Protein AF-A0A399HJN3-F1 (afdb_monomer_lite)

pLDDT: mean 85.43, std 15.9, range [29.45, 98.44]

Sequence (811 aa):
MGRPVRTRLRATTAVAVLGALLASGACTGGGDDDGKDKPRRVMQPKKLKKAWEARAVVDAAGADGGAAAWIGKGTLAVRDGDDLHGYDTSSGKQRWTLKAPEGTSGVCGMSDEPSKSGLGALFLTAQKKGDCSYAAAVDLADGEVEWAKDVGKMKGSYGKSDISIGDEALTVTLDCYGVKQFRAQDGTSLGTRLESDKACAHEVDHNGRHLAVREAPVGNAKEKVPGWIRAAEGAPAHFALYEGADKKPVWRTKAQRVGDELHGIVSDDPVVLDVSRASHRLIQTYDSAGKPVRTIGKQLKRFSSGSGSAKVGPFAQGDTLVMGYFRDPALYAYDLDTGKVRWKKRQDSGSVLGVWKDKLLAVRQVKGPKGLPVTWLMTYGIQDGEERTIGRIAEIGAQPQLFVGWDDDRIYLRRSGESGGSVVAYPLPDSGGDTRRYGAEPIPVAGDPPLKKHGWRKGDVRPDAAANACEAVSPTAQKSMRVYREGMPPPADCAWEERDAPRHAERELSVTVTAHQPGGEEESDSATPTGSRKPTPAVTVAKKAFRDAGRGKIENEDEDEKVLADAHPLDGLGDEAKSTANDSARGTWQSADLLARHRNVTVRVKARTEALSSGLWGEVPPQHRVEAAARTALADVLEQLGAEVPASERALAEPTGGKITEAKPLCSRLRSEAAGLVPGAKAQDTTPRGGADGRVTGCDWESDADPTPHLTVRVKALPDSPLTGRSAAKQAEEVVTSADGGELSGFGDEARLERDSFRHKANMNRNHTLVAREGNLVVYVDYQRWNHPTKSQLDADVKLVARRVLSAYGS

Foldseek 3Di:
DDDDDDDDDDDDDDDDDDDDDDDDDDDPDDDPDPPPPDPDPFDAFAAFDFQEKEFDFADQCPLQNAAQWEDDPQWIWGDHPFKIWIARNRYRHTQEIADDPPQFDGFQGWANYAAPQQKTKTFTAGPPPRFRFKIWIARNNRNDTLDIDGNDGADDRHHNFQWEAYQAWIWGAGALGWIWIAGNRRRHTLGTLGHRDQQSLKDWGDHNFKIKIWDQDADPDNDNDQLPTDGDPPDFIWIFMCGHSDNHTLEIGGAHSHQWAWDYFQDVVQTWTQIGHLVWTFTFGADSHRDTDATADATFDDDDPRDSDFPADQADDHQWTWGHFPLGQWIFIAGNVPSDTLDIGGNQQKHFLYDAPQWTWIWFWFQDVVRQTKIWIWIARRRRRQIFTQGIHRPDSDDSSQWNQDHNFWTWGWDQDPVRIMIIITTQDNVRHHRDDGDTHTDPDVPHDPQDPDQADPLQDDSNLQSCLLQLQDLLLCVLQPLDDPNHHHHSQSWSWRDSPDFRKTKIKHKDKDQFHWADPVNPPDDDPPDPDRTHHLQVNQVVVLVCLQCLNDPPDPPVSSQNVPWAWAPQFAPTKTKDWDAALLRQKTKIWMWDDHRNMIMIIIIIMGRNDSLRSLAGRGRLSSLLSRQLSSQSSSVSSVDDGDPCSNDSPDQAAFPDQAADEDCVLCVVLCCVQAPQWDKDWNHHDPPPRRQKTKIKTAHPVDRFKIKIKIKGQAGQRSRRSRHLQVSLVVNQVPDDADWDPDQAPTKGKDWDWDDDDPKIKIKIWMWGDHRNMIMIIITIHIPDPDPVVVVVSSVVSSCSSRVVVPD

Radius of gyration: 32.24 Å; chains: 1; bounding box: 100×78×78 Å

Secondary structure (DSSP, 8-state):
--------------------------------------------PPBPPPSEEEE-------TT----EEEETTEEEEEETTEEEEEETTT--EEEEPPPPTTEEEEEEE-SS--TTSEEEEEEEETTT-SEEEEEEEETTT--EEEEEE-----S---TTSEEE-SSEEEEE-GGG-EEEEETTT--EEEEEEPPPTT---EEEE-SSEEEEEE--B-S-----TT--PBPTT---EEEEEETT-SS-SEEEE--SSS-EEEEEEEETTEEEEEEETTEEEEEEE-TTS-EEEEEEEEEPS--SS----SEEEEEETTEEEEE-SS--EEEEEETTT--EEEEEE--SEEEEEEETTEEEEEEEEE-GGG-EEEEEEEEETTT--EEEEEEE-S----GGGEEEE-SSEEEEEE--TT--EEEEEEPPTT-SB-------BPPPTT-----SS-PPTTPPPHHHHTTGGGG--HHHHHHTT---TTPPPBTTSEEEE-STTTSEEEEEEEEEEEPPTT-STTSSS--TT--PPPPPHHHHHHHHHHHHTTT--TT--GGGGGGTTPEEETTSSSEEEEEEEE-TTSSEEEEEEEEEETTEEEEEEEEEEESSGGGGGGSPPHHHHHHHHHHHHHHHHHHTT----HHHHS-------S--SPPP-TTTSHHHHHHHSTTPEEEE---TT-TT--EEEEEEEETTEEEEEEEEEEEE----TTT---HHHHHHHHHHTSSSEE-SSSBSEEEEEEEEEEETTEEEEEEEEEEEETTEEEEEEEEEES-S-HHHHHHHHHHHHHHHHGGGT-

Structure (mmCIF, N/CA/C/O backbone):
data_AF-A0A399HJN3-F1
#
_entry.id   AF-A0A399HJN3-F1
#
loop_
_atom_site.group_PDB
_atom_site.id
_atom_site.type_symbol
_atom_site.label_atom_id
_atom_site.label_alt_id
_atom_site.label_comp_id
_atom_site.label_asym_id
_atom_site.label_entity_id
_atom_site.label_seq_id
_atom_site.pdbx_PDB_ins_code
_atom_site.Cartn_x
_atom_site.Cartn_y
_atom_site.Cartn_z
_atom_site.occupancy
_atom_site.B_iso_or_equiv
_atom_site.auth_seq_id
_atom_site.auth_comp_id
_atom_site.auth_asym_id
_atom_site.auth_atom_id
_atom_site.pdbx_PDB_model_num
ATOM 1 N N . MET A 1 1 ? 10.824 -53.274 15.265 1.00 37.38 1 MET A N 1
ATOM 2 C CA . MET A 1 1 ? 9.501 -53.403 15.923 1.00 37.38 1 MET A CA 1
ATOM 3 C C . MET A 1 1 ? 8.633 -52.265 15.393 1.00 37.38 1 MET A C 1
ATOM 5 O O . MET A 1 1 ? 9.082 -51.141 15.476 1.00 37.38 1 MET A O 1
ATOM 9 N N . GLY A 1 2 ? 7.477 -52.400 14.751 1.00 30.98 2 GLY A N 1
ATOM 10 C CA . GLY A 1 2 ? 6.598 -53.542 14.535 1.00 30.98 2 GLY A CA 1
ATOM 11 C C . GLY A 1 2 ? 5.125 -53.095 14.539 1.00 30.98 2 GLY A C 1
ATOM 12 O O . GLY A 1 2 ? 4.424 -53.472 15.462 1.00 30.98 2 GLY A O 1
ATOM 13 N N . ARG A 1 3 ? 4.691 -52.377 13.475 1.00 33.12 3 ARG A N 1
ATOM 14 C CA . ARG A 1 3 ? 3.299 -52.166 12.961 1.00 33.12 3 ARG A CA 1
ATOM 15 C C . ARG A 1 3 ? 2.298 -51.267 13.740 1.00 33.12 3 ARG A C 1
ATOM 17 O O . ARG A 1 3 ? 2.418 -51.164 14.951 1.00 33.12 3 ARG A O 1
ATOM 24 N N . PRO A 1 4 ? 1.208 -50.755 13.097 1.00 40.22 4 PRO A N 1
ATOM 25 C CA . PRO A 1 4 ? 0.948 -50.568 11.652 1.00 40.22 4 PRO A CA 1
ATOM 26 C C . PRO A 1 4 ? 0.315 -49.208 11.241 1.00 40.22 4 PRO A C 1
ATOM 28 O O . PRO A 1 4 ? -0.504 -48.622 11.944 1.00 40.22 4 PRO A O 1
ATOM 31 N N . VAL A 1 5 ? 0.599 -48.799 9.999 1.00 36.28 5 VAL A N 1
ATOM 32 C CA . VAL A 1 5 ? -0.129 -47.775 9.228 1.00 36.28 5 VAL A CA 1
ATOM 33 C C . VAL A 1 5 ? -1.432 -48.380 8.687 1.00 36.28 5 VAL A C 1
ATOM 35 O O . VAL A 1 5 ? -1.414 -49.448 8.075 1.00 36.28 5 VAL A O 1
ATOM 38 N N . ARG A 1 6 ? -2.569 -47.707 8.911 1.00 33.94 6 ARG A N 1
ATOM 39 C CA . ARG A 1 6 ? -3.872 -48.060 8.324 1.00 33.94 6 ARG A CA 1
ATOM 40 C C . ARG A 1 6 ? -4.055 -47.351 6.982 1.00 33.94 6 ARG A C 1
ATOM 42 O O . ARG A 1 6 ? -4.348 -46.162 6.939 1.00 33.94 6 ARG A O 1
ATOM 49 N N . THR A 1 7 ? -3.953 -48.110 5.900 1.00 33.69 7 THR A N 1
ATOM 50 C CA . THR A 1 7 ? -4.409 -47.736 4.557 1.00 33.69 7 THR A CA 1
ATOM 51 C C . THR A 1 7 ? -5.935 -47.856 4.496 1.00 33.69 7 THR A C 1
ATOM 53 O O . THR A 1 7 ? -6.481 -48.924 4.776 1.00 33.69 7 THR A O 1
ATOM 56 N N . ARG A 1 8 ? -6.645 -46.787 4.114 1.00 33.81 8 ARG A N 1
ATOM 57 C CA . ARG A 1 8 ? -8.047 -46.867 3.672 1.00 33.81 8 ARG A CA 1
ATOM 58 C C . ARG A 1 8 ? -8.107 -46.609 2.170 1.00 33.81 8 ARG A C 1
ATOM 60 O O . ARG A 1 8 ? -7.920 -45.487 1.719 1.00 33.81 8 ARG A O 1
ATOM 67 N N . LEU A 1 9 ? -8.357 -47.683 1.426 1.00 35.53 9 LEU A N 1
ATOM 68 C CA . LEU A 1 9 ? -8.937 -47.659 0.085 1.00 35.53 9 LEU A CA 1
ATOM 69 C C . LEU A 1 9 ? -10.467 -47.536 0.187 1.00 35.53 9 LEU A C 1
ATOM 71 O O . LEU A 1 9 ? -11.037 -47.956 1.198 1.00 35.53 9 LEU A O 1
ATOM 75 N N . ARG A 1 10 ? -11.074 -47.130 -0.942 1.00 30.19 10 ARG A N 1
ATOM 76 C CA . ARG A 1 10 ? -12.504 -47.113 -1.347 1.00 30.19 10 ARG A CA 1
ATOM 77 C C . ARG A 1 10 ? -13.078 -45.695 -1.409 1.00 30.19 10 ARG A C 1
ATOM 79 O O . ARG A 1 10 ? -12.863 -44.915 -0.498 1.00 30.19 10 ARG A O 1
ATOM 86 N N . ALA A 1 11 ? -13.871 -45.313 -2.401 1.00 29.45 11 ALA A N 1
ATOM 87 C CA . ALA A 1 11 ? -14.261 -45.934 -3.662 1.00 29.45 11 ALA A CA 1
ATOM 88 C C . ALA A 1 11 ? -14.882 -44.819 -4.516 1.00 29.45 11 ALA A C 1
ATOM 90 O O . ALA A 1 11 ? -15.613 -43.968 -4.011 1.00 29.45 11 ALA A O 1
ATOM 91 N N . THR A 1 12 ? -14.579 -44.838 -5.805 1.00 34.31 12 THR A N 1
ATOM 92 C CA . THR A 1 12 ? -15.216 -44.051 -6.857 1.00 34.31 12 THR A CA 1
ATOM 93 C C . THR A 1 12 ? -16.710 -44.368 -6.913 1.00 34.31 12 THR A C 1
ATOM 95 O O . THR A 1 12 ? -17.084 -45.522 -7.093 1.00 34.31 12 THR A O 1
ATOM 98 N N . THR A 1 13 ? -17.565 -43.348 -6.802 1.00 33.88 13 THR A N 1
ATOM 99 C CA . THR A 1 13 ? -18.970 -43.442 -7.226 1.00 33.88 13 THR A CA 1
ATOM 100 C C . THR A 1 13 ? -19.269 -42.239 -8.109 1.00 33.88 13 THR A C 1
ATOM 102 O O . THR A 1 13 ? -19.391 -41.115 -7.632 1.00 33.88 13 THR A O 1
ATOM 105 N N . ALA A 1 14 ? -19.310 -42.484 -9.417 1.00 34.44 14 ALA A N 1
ATOM 106 C CA . ALA A 1 14 ? -19.843 -41.559 -10.398 1.00 34.44 14 ALA A CA 1
ATOM 107 C C . ALA A 1 14 ? -21.373 -41.638 -10.341 1.00 34.44 14 ALA A C 1
ATOM 109 O O . ALA A 1 14 ? -21.937 -42.722 -10.482 1.00 34.44 14 ALA A O 1
ATOM 110 N N . VAL A 1 15 ? -22.039 -40.502 -10.145 1.00 35.66 15 VAL A N 1
ATOM 111 C CA . VAL A 1 15 ? -23.482 -40.373 -10.358 1.00 35.66 15 VAL A CA 1
ATOM 112 C C . VAL A 1 15 ? -23.676 -39.388 -11.499 1.00 35.66 15 VAL A C 1
ATOM 114 O O . VAL A 1 15 ? -23.453 -38.188 -11.357 1.00 35.66 15 VAL A O 1
ATOM 117 N N . ALA A 1 16 ? -24.048 -39.936 -12.652 1.00 37.53 16 ALA A N 1
ATOM 118 C CA . ALA A 1 16 ? -24.581 -39.191 -13.775 1.00 37.53 16 ALA A CA 1
ATOM 119 C C . ALA A 1 16 ? -26.024 -38.777 -13.449 1.00 37.53 16 ALA A C 1
ATOM 121 O O . ALA A 1 16 ? -26.842 -39.625 -13.096 1.00 37.53 16 ALA A O 1
ATOM 122 N N . VAL A 1 17 ? -26.345 -37.492 -13.603 1.00 35.12 17 VAL A N 1
ATOM 123 C CA . VAL A 1 17 ? -27.731 -37.013 -13.666 1.00 35.12 17 VAL A CA 1
ATOM 124 C C . VAL A 1 17 ? -27.901 -36.284 -14.990 1.00 35.12 17 VAL A C 1
ATOM 126 O O . VAL A 1 17 ? -27.515 -35.129 -15.145 1.00 35.12 17 VAL A O 1
ATOM 129 N N . LEU A 1 18 ? -28.460 -37.010 -15.954 1.00 36.81 18 LEU A N 1
ATOM 130 C CA . LEU A 1 18 ? -29.052 -36.480 -17.174 1.00 36.81 18 LEU A CA 1
ATOM 131 C C . LEU A 1 18 ? -30.567 -36.653 -17.022 1.00 36.81 18 LEU A C 1
ATOM 133 O O . LEU A 1 18 ? -31.046 -37.770 -16.846 1.00 36.81 18 LEU A O 1
ATOM 137 N N . GLY A 1 19 ? -31.309 -35.551 -17.067 1.00 32.03 19 GLY A N 1
ATOM 138 C CA . GLY A 1 19 ? -32.766 -35.543 -16.963 1.00 32.03 19 GLY A CA 1
ATOM 139 C C . GLY A 1 19 ? -33.319 -34.228 -17.493 1.00 32.03 19 GLY A C 1
ATOM 140 O O . GLY A 1 19 ? -33.394 -33.242 -16.770 1.00 32.03 19 GLY A O 1
ATOM 141 N N . ALA A 1 20 ? -33.640 -34.220 -18.784 1.00 43.03 20 ALA A N 1
ATOM 142 C CA . ALA A 1 20 ? -34.278 -33.123 -19.494 1.00 43.03 20 ALA A CA 1
ATOM 143 C C . ALA A 1 20 ? -35.746 -32.957 -19.074 1.00 43.03 20 ALA A C 1
ATOM 145 O O . ALA A 1 20 ? -36.434 -33.959 -18.914 1.00 43.03 20 ALA A O 1
ATOM 146 N N . LEU A 1 21 ? -36.242 -31.716 -19.031 1.00 33.03 21 LEU A N 1
ATOM 147 C CA . LEU A 1 21 ? -37.652 -31.400 -19.281 1.00 33.03 21 LEU A CA 1
ATOM 148 C C . LEU A 1 21 ? -37.765 -30.035 -19.980 1.00 33.03 21 LEU A C 1
ATOM 150 O O . LEU A 1 21 ? -37.481 -28.982 -19.413 1.00 33.03 21 LEU A O 1
ATOM 154 N N . LEU A 1 22 ? -38.156 -30.110 -21.252 1.00 43.06 22 LEU A N 1
ATOM 155 C CA . LEU A 1 22 ? -38.685 -29.029 -22.077 1.00 43.06 22 LEU A CA 1
ATOM 156 C C . LEU A 1 22 ? -40.187 -28.842 -21.789 1.00 43.06 22 LEU A C 1
ATOM 158 O O . LEU A 1 22 ? -40.859 -29.783 -21.378 1.00 43.06 22 LEU A O 1
ATOM 162 N N . ALA A 1 23 ? -40.687 -27.660 -22.169 1.00 37.88 23 ALA A N 1
ATOM 163 C CA . ALA A 1 23 ? -42.086 -27.282 -22.413 1.00 37.88 23 ALA A CA 1
ATOM 164 C C . ALA A 1 23 ? -42.942 -26.815 -21.217 1.00 37.88 23 ALA A C 1
ATOM 166 O O . ALA A 1 23 ? -43.463 -27.597 -20.432 1.00 37.88 23 ALA A O 1
ATOM 167 N N . SER A 1 24 ? -43.231 -25.509 -21.173 1.00 39.50 24 SER A N 1
ATOM 168 C CA . SER A 1 24 ? -44.506 -24.921 -21.640 1.00 39.50 24 SER A CA 1
ATOM 169 C C . SER A 1 24 ? -44.756 -23.556 -20.978 1.00 39.50 24 SER A C 1
ATOM 171 O O . SER A 1 24 ? -44.425 -23.355 -19.814 1.00 39.50 24 SER A O 1
ATOM 173 N N . GLY A 1 25 ? -45.329 -22.607 -21.728 1.00 34.56 25 GLY A N 1
ATOM 174 C CA . GLY A 1 25 ? -45.824 -21.347 -21.160 1.00 34.56 25 GLY A CA 1
ATOM 175 C C . GLY A 1 25 ? -45.713 -20.112 -22.054 1.00 34.56 25 GLY A C 1
ATOM 176 O O . GLY A 1 25 ? -45.251 -19.073 -21.596 1.00 34.56 25 GLY A O 1
ATOM 177 N N . ALA A 1 26 ? -46.132 -20.203 -23.318 1.00 45.16 26 ALA A N 1
ATOM 178 C CA . ALA A 1 26 ? -46.516 -19.019 -24.076 1.00 45.16 26 ALA A CA 1
ATOM 179 C C . ALA A 1 26 ? -47.829 -18.468 -23.488 1.00 45.16 26 ALA A C 1
ATOM 181 O O . ALA A 1 26 ? -48.883 -19.063 -23.684 1.00 45.16 26 ALA A O 1
ATOM 182 N N . CYS A 1 27 ? -47.755 -17.340 -22.782 1.00 40.53 27 CYS A N 1
ATOM 183 C CA . CYS A 1 27 ? -48.905 -16.488 -22.480 1.00 40.53 27 CYS A CA 1
ATOM 184 C C . CYS A 1 27 ? -48.569 -15.064 -22.925 1.00 40.53 27 CYS A C 1
ATOM 186 O O . CYS A 1 27 ? -48.045 -14.255 -22.163 1.00 40.53 27 CYS A O 1
ATOM 188 N N . THR A 1 28 ? -48.871 -14.764 -24.186 1.00 48.47 28 THR A N 1
ATOM 189 C CA . THR A 1 28 ? -49.054 -13.397 -24.676 1.00 48.47 28 THR A CA 1
ATOM 190 C C . THR A 1 28 ? -50.418 -12.909 -24.190 1.00 48.47 28 THR A C 1
ATOM 192 O O . THR A 1 28 ? -51.419 -13.029 -24.892 1.00 48.47 28 THR A O 1
ATOM 195 N N . GLY A 1 29 ? -50.471 -12.432 -22.947 1.00 39.06 29 GLY A N 1
ATOM 196 C CA . GLY A 1 29 ? -51.618 -11.712 -22.401 1.00 39.06 29 GLY A CA 1
ATOM 197 C C . GLY A 1 29 ? -51.412 -10.218 -22.602 1.00 39.06 29 GLY A C 1
ATOM 198 O O . GLY A 1 29 ? -50.748 -9.581 -21.791 1.00 39.06 29 GLY A O 1
ATOM 199 N N . GLY A 1 30 ? -51.939 -9.688 -23.707 1.00 43.59 30 GLY A N 1
ATOM 200 C CA . GLY A 1 30 ? -52.121 -8.254 -23.894 1.00 43.59 30 GLY A CA 1
ATOM 201 C C . GLY A 1 30 ? -53.192 -7.761 -22.928 1.00 43.59 30 GLY A C 1
ATOM 202 O O . GLY A 1 30 ? -54.346 -8.170 -23.022 1.00 43.59 30 GLY A O 1
ATOM 203 N N . GLY A 1 31 ? -52.785 -6.928 -21.980 1.00 39.88 31 GLY A N 1
ATOM 204 C CA . GLY A 1 31 ? -53.667 -6.174 -21.107 1.00 39.88 31 GLY A CA 1
ATOM 205 C C . GLY A 1 31 ? -53.131 -4.757 -21.045 1.00 39.88 31 GLY A C 1
ATOM 206 O O . GLY A 1 31 ? -52.180 -4.498 -20.312 1.00 39.88 31 GLY A O 1
ATOM 207 N N . ASP A 1 32 ? -53.713 -3.881 -21.861 1.00 40.66 32 ASP A N 1
ATOM 208 C CA . ASP A 1 32 ? -53.623 -2.433 -21.709 1.00 40.66 32 ASP A CA 1
ATOM 209 C C . ASP A 1 32 ? -54.320 -2.069 -20.393 1.00 40.66 32 ASP A C 1
ATOM 211 O O . ASP A 1 32 ? -55.513 -1.775 -20.360 1.00 40.66 32 ASP A O 1
ATOM 215 N N . ASP A 1 33 ? -53.595 -2.186 -19.284 1.00 43.47 33 ASP A N 1
ATOM 216 C CA . ASP A 1 33 ? -54.045 -1.706 -17.985 1.00 43.47 33 ASP A CA 1
ATOM 217 C C . ASP A 1 33 ? -53.115 -0.556 -17.592 1.00 43.47 33 ASP A C 1
ATOM 219 O O . ASP A 1 33 ? -52.013 -0.760 -17.076 1.00 43.47 33 ASP A O 1
ATOM 223 N N . ASP A 1 34 ? -53.565 0.674 -17.871 1.00 46.19 34 ASP A N 1
ATOM 224 C CA . ASP A 1 34 ? -53.007 1.955 -17.403 1.00 46.19 34 ASP A CA 1
ATOM 225 C C . ASP A 1 34 ? -53.167 2.103 -15.872 1.00 46.19 34 ASP A C 1
ATOM 227 O O . ASP A 1 34 ? -53.551 3.146 -15.320 1.00 46.19 34 ASP A O 1
ATOM 231 N N . GLY A 1 35 ? -52.877 1.020 -15.151 1.00 48.09 35 GLY A N 1
ATOM 232 C CA . GLY A 1 35 ? -52.834 0.948 -13.712 1.00 48.09 35 GLY A CA 1
ATOM 233 C C . GLY A 1 35 ? -51.736 1.871 -13.222 1.00 48.09 35 GLY A C 1
ATOM 234 O O . GLY A 1 35 ? -50.552 1.553 -13.287 1.00 48.09 35 GLY A O 1
ATOM 235 N N . LYS A 1 36 ? -52.138 3.039 -12.714 1.00 52.44 36 LYS A N 1
ATOM 236 C CA . LYS A 1 36 ? -51.300 3.930 -11.909 1.00 52.44 36 LYS A CA 1
ATOM 237 C C . LYS A 1 36 ? -50.746 3.134 -10.726 1.00 52.44 36 LYS A C 1
ATOM 239 O O . LYS A 1 36 ? -51.363 3.109 -9.657 1.00 52.44 36 LYS A O 1
ATOM 244 N N . ASP A 1 37 ? -49.606 2.481 -10.932 1.00 52.19 37 ASP A N 1
ATOM 245 C CA . ASP A 1 37 ? -48.892 1.710 -9.925 1.00 52.19 37 ASP A CA 1
ATOM 246 C C . ASP A 1 37 ? -48.609 2.636 -8.747 1.00 52.19 37 ASP A C 1
ATOM 248 O O . ASP A 1 37 ? -47.750 3.524 -8.790 1.00 52.19 37 ASP A O 1
ATOM 252 N N . LYS A 1 38 ? -49.397 2.475 -7.680 1.00 62.34 38 LYS A N 1
ATOM 253 C CA . LYS A 1 38 ? -49.180 3.216 -6.443 1.00 62.34 38 LYS A CA 1
ATOM 254 C C . LYS A 1 38 ? -47.754 2.895 -5.999 1.00 62.34 38 LYS A C 1
ATOM 256 O O . LYS A 1 38 ? -47.436 1.711 -5.869 1.00 62.34 38 LYS A O 1
ATOM 261 N N . PRO A 1 39 ? -46.898 3.905 -5.757 1.00 65.62 39 PRO A N 1
ATOM 262 C CA . PRO A 1 39 ? -45.498 3.675 -5.444 1.00 65.62 39 PRO A CA 1
ATOM 263 C C . PRO A 1 39 ? -45.407 2.702 -4.273 1.00 65.62 39 PRO A C 1
ATOM 265 O O . PRO A 1 39 ? -45.896 2.983 -3.173 1.00 65.62 39 PRO A O 1
ATOM 268 N N . ARG A 1 40 ? -44.833 1.521 -4.534 1.00 70.31 40 ARG A N 1
ATOM 269 C CA . ARG A 1 40 ? -44.691 0.461 -3.537 1.00 70.31 40 ARG A CA 1
ATOM 270 C C . ARG A 1 40 ? -43.953 1.058 -2.350 1.00 70.31 40 ARG A C 1
ATOM 272 O O . ARG A 1 40 ? -42.806 1.481 -2.479 1.00 70.31 40 ARG A O 1
ATOM 279 N N . ARG A 1 41 ? -44.633 1.144 -1.204 1.00 77.69 41 ARG A N 1
ATOM 280 C CA . ARG A 1 41 ? -44.086 1.776 -0.003 1.00 77.69 41 ARG A CA 1
ATOM 281 C C . ARG A 1 41 ? -42.790 1.063 0.365 1.00 77.69 41 ARG A C 1
ATOM 283 O O . ARG A 1 41 ? -42.809 -0.097 0.773 1.00 77.69 41 ARG A O 1
ATOM 290 N N . VAL A 1 42 ? -41.672 1.756 0.178 1.00 80.94 42 VAL A N 1
ATOM 291 C CA . VAL A 1 42 ? -40.343 1.224 0.459 1.00 80.94 42 VAL A CA 1
ATOM 292 C C . VAL A 1 42 ? -40.258 0.930 1.955 1.00 80.94 42 VAL A C 1
ATOM 294 O O . VAL A 1 42 ? -40.416 1.825 2.788 1.00 80.94 42 VAL A O 1
ATOM 297 N N . MET A 1 43 ? -40.073 -0.342 2.301 1.00 88.56 43 MET A N 1
ATOM 298 C CA . MET A 1 43 ? -39.942 -0.769 3.690 1.00 88.56 43 MET A CA 1
ATOM 299 C C . MET A 1 43 ? -38.629 -0.223 4.255 1.00 88.56 43 MET A C 1
ATOM 301 O O . MET A 1 43 ? -37.570 -0.445 3.672 1.00 88.56 43 MET A O 1
ATOM 305 N N . GLN A 1 44 ? -38.705 0.481 5.385 1.00 89.81 44 GLN A N 1
ATOM 306 C CA . GLN A 1 44 ? -37.544 1.028 6.087 1.00 89.81 44 GLN A CA 1
ATOM 307 C C . GLN A 1 44 ? -37.243 0.224 7.356 1.00 89.81 44 GLN A C 1
ATOM 309 O O . GLN A 1 44 ? -38.184 -0.264 7.991 1.00 89.81 44 GLN A O 1
ATOM 314 N N . PRO A 1 45 ? -35.970 0.159 7.783 1.00 93.69 45 PRO A N 1
ATOM 315 C CA . PRO A 1 45 ? -35.615 -0.427 9.065 1.00 93.69 45 PRO A CA 1
ATOM 316 C C . PRO A 1 45 ? -36.300 0.288 10.230 1.00 93.69 45 PRO A C 1
ATOM 318 O O . PRO A 1 45 ? -36.605 1.491 10.176 1.00 93.69 45 PRO A O 1
ATOM 321 N N . LYS A 1 46 ? -36.509 -0.451 11.323 1.00 94.56 46 LYS A N 1
ATOM 322 C CA . LYS A 1 46 ? -37.039 0.102 12.574 1.00 94.56 46 LYS A CA 1
ATOM 323 C C . LYS A 1 46 ? -36.112 1.214 13.080 1.00 94.56 46 LYS A C 1
ATOM 325 O O . LYS A 1 46 ? -34.896 1.045 13.123 1.00 94.56 46 LYS A O 1
ATOM 330 N N . LYS A 1 47 ? -36.684 2.357 13.476 1.00 94.50 47 LYS A N 1
ATOM 331 C CA . LYS A 1 47 ? -35.918 3.424 14.140 1.00 94.50 47 LYS A CA 1
ATOM 332 C C . LYS A 1 47 ? -35.442 2.914 15.504 1.00 94.50 47 LYS A C 1
ATOM 334 O O . LYS A 1 47 ? -36.273 2.477 16.305 1.00 94.50 47 LYS A O 1
ATOM 339 N N . LEU A 1 48 ? -34.139 2.988 15.760 1.00 95.25 48 LEU A N 1
ATOM 340 C CA . LEU A 1 48 ? -33.576 2.677 17.071 1.00 95.25 48 LEU A CA 1
ATOM 341 C C . LEU A 1 48 ? -33.939 3.791 18.057 1.00 95.25 48 LEU A C 1
ATOM 343 O O . LEU A 1 48 ? -33.891 4.978 17.724 1.00 95.25 48 LEU A O 1
ATOM 347 N N . LYS A 1 49 ? -34.354 3.397 19.263 1.00 95.81 49 LYS A N 1
ATOM 348 C CA . LYS A 1 49 ? -34.606 4.330 20.364 1.00 95.81 49 LYS A CA 1
ATOM 349 C C . LYS A 1 49 ? -33.306 4.517 21.134 1.00 95.81 49 LYS A C 1
ATOM 351 O O . LYS A 1 49 ? -32.615 3.534 21.383 1.00 95.81 49 LYS A O 1
ATOM 356 N N . LYS A 1 50 ? -33.005 5.759 21.512 1.00 95.81 50 LYS A N 1
ATOM 357 C CA . LYS A 1 50 ? -31.892 6.056 22.416 1.00 95.81 50 LYS A CA 1
ATOM 358 C C . LYS A 1 50 ? -32.124 5.329 23.739 1.00 95.81 50 LYS A C 1
ATOM 360 O O . LYS A 1 50 ? -33.238 5.381 24.263 1.00 95.81 50 LYS A O 1
ATOM 365 N N . ALA A 1 51 ? -31.093 4.658 24.240 1.00 96.81 51 ALA A N 1
ATOM 366 C CA . ALA A 1 51 ? -31.093 4.114 25.591 1.00 96.81 51 ALA A CA 1
ATOM 367 C C . ALA A 1 51 ? -30.862 5.246 26.599 1.00 96.81 51 ALA A C 1
ATOM 369 O O . ALA A 1 51 ? -31.633 5.404 27.540 1.00 96.81 51 ALA A O 1
ATOM 370 N N . TRP A 1 52 ? -29.852 6.077 26.338 1.00 97.25 52 TRP A N 1
ATOM 371 C CA . TRP A 1 52 ? -29.525 7.272 27.110 1.00 97.25 52 TRP A CA 1
ATOM 372 C C . TRP A 1 52 ? -28.662 8.229 26.277 1.00 97.25 52 TRP A C 1
ATOM 374 O O . TRP A 1 52 ? -28.180 7.879 25.196 1.00 97.25 52 TRP A O 1
ATOM 384 N N . GLU A 1 53 ? -28.496 9.453 26.773 1.00 94.94 53 GLU A N 1
ATOM 385 C CA . GLU A 1 53 ? -27.604 10.477 26.226 1.00 94.94 53 GLU A CA 1
ATOM 386 C C . GLU A 1 53 ? -26.941 11.211 27.396 1.00 94.94 53 GLU A C 1
ATOM 388 O O . GLU A 1 53 ? -27.627 11.618 28.334 1.00 94.94 53 GLU A O 1
ATOM 393 N N . ALA A 1 54 ? -25.618 11.350 27.345 1.00 93.25 54 ALA A N 1
ATOM 394 C CA . ALA A 1 54 ? -24.804 11.989 28.370 1.00 93.25 54 ALA A CA 1
ATOM 395 C C . ALA A 1 54 ? -23.978 13.111 27.741 1.00 93.25 54 ALA A C 1
ATOM 397 O O . ALA A 1 54 ? -23.449 12.958 26.639 1.00 93.25 54 ALA A O 1
ATOM 398 N N . ARG A 1 55 ? -23.863 14.252 28.424 1.00 90.50 55 ARG A N 1
ATOM 399 C CA . ARG A 1 55 ? -22.973 15.328 27.978 1.00 90.50 55 ARG A CA 1
ATOM 400 C C . ARG A 1 55 ? -21.528 14.874 28.183 1.00 90.50 55 ARG A C 1
ATOM 402 O O . ARG A 1 55 ? -21.176 14.467 29.285 1.00 90.50 55 ARG A O 1
ATOM 409 N N . ALA A 1 56 ? -20.735 14.952 27.127 1.00 81.69 56 ALA A N 1
ATOM 410 C CA . ALA A 1 56 ? -19.324 14.602 27.130 1.00 81.69 56 ALA A CA 1
ATOM 411 C C . ALA A 1 56 ? -18.680 15.401 26.004 1.00 81.69 56 ALA A C 1
ATOM 413 O O . ALA A 1 56 ? -19.126 15.297 24.854 1.00 81.69 56 ALA A O 1
ATOM 414 N N . VAL A 1 57 ? -17.682 16.226 26.310 1.00 71.75 57 VAL A N 1
ATOM 415 C CA . VAL A 1 57 ? -16.839 16.728 25.233 1.00 71.75 57 VAL A CA 1
ATOM 416 C C . VAL A 1 57 ? -15.973 15.529 24.855 1.00 71.75 57 VAL A C 1
ATOM 418 O O . VAL A 1 57 ? -15.451 14.803 25.686 1.00 71.75 57 VAL A O 1
ATOM 421 N N . VAL A 1 58 ? -16.061 15.137 23.595 1.00 66.06 58 VAL A N 1
ATOM 422 C CA . VAL A 1 58 ? -15.365 13.955 23.102 1.00 66.06 58 VAL A CA 1
ATOM 423 C C . VAL A 1 58 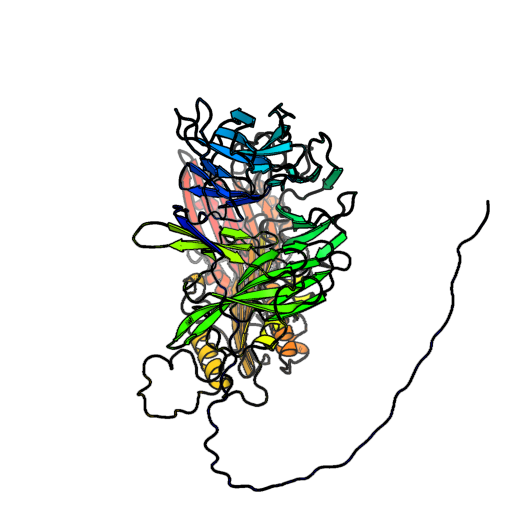? -14.554 14.474 21.957 1.00 66.06 58 VAL A C 1
ATOM 425 O O . VAL A 1 58 ? -15.130 14.906 20.943 1.00 66.06 58 VAL A O 1
ATOM 428 N N . ASP A 1 59 ? -13.240 14.461 22.125 1.00 65.75 59 ASP A N 1
ATOM 429 C CA . ASP A 1 59 ? -12.349 14.813 21.038 1.00 65.75 59 ASP A CA 1
ATOM 430 C C . ASP A 1 59 ? -12.657 13.932 19.838 1.00 65.75 59 ASP A C 1
ATOM 432 O O . ASP A 1 59 ? -13.139 12.799 19.946 1.00 65.75 59 ASP A O 1
ATOM 436 N N . ALA A 1 60 ? -12.464 14.479 18.637 1.00 59.47 60 ALA A N 1
ATOM 437 C CA . ALA A 1 60 ? -12.431 13.579 17.497 1.00 59.47 60 ALA A CA 1
ATOM 438 C C . ALA A 1 60 ? -11.322 12.582 17.804 1.00 59.47 60 ALA A C 1
ATOM 440 O O . ALA A 1 60 ? -10.246 13.029 18.197 1.00 59.47 60 ALA A O 1
ATOM 441 N N . ALA A 1 61 ? -11.596 11.276 17.661 1.00 56.75 61 ALA A N 1
ATOM 442 C CA . ALA A 1 61 ? -10.521 10.299 17.557 1.00 56.75 61 ALA A CA 1
ATOM 443 C C . ALA A 1 61 ? -9.467 10.959 16.668 1.00 56.75 61 ALA A C 1
ATOM 445 O O . ALA A 1 61 ? -9.816 11.405 15.566 1.00 56.75 61 ALA A O 1
ATOM 446 N N . GLY A 1 62 ? -8.282 11.214 17.236 1.00 51.72 62 GLY A N 1
ATOM 447 C CA . GLY A 1 62 ? -7.290 12.063 16.586 1.00 51.72 62 GLY A CA 1
ATOM 448 C C . GLY A 1 62 ? -7.067 11.561 15.164 1.00 51.72 62 GLY A C 1
ATOM 449 O O . GLY A 1 62 ? -7.287 10.380 14.890 1.00 51.72 62 GLY A O 1
ATOM 450 N N . ALA A 1 63 ? -6.636 12.430 14.247 1.00 42.72 63 ALA A N 1
ATOM 451 C CA . ALA A 1 63 ? -6.289 12.000 12.886 1.00 42.72 63 ALA A CA 1
ATOM 452 C C . ALA A 1 63 ? -5.332 10.782 12.883 1.00 42.72 63 ALA A C 1
ATOM 454 O O . ALA A 1 63 ? -5.348 9.986 11.950 1.00 42.72 63 ALA A O 1
ATOM 455 N N . ASP A 1 64 ? -4.595 10.606 13.983 1.00 46.56 64 ASP A N 1
ATOM 456 C CA . ASP A 1 64 ? -3.637 9.537 14.261 1.00 46.56 64 ASP A CA 1
ATOM 457 C C . ASP A 1 64 ? -4.275 8.205 14.727 1.00 46.56 64 ASP A C 1
ATOM 459 O O . ASP A 1 64 ? -3.574 7.245 15.034 1.00 46.56 64 ASP A O 1
ATOM 463 N N . GLY A 1 65 ? -5.608 8.109 14.785 1.00 52.91 65 GLY A N 1
ATOM 464 C CA . GLY A 1 65 ? -6.331 6.841 14.918 1.00 52.91 65 GLY A CA 1
ATOM 465 C C . GLY A 1 65 ? -6.363 6.198 16.308 1.00 52.91 65 GLY A C 1
ATOM 466 O O . GLY A 1 65 ? -6.894 5.094 16.405 1.00 52.91 65 GLY A O 1
ATOM 467 N N . GLY A 1 66 ? -5.853 6.850 17.361 1.00 59.06 66 GLY A N 1
ATOM 468 C CA . GLY A 1 66 ? -5.896 6.357 18.748 1.00 59.06 66 GLY A CA 1
ATOM 469 C C . GLY A 1 66 ? -7.312 6.029 19.247 1.00 59.06 66 GLY A C 1
ATOM 470 O O . GLY A 1 66 ? -8.285 6.665 18.825 1.00 59.06 66 GLY A O 1
ATOM 471 N N . ALA A 1 67 ? -7.447 5.038 20.137 1.00 62.75 67 ALA A N 1
ATOM 472 C CA . ALA A 1 67 ? -8.730 4.743 20.772 1.00 62.75 67 ALA A CA 1
ATOM 473 C C . ALA A 1 67 ? -9.259 5.976 21.519 1.00 62.75 67 ALA A C 1
ATOM 475 O O . ALA A 1 67 ? -8.569 6.579 22.337 1.00 62.75 67 ALA A O 1
ATOM 476 N N . ALA A 1 68 ? -10.498 6.369 21.220 1.00 77.50 68 ALA A N 1
ATOM 477 C CA . ALA A 1 68 ? -11.165 7.483 21.896 1.00 77.50 68 ALA A CA 1
ATOM 478 C C . ALA A 1 68 ? -11.915 7.035 23.163 1.00 77.50 68 ALA A C 1
ATOM 480 O O . ALA A 1 68 ? -12.352 7.874 23.955 1.00 77.50 68 ALA A O 1
ATOM 481 N N . ALA A 1 69 ? -12.091 5.721 23.342 1.00 90.38 69 ALA A N 1
ATOM 482 C CA . ALA A 1 69 ? -12.813 5.155 24.464 1.00 90.38 69 ALA A CA 1
ATOM 483 C C . ALA A 1 69 ? -12.423 3.706 24.767 1.00 90.38 69 ALA A C 1
ATOM 485 O O . ALA A 1 69 ? -12.010 2.965 23.877 1.00 90.38 69 ALA A O 1
ATOM 486 N N . TRP A 1 70 ? -12.657 3.302 26.014 1.00 94.69 70 TRP A N 1
ATOM 487 C CA . TRP A 1 70 ? -12.654 1.908 26.455 1.00 94.69 70 TRP A CA 1
ATOM 488 C C . TRP A 1 70 ? -14.027 1.494 26.940 1.00 94.69 70 TRP A C 1
ATOM 490 O O . TRP A 1 70 ? -14.781 2.308 27.479 1.00 94.69 70 TRP A O 1
ATOM 500 N N . ILE A 1 71 ? -14.335 0.207 26.802 1.00 94.94 71 ILE A N 1
ATOM 501 C CA . ILE A 1 71 ? -15.583 -0.360 27.300 1.00 94.94 71 ILE A CA 1
ATOM 502 C C . ILE A 1 71 ? -15.288 -1.665 28.028 1.00 94.94 71 ILE A C 1
ATOM 504 O O . ILE A 1 71 ? -14.620 -2.550 27.504 1.00 94.94 71 ILE A O 1
ATOM 508 N N . GLY A 1 72 ? -15.793 -1.782 29.251 1.00 95.00 72 GLY A N 1
ATOM 509 C CA . GLY A 1 72 ? -15.580 -2.951 30.097 1.00 95.00 72 GLY A CA 1
ATOM 510 C C . GLY A 1 72 ? -16.087 -2.702 31.512 1.00 95.00 72 GLY A C 1
ATOM 511 O O . GLY A 1 72 ? -16.291 -1.562 31.917 1.00 95.00 72 GLY A O 1
ATOM 512 N N . LYS A 1 73 ? -16.359 -3.772 32.270 1.00 94.56 73 LYS A N 1
ATOM 513 C CA . LYS A 1 73 ? -16.864 -3.688 33.662 1.00 94.56 73 LYS A CA 1
ATOM 514 C C . LYS A 1 73 ? -18.110 -2.791 33.829 1.00 94.56 73 LYS A C 1
ATOM 516 O O . LYS A 1 73 ? -18.352 -2.202 34.883 1.00 94.56 73 LYS A O 1
ATOM 521 N N . GLY A 1 74 ? -18.923 -2.684 32.777 1.00 96.19 74 GLY A N 1
ATOM 522 C CA . GLY A 1 74 ? -20.099 -1.815 32.751 1.00 96.19 74 GLY A CA 1
ATOM 523 C C . GLY A 1 74 ? -19.785 -0.314 32.712 1.00 96.19 74 GLY A C 1
ATOM 524 O O . GLY A 1 74 ? -20.703 0.484 32.919 1.00 96.19 74 GLY A O 1
ATOM 525 N N . THR A 1 75 ? -18.543 0.073 32.424 1.00 97.75 75 THR A N 1
ATOM 526 C CA . THR A 1 75 ? -18.099 1.457 32.243 1.00 97.75 75 THR A CA 1
ATOM 527 C C . THR A 1 75 ? -17.689 1.703 30.786 1.00 97.75 75 THR A C 1
ATOM 529 O O . THR A 1 75 ? -17.012 0.882 30.171 1.00 97.75 75 THR A O 1
ATOM 532 N N . LEU A 1 76 ? -18.103 2.846 30.245 1.00 96.50 76 LEU A N 1
ATOM 533 C CA . LEU A 1 76 ? -17.582 3.461 29.029 1.00 96.50 76 LEU A CA 1
ATOM 534 C C . LEU A 1 76 ? -16.640 4.590 29.465 1.00 96.50 76 LEU A C 1
ATOM 536 O O . LEU A 1 76 ? -17.122 5.615 29.947 1.00 96.50 76 LEU A O 1
ATOM 540 N N . ALA A 1 77 ? -15.329 4.408 29.325 1.00 95.88 77 ALA A N 1
ATOM 541 C CA . ALA A 1 77 ? -14.369 5.486 29.543 1.00 95.88 77 ALA A CA 1
ATOM 542 C C . ALA A 1 77 ? -14.174 6.268 28.248 1.00 95.88 77 ALA A C 1
ATOM 544 O O . ALA A 1 77 ? -13.915 5.659 27.217 1.00 95.88 77 ALA A O 1
ATOM 545 N N . VAL A 1 78 ? -14.301 7.590 28.291 1.00 93.19 78 VAL A N 1
ATOM 546 C CA . VAL A 1 78 ? -14.189 8.474 27.126 1.00 93.19 78 VAL A CA 1
ATOM 547 C C . VAL A 1 78 ? -13.179 9.564 27.426 1.00 93.19 78 VAL A C 1
ATOM 549 O O . VAL A 1 78 ? -13.248 10.197 28.483 1.00 93.19 78 VAL A O 1
ATOM 552 N N . ARG A 1 79 ? -12.244 9.767 26.497 1.00 90.44 79 ARG A N 1
ATOM 553 C CA . ARG A 1 79 ? -11.251 10.836 26.588 1.00 90.44 79 ARG A CA 1
ATOM 554 C C . ARG A 1 79 ? -11.852 12.172 26.138 1.00 90.44 79 ARG A C 1
ATOM 556 O O . ARG A 1 79 ? -12.514 12.240 25.099 1.00 90.44 79 ARG A O 1
ATOM 563 N N . ASP A 1 80 ? -11.576 13.212 26.915 1.00 88.06 80 ASP A N 1
ATOM 564 C CA . ASP A 1 80 ? -12.010 14.593 26.704 1.00 88.06 80 ASP A CA 1
ATOM 565 C C . ASP A 1 80 ? -10.808 15.532 26.886 1.00 88.06 80 ASP A C 1
ATOM 567 O O . ASP A 1 80 ? -10.446 15.887 28.007 1.00 88.06 80 ASP A O 1
ATOM 571 N N . GLY A 1 81 ? -10.107 15.872 25.802 1.00 85.81 81 GLY A N 1
ATOM 572 C CA . GLY A 1 81 ? -8.842 16.593 25.891 1.00 85.81 81 GLY A CA 1
ATOM 573 C C . GLY A 1 81 ? -7.784 15.787 26.642 1.00 85.81 81 GLY A C 1
ATOM 574 O O . GLY A 1 81 ? -7.372 14.696 26.229 1.00 85.81 81 GLY A O 1
ATOM 575 N N . ASP A 1 82 ? -7.353 16.356 27.762 1.00 89.50 82 ASP A N 1
ATOM 576 C CA . ASP A 1 82 ? -6.396 15.770 28.698 1.00 89.50 82 ASP A CA 1
ATOM 577 C C . ASP A 1 82 ? -7.083 14.974 29.828 1.00 89.50 82 ASP A C 1
ATOM 579 O O . ASP A 1 82 ? -6.400 14.346 30.642 1.00 89.50 82 ASP A O 1
ATOM 583 N N . ASP A 1 83 ? -8.417 14.971 29.880 1.00 92.50 83 ASP A N 1
ATOM 584 C CA . ASP A 1 83 ? -9.207 14.267 30.886 1.00 92.50 83 ASP A CA 1
ATOM 585 C C . ASP A 1 83 ? -9.721 12.913 30.367 1.00 92.50 83 ASP A C 1
ATOM 587 O O . ASP A 1 83 ? -9.849 12.656 29.165 1.00 92.50 83 ASP A O 1
ATOM 591 N N . LEU A 1 84 ? -10.043 12.020 31.305 1.00 94.81 84 LEU A N 1
ATOM 592 C CA . LEU A 1 84 ? -10.694 10.739 31.034 1.00 94.81 84 LEU A CA 1
ATOM 593 C C . LEU A 1 84 ? -11.878 10.569 31.987 1.00 94.81 84 LEU A C 1
ATOM 595 O O . LEU A 1 84 ? -11.727 10.656 33.209 1.00 94.81 84 LEU A O 1
ATOM 599 N N . HIS A 1 85 ? -13.058 10.308 31.433 1.00 95.75 85 HIS A N 1
ATOM 600 C CA . HIS A 1 85 ? -14.301 10.185 32.193 1.00 95.75 85 HIS A CA 1
ATOM 601 C C . HIS A 1 85 ? -14.914 8.803 32.019 1.00 95.75 85 HIS A C 1
ATOM 603 O O . HIS A 1 85 ? -15.041 8.329 30.895 1.00 95.75 85 HIS A O 1
ATOM 609 N N . GLY A 1 86 ? -15.366 8.187 33.108 1.00 96.69 86 GLY A N 1
ATOM 610 C CA . GLY A 1 86 ? -16.092 6.921 33.079 1.00 96.69 86 GLY A CA 1
ATOM 611 C C . GLY A 1 86 ? -17.591 7.125 33.198 1.00 96.69 86 GLY A C 1
ATOM 612 O O . GLY A 1 86 ? -18.062 7.762 34.141 1.00 96.69 86 GLY A O 1
ATOM 613 N N . TYR A 1 87 ? -18.359 6.532 32.291 1.00 97.31 87 TYR A N 1
ATOM 614 C CA . TYR A 1 87 ? -19.818 6.553 32.288 1.00 97.31 87 TYR A CA 1
ATOM 615 C C . TYR A 1 87 ? -20.381 5.151 32.482 1.00 97.31 87 TYR A C 1
ATOM 617 O O . TYR A 1 87 ? -19.913 4.185 31.890 1.00 97.31 87 TYR A O 1
ATOM 625 N N . ASP A 1 88 ? -21.436 5.033 33.277 1.00 97.62 88 ASP A N 1
ATOM 626 C CA . ASP A 1 88 ? -22.202 3.803 33.405 1.00 97.62 88 ASP A CA 1
ATOM 627 C C . ASP A 1 88 ? -22.841 3.427 32.056 1.00 97.62 88 ASP A C 1
ATOM 629 O O . ASP A 1 88 ? -23.703 4.141 31.544 1.00 97.62 88 ASP A O 1
ATOM 633 N N . THR A 1 89 ? -22.452 2.285 31.492 1.00 96.75 89 THR A N 1
ATOM 634 C CA . THR A 1 89 ? -22.948 1.789 30.189 1.00 96.75 89 THR A CA 1
ATOM 635 C C . THR A 1 89 ? -24.468 1.611 30.145 1.00 96.75 89 THR A C 1
ATOM 637 O O . THR A 1 89 ? -25.084 1.731 29.084 1.00 96.75 89 THR A O 1
ATOM 640 N N . SER A 1 90 ? -25.115 1.366 31.289 1.00 97.12 90 SER A N 1
ATOM 641 C CA . SER A 1 90 ? -26.555 1.109 31.352 1.00 97.12 90 SER A CA 1
ATOM 642 C C . SER A 1 90 ? -27.403 2.385 31.364 1.00 97.12 90 SER A C 1
ATOM 644 O O . SER A 1 90 ? -28.477 2.407 30.758 1.00 97.12 90 SER A O 1
ATOM 646 N N . SER A 1 91 ? -26.914 3.446 32.009 1.00 97.06 91 SER A N 1
ATOM 647 C CA . SER A 1 91 ? -27.669 4.664 32.330 1.00 97.06 91 SER A CA 1
ATOM 648 C C . SER A 1 91 ? -27.071 5.953 31.767 1.00 97.06 91 SER A C 1
ATOM 650 O O . SER A 1 91 ? -27.755 6.976 31.766 1.00 97.06 91 SER A O 1
ATOM 652 N N . GLY A 1 92 ? -25.814 5.934 31.321 1.00 96.44 92 GLY A N 1
ATOM 653 C CA . GLY A 1 92 ? -25.073 7.110 30.862 1.00 96.44 92 GLY A CA 1
ATOM 654 C C . GLY A 1 92 ? -24.641 8.056 31.981 1.00 96.44 92 GLY A C 1
ATOM 655 O O . GLY A 1 92 ? -24.114 9.130 31.706 1.00 96.44 92 GLY A O 1
ATOM 656 N N . LYS A 1 93 ? -24.872 7.706 33.253 1.00 97.19 93 LYS A N 1
ATOM 657 C CA . LYS A 1 93 ? -24.436 8.534 34.383 1.00 97.19 93 LYS A CA 1
ATOM 658 C C . LYS A 1 93 ? -22.921 8.460 34.518 1.00 97.19 93 LYS A C 1
ATOM 660 O O . LYS A 1 93 ? -22.363 7.367 34.560 1.00 97.19 93 LYS A O 1
ATOM 665 N N . GLN A 1 94 ? -22.270 9.611 34.629 1.00 97.12 94 GLN A N 1
ATOM 666 C CA . GLN A 1 94 ? -20.845 9.672 34.937 1.00 97.12 94 GLN A CA 1
ATOM 667 C C . GLN A 1 94 ? -20.589 9.037 36.311 1.00 97.12 94 GLN A C 1
ATOM 669 O O . GLN A 1 94 ? -21.250 9.385 37.292 1.00 97.12 94 GLN A O 1
ATOM 674 N N . ARG A 1 95 ? -19.661 8.083 36.357 1.00 97.06 95 ARG A N 1
ATOM 675 C CA . ARG A 1 95 ? -19.216 7.374 37.562 1.00 97.06 95 ARG A CA 1
ATOM 676 C C . ARG A 1 95 ? -17.982 8.036 38.158 1.00 97.06 95 ARG A C 1
ATOM 678 O O . ARG A 1 95 ? -17.929 8.243 39.366 1.00 97.06 95 ARG A O 1
ATOM 685 N N . TRP A 1 96 ? -17.023 8.389 37.308 1.00 98.19 96 TRP A N 1
ATOM 686 C CA . TRP A 1 96 ? -15.730 8.905 37.736 1.00 98.19 96 TRP A CA 1
ATOM 687 C C . TRP A 1 96 ? -15.115 9.853 36.704 1.00 98.19 96 TRP A C 1
ATOM 689 O O . TRP A 1 96 ? -15.505 9.884 35.535 1.00 98.19 96 TRP A O 1
ATOM 699 N N . THR A 1 97 ? -14.145 10.631 37.173 1.00 97.12 97 THR A N 1
ATOM 700 C CA . THR A 1 97 ? -13.185 11.383 36.359 1.00 97.12 97 THR A CA 1
ATOM 701 C C . THR A 1 97 ? -11.806 10.992 36.855 1.00 97.12 97 THR A C 1
ATOM 703 O O . THR A 1 97 ? -11.571 11.028 38.068 1.00 97.12 97 THR A O 1
ATOM 706 N N . LEU A 1 98 ? -10.921 10.622 35.934 1.00 97.50 98 LEU A N 1
ATOM 707 C CA . LEU A 1 98 ? -9.547 10.265 36.246 1.00 97.50 98 LEU A CA 1
ATOM 708 C C . LEU A 1 98 ? -8.874 11.428 36.975 1.00 97.50 98 LEU A C 1
ATOM 710 O O . LEU A 1 98 ? -8.880 12.565 36.505 1.00 97.50 98 LEU A O 1
ATOM 714 N N . LYS A 1 99 ? -8.267 11.141 38.123 1.00 97.31 99 LYS A N 1
ATOM 715 C CA . LYS A 1 99 ? -7.405 12.102 38.812 1.00 97.31 99 LYS A CA 1
ATOM 716 C C . LYS A 1 99 ? -5.972 11.828 38.391 1.00 97.31 99 LYS A C 1
ATOM 718 O O . LYS A 1 99 ? -5.447 10.756 38.683 1.00 97.31 99 LYS A O 1
ATOM 723 N N . ALA A 1 100 ? -5.350 12.791 37.715 1.00 94.38 100 ALA A N 1
ATOM 724 C CA . ALA A 1 100 ? -3.953 12.675 37.325 1.00 94.38 100 ALA A CA 1
ATOM 725 C C . ALA A 1 100 ? -3.073 12.416 38.572 1.00 94.38 100 ALA A C 1
ATOM 727 O O . ALA A 1 100 ? -3.208 13.135 39.569 1.00 94.38 100 ALA A O 1
ATOM 728 N N . PRO A 1 101 ? -2.192 11.399 38.552 1.00 95.56 101 PRO A N 1
ATOM 729 C CA . PRO A 1 101 ? -1.280 11.129 39.654 1.00 95.56 101 PRO A CA 1
ATOM 730 C C . PRO A 1 101 ? -0.276 12.277 39.828 1.00 95.56 101 PRO A C 1
ATOM 732 O O . PRO A 1 101 ? 0.003 13.038 38.894 1.00 95.56 101 PRO A O 1
ATOM 735 N N . GLU A 1 102 ? 0.294 12.392 41.030 1.00 95.31 102 GLU A N 1
ATOM 736 C CA . GLU A 1 102 ? 1.249 13.453 41.364 1.00 95.31 102 GLU A CA 1
ATOM 737 C C . GLU A 1 102 ? 2.411 13.516 40.352 1.00 95.31 102 GLU A C 1
ATOM 739 O O . GLU A 1 102 ? 3.006 12.502 39.989 1.00 95.31 102 GLU A O 1
ATOM 744 N N . GLY A 1 103 ? 2.732 14.727 39.880 1.00 94.44 103 GLY A N 1
ATOM 745 C CA . GLY A 1 103 ? 3.791 14.966 38.893 1.00 94.44 103 GLY A CA 1
ATOM 746 C C . GLY A 1 103 ? 3.358 14.849 37.426 1.00 94.44 103 GLY A C 1
ATOM 747 O O . GLY A 1 103 ? 4.160 15.151 36.534 1.00 94.44 103 GLY A O 1
ATOM 748 N N . THR A 1 104 ? 2.098 14.490 37.164 1.00 96.19 104 THR A N 1
ATOM 749 C CA . THR A 1 104 ? 1.495 14.453 35.821 1.00 96.19 104 THR A CA 1
ATOM 750 C C . THR A 1 104 ? 0.375 15.491 35.679 1.00 96.19 104 THR A C 1
ATOM 752 O O . THR A 1 104 ? -0.054 16.074 36.675 1.00 96.19 104 THR A O 1
ATOM 755 N N . SER A 1 105 ? -0.055 15.791 34.451 1.00 92.44 105 SER A N 1
ATOM 756 C CA . SER A 1 105 ? -1.054 16.844 34.195 1.00 92.44 105 SER A CA 1
ATOM 757 C C . SER A 1 105 ? -2.201 16.470 33.258 1.00 92.44 105 SER A C 1
ATOM 759 O O . SER A 1 105 ? -3.142 17.248 33.177 1.00 92.44 105 SER A O 1
ATOM 761 N N . GLY A 1 106 ? -2.145 15.337 32.554 1.00 92.00 106 GLY A N 1
ATOM 762 C CA . GLY A 1 106 ? -3.173 14.987 31.571 1.00 92.00 106 GLY A CA 1
ATOM 763 C C . GLY A 1 106 ? -2.897 13.690 30.822 1.00 92.00 106 GLY A C 1
ATOM 764 O O . GLY A 1 106 ? -1.751 13.237 30.780 1.00 92.00 106 GLY A O 1
ATOM 765 N N . VAL A 1 107 ? -3.939 13.107 30.235 1.00 92.56 107 VAL A N 1
ATOM 766 C CA . VAL A 1 107 ? -3.880 11.955 29.330 1.00 92.56 107 VAL A CA 1
ATOM 767 C C . VAL A 1 107 ? -3.494 12.425 27.942 1.00 92.56 107 VAL A C 1
ATOM 769 O O . VAL A 1 107 ? -4.220 13.188 27.314 1.00 92.56 107 VAL A O 1
ATOM 772 N N . CYS A 1 108 ? -2.388 11.910 27.420 1.00 91.00 108 CYS A N 1
ATOM 773 C CA . CYS A 1 108 ? -1.964 12.229 26.063 1.00 91.00 108 CYS A CA 1
ATOM 774 C C . CYS A 1 108 ? -2.052 11.048 25.090 1.00 91.00 108 CYS A C 1
ATOM 776 O O . CYS A 1 108 ? -2.152 11.265 23.881 1.00 91.00 108 CYS A O 1
ATOM 778 N N . GLY A 1 109 ? -2.114 9.816 25.598 1.00 90.31 109 GLY A N 1
ATOM 779 C CA . GLY A 1 109 ? -2.300 8.602 24.806 1.00 90.31 109 GLY A CA 1
ATOM 780 C C . GLY A 1 109 ? -2.984 7.508 25.619 1.00 90.31 109 GLY A C 1
ATOM 781 O O . GLY A 1 109 ? -3.016 7.567 26.848 1.00 90.31 109 GLY A O 1
ATOM 782 N N . MET A 1 110 ? -3.555 6.528 24.931 1.00 92.69 110 MET A N 1
ATOM 783 C CA . MET A 1 110 ? -4.372 5.475 25.526 1.00 92.69 110 MET A CA 1
ATOM 784 C C . MET A 1 110 ? -4.213 4.186 24.714 1.00 92.69 110 MET A C 1
ATOM 786 O O . MET A 1 110 ? -4.088 4.268 23.493 1.00 92.69 110 MET A O 1
ATOM 790 N N . SER A 1 111 ? -4.204 3.022 25.370 1.00 94.00 111 SER A N 1
ATOM 791 C CA . SER A 1 111 ? -4.190 1.730 24.672 1.00 94.00 111 SER A CA 1
ATOM 792 C C . SER A 1 111 ? -5.472 1.508 23.878 1.00 94.00 111 SER A C 1
ATOM 794 O O . SER A 1 111 ? -6.510 2.091 24.187 1.00 94.00 111 SER A O 1
ATOM 796 N N . ASP A 1 112 ? -5.423 0.627 22.882 1.00 89.88 112 ASP A N 1
ATOM 797 C CA . ASP A 1 112 ? -6.599 0.323 22.062 1.00 89.88 112 ASP A CA 1
ATOM 798 C C . ASP A 1 112 ? -7.721 -0.354 22.843 1.00 89.88 112 ASP A C 1
ATOM 800 O O . ASP A 1 112 ? -8.889 0.020 22.730 1.00 89.88 112 ASP A O 1
ATOM 804 N N . GLU A 1 113 ? -7.349 -1.317 23.679 1.00 92.19 113 GLU A N 1
ATOM 805 C CA . GLU A 1 113 ? -8.265 -2.081 24.513 1.00 92.19 113 GLU A CA 1
ATOM 806 C C . GLU A 1 113 ? -7.768 -2.095 25.966 1.00 92.19 113 GLU A C 1
ATOM 808 O O . GLU A 1 113 ? -6.558 -1.960 26.214 1.00 92.19 113 GLU A O 1
ATOM 813 N N . PRO A 1 114 ? -8.681 -2.234 26.943 1.00 95.81 114 PRO A N 1
ATOM 814 C CA . PRO A 1 114 ? -8.311 -2.625 28.293 1.00 95.81 114 PRO A CA 1
ATOM 815 C C . PRO A 1 114 ? -7.973 -4.125 28.348 1.00 95.81 114 PRO A C 1
ATOM 817 O O . PRO A 1 114 ? -8.391 -4.914 27.501 1.00 95.81 114 PRO A O 1
ATOM 820 N N . SER A 1 115 ? -7.276 -4.548 29.399 1.00 96.81 115 SER A N 1
ATOM 821 C CA . SER A 1 115 ? -7.077 -5.962 29.710 1.00 96.81 115 SER A CA 1
ATOM 822 C C . SER A 1 115 ? -8.403 -6.655 30.064 1.00 96.81 115 SER A C 1
ATOM 824 O O . SER A 1 115 ? -9.403 -6.010 30.405 1.00 96.81 115 SER A O 1
ATOM 826 N N . LYS A 1 116 ? -8.419 -7.995 30.093 1.00 95.25 116 LYS A N 1
ATOM 827 C CA . LYS A 1 116 ? -9.609 -8.763 30.513 1.00 95.25 116 LYS A CA 1
ATOM 828 C C . LYS A 1 116 ? -9.934 -8.532 31.988 1.00 95.25 116 LYS A C 1
ATOM 830 O O . LYS A 1 116 ? -11.102 -8.599 32.391 1.00 95.25 116 LYS A O 1
ATOM 835 N N . SER A 1 117 ? -8.920 -8.231 32.803 1.00 96.19 117 SER A N 1
ATOM 836 C CA . SER A 1 117 ? -9.118 -7.826 34.196 1.00 96.19 117 SER A CA 1
ATOM 837 C C . SER A 1 117 ? -9.804 -6.463 34.338 1.00 96.19 117 SER A C 1
ATOM 839 O O . SER A 1 117 ? -10.393 -6.224 35.389 1.00 96.19 117 SER A O 1
ATOM 841 N N . GLY A 1 118 ? -9.842 -5.638 33.285 1.00 97.12 118 GLY A N 1
ATOM 842 C CA . GLY A 1 118 ? -10.450 -4.306 33.284 1.00 97.12 118 GLY A CA 1
ATOM 843 C C . GLY A 1 118 ? -9.455 -3.165 33.493 1.00 97.12 118 GLY A C 1
ATOM 844 O O . GLY A 1 118 ? -9.886 -2.070 33.832 1.00 97.12 118 GLY A O 1
ATOM 845 N N . LEU A 1 119 ? -8.154 -3.405 33.301 1.00 98.12 119 LEU A N 1
ATOM 846 C CA . LEU A 1 119 ? -7.135 -2.360 33.388 1.00 98.12 119 LEU A CA 1
ATOM 847 C C . LEU A 1 119 ? -6.936 -1.711 32.020 1.00 98.12 119 LEU A C 1
ATOM 849 O O . LEU A 1 119 ? -6.658 -2.399 31.043 1.00 98.12 119 LEU A O 1
ATOM 853 N N . GLY A 1 120 ? -7.037 -0.393 31.946 1.00 97.31 120 GLY A N 1
ATOM 854 C CA . GLY A 1 120 ? -6.644 0.384 30.778 1.00 97.31 120 GLY A CA 1
ATOM 855 C C . GLY A 1 120 ? -5.238 0.960 30.939 1.00 97.31 120 GLY A C 1
ATOM 856 O O . GLY A 1 120 ? -4.811 1.254 32.056 1.00 97.31 120 GLY A O 1
ATOM 857 N N . ALA A 1 121 ? -4.509 1.138 29.836 1.00 97.19 121 ALA A N 1
ATOM 858 C CA . ALA A 1 121 ? -3.176 1.732 29.850 1.00 97.19 121 ALA A CA 1
ATOM 859 C C . ALA A 1 121 ? -3.150 3.141 29.255 1.00 97.19 121 ALA A C 1
ATOM 861 O O . ALA A 1 121 ? -3.666 3.385 28.166 1.00 97.19 121 ALA A O 1
ATOM 862 N N . LEU A 1 122 ? -2.518 4.072 29.966 1.00 95.94 122 LEU A N 1
ATOM 863 C CA . LEU A 1 122 ? -2.446 5.483 29.597 1.00 95.94 122 LEU A CA 1
ATOM 864 C C . LEU A 1 122 ? -1.010 5.948 29.431 1.00 95.94 122 LEU A C 1
ATOM 866 O O . LEU A 1 122 ? -0.129 5.566 30.203 1.00 95.94 122 LEU A O 1
ATOM 870 N N . PHE A 1 123 ? -0.819 6.875 28.498 1.00 94.94 123 PHE A N 1
ATOM 871 C CA . PHE A 1 123 ? 0.275 7.825 28.567 1.00 94.94 123 PHE A CA 1
ATOM 872 C C . PHE A 1 123 ? -0.176 9.114 29.230 1.00 94.94 123 PHE A C 1
ATOM 874 O O . PHE A 1 123 ? -1.211 9.682 28.872 1.00 94.94 123 PHE A O 1
ATOM 881 N N . LEU A 1 124 ? 0.645 9.594 30.162 1.00 94.88 124 LEU A N 1
ATOM 882 C CA . LEU A 1 124 ? 0.405 10.825 30.896 1.00 94.88 124 LEU A CA 1
ATOM 883 C C . LEU A 1 124 ? 1.502 11.861 30.619 1.00 94.88 124 LEU A C 1
ATOM 885 O O . LEU A 1 124 ? 2.700 11.551 30.549 1.00 94.88 124 LEU A O 1
ATOM 889 N N . THR A 1 125 ? 1.075 13.114 30.502 1.00 93.81 125 THR A N 1
ATOM 890 C CA . THR A 1 125 ? 1.939 14.282 30.343 1.00 93.81 125 THR A CA 1
ATOM 891 C C . THR A 1 125 ? 2.619 14.623 31.664 1.00 93.81 125 THR A C 1
ATOM 893 O O . THR A 1 125 ? 1.968 14.713 32.706 1.00 93.81 125 THR A O 1
ATOM 896 N N . ALA A 1 126 ? 3.930 14.862 31.635 1.00 93.31 126 ALA A N 1
ATOM 897 C CA . ALA A 1 126 ? 4.665 15.343 32.801 1.00 93.31 126 ALA A CA 1
ATOM 898 C C . ALA A 1 126 ? 4.345 16.818 33.096 1.00 93.31 126 ALA A C 1
ATOM 900 O O . ALA A 1 126 ? 4.554 17.684 32.241 1.00 93.31 126 ALA A O 1
ATOM 901 N N . GLN A 1 127 ? 3.986 17.137 34.344 1.00 90.25 127 GLN A N 1
ATOM 902 C CA . GLN A 1 127 ? 3.522 18.475 34.743 1.00 90.25 127 GLN A CA 1
ATOM 903 C C . GLN A 1 127 ? 4.530 19.601 34.442 1.00 90.25 127 GLN A C 1
ATOM 905 O O . GLN A 1 127 ? 4.147 20.724 34.135 1.00 90.25 127 GLN A O 1
ATOM 910 N N . LYS A 1 128 ? 5.838 19.317 34.529 1.00 86.31 128 LYS A N 1
ATOM 911 C CA . LYS A 1 128 ? 6.902 20.326 34.346 1.00 86.31 128 LYS A CA 1
ATOM 912 C C . LYS A 1 128 ? 7.393 20.485 32.907 1.00 86.31 128 LYS A C 1
ATOM 914 O O . LYS A 1 128 ? 8.061 21.473 32.622 1.00 86.31 128 LYS A O 1
ATOM 919 N N . LYS A 1 129 ? 7.170 19.492 32.041 1.00 75.69 129 LYS A N 1
ATOM 920 C CA . LYS A 1 129 ? 7.817 19.423 30.716 1.00 75.69 129 LYS A CA 1
ATOM 921 C C . LYS A 1 129 ? 6.833 19.463 29.554 1.00 75.69 129 LYS A C 1
ATOM 923 O O . LYS A 1 129 ? 7.266 19.782 28.456 1.00 75.69 129 LYS A O 1
ATOM 928 N N . GLY A 1 130 ? 5.561 19.123 29.775 1.00 82.88 130 GLY A N 1
ATOM 929 C CA . GLY A 1 130 ? 4.577 18.997 28.696 1.00 82.88 130 GLY A CA 1
ATOM 930 C C . GLY A 1 130 ? 4.818 17.805 27.758 1.00 82.88 130 GLY A C 1
ATOM 931 O O . GLY A 1 130 ? 4.039 17.594 26.840 1.00 82.88 130 GLY A O 1
ATOM 932 N N . ASP A 1 131 ? 5.871 17.013 27.984 1.00 86.25 131 ASP A N 1
ATOM 933 C CA . ASP A 1 131 ? 6.157 15.800 27.220 1.00 86.25 131 ASP A CA 1
ATOM 934 C C . ASP A 1 131 ? 5.349 14.620 27.796 1.00 86.25 131 ASP A C 1
ATOM 936 O O . ASP A 1 131 ? 5.261 14.462 29.021 1.00 86.25 131 ASP A O 1
ATOM 940 N N . CYS A 1 132 ? 4.826 13.747 26.930 1.00 90.81 132 CYS A N 1
ATOM 941 C CA . CYS A 1 132 ? 4.345 12.427 27.332 1.00 90.81 132 CYS A CA 1
ATOM 942 C C . CYS A 1 132 ? 5.544 11.583 27.745 1.00 90.81 132 CYS A C 1
ATOM 944 O O . CYS A 1 132 ? 6.376 11.215 26.912 1.00 90.81 132 CYS A O 1
ATOM 946 N N . SER A 1 133 ? 5.670 11.316 29.039 1.00 93.62 133 SER A N 1
ATOM 947 C CA . SER A 1 133 ? 6.809 10.563 29.570 1.00 93.62 133 SER A CA 1
ATOM 948 C C . SER A 1 133 ? 6.432 9.593 30.676 1.00 93.62 133 SER A C 1
ATOM 950 O O . SER A 1 133 ? 7.315 8.989 31.271 1.00 93.62 133 SER A O 1
ATOM 952 N N . TYR A 1 134 ? 5.144 9.442 30.974 1.00 96.19 134 TYR A N 1
ATOM 953 C CA . TYR A 1 134 ? 4.658 8.506 31.977 1.00 96.19 134 TYR A CA 1
ATOM 954 C C . TYR A 1 134 ? 3.746 7.479 31.328 1.00 96.19 134 TYR A C 1
ATOM 956 O O . TYR A 1 134 ? 2.907 7.849 30.513 1.00 96.19 134 TYR A O 1
ATOM 964 N N . ALA A 1 135 ? 3.886 6.219 31.726 1.00 96.81 135 ALA A N 1
ATOM 965 C CA . ALA A 1 135 ? 2.898 5.178 31.476 1.00 96.81 135 ALA A CA 1
ATOM 966 C C . ALA A 1 135 ? 2.171 4.846 32.782 1.00 96.81 135 ALA A C 1
ATOM 968 O O . ALA A 1 135 ? 2.798 4.824 33.846 1.00 96.81 135 ALA A O 1
ATOM 969 N N . ALA A 1 136 ? 0.870 4.595 32.707 1.00 97.94 136 ALA A N 1
ATOM 970 C CA . ALA A 1 136 ? 0.036 4.269 33.856 1.00 97.94 136 ALA A CA 1
ATOM 971 C C . ALA A 1 136 ? -0.960 3.156 33.528 1.00 97.94 136 ALA A C 1
ATOM 973 O O . ALA A 1 136 ? -1.382 3.030 32.378 1.00 97.94 136 ALA A O 1
ATOM 974 N N . ALA A 1 137 ? -1.350 2.390 34.546 1.00 98.31 137 ALA A N 1
ATOM 975 C CA . ALA A 1 137 ? -2.494 1.486 34.488 1.00 98.31 137 ALA A CA 1
ATOM 976 C C . ALA A 1 137 ? -3.638 2.053 35.337 1.00 98.31 137 ALA A C 1
ATOM 978 O O . ALA A 1 137 ? -3.402 2.574 36.430 1.00 98.31 137 ALA A O 1
ATOM 979 N N . VAL A 1 138 ? -4.862 1.963 34.822 1.00 98.25 138 VAL A N 1
ATOM 980 C CA . VAL A 1 138 ? -6.077 2.502 35.446 1.00 98.25 138 VAL A CA 1
ATOM 981 C C . VAL A 1 138 ? -7.149 1.426 35.490 1.00 98.25 138 VAL A C 1
ATOM 983 O O . VAL A 1 138 ? -7.403 0.791 34.466 1.00 98.25 138 VAL A O 1
ATOM 986 N N . ASP A 1 139 ? -7.805 1.243 36.634 1.00 98.12 139 ASP A N 1
ATOM 987 C CA . ASP A 1 139 ? -8.984 0.380 36.719 1.00 98.12 139 ASP A CA 1
ATOM 988 C C . ASP A 1 139 ? -10.194 1.083 36.086 1.00 98.12 139 ASP A C 1
ATOM 990 O O . ASP A 1 139 ? -10.582 2.199 36.435 1.00 98.12 139 ASP A O 1
ATOM 994 N N . LEU A 1 140 ? -10.806 0.429 35.102 1.00 97.44 140 LEU A N 1
ATOM 995 C CA . LEU A 1 140 ? -11.946 0.965 34.369 1.00 97.44 140 LEU A CA 1
ATOM 996 C C . LEU A 1 140 ? -13.228 1.060 35.225 1.00 97.44 140 LEU A C 1
ATOM 998 O O . LEU A 1 140 ? -14.157 1.806 34.888 1.00 97.44 140 LEU A O 1
ATOM 1002 N N . ALA A 1 141 ? -13.329 0.301 36.316 1.00 97.31 141 ALA A N 1
ATOM 1003 C CA . ALA A 1 141 ? -14.500 0.280 37.184 1.00 97.31 141 ALA A CA 1
ATOM 1004 C C . ALA A 1 141 ? -14.695 1.615 37.919 1.00 97.31 141 ALA A C 1
ATOM 1006 O O . ALA A 1 141 ? -15.811 2.150 37.910 1.00 97.31 141 ALA A O 1
ATOM 1007 N N . ASP A 1 142 ? -13.627 2.173 38.488 1.00 97.69 142 ASP A N 1
ATOM 1008 C CA . ASP A 1 142 ? -13.647 3.362 39.351 1.00 97.69 142 ASP A CA 1
ATOM 1009 C C . ASP A 1 142 ? -12.726 4.505 38.887 1.00 97.69 142 ASP A C 1
ATOM 1011 O O . ASP A 1 142 ? -12.845 5.623 39.397 1.00 97.69 142 ASP A O 1
ATOM 1015 N N . GLY A 1 143 ? -11.886 4.272 37.876 1.00 97.56 143 GLY A N 1
ATOM 1016 C CA . GLY A 1 143 ? -10.954 5.260 37.346 1.00 97.56 143 GLY A CA 1
ATOM 1017 C C . GLY A 1 143 ? -9.740 5.490 38.245 1.00 97.56 143 GLY A C 1
ATOM 1018 O O . GLY A 1 143 ? -9.074 6.519 38.090 1.00 97.56 143 GLY A O 1
ATOM 1019 N N . GLU A 1 144 ? -9.463 4.595 39.200 1.00 98.12 144 GLU A N 1
ATOM 1020 C CA . GLU A 1 144 ? -8.283 4.688 40.055 1.00 98.12 144 GLU A CA 1
ATOM 1021 C C . GLU A 1 144 ? -7.007 4.324 39.284 1.00 98.12 144 GLU A C 1
ATOM 1023 O O . GLU A 1 144 ? -6.955 3.377 38.499 1.00 98.12 144 GLU A O 1
ATOM 1028 N N . VAL A 1 145 ? -5.954 5.120 39.490 1.00 98.19 145 VAL A N 1
ATOM 1029 C CA . VAL A 1 145 ? -4.629 4.867 38.915 1.00 98.19 145 VAL A CA 1
ATOM 1030 C C . VAL A 1 145 ? -3.900 3.889 39.824 1.00 98.19 145 VAL A C 1
ATOM 1032 O O . VAL A 1 145 ? -3.394 4.287 40.873 1.00 98.19 145 VAL A O 1
ATOM 1035 N N . GLU A 1 146 ? -3.805 2.634 39.396 1.00 98.19 146 GLU A N 1
ATOM 1036 C CA . GLU A 1 146 ? -3.102 1.574 40.128 1.00 98.19 146 GLU A CA 1
ATOM 1037 C C . GLU A 1 146 ? -1.621 1.915 40.306 1.00 98.19 146 GLU A C 1
ATOM 1039 O O . GLU A 1 146 ? -1.025 1.757 41.374 1.00 98.19 146 GLU A O 1
ATOM 1044 N N . TRP A 1 147 ? -1.010 2.429 39.238 1.00 98.44 147 TRP A N 1
ATOM 1045 C CA . TRP A 1 147 ? 0.368 2.895 39.249 1.00 98.44 147 TRP A CA 1
ATOM 1046 C C . TRP A 1 147 ? 0.664 3.801 38.053 1.00 98.44 147 TRP A C 1
ATOM 1048 O O . TRP A 1 147 ? 0.032 3.715 37.002 1.00 98.44 147 TRP A O 1
ATOM 1058 N N . ALA A 1 148 ? 1.698 4.633 38.198 1.00 98.00 148 ALA A N 1
ATOM 1059 C CA . ALA A 1 148 ? 2.285 5.421 37.118 1.00 98.00 148 ALA A CA 1
ATOM 1060 C C . ALA A 1 148 ? 3.820 5.388 37.203 1.00 98.00 148 ALA A C 1
ATOM 1062 O O . ALA A 1 148 ? 4.395 5.448 38.295 1.00 98.00 148 ALA A O 1
ATOM 1063 N N . LYS A 1 149 ? 4.500 5.275 36.057 1.00 97.62 149 LYS A N 1
ATOM 1064 C CA . LYS A 1 149 ? 5.967 5.200 35.952 1.00 97.62 149 LYS A CA 1
ATOM 1065 C C . LYS A 1 149 ? 6.486 6.121 34.858 1.00 97.62 149 LYS A C 1
ATOM 1067 O O . LYS A 1 149 ? 5.937 6.139 33.763 1.00 97.62 149 LYS A O 1
ATOM 1072 N N . ASP A 1 150 ? 7.581 6.825 35.140 1.00 95.19 150 ASP A N 1
ATOM 1073 C CA . ASP A 1 150 ? 8.336 7.557 34.119 1.00 95.19 150 ASP A CA 1
ATOM 1074 C C . ASP A 1 150 ? 9.012 6.548 33.175 1.00 95.19 150 ASP A C 1
ATOM 1076 O O . ASP A 1 150 ? 9.832 5.721 33.592 1.00 95.19 150 ASP A O 1
ATOM 1080 N N . VAL A 1 151 ? 8.639 6.592 31.900 1.00 94.19 151 VAL A N 1
ATOM 1081 C CA . VAL A 1 151 ? 9.168 5.722 30.843 1.00 94.19 151 VAL A CA 1
ATOM 1082 C C . VAL A 1 151 ? 10.270 6.396 30.028 1.00 94.19 151 VAL A C 1
ATOM 1084 O O . VAL A 1 151 ? 10.957 5.723 29.252 1.00 94.19 151 VAL A O 1
ATOM 1087 N N . GLY A 1 152 ? 10.538 7.677 30.287 1.00 89.75 152 GLY A N 1
ATOM 1088 C CA . GLY A 1 152 ? 11.465 8.520 29.547 1.00 89.75 152 GLY A CA 1
ATOM 1089 C C . GLY A 1 152 ? 10.776 9.322 28.447 1.00 89.75 152 GLY A C 1
ATOM 1090 O O . GLY A 1 152 ? 9.559 9.307 28.289 1.00 89.75 152 GLY A O 1
ATOM 1091 N N . LYS A 1 153 ? 11.574 10.068 27.678 1.00 80.31 153 LYS A N 1
ATOM 1092 C CA . LYS A 1 153 ? 11.050 10.898 26.592 1.00 80.31 153 LYS A CA 1
ATOM 1093 C C . LYS A 1 153 ? 10.587 10.023 25.428 1.00 80.31 153 LYS A C 1
ATOM 1095 O O . LYS A 1 153 ? 11.394 9.303 24.844 1.00 80.31 153 LYS A O 1
ATOM 1100 N N . MET A 1 154 ? 9.327 10.177 25.057 1.00 80.56 154 MET A N 1
ATOM 1101 C CA . MET A 1 154 ? 8.767 9.679 23.808 1.00 80.56 154 MET A CA 1
ATOM 1102 C C . MET A 1 154 ? 8.748 10.840 22.796 1.00 80.56 154 MET A C 1
ATOM 1104 O O . MET A 1 154 ? 8.639 12.006 23.186 1.00 80.56 154 MET A O 1
ATOM 1108 N N . LYS A 1 155 ? 8.953 10.567 21.505 1.00 68.94 155 LYS A N 1
ATOM 1109 C CA . LYS A 1 155 ? 8.865 11.584 20.443 1.00 68.94 155 LYS A CA 1
ATOM 1110 C C . LYS A 1 155 ? 7.916 11.093 19.359 1.00 68.94 155 LYS A C 1
ATOM 1112 O O . LYS A 1 155 ? 8.056 9.958 18.929 1.00 68.94 155 LYS A O 1
ATOM 1117 N N . GLY A 1 156 ? 7.049 11.977 18.870 1.00 68.06 156 GLY A N 1
ATOM 1118 C CA . GLY A 1 156 ? 6.146 11.697 17.751 1.00 68.06 156 GLY A CA 1
ATOM 1119 C C . GLY A 1 156 ? 4.671 11.846 18.114 1.00 68.06 156 GLY A C 1
ATOM 1120 O O . GLY A 1 156 ? 4.335 12.299 19.207 1.00 68.06 156 GLY A O 1
ATOM 1121 N N . SER A 1 157 ? 3.810 11.504 17.157 1.00 60.25 157 SER A N 1
ATOM 1122 C CA . SER A 1 157 ? 2.372 11.301 17.347 1.00 60.25 157 SER A CA 1
ATOM 1123 C C . SER A 1 157 ? 2.151 9.976 18.075 1.00 60.25 157 SER A C 1
ATOM 1125 O O . SER A 1 157 ? 2.583 8.943 17.569 1.00 60.25 157 SER A O 1
ATOM 1127 N N . TYR A 1 158 ? 1.503 10.012 19.239 1.00 66.38 158 TYR A N 1
ATOM 1128 C CA . TYR A 1 158 ? 1.243 8.825 20.059 1.00 66.38 158 TYR A CA 1
ATOM 1129 C C . TYR A 1 158 ? 0.062 8.043 19.478 1.00 66.38 158 TYR A C 1
ATOM 1131 O O . TYR A 1 158 ? -1.086 8.490 19.557 1.00 66.38 158 TYR A O 1
ATOM 1139 N N . GLY A 1 159 ? 0.359 6.908 18.852 1.00 65.31 159 GLY A N 1
ATOM 1140 C CA . GLY A 1 159 ? -0.601 6.054 18.163 1.00 65.31 159 GLY A CA 1
ATOM 1141 C C . GLY A 1 159 ? -0.968 4.788 18.938 1.00 65.31 159 GLY A C 1
ATOM 1142 O O . GLY A 1 159 ? -0.436 4.484 20.005 1.00 65.31 159 GLY A O 1
ATOM 1143 N N . LYS A 1 160 ? -1.878 4.015 18.341 1.00 66.00 160 LYS A N 1
ATOM 1144 C CA . LYS A 1 160 ? -2.397 2.729 18.844 1.00 66.00 160 LYS A CA 1
ATOM 1145 C C . LYS A 1 160 ? -1.313 1.705 19.201 1.00 66.00 160 LYS A C 1
ATOM 1147 O O . LYS A 1 160 ? -1.457 0.945 20.151 1.00 66.00 160 LYS A O 1
ATOM 1152 N N . SER A 1 161 ? -0.207 1.723 18.461 1.00 75.88 161 SER A N 1
ATOM 1153 C CA . SER A 1 161 ? 0.906 0.783 18.623 1.00 75.88 161 SER A CA 1
ATOM 1154 C C . SER A 1 161 ? 1.942 1.215 19.667 1.00 75.88 161 SER A C 1
ATOM 1156 O O . SER A 1 161 ? 2.920 0.500 19.872 1.00 75.88 161 SER A O 1
ATOM 1158 N N . ASP A 1 162 ? 1.754 2.352 20.350 1.00 90.31 162 ASP A N 1
ATOM 1159 C CA . ASP A 1 162 ? 2.756 2.850 21.301 1.00 90.31 162 ASP A CA 1
ATOM 1160 C C . ASP A 1 162 ? 2.533 2.362 22.738 1.00 90.31 162 ASP A C 1
ATOM 1162 O O . ASP A 1 162 ? 3.482 2.283 23.520 1.00 90.31 162 ASP A O 1
ATOM 1166 N N . ILE A 1 163 ? 1.296 2.005 23.100 1.00 94.56 163 ILE A N 1
ATOM 1167 C CA . ILE A 1 163 ? 0.973 1.422 24.406 1.00 94.56 163 ILE A CA 1
ATOM 1168 C C . ILE A 1 163 ? -0.103 0.343 24.299 1.00 94.56 163 ILE A C 1
ATOM 1170 O O . ILE A 1 163 ? -1.141 0.527 23.672 1.00 94.56 163 ILE A O 1
ATOM 1174 N N . SER A 1 164 ? 0.128 -0.796 24.947 1.00 95.81 164 SER A N 1
ATOM 1175 C CA . SER A 1 164 ? -0.882 -1.847 25.103 1.00 95.81 164 SER A CA 1
ATOM 1176 C C . SER A 1 164 ? -0.822 -2.466 26.491 1.00 95.81 164 SER A C 1
ATOM 1178 O O . SER A 1 164 ? 0.198 -2.382 27.181 1.00 95.81 164 SER A O 1
ATOM 1180 N N . ILE A 1 165 ? -1.915 -3.099 26.906 1.00 97.25 165 ILE A N 1
ATOM 1181 C CA . ILE A 1 165 ? -2.000 -3.787 28.191 1.00 97.25 165 ILE A CA 1
ATOM 1182 C C . ILE A 1 165 ? -2.733 -5.112 28.042 1.00 97.25 165 ILE A C 1
ATOM 1184 O O . ILE A 1 165 ? -3.819 -5.183 27.478 1.00 97.25 165 ILE A O 1
ATOM 1188 N N . GLY A 1 166 ? -2.108 -6.174 28.536 1.00 96.75 166 GLY A N 1
ATOM 1189 C CA . GLY A 1 166 ? -2.750 -7.460 28.775 1.00 96.75 166 GLY A CA 1
ATOM 1190 C C . GLY A 1 166 ? -2.879 -7.731 30.267 1.00 96.75 166 GLY A C 1
ATOM 1191 O O . GLY A 1 166 ? -2.552 -6.891 31.104 1.00 96.75 166 GLY A O 1
ATOM 1192 N N . ASP A 1 167 ? -3.318 -8.937 30.615 1.00 95.75 167 ASP A N 1
ATOM 1193 C CA . ASP A 1 167 ? -3.466 -9.325 32.021 1.00 95.75 167 ASP A CA 1
ATOM 1194 C C . ASP A 1 167 ? -2.113 -9.477 32.737 1.00 95.75 167 ASP A C 1
ATOM 1196 O O . ASP A 1 167 ? -2.063 -9.419 33.957 1.00 95.75 167 ASP A O 1
ATOM 1200 N N . GLU A 1 168 ? -1.002 -9.658 32.019 1.00 96.88 168 GLU A N 1
ATOM 1201 C CA . GLU A 1 168 ? 0.320 -9.833 32.638 1.00 96.88 168 GLU A CA 1
ATOM 1202 C C . GLU A 1 168 ? 1.199 -8.585 32.558 1.00 96.88 168 GLU A C 1
ATOM 1204 O O . GLU A 1 168 ? 1.925 -8.268 33.505 1.00 96.88 168 GLU A O 1
ATOM 1209 N N . ALA A 1 169 ? 1.157 -7.878 31.426 1.00 97.69 169 ALA A N 1
ATOM 1210 C CA . ALA A 1 169 ? 2.095 -6.810 31.125 1.00 97.69 169 ALA A CA 1
ATOM 1211 C C . ALA A 1 169 ? 1.430 -5.610 30.443 1.00 97.69 169 ALA A C 1
ATOM 1213 O O . ALA A 1 169 ? 0.599 -5.760 29.549 1.00 97.69 169 ALA A O 1
ATOM 1214 N N . LEU A 1 170 ? 1.879 -4.420 30.835 1.00 98.00 170 LEU A N 1
ATOM 1215 C CA . LEU A 1 170 ? 1.753 -3.186 30.073 1.00 98.00 170 LEU A CA 1
ATOM 1216 C C . LEU A 1 170 ? 3.043 -3.014 29.261 1.00 98.00 170 LEU A C 1
ATOM 1218 O O . LEU A 1 170 ? 4.143 -3.000 29.826 1.00 98.00 170 LEU A O 1
ATOM 1222 N N . THR A 1 171 ? 2.904 -2.902 27.941 1.00 97.31 171 THR A N 1
ATOM 1223 C CA . THR A 1 171 ? 4.016 -2.715 26.999 1.00 97.31 171 THR A CA 1
ATOM 1224 C C . THR A 1 171 ? 4.003 -1.290 26.462 1.00 97.31 171 THR A C 1
ATOM 1226 O O . THR A 1 171 ? 2.948 -0.779 26.093 1.00 97.31 171 THR A O 1
ATOM 1229 N N . VAL A 1 172 ? 5.178 -0.662 26.449 1.00 95.94 172 VAL A N 1
ATOM 1230 C CA . VAL A 1 172 ? 5.400 0.708 25.981 1.00 95.94 172 VAL A CA 1
ATOM 1231 C C . VAL A 1 172 ? 6.469 0.710 24.902 1.00 95.94 172 VAL A C 1
ATOM 1233 O O . VAL A 1 172 ? 7.590 0.252 25.157 1.00 95.94 172 VAL A O 1
ATOM 1236 N N . THR A 1 173 ? 6.146 1.303 23.759 1.00 93.88 173 THR A N 1
ATOM 1237 C CA . THR A 1 173 ? 7.098 1.650 22.703 1.00 93.88 173 THR A CA 1
ATOM 1238 C C . THR A 1 173 ? 7.615 3.079 22.909 1.00 93.88 173 THR A C 1
ATOM 1240 O O . THR A 1 173 ? 6.869 4.008 23.205 1.00 93.88 173 THR A O 1
ATOM 1243 N N . LEU A 1 174 ? 8.929 3.253 22.808 1.00 90.94 174 LEU A N 1
ATOM 1244 C CA . LEU A 1 174 ? 9.669 4.499 23.008 1.00 90.94 174 LEU A CA 1
ATOM 1245 C C . LEU A 1 174 ? 10.189 5.047 21.669 1.00 90.94 174 LEU A C 1
ATOM 1247 O O . LEU A 1 174 ? 10.079 4.403 20.629 1.00 90.94 174 LEU A O 1
ATOM 1251 N N . ASP A 1 175 ? 10.839 6.218 21.709 1.00 85.62 175 ASP A N 1
ATOM 1252 C CA . ASP A 1 175 ? 11.537 6.803 20.551 1.00 85.62 175 ASP A CA 1
ATOM 1253 C C . ASP A 1 175 ? 12.480 5.766 19.899 1.00 85.62 175 ASP A C 1
ATOM 1255 O O . ASP A 1 175 ? 13.196 5.036 20.598 1.00 85.62 175 ASP A O 1
ATOM 1259 N N . CYS A 1 176 ? 12.463 5.692 18.565 1.00 84.44 176 CYS A N 1
ATOM 1260 C CA . CYS A 1 176 ? 13.146 4.659 17.777 1.00 84.44 176 CYS A CA 1
ATOM 1261 C C . CYS A 1 176 ? 12.837 3.204 18.198 1.00 84.44 176 CYS A C 1
ATOM 1263 O O . CYS A 1 176 ? 13.731 2.354 18.197 1.00 84.44 176 CYS A O 1
ATOM 1265 N N . TYR A 1 177 ? 11.578 2.922 18.542 1.00 84.44 177 TYR A N 1
ATOM 1266 C CA . TYR A 1 177 ? 11.042 1.574 18.765 1.00 84.44 177 TYR A CA 1
ATOM 1267 C C . TYR A 1 177 ? 11.690 0.786 19.915 1.00 84.44 177 TYR A C 1
ATOM 1269 O O . TYR A 1 177 ? 11.648 -0.443 19.934 1.00 84.44 177 TYR A O 1
ATOM 1277 N N . GLY A 1 178 ? 12.283 1.467 20.899 1.00 90.88 178 GLY A N 1
ATOM 1278 C CA . GLY A 1 178 ? 12.668 0.804 22.147 1.00 90.88 178 GLY A CA 1
ATOM 1279 C C . GLY A 1 178 ? 11.425 0.308 22.887 1.00 90.88 178 GLY A C 1
ATOM 1280 O O . GLY A 1 178 ? 10.404 0.980 22.871 1.00 90.88 178 GLY A O 1
ATOM 1281 N N . VAL A 1 179 ? 11.486 -0.840 23.557 1.00 94.75 179 VAL A N 1
ATOM 1282 C CA . VAL A 1 179 ? 10.326 -1.443 24.228 1.00 94.75 179 VAL A CA 1
ATOM 1283 C C . VAL A 1 179 ? 10.613 -1.666 25.702 1.00 94.75 179 VAL A C 1
ATOM 1285 O O . VAL A 1 179 ? 11.539 -2.397 26.063 1.00 94.75 179 VAL A O 1
ATOM 1288 N N . LYS A 1 180 ? 9.772 -1.093 26.564 1.00 96.25 180 LYS A N 1
ATOM 1289 C CA . LYS A 1 180 ? 9.752 -1.367 28.006 1.00 96.25 180 LYS A CA 1
ATOM 1290 C C . LYS A 1 180 ? 8.480 -2.105 28.383 1.00 96.25 180 LYS A C 1
ATOM 1292 O O . LYS A 1 180 ? 7.418 -1.853 27.822 1.00 96.25 180 LYS A O 1
ATOM 1297 N N . GLN A 1 181 ? 8.593 -2.989 29.369 1.00 97.06 181 GLN A N 1
ATOM 1298 C CA . GLN A 1 181 ? 7.445 -3.689 29.930 1.00 97.06 181 GLN A CA 1
ATOM 1299 C C . GLN A 1 181 ? 7.370 -3.523 31.446 1.00 97.06 181 GLN A C 1
ATOM 1301 O O . GLN A 1 181 ? 8.383 -3.485 32.155 1.00 97.06 181 GLN A O 1
ATOM 1306 N N . PHE A 1 182 ? 6.140 -3.470 31.938 1.00 98.00 182 PHE A N 1
ATOM 1307 C CA . PHE A 1 182 ? 5.793 -3.394 33.351 1.00 98.00 182 PH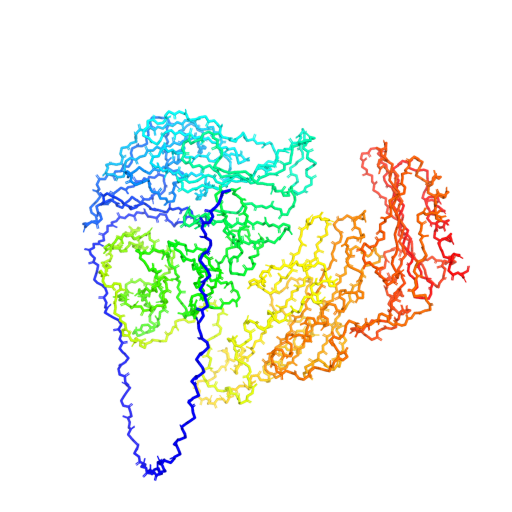E A CA 1
ATOM 1308 C C . PHE A 1 182 ? 4.714 -4.426 33.642 1.00 98.00 182 PHE A C 1
ATOM 1310 O O . PHE A 1 182 ? 3.890 -4.701 32.776 1.00 98.00 182 PHE A O 1
ATOM 1317 N N . ARG A 1 183 ? 4.695 -5.001 34.845 1.00 98.00 183 ARG A N 1
ATOM 1318 C CA . ARG A 1 183 ? 3.584 -5.860 35.257 1.00 98.00 183 ARG A CA 1
ATOM 1319 C C . ARG A 1 183 ? 2.304 -5.025 35.309 1.00 98.00 183 ARG A C 1
ATOM 1321 O O . ARG A 1 183 ? 2.307 -3.952 35.911 1.00 98.00 183 ARG A O 1
ATOM 1328 N N . ALA A 1 184 ? 1.231 -5.530 34.705 1.00 97.50 184 ALA A N 1
ATOM 1329 C CA . ALA A 1 184 ? -0.021 -4.789 34.556 1.00 97.50 184 ALA A CA 1
ATOM 1330 C C . ALA A 1 184 ? -0.617 -4.339 35.903 1.00 97.50 184 ALA A C 1
ATOM 1332 O O . ALA A 1 184 ? -1.109 -3.222 35.999 1.00 97.50 184 ALA A O 1
ATOM 1333 N N . GLN A 1 185 ? -0.519 -5.162 36.952 1.00 97.38 185 GLN A N 1
ATOM 1334 C CA . GLN A 1 185 ? -1.152 -4.896 38.251 1.00 97.38 185 GLN A CA 1
ATOM 1335 C C . GLN A 1 185 ? -0.406 -3.885 39.127 1.00 97.38 185 GLN A C 1
ATOM 1337 O O . GLN A 1 185 ? -1.040 -3.082 39.791 1.00 97.38 185 GLN A O 1
ATOM 1342 N N . ASP A 1 186 ? 0.926 -3.946 39.185 1.00 97.69 186 ASP A N 1
ATOM 1343 C CA . ASP A 1 186 ? 1.704 -3.230 40.214 1.00 97.69 186 ASP A CA 1
ATOM 1344 C C . ASP A 1 186 ? 2.795 -2.306 39.644 1.00 97.69 186 ASP A C 1
ATOM 1346 O O . ASP A 1 186 ? 3.519 -1.636 40.387 1.00 97.69 186 ASP A O 1
ATOM 1350 N N . GLY A 1 187 ? 2.957 -2.279 38.318 1.00 97.94 187 GLY A N 1
ATOM 1351 C CA . GLY A 1 187 ? 3.942 -1.437 37.649 1.00 97.94 187 GLY A CA 1
ATOM 1352 C C . GLY A 1 187 ? 5.389 -1.845 37.917 1.00 97.94 187 GLY A C 1
ATOM 1353 O O . GLY A 1 187 ? 6.309 -1.067 37.638 1.00 97.94 187 GLY A O 1
ATOM 1354 N N . THR A 1 188 ? 5.631 -3.039 38.468 1.00 98.06 188 THR A N 1
ATOM 1355 C CA . THR A 1 188 ? 6.982 -3.588 38.619 1.00 98.06 188 THR A CA 1
ATOM 1356 C C . THR A 1 188 ? 7.601 -3.738 37.239 1.00 98.06 188 THR A C 1
ATOM 1358 O O . THR A 1 188 ? 7.020 -4.360 36.351 1.00 98.06 188 THR A O 1
ATOM 1361 N N . SER A 1 189 ? 8.797 -3.181 37.041 1.00 97.06 189 SER A N 1
ATOM 1362 C CA . SER A 1 189 ? 9.474 -3.286 35.749 1.00 97.06 189 SER A CA 1
ATOM 1363 C C . SER A 1 189 ? 9.806 -4.744 35.426 1.00 97.06 189 SER A C 1
ATOM 1365 O O . SER A 1 189 ? 10.439 -5.444 36.218 1.00 97.06 189 SER A O 1
ATOM 1367 N N . LEU A 1 190 ? 9.417 -5.178 34.228 1.00 95.94 190 LEU A N 1
ATOM 1368 C CA . LEU A 1 190 ? 9.792 -6.468 33.644 1.00 95.94 190 LEU A CA 1
ATOM 1369 C C . LEU A 1 190 ? 11.088 -6.364 32.814 1.00 95.94 190 LEU A C 1
ATOM 1371 O O . LEU A 1 190 ? 11.571 -7.367 32.277 1.00 95.94 190 LEU A O 1
ATOM 1375 N N . GLY A 1 191 ? 11.675 -5.163 32.771 1.00 93.75 191 GLY A N 1
ATOM 1376 C CA . GLY A 1 191 ? 12.889 -4.811 32.043 1.00 93.75 191 GLY A CA 1
ATOM 1377 C C . GLY A 1 191 ? 12.624 -4.146 30.690 1.00 93.75 191 GLY A C 1
ATOM 1378 O O . GLY A 1 191 ? 11.483 -3.972 30.255 1.00 93.75 191 GLY A O 1
ATOM 1379 N N . THR A 1 192 ? 13.717 -3.775 30.024 1.00 93.50 192 THR A N 1
ATOM 1380 C CA . THR A 1 192 ? 13.714 -3.367 28.617 1.00 93.50 192 THR A CA 1
ATOM 1381 C C . THR A 1 192 ? 13.766 -4.620 27.746 1.00 93.50 192 THR A C 1
ATOM 1383 O O . THR A 1 192 ? 14.634 -5.475 27.938 1.00 93.50 192 THR A O 1
ATOM 1386 N N . ARG A 1 193 ? 12.818 -4.755 26.817 1.00 91.69 193 ARG A N 1
ATOM 1387 C CA . ARG A 1 193 ? 12.783 -5.836 25.821 1.00 91.69 193 ARG A CA 1
ATOM 1388 C C . ARG A 1 193 ? 13.668 -5.526 24.633 1.00 91.69 193 ARG A C 1
ATOM 1390 O O . ARG A 1 193 ? 14.417 -6.389 24.192 1.00 91.69 193 ARG A O 1
ATOM 1397 N N . LEU A 1 194 ? 13.579 -4.291 24.160 1.00 91.44 194 LEU A N 1
ATOM 1398 C CA . LEU A 1 194 ? 14.335 -3.800 23.026 1.00 91.44 194 LEU A CA 1
ATOM 1399 C C . LEU A 1 194 ? 14.887 -2.428 23.375 1.00 91.44 194 LEU A C 1
ATOM 1401 O O . LEU A 1 194 ? 14.143 -1.548 23.797 1.00 91.44 194 LEU A O 1
ATOM 1405 N N . GLU A 1 195 ? 16.195 -2.253 23.261 1.00 90.88 195 GLU A N 1
ATOM 1406 C CA . GLU A 1 195 ? 16.798 -0.944 23.489 1.00 90.88 195 GLU A CA 1
ATOM 1407 C C . GLU A 1 195 ? 16.485 -0.025 22.305 1.00 90.88 195 GLU A C 1
ATOM 1409 O O . GLU A 1 195 ? 16.525 -0.457 21.153 1.00 90.88 195 GLU A O 1
ATOM 1414 N N . SER A 1 196 ? 16.204 1.251 22.576 1.00 86.62 196 SER A N 1
ATOM 1415 C CA . SER A 1 196 ? 16.103 2.252 21.512 1.00 86.62 196 SER A CA 1
ATOM 1416 C C . SER A 1 196 ? 17.443 2.357 20.789 1.00 86.62 196 SER A C 1
ATOM 1418 O O . SER A 1 196 ? 18.471 2.665 21.403 1.00 86.62 196 SER A O 1
ATOM 1420 N N . ASP A 1 197 ? 17.440 2.159 19.476 1.00 82.81 197 ASP A N 1
ATOM 1421 C CA . ASP A 1 197 ? 18.624 2.380 18.651 1.00 82.81 197 ASP A CA 1
ATOM 1422 C C . ASP A 1 197 ? 18.598 3.800 18.042 1.00 82.81 197 ASP A C 1
ATOM 1424 O O . ASP A 1 197 ? 17.550 4.418 17.899 1.00 82.81 197 ASP A O 1
ATOM 1428 N N . LYS A 1 198 ? 19.754 4.381 17.698 1.00 81.94 198 LYS A N 1
ATOM 1429 C CA . LYS A 1 198 ? 19.807 5.762 17.157 1.00 81.94 198 LYS A CA 1
ATOM 1430 C C . LYS A 1 198 ? 19.336 5.886 15.703 1.00 81.94 198 LYS A C 1
ATOM 1432 O O . LYS A 1 198 ? 19.149 7.006 15.222 1.00 81.94 198 LYS A O 1
ATOM 1437 N N . ALA A 1 199 ? 19.239 4.763 15.009 1.00 79.00 199 ALA A N 1
ATOM 1438 C CA . ALA A 1 199 ? 18.879 4.638 13.608 1.00 79.00 199 ALA A CA 1
ATOM 1439 C C . ALA A 1 199 ? 17.381 4.359 13.396 1.00 79.00 199 ALA A C 1
ATOM 1441 O O . ALA A 1 199 ? 16.937 4.391 12.252 1.00 79.00 199 ALA A O 1
ATOM 1442 N N . CYS A 1 200 ? 16.631 4.096 14.472 1.00 85.31 200 CYS A N 1
ATOM 1443 C CA . CYS A 1 200 ? 15.268 3.585 14.450 1.00 85.31 200 CYS A CA 1
ATOM 1444 C C . CYS A 1 200 ? 15.112 2.371 13.508 1.00 85.31 200 CYS A C 1
ATOM 1446 O O . CYS A 1 200 ? 14.212 2.352 12.672 1.00 85.31 200 CYS A O 1
ATOM 1448 N N . ALA A 1 201 ? 16.028 1.396 13.575 1.00 84.25 201 ALA A N 1
ATOM 1449 C CA . ALA A 1 201 ? 16.039 0.262 12.645 1.00 84.25 201 ALA A CA 1
ATOM 1450 C C . ALA A 1 201 ? 15.127 -0.896 13.071 1.00 84.25 201 ALA A C 1
ATOM 1452 O O . ALA A 1 201 ? 14.818 -1.767 12.255 1.00 84.25 201 ALA A O 1
ATOM 1453 N N . HIS A 1 202 ? 14.740 -0.927 14.341 1.00 90.00 202 HIS A N 1
ATOM 1454 C CA . HIS A 1 202 ? 13.727 -1.831 14.864 1.00 90.00 202 HIS A CA 1
ATOM 1455 C C . HIS A 1 202 ? 12.327 -1.469 14.366 1.00 90.00 202 HIS A C 1
ATOM 1457 O O . HIS A 1 202 ? 12.065 -0.317 14.058 1.00 90.00 202 HIS A O 1
ATOM 1463 N N . GLU A 1 203 ? 11.423 -2.442 14.326 1.00 91.81 203 GLU A N 1
ATOM 1464 C CA . GLU A 1 203 ? 9.982 -2.209 14.171 1.00 91.81 203 GLU A CA 1
ATOM 1465 C C . GLU A 1 203 ? 9.260 -3.086 15.189 1.00 91.81 203 GLU A C 1
ATOM 1467 O O . GLU A 1 203 ? 9.697 -4.210 15.461 1.00 91.81 203 GLU A O 1
ATOM 1472 N N . VAL A 1 204 ? 8.185 -2.579 15.784 1.00 93.62 204 VAL A N 1
ATOM 1473 C CA . VAL A 1 204 ? 7.470 -3.262 16.865 1.00 93.62 204 VAL A CA 1
ATOM 1474 C C . VAL A 1 204 ? 5.974 -3.069 16.708 1.00 93.62 204 VAL A C 1
ATOM 1476 O O . VAL A 1 204 ? 5.530 -2.023 16.244 1.00 93.62 204 VAL A O 1
ATOM 1479 N N . ASP A 1 205 ? 5.213 -4.074 17.119 1.00 95.06 205 ASP A N 1
ATOM 1480 C CA . ASP A 1 205 ? 3.776 -3.953 17.320 1.00 95.06 205 ASP A CA 1
ATOM 1481 C C . ASP A 1 205 ? 3.330 -4.863 18.466 1.00 95.06 205 ASP A C 1
ATOM 1483 O O . ASP A 1 205 ? 3.945 -5.904 18.730 1.00 95.06 205 ASP A O 1
ATOM 1487 N N . HIS A 1 206 ? 2.285 -4.463 19.185 1.00 95.25 206 HIS A N 1
ATOM 1488 C CA . HIS A 1 206 ? 1.816 -5.192 20.358 1.00 95.25 206 HIS A CA 1
ATOM 1489 C C . HIS A 1 206 ? 0.321 -4.988 20.620 1.00 95.25 206 HIS A C 1
ATOM 1491 O O . HIS A 1 206 ? -0.208 -3.891 20.450 1.00 95.25 206 HIS A O 1
ATOM 1497 N N . ASN A 1 207 ? -0.348 -6.029 21.118 1.00 93.31 207 ASN A N 1
ATOM 1498 C CA . ASN A 1 207 ? -1.796 -6.031 21.367 1.00 93.31 207 ASN A CA 1
ATOM 1499 C C . ASN A 1 207 ? -2.163 -6.481 22.795 1.00 93.31 207 ASN A C 1
ATOM 1501 O O . ASN A 1 207 ? -3.190 -7.116 23.019 1.00 93.31 207 ASN A O 1
ATOM 1505 N N . GLY A 1 208 ? -1.284 -6.227 23.768 1.00 93.44 208 GLY A N 1
ATOM 1506 C CA . GLY A 1 208 ? -1.463 -6.614 25.172 1.00 93.44 208 GLY A CA 1
ATOM 1507 C C . GLY A 1 208 ? -1.163 -8.088 25.464 1.00 93.44 208 GLY A C 1
ATOM 1508 O O . GLY A 1 208 ? -0.599 -8.398 26.512 1.00 93.44 208 GLY A O 1
ATOM 1509 N N . ARG A 1 209 ? -1.463 -8.999 24.531 1.00 95.31 209 ARG A N 1
ATOM 1510 C CA . ARG A 1 209 ? -1.079 -10.416 24.633 1.00 95.31 209 ARG A CA 1
ATOM 1511 C C . ARG A 1 209 ? 0.278 -10.691 24.003 1.00 95.31 209 ARG A C 1
ATOM 1513 O O . ARG A 1 209 ? 1.118 -11.335 24.623 1.00 95.31 209 ARG A O 1
ATOM 1520 N N . HIS A 1 210 ? 0.481 -10.229 22.777 1.00 96.62 210 HIS A N 1
ATOM 1521 C CA . HIS A 1 210 ? 1.696 -10.478 22.016 1.00 96.62 210 HIS A CA 1
ATOM 1522 C C . HIS A 1 210 ? 2.487 -9.195 21.792 1.00 96.62 210 HIS A C 1
ATOM 1524 O O . HIS A 1 210 ? 1.925 -8.104 21.690 1.00 96.62 210 HIS A O 1
ATOM 1530 N N . LEU A 1 211 ? 3.801 -9.364 21.668 1.00 96.69 211 LEU A N 1
ATOM 1531 C CA . LEU A 1 211 ? 4.738 -8.362 21.177 1.00 96.69 211 LEU A CA 1
ATOM 1532 C C . LEU A 1 211 ? 5.472 -8.967 19.978 1.00 96.69 211 LEU A C 1
ATOM 1534 O O . LEU A 1 211 ? 6.266 -9.899 20.129 1.00 96.69 211 LEU A O 1
ATOM 1538 N N . ALA A 1 212 ? 5.191 -8.448 18.788 1.00 96.88 212 ALA A N 1
ATOM 1539 C CA . ALA A 1 212 ? 5.918 -8.767 17.573 1.00 96.88 212 ALA A CA 1
ATOM 1540 C C . ALA A 1 212 ? 7.025 -7.731 17.378 1.00 96.88 212 ALA A C 1
ATOM 1542 O O . ALA A 1 212 ? 6.813 -6.529 17.524 1.00 96.88 212 ALA A O 1
ATOM 1543 N N . VAL A 1 213 ? 8.222 -8.205 17.052 1.00 96.00 213 VAL A N 1
ATOM 1544 C CA . VAL A 1 213 ? 9.395 -7.356 16.855 1.00 96.00 213 VAL A CA 1
ATOM 1545 C C . VAL A 1 213 ? 10.094 -7.768 15.578 1.00 96.00 213 VAL A C 1
ATOM 1547 O O . VAL A 1 213 ? 10.339 -8.952 15.341 1.00 96.00 213 VAL A O 1
ATOM 1550 N N . ARG A 1 214 ? 10.493 -6.785 14.782 1.00 94.94 214 ARG A N 1
ATOM 1551 C CA . ARG A 1 214 ? 11.570 -6.929 13.815 1.00 94.94 214 ARG A CA 1
ATOM 1552 C C . ARG A 1 214 ? 12.827 -6.294 14.391 1.00 94.94 214 ARG A C 1
ATOM 1554 O O . ARG A 1 214 ? 12.976 -5.077 14.474 1.00 94.94 214 ARG A O 1
ATOM 1561 N N . GLU A 1 215 ? 13.771 -7.133 14.778 1.00 92.56 215 GLU A N 1
ATOM 1562 C CA . GLU A 1 215 ? 15.056 -6.690 15.293 1.00 92.56 215 GLU A CA 1
ATOM 1563 C C . GLU A 1 215 ? 16.061 -6.589 14.139 1.00 92.56 215 GLU A C 1
ATOM 1565 O O . GLU A 1 215 ? 16.434 -7.606 13.549 1.00 92.56 215 GLU A O 1
ATOM 1570 N N . ALA A 1 216 ? 16.537 -5.380 13.823 1.00 88.12 216 ALA A N 1
ATOM 1571 C CA . ALA A 1 216 ? 17.537 -5.142 12.780 1.00 88.12 216 ALA A CA 1
ATOM 1572 C C . ALA A 1 216 ? 18.748 -4.352 13.323 1.00 88.12 216 ALA A C 1
ATOM 1574 O O . ALA A 1 216 ? 18.976 -3.212 12.914 1.00 88.12 216 ALA A O 1
ATOM 1575 N N . PRO A 1 217 ? 19.562 -4.949 14.216 1.00 83.12 217 PRO A N 1
ATOM 1576 C CA . PRO A 1 217 ? 20.661 -4.257 14.894 1.00 83.12 217 PRO A CA 1
ATOM 1577 C C . PRO A 1 217 ? 21.592 -3.533 13.912 1.00 83.12 217 PRO A C 1
ATOM 1579 O O . PRO A 1 217 ? 22.074 -4.096 12.921 1.00 83.12 217 PRO A O 1
ATOM 1582 N N . VAL A 1 218 ? 21.829 -2.251 14.169 1.00 76.81 218 VAL A N 1
ATOM 1583 C CA . VAL A 1 218 ? 22.719 -1.389 13.383 1.00 76.81 218 VAL A CA 1
ATOM 1584 C C . VAL A 1 218 ? 24.101 -1.333 14.027 1.00 76.81 218 VAL A C 1
ATOM 1586 O O . VAL A 1 218 ? 24.236 -1.445 15.243 1.00 76.81 218 VAL A O 1
ATOM 1589 N N . GLY A 1 219 ? 25.148 -1.169 13.214 1.00 68.44 219 GLY A N 1
ATOM 1590 C CA . GLY A 1 219 ? 26.473 -0.835 13.743 1.00 68.44 219 GLY A CA 1
ATOM 1591 C C . GLY A 1 219 ? 26.507 0.594 14.304 1.00 68.44 219 GLY A C 1
ATOM 1592 O O . GLY A 1 219 ? 25.480 1.249 14.451 1.00 68.44 219 GLY A O 1
ATOM 1593 N N . ASN A 1 220 ? 27.704 1.145 14.515 1.00 64.06 220 ASN A N 1
ATOM 1594 C CA . ASN A 1 220 ? 27.902 2.543 14.943 1.00 64.06 220 ASN A CA 1
ATOM 1595 C C . ASN A 1 220 ? 27.528 3.600 13.873 1.00 64.06 220 ASN A C 1
ATOM 1597 O O . ASN A 1 220 ? 28.058 4.715 13.885 1.00 64.06 220 ASN A O 1
ATOM 1601 N N . ALA A 1 221 ? 26.657 3.262 12.922 1.00 58.16 221 ALA A N 1
ATOM 1602 C CA . ALA A 1 221 ? 26.215 4.168 11.878 1.00 58.16 221 ALA A CA 1
ATOM 1603 C C . ALA A 1 221 ? 25.425 5.326 12.506 1.00 58.16 221 ALA A C 1
ATOM 1605 O O . ALA A 1 221 ? 24.428 5.127 13.195 1.00 58.16 221 ALA A O 1
ATOM 1606 N N . LYS A 1 222 ? 25.908 6.551 12.290 1.00 54.59 222 LYS A N 1
ATOM 1607 C CA . LYS A 1 222 ? 25.264 7.786 12.764 1.00 54.59 222 LYS A CA 1
ATOM 1608 C C . LYS A 1 222 ? 24.193 8.306 11.799 1.00 54.59 222 LYS A C 1
ATOM 1610 O O . LYS A 1 222 ? 23.549 9.307 12.102 1.00 54.59 222 LYS A O 1
ATOM 1615 N N . GLU A 1 223 ? 24.041 7.677 10.638 1.00 53.66 223 GLU A N 1
ATOM 1616 C CA . GLU A 1 223 ? 23.139 8.128 9.582 1.00 53.66 223 GLU A CA 1
ATOM 1617 C C . GLU A 1 223 ? 21.739 7.536 9.748 1.00 53.66 223 GLU A C 1
ATOM 1619 O O . GLU A 1 223 ? 21.577 6.352 10.029 1.00 53.66 223 GLU A O 1
ATOM 1624 N N . LYS A 1 224 ? 20.733 8.399 9.571 1.00 50.25 224 LYS A N 1
ATOM 1625 C CA . LYS A 1 224 ? 19.305 8.118 9.774 1.00 50.25 224 LYS A CA 1
ATOM 1626 C C . LYS A 1 224 ? 18.568 7.705 8.496 1.00 50.25 224 LYS A C 1
ATOM 1628 O O . LYS A 1 224 ? 17.347 7.775 8.477 1.00 50.25 224 LYS A O 1
ATOM 1633 N N . VAL A 1 225 ? 19.266 7.376 7.408 1.00 49.34 225 VAL A N 1
ATOM 1634 C CA . VAL A 1 225 ? 18.593 7.128 6.124 1.00 49.34 225 VAL A CA 1
ATOM 1635 C C . VAL A 1 225 ? 17.982 5.719 6.139 1.00 49.34 225 VAL A C 1
ATOM 1637 O O . VAL A 1 225 ? 18.744 4.744 6.169 1.00 49.34 225 VAL A O 1
ATOM 1640 N N . PRO A 1 226 ? 16.641 5.574 6.136 1.00 46.53 226 PRO A N 1
ATOM 1641 C CA . PRO A 1 226 ? 15.994 4.266 6.120 1.00 46.53 226 PRO A CA 1
ATOM 1642 C C . PRO A 1 226 ? 16.434 3.481 4.876 1.00 46.53 226 PRO A C 1
ATOM 1644 O O . PRO A 1 226 ? 16.521 4.033 3.784 1.00 46.53 226 PRO A O 1
ATOM 1647 N N . GLY A 1 227 ? 16.778 2.202 5.044 1.00 51.34 227 GLY A N 1
ATOM 1648 C CA . GLY A 1 227 ? 17.176 1.311 3.943 1.00 51.34 227 GLY A CA 1
ATOM 1649 C C . GLY A 1 227 ? 18.661 1.324 3.540 1.00 51.34 227 GLY A C 1
ATOM 1650 O O . GLY A 1 227 ? 19.092 0.391 2.862 1.00 51.34 227 GLY A O 1
ATOM 1651 N N . TRP A 1 228 ? 19.470 2.293 3.994 1.00 56.25 228 TRP A N 1
ATOM 1652 C CA . TRP A 1 228 ? 20.891 2.414 3.596 1.00 56.25 228 TRP A CA 1
ATOM 1653 C C . TRP A 1 228 ? 21.909 2.036 4.689 1.00 56.25 228 TRP A C 1
ATOM 1655 O O . TRP A 1 228 ? 23.121 2.041 4.480 1.00 56.25 228 TRP A O 1
ATOM 1665 N N . ILE A 1 229 ? 21.443 1.685 5.888 1.00 59.00 229 ILE A N 1
ATOM 1666 C CA . ILE A 1 229 ? 22.331 1.489 7.038 1.00 59.00 229 ILE A CA 1
ATOM 1667 C C . ILE A 1 229 ? 23.023 0.127 6.945 1.00 59.00 229 ILE A C 1
ATOM 1669 O O . ILE A 1 229 ? 22.363 -0.905 7.087 1.00 59.00 229 ILE A O 1
ATOM 1673 N N . ARG A 1 230 ? 24.354 0.106 6.778 1.00 56.50 230 ARG A N 1
ATOM 1674 C CA . ARG A 1 230 ? 25.160 -1.130 6.839 1.00 56.50 230 ARG A CA 1
ATOM 1675 C C . ARG A 1 230 ? 24.870 -1.913 8.125 1.00 56.50 230 ARG A C 1
ATOM 1677 O O . ARG A 1 230 ? 24.742 -1.336 9.206 1.00 56.50 230 ARG A O 1
ATOM 1684 N N . ALA A 1 231 ? 24.757 -3.235 7.997 1.00 58.75 231 ALA A N 1
ATOM 1685 C CA . ALA A 1 231 ? 24.549 -4.119 9.137 1.00 58.75 231 ALA A CA 1
ATOM 1686 C C . ALA A 1 231 ? 25.687 -4.005 10.153 1.00 58.75 231 ALA A C 1
ATOM 1688 O O . ALA A 1 231 ? 26.842 -3.818 9.769 1.00 58.75 231 ALA A O 1
ATOM 1689 N N . ALA A 1 232 ? 25.363 -4.154 11.442 1.00 63.78 232 ALA A N 1
ATOM 1690 C CA . ALA A 1 232 ? 26.389 -4.545 12.398 1.00 63.78 232 ALA A CA 1
ATOM 1691 C C . ALA A 1 232 ? 26.971 -5.891 11.945 1.00 63.78 232 ALA A C 1
ATOM 1693 O O . ALA A 1 232 ? 26.237 -6.791 11.522 1.00 63.78 232 ALA A O 1
ATOM 1694 N N . GLU A 1 233 ? 28.292 -6.016 12.000 1.00 64.81 233 GLU A N 1
ATOM 1695 C CA . GLU A 1 233 ? 28.975 -7.246 11.620 1.00 64.81 233 GLU A CA 1
ATOM 1696 C C . GLU A 1 233 ? 28.434 -8.425 12.450 1.00 64.81 233 GLU A C 1
ATOM 1698 O O . GLU A 1 233 ? 28.343 -8.350 13.673 1.00 64.81 233 GLU A O 1
ATOM 1703 N N . GLY A 1 234 ? 28.001 -9.495 11.774 1.00 68.62 234 GLY A N 1
ATOM 1704 C CA . GLY A 1 234 ? 27.492 -10.709 12.422 1.00 68.62 234 GLY A CA 1
ATOM 1705 C C . GLY A 1 234 ? 26.066 -10.650 12.991 1.00 68.62 234 GLY A C 1
ATOM 1706 O O . GLY A 1 234 ? 25.632 -11.642 13.574 1.00 68.62 234 GLY A O 1
ATOM 1707 N N . ALA A 1 235 ? 25.311 -9.559 12.814 1.00 78.38 235 ALA A N 1
ATOM 1708 C CA . ALA A 1 235 ? 23.984 -9.406 13.424 1.00 78.38 235 ALA A CA 1
ATOM 1709 C C . ALA A 1 235 ? 22.849 -9.366 12.372 1.00 78.38 235 ALA A C 1
ATOM 1711 O O . ALA A 1 235 ? 22.464 -8.290 11.902 1.00 78.38 235 ALA A O 1
ATOM 1712 N N . PRO A 1 236 ? 22.307 -10.528 11.948 1.00 86.19 236 PRO A N 1
ATOM 1713 C CA . PRO A 1 236 ? 21.230 -10.570 10.967 1.00 86.19 236 PRO A CA 1
ATOM 1714 C C . PRO A 1 236 ? 19.918 -10.027 11.543 1.00 86.19 236 PRO A C 1
ATOM 1716 O O . PRO A 1 236 ? 19.600 -10.232 12.719 1.00 86.19 236 PRO A O 1
ATOM 1719 N N . ALA A 1 237 ? 19.125 -9.393 10.677 1.00 90.81 237 ALA A N 1
ATOM 1720 C CA . ALA A 1 237 ? 17.765 -9.015 11.021 1.00 90.81 237 ALA A CA 1
ATOM 1721 C C . ALA A 1 237 ? 16.898 -10.264 11.252 1.00 90.81 237 ALA A C 1
ATOM 1723 O O . ALA A 1 237 ? 17.114 -11.318 10.636 1.00 90.81 237 ALA A O 1
ATOM 1724 N N . HIS A 1 238 ? 15.920 -10.162 12.144 1.00 95.19 238 HIS A N 1
ATOM 1725 C CA . HIS A 1 238 ? 14.987 -11.246 12.428 1.00 95.19 238 HIS A CA 1
ATOM 1726 C C . HIS A 1 238 ? 13.636 -10.717 12.897 1.00 95.19 238 HIS A C 1
ATOM 1728 O O . HIS A 1 238 ? 13.558 -9.646 13.487 1.00 95.19 238 HIS A O 1
ATOM 1734 N N . PHE A 1 239 ? 12.594 -11.505 12.661 1.00 96.69 239 PHE A N 1
ATOM 1735 C CA . PHE A 1 239 ? 11.317 -11.345 13.339 1.00 96.69 239 PHE A CA 1
ATOM 1736 C C . PHE A 1 239 ? 11.312 -12.208 14.600 1.00 96.69 239 PHE A C 1
ATOM 1738 O O . PHE A 1 239 ? 11.830 -13.331 14.589 1.00 96.69 239 PHE A O 1
ATOM 1745 N N . ALA A 1 240 ? 10.723 -11.697 15.670 1.00 97.19 240 ALA A N 1
ATOM 1746 C CA . ALA A 1 240 ? 10.507 -12.392 16.926 1.00 97.19 240 ALA A CA 1
ATOM 1747 C C . ALA A 1 240 ? 9.090 -12.113 17.431 1.00 97.19 240 ALA A C 1
ATOM 1749 O O . ALA A 1 240 ? 8.554 -11.027 17.216 1.00 97.19 240 ALA A O 1
ATOM 1750 N N . LEU A 1 241 ? 8.507 -13.091 18.116 1.00 97.75 241 LEU A N 1
ATOM 1751 C CA . LEU A 1 241 ? 7.231 -12.947 18.808 1.00 97.75 241 LEU A CA 1
ATOM 1752 C C . LEU A 1 241 ? 7.424 -13.301 20.274 1.00 97.75 241 LEU A C 1
ATOM 1754 O O . LEU A 1 241 ? 7.976 -14.355 20.585 1.00 97.75 241 LEU A O 1
ATOM 1758 N N . TYR A 1 242 ? 6.954 -12.439 21.159 1.00 97.12 242 TYR A N 1
ATOM 1759 C CA . TYR A 1 242 ? 6.921 -12.637 22.601 1.00 97.12 242 TYR A CA 1
ATOM 1760 C C . TYR A 1 242 ? 5.458 -12.719 23.056 1.00 97.12 242 TYR A C 1
ATOM 1762 O O . TYR A 1 242 ? 4.587 -12.104 22.437 1.00 97.12 242 TYR A O 1
ATOM 1770 N N . GLU A 1 243 ? 5.195 -13.452 24.136 1.00 95.25 243 GLU A N 1
ATOM 1771 C CA . GLU A 1 243 ? 3.874 -13.543 24.770 1.00 95.25 243 GLU A CA 1
ATOM 1772 C C . GLU A 1 243 ? 3.956 -12.981 26.198 1.00 95.25 243 GLU A C 1
ATOM 1774 O O . GLU A 1 243 ? 4.886 -13.283 26.948 1.00 95.25 243 GLU A O 1
ATOM 1779 N N . GLY A 1 244 ? 3.013 -12.105 26.548 1.00 91.25 244 GLY A N 1
ATOM 1780 C CA . GLY A 1 244 ? 2.868 -11.518 27.878 1.00 91.25 244 GLY A CA 1
ATOM 1781 C C . GLY A 1 244 ? 4.165 -10.943 28.458 1.00 91.25 244 GLY A C 1
ATOM 1782 O O . GLY A 1 244 ? 4.817 -10.065 27.875 1.00 91.25 244 GLY A O 1
ATOM 1783 N N . ALA A 1 245 ? 4.519 -11.436 29.648 1.00 91.62 245 ALA A N 1
ATOM 1784 C CA . ALA A 1 245 ? 5.699 -11.024 30.407 1.00 91.62 245 ALA A CA 1
ATOM 1785 C C . ALA A 1 245 ? 6.965 -11.866 30.125 1.00 91.62 245 ALA A C 1
ATOM 1787 O O . ALA A 1 245 ? 7.991 -11.684 30.805 1.00 91.62 245 ALA A O 1
ATOM 1788 N N . ASP A 1 246 ? 6.946 -12.762 29.136 1.00 92.25 246 ASP A N 1
ATOM 1789 C CA . ASP A 1 246 ? 8.051 -13.689 28.904 1.00 92.25 246 ASP A CA 1
ATOM 1790 C C . ASP A 1 246 ? 9.317 -13.010 28.379 1.00 92.25 246 ASP A C 1
ATOM 1792 O O . ASP A 1 246 ? 9.311 -12.150 27.499 1.00 92.25 246 ASP A O 1
ATOM 1796 N N . LYS A 1 247 ? 10.464 -13.426 28.933 1.00 91.75 247 LYS A N 1
ATOM 1797 C CA . LYS A 1 247 ? 11.781 -12.883 28.552 1.00 91.75 247 LYS A CA 1
ATOM 1798 C C . LYS A 1 247 ? 12.343 -13.464 27.265 1.00 91.75 247 LYS A C 1
ATOM 1800 O O . LYS A 1 247 ? 13.280 -12.901 26.706 1.00 91.75 247 LYS A O 1
ATOM 1805 N N . LYS A 1 248 ? 11.849 -14.625 26.850 1.00 95.12 248 LYS A N 1
ATOM 1806 C CA . LYS A 1 248 ? 12.310 -15.320 25.652 1.00 95.12 248 LYS A CA 1
ATOM 1807 C C . LYS A 1 248 ? 11.205 -15.243 24.611 1.00 95.12 248 LYS A C 1
ATOM 1809 O O . LYS A 1 248 ? 10.046 -15.393 24.987 1.00 95.12 248 LYS A O 1
ATOM 1814 N N . PRO A 1 249 ? 11.546 -15.040 23.334 1.00 96.38 249 PRO A N 1
ATOM 1815 C CA . PRO A 1 249 ? 10.534 -15.087 22.302 1.00 96.38 249 PRO A CA 1
ATOM 1816 C C . PRO A 1 249 ? 9.992 -16.515 22.179 1.00 96.38 249 PRO A C 1
ATOM 1818 O O . PRO A 1 249 ? 10.755 -17.482 22.283 1.00 96.38 249 PRO A O 1
ATOM 1821 N N . VAL A 1 250 ? 8.690 -16.628 21.916 1.00 96.94 250 VAL A N 1
ATOM 1822 C CA . VAL A 1 250 ? 8.008 -17.873 21.537 1.00 96.94 250 VAL A CA 1
ATOM 1823 C C . VAL A 1 250 ? 8.706 -18.476 20.319 1.00 96.94 250 VAL A C 1
ATOM 1825 O O . VAL A 1 250 ? 9.007 -19.668 20.284 1.00 96.94 250 VAL A O 1
ATOM 1828 N N . TRP A 1 251 ? 9.043 -17.629 19.345 1.00 97.88 251 TRP A N 1
ATOM 1829 C CA . TRP A 1 251 ? 9.841 -18.006 18.188 1.00 97.88 251 TRP A CA 1
ATOM 1830 C C . TRP A 1 251 ? 10.652 -16.834 17.642 1.00 97.88 251 TRP A C 1
ATOM 1832 O O . TRP A 1 251 ? 10.368 -15.662 17.888 1.00 97.88 251 TRP A O 1
ATOM 1842 N N . ARG A 1 252 ? 11.671 -17.171 16.848 1.00 96.94 252 ARG A N 1
ATOM 1843 C CA . ARG A 1 252 ? 12.539 -16.219 16.152 1.00 96.94 252 ARG A CA 1
ATOM 1844 C C . ARG A 1 252 ? 12.860 -16.743 14.758 1.00 96.94 252 ARG A C 1
ATOM 1846 O O . ARG A 1 252 ? 13.346 -17.863 14.622 1.00 96.94 252 ARG A O 1
ATOM 1853 N N . THR A 1 253 ? 12.635 -15.928 13.732 1.00 96.00 253 THR A N 1
ATOM 1854 C CA . THR A 1 253 ? 12.850 -16.300 12.326 1.00 96.00 253 THR A CA 1
ATOM 1855 C C . THR A 1 253 ? 13.647 -15.240 11.581 1.00 96.00 253 THR A C 1
ATOM 1857 O O . THR A 1 253 ? 13.571 -14.052 11.885 1.00 96.00 253 THR A O 1
ATOM 1860 N N . LYS A 1 254 ? 14.442 -15.652 10.593 1.00 94.25 254 LYS A N 1
ATOM 1861 C CA . LYS A 1 254 ? 15.312 -14.734 9.846 1.00 94.25 254 LYS A CA 1
ATOM 1862 C C . LYS A 1 254 ? 14.481 -13.700 9.069 1.00 94.25 254 LYS A C 1
ATOM 1864 O O . LYS A 1 254 ? 13.446 -14.027 8.486 1.00 94.25 254 LYS A O 1
ATOM 1869 N N . ALA A 1 255 ? 14.979 -12.470 9.026 1.00 92.44 255 ALA A N 1
ATOM 1870 C CA . ALA A 1 255 ? 14.450 -11.386 8.210 1.00 92.44 255 ALA A CA 1
ATOM 1871 C C . ALA A 1 255 ? 15.547 -10.831 7.301 1.00 92.44 255 ALA A C 1
ATOM 1873 O O . ALA A 1 255 ? 16.745 -10.918 7.600 1.00 92.44 255 ALA A O 1
ATOM 1874 N N . GLN A 1 256 ? 15.141 -10.244 6.183 1.00 86.88 256 GLN A N 1
ATOM 1875 C CA . GLN A 1 256 ? 16.023 -9.372 5.422 1.00 86.88 256 GLN A CA 1
ATOM 1876 C C . GLN A 1 256 ? 16.139 -8.010 6.110 1.00 86.88 256 GLN A C 1
ATOM 1878 O O . GLN A 1 256 ? 15.243 -7.523 6.796 1.00 86.88 256 GLN A O 1
ATOM 1883 N N . ARG A 1 257 ? 17.292 -7.369 5.949 1.00 81.38 257 ARG A N 1
ATOM 1884 C CA . ARG A 1 257 ? 17.492 -6.025 6.495 1.00 81.38 257 ARG A CA 1
ATOM 1885 C C . ARG A 1 257 ? 16.767 -4.958 5.676 1.00 81.38 257 ARG A C 1
ATOM 1887 O O . ARG A 1 257 ? 16.353 -3.946 6.225 1.00 81.38 257 ARG A O 1
ATOM 1894 N N . VAL A 1 258 ? 16.632 -5.195 4.378 1.00 78.94 258 VAL A N 1
ATOM 1895 C CA . VAL A 1 258 ? 15.943 -4.312 3.441 1.00 78.94 258 VAL A CA 1
ATOM 1896 C C . VAL A 1 258 ? 14.805 -5.121 2.829 1.00 78.94 258 VAL A C 1
ATOM 1898 O O . VAL A 1 258 ? 15.003 -6.290 2.497 1.00 78.94 258 VAL A O 1
ATOM 1901 N N . GLY A 1 259 ? 13.624 -4.518 2.720 1.00 81.62 259 GLY A N 1
ATOM 1902 C CA . GLY A 1 259 ? 12.433 -5.121 2.116 1.00 81.62 259 GLY A CA 1
ATOM 1903 C C . GLY A 1 259 ? 11.621 -6.035 3.031 1.00 81.62 259 GLY A C 1
ATOM 1904 O O . GLY A 1 259 ? 10.449 -6.260 2.748 1.00 81.62 259 GLY A O 1
ATOM 1905 N N . ASP A 1 260 ? 12.190 -6.544 4.122 1.00 90.56 260 ASP A N 1
ATOM 1906 C CA . ASP A 1 260 ? 11.384 -7.163 5.174 1.00 90.56 260 ASP A CA 1
ATOM 1907 C C . ASP A 1 260 ? 11.043 -6.107 6.223 1.00 90.56 260 ASP A C 1
ATOM 1909 O O . ASP A 1 260 ? 11.964 -5.452 6.706 1.00 90.56 260 ASP A O 1
ATOM 1913 N N . GLU A 1 261 ? 9.766 -5.972 6.580 1.00 90.75 261 GLU A N 1
ATOM 1914 C CA . GLU A 1 261 ? 9.235 -4.999 7.552 1.00 90.75 261 GLU A CA 1
ATOM 1915 C C . GLU A 1 261 ? 8.088 -5.651 8.355 1.00 90.75 261 GLU A C 1
ATOM 1917 O O . GLU A 1 261 ? 7.462 -6.594 7.872 1.00 90.75 261 GLU A O 1
ATOM 1922 N N . LEU A 1 262 ? 7.808 -5.176 9.563 1.00 93.19 262 LEU A N 1
ATOM 1923 C CA . LEU A 1 262 ? 6.667 -5.481 10.416 1.00 93.19 262 LEU A CA 1
ATOM 1924 C C . LEU A 1 262 ? 5.759 -4.250 10.445 1.00 93.19 262 LEU A C 1
ATOM 1926 O O . LEU A 1 262 ? 6.186 -3.175 10.856 1.00 93.19 262 LEU A O 1
ATOM 1930 N N . HIS A 1 263 ? 4.503 -4.430 10.047 1.00 91.56 263 HIS A N 1
ATOM 1931 C CA . HIS A 1 263 ? 3.486 -3.374 10.072 1.00 91.56 263 HIS A CA 1
ATOM 1932 C C . HIS A 1 263 ? 2.462 -3.572 11.185 1.00 91.56 263 HIS A C 1
ATOM 1934 O O . HIS A 1 263 ? 1.866 -2.593 11.621 1.00 91.56 263 HIS A O 1
ATOM 1940 N N . GLY A 1 264 ? 2.235 -4.812 11.632 1.00 92.88 264 GLY A N 1
ATOM 1941 C CA . GLY A 1 264 ? 1.353 -5.069 12.766 1.00 92.88 264 GLY A CA 1
ATOM 1942 C C . GLY A 1 264 ? 0.984 -6.531 13.001 1.00 92.88 264 GLY A C 1
ATOM 1943 O O . GLY A 1 264 ? 1.260 -7.417 12.185 1.00 92.88 264 GLY A O 1
ATOM 1944 N N . ILE A 1 265 ? 0.324 -6.771 14.128 1.00 95.00 265 ILE A N 1
ATOM 1945 C CA . ILE A 1 265 ? -0.324 -8.019 14.516 1.00 95.00 265 ILE A CA 1
ATOM 1946 C C . ILE A 1 265 ? -1.795 -7.931 14.106 1.00 95.00 265 ILE A C 1
ATOM 1948 O O . ILE A 1 265 ? -2.543 -7.076 14.568 1.00 95.00 265 ILE A O 1
ATOM 1952 N N . VAL A 1 266 ? -2.222 -8.843 13.237 1.00 94.94 266 VAL A N 1
ATOM 1953 C CA . VAL A 1 266 ? -3.604 -8.909 12.741 1.00 94.94 266 VAL A CA 1
ATOM 1954 C C . VAL A 1 266 ? -4.462 -9.852 13.579 1.00 94.94 266 VAL A C 1
ATOM 1956 O O . VAL A 1 266 ? -5.650 -9.607 13.768 1.00 94.94 266 VAL A O 1
ATOM 1959 N N . SER A 1 267 ? -3.875 -10.950 14.052 1.00 95.38 267 SER A N 1
ATOM 1960 C CA . SER A 1 267 ? -4.544 -11.942 14.892 1.00 95.38 267 SER A CA 1
ATOM 1961 C C . SER A 1 267 ? -3.530 -12.610 15.810 1.00 95.38 267 SER A C 1
ATOM 1963 O O . SER A 1 267 ? -2.367 -12.789 15.435 1.00 95.38 267 SER A O 1
ATOM 1965 N N . ASP A 1 268 ? -3.969 -12.942 17.019 1.00 93.38 268 ASP A N 1
ATOM 1966 C CA . ASP A 1 268 ? -3.181 -13.615 18.044 1.00 93.38 268 ASP A CA 1
ATOM 1967 C C . ASP A 1 268 ? -3.348 -15.143 18.022 1.00 93.38 268 ASP A C 1
ATOM 1969 O O . ASP A 1 268 ? -2.431 -15.851 18.434 1.00 93.38 268 ASP A O 1
ATOM 1973 N N . ASP A 1 269 ? -4.480 -15.652 17.528 1.00 92.44 269 ASP A N 1
ATOM 1974 C CA . ASP A 1 269 ? -4.764 -17.083 17.406 1.00 92.44 269 ASP A CA 1
ATOM 1975 C C . ASP A 1 269 ? -5.665 -17.394 16.185 1.00 92.44 269 ASP A C 1
ATOM 1977 O O . ASP A 1 269 ? -6.875 -17.151 16.236 1.00 92.44 269 ASP A O 1
ATOM 1981 N N . PRO A 1 270 ? -5.106 -17.938 15.083 1.00 95.75 270 PRO A N 1
ATOM 1982 C CA . PRO A 1 270 ? -3.679 -18.186 14.871 1.00 95.75 270 PRO A CA 1
ATOM 1983 C C . PRO A 1 270 ? -2.883 -16.876 14.759 1.00 95.75 270 PRO A C 1
ATOM 1985 O O . PRO A 1 270 ? -3.431 -15.829 14.428 1.00 95.75 270 PRO A O 1
ATOM 1988 N N . VAL A 1 271 ? -1.560 -16.930 14.956 1.00 96.94 271 VAL A N 1
ATOM 1989 C CA . VAL A 1 271 ? -0.706 -15.744 14.777 1.00 96.94 271 VAL A CA 1
ATOM 1990 C C . VAL A 1 271 ? -0.706 -15.316 13.310 1.00 96.94 271 VAL A C 1
ATOM 1992 O O . VAL A 1 271 ? -0.208 -16.034 12.434 1.00 96.94 271 VAL A O 1
ATOM 1995 N N . VAL A 1 272 ? -1.217 -14.113 13.053 1.00 97.56 272 VAL A N 1
ATOM 1996 C CA . VAL A 1 272 ? -1.225 -13.473 11.735 1.00 97.56 272 VAL A CA 1
ATOM 1997 C C . VAL A 1 272 ? -0.543 -12.118 11.836 1.00 97.56 272 VAL A C 1
ATOM 1999 O O . VAL A 1 272 ? -0.940 -11.285 12.647 1.00 97.56 272 VAL A O 1
ATOM 2002 N N . LEU A 1 273 ? 0.456 -11.886 10.987 1.00 96.81 273 LEU A N 1
ATOM 2003 C CA . LEU A 1 273 ? 1.194 -10.625 10.932 1.00 96.81 273 LEU A CA 1
ATOM 2004 C C . LEU A 1 273 ? 0.984 -9.931 9.583 1.00 96.81 273 LEU A C 1
ATOM 2006 O O . LEU A 1 273 ? 0.940 -10.589 8.540 1.00 96.81 273 LEU A O 1
ATOM 2010 N N . ASP A 1 274 ? 0.907 -8.604 9.616 1.00 95.12 274 ASP A N 1
ATOM 2011 C CA . ASP A 1 274 ? 1.086 -7.727 8.460 1.00 95.12 274 ASP A CA 1
ATOM 2012 C C . ASP A 1 274 ? 2.579 -7.399 8.342 1.00 95.12 274 ASP A C 1
ATOM 2014 O O . ASP A 1 274 ? 3.163 -6.768 9.226 1.00 95.12 274 ASP A O 1
ATOM 2018 N N . VAL A 1 275 ? 3.225 -7.893 7.286 1.00 94.38 275 VAL A N 1
ATOM 2019 C CA . VAL A 1 275 ? 4.679 -7.798 7.095 1.00 94.38 275 VAL A CA 1
ATOM 2020 C C . VAL A 1 275 ? 5.022 -7.436 5.656 1.00 94.38 275 VAL A C 1
ATOM 2022 O O . VAL A 1 275 ? 4.378 -7.914 4.726 1.00 94.38 275 VAL A O 1
ATOM 2025 N N . SER A 1 276 ? 6.084 -6.663 5.436 1.00 92.00 276 SER A N 1
ATOM 2026 C CA . SER A 1 276 ? 6.781 -6.688 4.146 1.00 92.00 276 SER A CA 1
ATOM 2027 C C . SER A 1 276 ? 7.719 -7.894 4.112 1.00 92.00 276 SER A C 1
ATOM 2029 O O . SER A 1 276 ? 8.384 -8.199 5.103 1.00 92.00 276 SER A O 1
ATOM 2031 N N . ARG A 1 277 ? 7.791 -8.589 2.975 1.00 89.62 277 ARG A N 1
ATOM 2032 C CA . ARG A 1 277 ? 8.805 -9.605 2.669 1.00 89.62 277 ARG A CA 1
ATOM 2033 C C . ARG A 1 277 ? 9.387 -9.327 1.297 1.00 89.62 277 ARG A C 1
ATOM 2035 O O . ARG A 1 277 ? 8.654 -9.340 0.311 1.00 89.62 277 ARG A O 1
ATOM 2042 N N . ALA A 1 278 ? 10.694 -9.084 1.230 1.00 84.94 278 ALA A N 1
ATOM 2043 C CA . ALA A 1 278 ? 11.372 -8.671 -0.001 1.00 84.94 278 ALA A CA 1
ATOM 2044 C C . ALA A 1 278 ? 10.629 -7.537 -0.750 1.00 84.94 278 ALA A C 1
ATOM 2046 O O . ALA A 1 278 ? 10.472 -7.593 -1.965 1.00 84.94 278 ALA A O 1
ATOM 2047 N N . SER A 1 279 ? 10.156 -6.541 0.003 1.00 84.94 279 SER A N 1
ATOM 2048 C CA . SER A 1 279 ? 9.403 -5.353 -0.426 1.00 84.94 279 SER A CA 1
ATOM 2049 C C . SER A 1 279 ? 7.945 -5.582 -0.834 1.00 84.94 279 SER A C 1
ATOM 2051 O O . SER A 1 279 ? 7.275 -4.630 -1.227 1.00 84.94 279 SER A O 1
ATOM 2053 N N . HIS A 1 280 ? 7.413 -6.795 -0.661 1.00 87.44 280 HIS A N 1
ATOM 2054 C CA . HIS A 1 280 ? 5.991 -7.087 -0.846 1.00 87.44 280 HIS A CA 1
ATOM 2055 C C . HIS A 1 280 ? 5.280 -7.109 0.504 1.00 87.44 280 HIS A C 1
ATOM 2057 O O . HIS A 1 280 ? 5.617 -7.937 1.347 1.00 87.44 280 HIS A O 1
ATOM 2063 N N . ARG A 1 281 ? 4.293 -6.232 0.718 1.00 91.94 281 ARG A N 1
ATOM 2064 C CA . ARG A 1 281 ? 3.493 -6.218 1.951 1.00 91.94 281 ARG A CA 1
ATOM 2065 C C . ARG A 1 281 ? 2.375 -7.255 1.898 1.00 91.94 281 ARG A C 1
ATOM 2067 O O . ARG A 1 281 ? 1.568 -7.260 0.972 1.00 91.94 281 ARG A O 1
ATOM 2074 N N . LEU A 1 282 ? 2.335 -8.143 2.879 1.00 93.81 282 LEU A N 1
ATOM 2075 C CA . LEU A 1 282 ? 1.536 -9.361 2.895 1.00 93.81 282 LEU A CA 1
ATOM 2076 C C . LEU A 1 282 ? 0.906 -9.555 4.275 1.00 93.81 282 LEU A C 1
ATOM 2078 O O . LEU A 1 282 ? 1.538 -9.285 5.293 1.00 93.81 282 LEU A O 1
ATOM 2082 N N . ILE A 1 283 ? -0.292 -10.137 4.303 1.00 95.81 283 ILE A N 1
ATOM 2083 C CA . ILE A 1 283 ? -0.850 -10.720 5.525 1.00 95.81 283 ILE A CA 1
ATOM 2084 C C . ILE A 1 283 ? -0.453 -12.194 5.569 1.00 95.81 283 ILE A C 1
ATOM 2086 O O . ILE A 1 283 ? -0.781 -12.946 4.649 1.00 95.81 283 ILE A O 1
ATOM 2090 N N . GLN A 1 284 ? 0.278 -12.617 6.599 1.00 96.44 284 GLN A N 1
ATOM 2091 C CA . GLN A 1 284 ? 0.837 -13.969 6.678 1.00 96.44 284 GLN A CA 1
ATOM 2092 C C . GLN A 1 284 ? 0.538 -14.650 8.010 1.00 96.44 284 GLN A C 1
ATOM 2094 O O . GLN A 1 284 ? 0.708 -14.055 9.071 1.00 96.44 284 GLN A O 1
ATOM 2099 N N . THR A 1 285 ? 0.154 -15.925 7.952 1.00 97.25 285 THR A N 1
ATOM 2100 C CA . THR A 1 285 ? 0.012 -16.791 9.133 1.00 97.25 285 THR A CA 1
ATOM 2101 C C . THR A 1 285 ? 1.362 -17.403 9.499 1.00 97.25 285 THR A C 1
ATOM 2103 O O . THR A 1 285 ? 2.087 -17.856 8.603 1.00 97.25 285 THR A O 1
ATOM 2106 N N . TYR A 1 286 ? 1.654 -17.525 10.789 1.00 97.19 286 TYR A N 1
ATOM 2107 C CA . TYR A 1 286 ? 2.878 -18.138 11.306 1.00 97.19 286 TYR A CA 1
ATOM 2108 C C . TYR A 1 286 ? 2.556 -19.373 12.149 1.00 97.19 286 TYR A C 1
ATOM 2110 O O . TYR A 1 286 ? 1.573 -19.391 12.885 1.00 97.19 286 TYR A O 1
ATOM 2118 N N . ASP A 1 287 ? 3.378 -20.418 12.031 1.00 96.62 287 ASP A N 1
ATOM 2119 C CA . ASP A 1 287 ? 3.298 -21.565 12.937 1.00 96.62 287 ASP A CA 1
ATOM 2120 C C . ASP A 1 287 ? 4.002 -21.277 14.273 1.00 96.62 287 ASP A C 1
ATOM 2122 O O . ASP A 1 287 ? 4.645 -20.243 14.464 1.00 96.62 287 ASP A O 1
ATOM 2126 N N . SER A 1 288 ? 3.915 -22.222 15.212 1.00 95.88 288 SER A N 1
ATOM 2127 C CA . SER A 1 288 ? 4.549 -22.106 16.530 1.00 95.88 288 SER A CA 1
ATOM 2128 C C . SER A 1 288 ? 6.082 -22.034 16.480 1.00 95.88 288 SER A C 1
ATOM 2130 O O . SER A 1 288 ? 6.703 -21.708 17.486 1.00 95.88 288 SER A O 1
ATOM 2132 N N . ALA A 1 289 ? 6.708 -22.355 15.341 1.00 96.56 289 ALA A N 1
ATOM 2133 C CA . ALA A 1 289 ? 8.147 -22.219 15.125 1.00 96.56 289 ALA A CA 1
ATOM 2134 C C . ALA A 1 289 ? 8.518 -20.887 14.442 1.00 96.56 289 ALA A C 1
ATOM 2136 O O . ALA A 1 289 ? 9.695 -20.652 14.155 1.00 96.56 289 ALA A O 1
ATOM 2137 N N . GLY A 1 290 ? 7.543 -20.015 14.167 1.00 96.19 290 GLY A N 1
ATOM 2138 C CA . GLY A 1 290 ? 7.758 -18.744 13.478 1.00 96.19 290 GLY A CA 1
ATOM 2139 C C . GLY A 1 290 ? 8.021 -18.900 11.984 1.00 96.19 290 GLY A C 1
ATOM 2140 O O . GLY A 1 290 ? 8.580 -17.997 11.352 1.00 96.19 290 GLY A O 1
ATOM 2141 N N . LYS A 1 291 ? 7.658 -20.040 11.390 1.00 96.56 291 LYS A N 1
ATOM 2142 C CA . LYS A 1 291 ? 7.733 -20.218 9.943 1.00 96.56 291 LYS A CA 1
ATOM 2143 C C . LYS A 1 291 ? 6.456 -19.656 9.306 1.00 96.56 291 LYS A C 1
ATOM 2145 O O . LYS A 1 291 ? 5.360 -20.005 9.748 1.00 96.56 291 LYS A O 1
ATOM 2150 N N . PRO A 1 292 ? 6.566 -18.831 8.247 1.00 95.06 292 PRO A N 1
ATOM 2151 C CA . PRO A 1 292 ? 5.394 -18.420 7.490 1.00 95.06 292 PRO A CA 1
ATOM 2152 C C . PRO A 1 292 ? 4.756 -19.656 6.849 1.00 95.06 292 PRO A C 1
ATOM 2154 O O . PRO A 1 292 ? 5.427 -20.436 6.165 1.00 95.06 292 PRO A O 1
ATOM 2157 N N . VAL A 1 293 ? 3.462 -19.843 7.093 1.00 95.25 293 VAL A N 1
ATOM 2158 C CA . VAL A 1 293 ? 2.705 -21.001 6.598 1.00 95.25 293 VAL A CA 1
ATOM 2159 C C . VAL A 1 293 ? 1.955 -20.638 5.324 1.00 95.25 293 VAL A C 1
ATOM 2161 O O . VAL A 1 293 ? 1.986 -21.400 4.358 1.00 95.25 293 VAL A O 1
ATOM 2164 N N . ARG A 1 294 ? 1.273 -19.485 5.317 1.00 94.69 294 ARG A N 1
ATOM 2165 C CA . ARG A 1 294 ? 0.398 -19.036 4.226 1.00 94.69 294 ARG A CA 1
ATOM 2166 C C . ARG A 1 294 ? 0.384 -17.521 4.139 1.00 94.69 294 ARG A C 1
ATOM 2168 O O . ARG A 1 294 ? 0.503 -16.834 5.150 1.00 94.69 294 ARG A O 1
ATOM 2175 N N . THR A 1 295 ? 0.172 -17.037 2.926 1.00 95.81 295 THR A N 1
ATOM 2176 C CA . THR A 1 295 ? -0.213 -15.654 2.663 1.00 95.81 295 THR A CA 1
ATOM 2177 C C . THR A 1 295 ? -1.725 -15.610 2.468 1.00 95.81 295 THR A C 1
ATOM 2179 O O . THR A 1 295 ? -2.275 -16.442 1.745 1.00 95.81 295 THR A O 1
ATOM 2182 N N . ILE A 1 296 ? -2.392 -14.662 3.120 1.00 96.00 296 ILE A N 1
ATOM 2183 C CA . ILE A 1 296 ? -3.845 -14.508 3.109 1.00 96.00 296 ILE A CA 1
ATOM 2184 C C . ILE A 1 296 ? -4.222 -13.296 2.255 1.00 96.00 296 ILE A C 1
ATOM 2186 O O . ILE A 1 296 ? -3.692 -12.201 2.439 1.00 96.00 296 ILE A O 1
ATOM 2190 N N . GLY A 1 297 ? -5.166 -13.484 1.334 1.00 94.56 297 GLY A N 1
ATOM 2191 C CA . GLY A 1 297 ? -5.684 -12.410 0.489 1.00 94.56 297 GLY A CA 1
ATOM 2192 C C . GLY A 1 297 ? -4.684 -11.871 -0.536 1.00 94.56 297 GLY A C 1
ATOM 2193 O O . GLY A 1 297 ? -3.898 -12.630 -1.095 1.00 94.56 297 GLY A O 1
ATOM 2194 N N . LYS A 1 298 ? -4.783 -10.570 -0.832 1.00 93.50 298 LYS A N 1
ATOM 2195 C CA . LYS A 1 298 ? -3.989 -9.843 -1.840 1.00 93.50 298 LYS A CA 1
ATOM 2196 C C . LYS A 1 298 ? -2.765 -9.151 -1.221 1.00 93.50 298 LYS A C 1
ATOM 2198 O O . LYS A 1 298 ? -2.786 -8.819 -0.036 1.00 93.50 298 LYS A O 1
ATOM 2203 N N . GLN A 1 299 ? -1.731 -8.879 -2.023 1.00 92.38 299 GLN A N 1
ATOM 2204 C CA . GLN A 1 299 ? -0.601 -8.036 -1.600 1.00 92.38 299 GLN A CA 1
ATOM 2205 C C . GLN A 1 299 ? -1.094 -6.600 -1.329 1.00 92.38 299 GLN A C 1
ATOM 2207 O O . GLN A 1 299 ? -1.870 -6.046 -2.105 1.00 92.38 299 GLN A O 1
ATOM 2212 N N . LEU A 1 300 ? -0.654 -6.000 -0.224 1.00 90.44 300 LEU A N 1
ATOM 2213 C CA . LEU A 1 300 ? -1.004 -4.639 0.183 1.00 90.44 300 LEU A CA 1
ATOM 2214 C C . LEU A 1 300 ? 0.011 -3.618 -0.351 1.00 90.44 300 LEU A C 1
ATOM 2216 O O . LEU A 1 300 ? 1.157 -3.954 -0.659 1.00 90.44 300 LEU A O 1
ATOM 2220 N N . LYS A 1 301 ? -0.397 -2.347 -0.421 1.00 83.44 301 LYS A N 1
ATOM 2221 C CA . LYS A 1 301 ? 0.497 -1.245 -0.795 1.00 83.44 301 LYS A CA 1
ATOM 2222 C C . LYS A 1 301 ? 1.415 -0.878 0.379 1.00 83.44 301 LYS A C 1
ATOM 2224 O O . LYS A 1 301 ? 0.985 -0.855 1.534 1.00 83.44 301 LYS A O 1
ATOM 2229 N N . ARG A 1 302 ? 2.686 -0.578 0.086 1.00 68.62 302 ARG A N 1
ATOM 2230 C CA . ARG A 1 302 ? 3.720 -0.294 1.101 1.00 68.62 302 ARG A CA 1
ATOM 2231 C C . ARG A 1 302 ? 3.560 1.082 1.770 1.00 68.62 302 ARG A C 1
ATOM 2233 O O . ARG A 1 302 ? 3.744 1.176 2.974 1.00 68.62 302 ARG A O 1
ATOM 2240 N N . PHE A 1 303 ? 3.175 2.128 1.024 1.00 57.25 303 PHE A N 1
ATOM 2241 C CA . PHE A 1 303 ? 3.183 3.518 1.508 1.00 57.25 303 PHE A CA 1
ATOM 2242 C C . PHE A 1 303 ? 1.926 4.318 1.117 1.00 57.25 303 PHE A C 1
ATOM 2244 O O . PHE A 1 303 ? 1.737 4.689 -0.041 1.00 57.25 303 PHE A O 1
ATOM 2251 N N . SER A 1 304 ? 1.113 4.656 2.115 1.00 43.62 304 SER A N 1
ATOM 2252 C CA . SER A 1 304 ? 0.427 5.950 2.215 1.00 43.62 304 SER A CA 1
ATOM 2253 C C . SER A 1 304 ? 0.609 6.410 3.657 1.00 43.62 304 SER A C 1
ATOM 2255 O O . SER A 1 304 ? 0.423 5.626 4.587 1.00 43.62 304 SER A O 1
ATOM 2257 N N . SER A 1 305 ? 1.064 7.644 3.842 1.00 36.56 305 SER A N 1
ATOM 2258 C CA . SER A 1 305 ? 1.553 8.243 5.091 1.00 36.56 305 SER A CA 1
ATOM 2259 C C . SER A 1 305 ? 0.479 8.462 6.175 1.00 36.56 305 SER A C 1
ATOM 2261 O O . SER A 1 305 ? 0.415 9.527 6.776 1.00 36.56 305 SER A O 1
ATOM 2263 N N . GLY A 1 306 ? -0.379 7.475 6.432 1.00 38.84 306 GLY A N 1
ATOM 2264 C CA . GLY A 1 306 ? -1.425 7.551 7.452 1.00 38.84 306 GLY A CA 1
ATOM 2265 C C . GLY A 1 306 ? -2.446 6.424 7.343 1.00 38.84 306 GLY A C 1
ATOM 2266 O O . GLY A 1 306 ? -3.624 6.703 7.189 1.00 38.84 306 GLY A O 1
ATOM 2267 N N . SER A 1 307 ? -2.002 5.164 7.421 1.00 41.34 307 SER A N 1
ATOM 2268 C CA . SER A 1 307 ? -2.740 3.924 7.106 1.00 41.34 307 SER A CA 1
ATOM 2269 C C . SER A 1 307 ? -2.621 3.498 5.638 1.00 41.34 307 SER A C 1
ATOM 2271 O O . SER A 1 307 ? -3.512 3.685 4.820 1.00 41.34 307 SER A O 1
ATOM 2273 N N . GLY A 1 308 ? -1.512 2.844 5.278 1.00 42.31 308 GLY A N 1
ATOM 2274 C CA . GLY A 1 308 ? -1.414 2.048 4.040 1.00 42.31 308 GLY A CA 1
ATOM 2275 C C . GLY A 1 308 ? -2.357 0.834 4.031 1.00 42.31 308 GLY A C 1
ATOM 2276 O O . GLY A 1 308 ? -1.962 -0.241 3.594 1.00 42.31 308 GLY A O 1
ATOM 2277 N N . SER A 1 309 ? -3.534 0.954 4.638 1.00 48.75 309 SER A N 1
ATOM 2278 C CA . SER A 1 309 ? -4.405 -0.116 5.086 1.00 48.75 309 SER A CA 1
ATOM 2279 C C . SER A 1 309 ? -5.292 -0.619 3.957 1.00 48.75 309 SER A C 1
ATOM 2281 O O . SER A 1 309 ? -5.637 0.081 3.001 1.00 48.75 309 SER A O 1
ATOM 2283 N N . ALA A 1 310 ? -5.711 -1.873 4.099 1.00 49.12 310 ALA A N 1
ATOM 2284 C CA . ALA A 1 310 ? -6.992 -2.293 3.569 1.00 49.12 310 ALA A CA 1
ATOM 2285 C C . ALA A 1 310 ? -8.019 -1.161 3.800 1.00 49.12 310 ALA A C 1
ATOM 2287 O O . ALA A 1 310 ? -8.103 -0.614 4.897 1.00 49.12 310 ALA A O 1
ATOM 2288 N N . LYS A 1 311 ? -8.802 -0.798 2.773 1.00 69.50 311 LYS A N 1
ATOM 2289 C CA . LYS A 1 311 ? -9.866 0.223 2.886 1.00 69.50 311 LYS A CA 1
ATOM 2290 C C . LYS A 1 311 ? -10.789 -0.071 4.071 1.00 69.50 311 LYS A C 1
ATOM 2292 O O . LYS A 1 311 ? -11.402 0.829 4.639 1.00 69.50 311 LYS A O 1
ATOM 2297 N N . VAL A 1 312 ? -10.904 -1.358 4.391 1.00 76.50 312 VAL A N 1
ATOM 2298 C CA . VAL A 1 312 ? -11.637 -1.904 5.517 1.00 76.50 312 VAL A CA 1
ATOM 2299 C C . VAL A 1 312 ? -10.829 -3.043 6.137 1.00 76.50 312 VAL A C 1
ATOM 2301 O O . VAL A 1 312 ? -10.395 -3.943 5.418 1.00 76.50 312 VAL A O 1
ATOM 2304 N N . GLY A 1 313 ? -10.700 -3.051 7.463 1.00 83.00 313 GLY A N 1
ATOM 2305 C CA . GLY A 1 313 ? -9.939 -4.066 8.190 1.00 83.00 313 GLY A CA 1
ATOM 2306 C C . GLY A 1 313 ? -8.423 -3.822 8.146 1.00 83.00 313 GLY A C 1
ATOM 2307 O O . GLY A 1 313 ? -7.991 -2.721 7.803 1.00 83.00 313 GLY A O 1
ATOM 2308 N N . PRO A 1 314 ? -7.606 -4.832 8.483 1.00 91.31 314 PRO A N 1
ATOM 2309 C CA . PRO A 1 314 ? -7.988 -6.226 8.717 1.00 91.31 314 PRO A CA 1
ATOM 2310 C C . PRO A 1 314 ? -8.799 -6.442 10.007 1.00 91.31 314 PRO A C 1
ATOM 2312 O O . PRO A 1 314 ? -8.505 -5.847 11.035 1.00 91.31 314 PRO A O 1
ATOM 2315 N N . PHE A 1 315 ? -9.819 -7.305 9.948 1.00 93.19 315 PHE A N 1
ATOM 2316 C CA . PHE A 1 315 ? -10.607 -7.736 11.110 1.00 93.19 315 PHE A CA 1
ATOM 2317 C C . PHE A 1 315 ? -10.533 -9.253 11.253 1.00 93.19 315 PHE A C 1
ATOM 2319 O O . PHE A 1 315 ? -11.073 -9.963 10.405 1.00 93.19 315 PHE A O 1
ATOM 2326 N N . ALA A 1 316 ? -9.887 -9.752 12.302 1.00 94.12 316 ALA A N 1
ATOM 2327 C CA . ALA A 1 316 ? -9.798 -11.183 12.570 1.00 94.12 316 ALA A CA 1
ATOM 2328 C C . ALA A 1 316 ? -10.674 -11.578 13.765 1.00 94.12 316 ALA A C 1
ATOM 2330 O O . ALA A 1 316 ? -10.691 -10.887 14.778 1.00 94.12 316 ALA A O 1
ATOM 2331 N N . GLN A 1 317 ? -11.389 -12.696 13.645 1.00 95.19 317 GLN A N 1
ATOM 2332 C CA . GLN A 1 317 ? -12.089 -13.341 14.756 1.00 95.19 317 GLN A CA 1
ATOM 2333 C C . GLN A 1 317 ? -12.053 -14.854 14.549 1.00 95.19 317 GLN A C 1
ATOM 2335 O O . GLN A 1 317 ? -12.604 -15.370 13.570 1.00 95.19 317 GLN A O 1
ATOM 2340 N N . GLY A 1 318 ? -11.422 -15.563 15.486 1.00 94.75 318 GLY A N 1
ATOM 2341 C CA . GLY A 1 318 ? -11.183 -16.999 15.363 1.00 94.75 318 GLY A CA 1
ATOM 2342 C C . GLY A 1 318 ? -10.435 -17.328 14.070 1.00 94.75 318 GLY A C 1
ATOM 2343 O O . GLY A 1 318 ? -9.412 -16.735 13.760 1.00 94.75 318 GLY A O 1
ATOM 2344 N N . ASP A 1 319 ? -10.989 -18.235 13.271 1.00 96.44 319 ASP A N 1
ATOM 2345 C CA . ASP A 1 319 ? -10.391 -18.726 12.024 1.00 96.44 319 ASP A CA 1
ATOM 2346 C C . ASP A 1 319 ? -10.663 -17.847 10.790 1.00 96.44 319 ASP A C 1
ATOM 2348 O O . ASP A 1 319 ? -10.407 -18.272 9.661 1.00 96.44 319 ASP A O 1
ATOM 2352 N N . THR A 1 320 ? -11.241 -16.654 10.967 1.00 97.69 320 THR A N 1
ATOM 2353 C CA . THR A 1 320 ? -11.696 -15.819 9.850 1.00 97.69 320 THR A CA 1
ATOM 2354 C C . THR A 1 320 ? -11.104 -14.419 9.892 1.00 97.69 320 THR A C 1
ATOM 2356 O O . THR A 1 320 ? -11.200 -13.723 10.898 1.00 97.69 320 THR A O 1
ATOM 2359 N N . LEU A 1 321 ? -10.567 -13.982 8.753 1.00 97.12 321 LEU A N 1
ATOM 2360 C CA . LEU A 1 321 ? -10.077 -12.627 8.514 1.00 97.12 321 LEU A CA 1
ATOM 2361 C C . LEU A 1 321 ? -10.940 -11.927 7.468 1.00 97.12 321 LEU A C 1
ATOM 2363 O O . LEU A 1 321 ? -11.088 -12.443 6.363 1.00 97.12 321 LEU A O 1
ATOM 2367 N N . VAL A 1 322 ? -11.440 -10.729 7.765 1.00 96.25 322 VAL A N 1
ATOM 2368 C CA . VAL A 1 322 ? -12.164 -9.891 6.804 1.00 96.25 322 VAL A CA 1
ATOM 2369 C C . VAL A 1 322 ? -11.381 -8.644 6.429 1.00 96.25 322 VAL A C 1
ATOM 2371 O O . VAL A 1 322 ? -10.884 -7.917 7.289 1.00 96.25 322 VAL A O 1
ATOM 2374 N N . MET A 1 323 ? -11.301 -8.383 5.124 1.00 94.62 323 MET A N 1
ATOM 2375 C CA . MET A 1 323 ? -10.597 -7.241 4.543 1.00 94.62 323 MET A CA 1
ATOM 2376 C C . MET A 1 323 ? -11.346 -6.671 3.335 1.00 94.62 323 MET A C 1
ATOM 2378 O O . MET A 1 323 ? -11.994 -7.405 2.589 1.00 94.62 323 MET A O 1
ATOM 2382 N N . GLY A 1 324 ? -11.214 -5.367 3.107 1.00 91.06 324 GLY A N 1
ATOM 2383 C CA . GLY A 1 324 ? -11.606 -4.686 1.871 1.00 91.06 324 GLY A CA 1
ATOM 2384 C C . GLY A 1 324 ? -10.417 -3.957 1.254 1.00 91.06 324 GLY A C 1
ATOM 2385 O O . GLY A 1 324 ? -9.583 -3.411 1.971 1.00 91.06 324 GLY A O 1
ATOM 2386 N N . TYR A 1 325 ? -10.331 -3.916 -0.072 1.00 88.44 325 TYR A N 1
ATOM 2387 C CA . TYR A 1 325 ? -9.201 -3.300 -0.775 1.00 88.44 325 TYR A CA 1
ATOM 2388 C C . TYR A 1 325 ? -9.592 -1.943 -1.367 1.00 88.44 325 TYR A C 1
ATOM 2390 O O . TYR A 1 325 ? -10.760 -1.681 -1.622 1.00 88.44 325 TYR A O 1
ATOM 2398 N N . PHE A 1 326 ? -8.631 -1.043 -1.577 1.00 79.88 326 PHE A N 1
ATOM 2399 C CA . PHE A 1 326 ? -8.934 0.330 -2.000 1.00 79.88 326 PHE A CA 1
ATOM 2400 C C . PHE A 1 326 ? -9.647 0.403 -3.360 1.00 79.88 326 PHE A C 1
ATOM 2402 O O . PHE A 1 326 ? -10.648 1.107 -3.495 1.00 79.88 326 PHE A O 1
ATOM 2409 N N . ARG A 1 327 ? -9.157 -0.361 -4.345 1.00 78.75 327 ARG A N 1
ATOM 2410 C CA . ARG A 1 327 ? -9.696 -0.402 -5.717 1.00 78.75 327 ARG A CA 1
ATOM 2411 C C . ARG A 1 327 ? -10.782 -1.458 -5.924 1.00 78.75 327 ARG A C 1
ATOM 2413 O O . ARG A 1 327 ? -11.453 -1.446 -6.952 1.00 78.75 327 ARG A O 1
ATOM 2420 N N . ASP A 1 328 ? -10.971 -2.352 -4.956 1.00 84.06 328 ASP A N 1
ATOM 2421 C CA . ASP A 1 328 ? -12.003 -3.377 -5.016 1.00 84.06 328 ASP A CA 1
ATOM 2422 C C . ASP A 1 328 ? -13.159 -2.996 -4.087 1.00 84.06 328 ASP A C 1
ATOM 2424 O O . ASP A 1 328 ? -12.987 -2.974 -2.869 1.00 84.06 328 ASP A O 1
ATOM 2428 N N . PRO A 1 329 ? -14.362 -2.721 -4.614 1.00 82.62 329 PRO A N 1
ATOM 2429 C CA . PRO A 1 329 ? -15.499 -2.384 -3.772 1.00 82.62 329 PRO A CA 1
ATOM 2430 C C . PRO A 1 329 ? -16.004 -3.580 -2.950 1.00 82.62 329 PRO A C 1
ATOM 2432 O O . PRO A 1 329 ? -17.003 -3.432 -2.253 1.00 82.62 329 PRO A O 1
ATOM 2435 N N . ALA A 1 330 ? -15.413 -4.773 -3.060 1.00 89.75 330 ALA A N 1
ATOM 2436 C CA . ALA A 1 330 ? -15.795 -5.933 -2.271 1.00 89.75 330 ALA A CA 1
ATOM 2437 C C . ALA A 1 330 ? -15.015 -6.065 -0.951 1.00 89.75 330 ALA A C 1
ATOM 2439 O O . ALA A 1 330 ? -13.812 -5.832 -0.865 1.00 89.75 330 ALA A O 1
ATOM 2440 N N . LEU A 1 331 ? -15.734 -6.541 0.061 1.00 92.62 331 LEU A N 1
ATOM 2441 C CA . LEU A 1 331 ? -15.209 -7.169 1.261 1.00 92.62 331 LEU A CA 1
ATOM 2442 C C . LEU A 1 331 ? -14.999 -8.660 1.006 1.00 92.62 331 LEU A C 1
ATOM 2444 O O . LEU A 1 331 ? -15.818 -9.316 0.354 1.00 92.62 331 LEU A O 1
ATOM 2448 N N . TYR A 1 332 ? -13.927 -9.187 1.572 1.00 95.56 332 TYR A N 1
ATOM 2449 C CA . TYR A 1 332 ? -13.521 -10.577 1.481 1.00 95.56 332 TYR A CA 1
ATOM 2450 C C . TYR A 1 332 ? -13.349 -11.136 2.879 1.00 95.56 332 TYR A C 1
ATOM 2452 O O . TYR A 1 332 ? -12.591 -10.561 3.656 1.00 95.56 332 TYR A O 1
ATOM 2460 N N . ALA A 1 333 ? -13.991 -12.262 3.170 1.00 97.44 333 ALA A N 1
ATOM 2461 C CA . ALA A 1 333 ? -13.611 -13.093 4.301 1.00 97.44 333 ALA A CA 1
ATOM 2462 C C . ALA A 1 333 ? -12.724 -14.234 3.838 1.00 97.44 333 ALA A C 1
ATOM 2464 O O . ALA A 1 333 ? -13.061 -14.942 2.887 1.00 97.44 333 ALA A O 1
ATOM 2465 N N . TYR A 1 334 ? -11.629 -14.437 4.548 1.00 97.94 334 TYR A N 1
ATOM 2466 C CA . TYR A 1 334 ? -10.669 -15.497 4.333 1.00 97.94 334 TYR A CA 1
ATOM 2467 C C . TYR A 1 334 ? -10.663 -16.434 5.524 1.00 97.94 334 TYR A C 1
ATOM 2469 O O . TYR A 1 334 ? -10.677 -16.008 6.674 1.00 97.94 334 TYR A O 1
ATOM 2477 N N . ASP A 1 335 ? -10.607 -17.716 5.218 1.00 97.62 335 ASP A N 1
ATOM 2478 C CA . ASP A 1 335 ? -10.287 -18.769 6.161 1.00 97.62 335 ASP A CA 1
ATOM 2479 C C . ASP A 1 335 ? -8.779 -18.729 6.462 1.00 97.62 335 ASP A C 1
ATOM 2481 O O . ASP A 1 335 ? -7.968 -18.855 5.542 1.00 97.62 335 ASP A O 1
ATOM 2485 N N . LEU A 1 336 ? -8.390 -18.523 7.720 1.00 96.81 336 LEU A N 1
ATOM 2486 C CA . LEU A 1 336 ? -6.983 -18.395 8.119 1.00 96.81 336 LEU A CA 1
ATOM 2487 C C . LEU A 1 336 ? -6.215 -19.722 8.008 1.00 96.81 336 LEU A C 1
ATOM 2489 O O . LEU A 1 336 ? -5.019 -19.723 7.712 1.00 96.81 336 LEU A O 1
ATOM 2493 N N . ASP A 1 337 ? -6.899 -20.857 8.145 1.00 95.31 337 ASP A N 1
ATOM 2494 C CA . ASP A 1 337 ? -6.283 -22.182 8.043 1.00 95.31 337 ASP A CA 1
ATOM 2495 C C . ASP A 1 337 ? -5.959 -22.579 6.601 1.00 95.31 337 ASP A C 1
ATOM 2497 O O . ASP A 1 337 ? -5.010 -23.321 6.350 1.00 95.31 337 ASP A O 1
ATOM 2501 N N . THR A 1 338 ? -6.738 -22.115 5.627 1.00 95.38 338 THR A N 1
ATOM 2502 C CA . THR A 1 338 ? -6.624 -22.531 4.221 1.00 95.38 338 THR A CA 1
ATOM 2503 C C . THR A 1 338 ? -6.230 -21.398 3.281 1.00 95.38 338 THR A C 1
ATOM 2505 O O . THR A 1 338 ? -5.815 -21.676 2.155 1.00 95.38 338 THR A O 1
ATOM 2508 N N . GLY A 1 339 ? -6.360 -20.142 3.710 1.00 95.31 339 GLY A N 1
ATOM 2509 C CA . GLY A 1 339 ? -6.200 -18.941 2.886 1.00 95.31 339 GLY A CA 1
ATOM 2510 C C . GLY A 1 339 ? -7.315 -18.724 1.860 1.00 95.31 339 GLY A C 1
ATOM 2511 O O . GLY A 1 339 ? -7.242 -17.791 1.061 1.00 95.31 339 GLY A O 1
ATOM 2512 N N . LYS A 1 340 ? -8.345 -19.581 1.837 1.00 96.44 340 LYS A N 1
ATOM 2513 C CA . LYS A 1 340 ? -9.418 -19.517 0.839 1.00 96.44 340 LYS A CA 1
ATOM 2514 C C . LYS A 1 340 ? -10.452 -18.463 1.210 1.00 96.44 340 LYS A C 1
ATOM 2516 O O . LYS A 1 340 ? -10.790 -18.287 2.377 1.00 96.44 340 LYS A O 1
ATOM 2521 N N . VAL A 1 341 ? -11.010 -17.812 0.191 1.00 97.19 341 VAL A N 1
ATOM 2522 C CA . VAL A 1 341 ? -12.159 -16.915 0.353 1.00 97.19 341 VAL A CA 1
ATOM 2523 C C . VAL A 1 341 ? -13.370 -17.731 0.820 1.00 97.19 341 VAL A C 1
ATOM 2525 O O . VAL A 1 341 ? -13.807 -18.638 0.111 1.00 97.19 341 VAL A O 1
ATOM 2528 N N . ARG A 1 342 ? -13.917 -17.398 1.993 1.00 97.44 342 ARG A N 1
ATOM 2529 C CA . ARG A 1 342 ? -15.185 -17.932 2.519 1.00 97.44 342 ARG A CA 1
ATOM 2530 C C . ARG A 1 342 ? -16.372 -17.267 1.840 1.00 97.44 342 ARG A C 1
ATOM 2532 O O . ARG A 1 342 ? -17.272 -17.938 1.345 1.00 97.44 342 ARG A O 1
ATOM 2539 N N . TRP A 1 343 ? -16.339 -15.941 1.762 1.00 97.50 343 TRP A N 1
ATOM 2540 C CA . TRP A 1 343 ? -17.332 -15.153 1.046 1.00 97.50 343 TRP A CA 1
ATOM 2541 C C . TRP A 1 343 ? -16.725 -13.855 0.515 1.00 97.50 343 TRP A C 1
ATOM 2543 O O . TRP A 1 343 ? -15.736 -13.336 1.032 1.00 97.50 343 TRP A O 1
ATOM 2553 N N . LYS A 1 344 ? -17.351 -13.331 -0.540 1.00 95.12 344 LYS A N 1
ATOM 2554 C CA . LYS A 1 344 ? -17.035 -12.047 -1.167 1.00 95.12 344 LYS A CA 1
ATOM 2555 C C . LYS A 1 344 ? -18.322 -11.247 -1.282 1.00 95.12 344 LYS A C 1
ATOM 2557 O O . LYS A 1 344 ? -19.305 -11.746 -1.834 1.00 95.12 344 LYS A O 1
ATOM 2562 N N . LYS A 1 345 ? -18.323 -10.008 -0.794 1.00 91.62 345 LYS A N 1
ATOM 2563 C CA . LYS A 1 345 ? -19.521 -9.169 -0.782 1.00 91.62 345 LYS A CA 1
ATOM 2564 C C . LYS A 1 345 ? -19.217 -7.734 -1.161 1.00 91.62 345 LYS A C 1
ATOM 2566 O O . LYS A 1 345 ? -18.331 -7.116 -0.596 1.00 91.62 345 LYS A O 1
ATOM 2571 N N . ARG A 1 346 ? -19.990 -7.182 -2.092 1.00 87.62 346 ARG A N 1
ATOM 2572 C CA . ARG A 1 346 ? -19.881 -5.775 -2.478 1.00 87.62 346 ARG A CA 1
ATOM 2573 C C . ARG A 1 346 ? -20.265 -4.863 -1.303 1.00 87.62 346 ARG A C 1
ATOM 2575 O O . ARG A 1 346 ? -21.309 -5.049 -0.681 1.00 87.62 346 ARG A O 1
ATOM 2582 N N . GLN A 1 347 ? -19.428 -3.874 -1.020 1.00 80.56 347 GLN A N 1
ATOM 2583 C CA . GLN A 1 347 ? -19.651 -2.843 -0.017 1.00 80.56 347 GLN A CA 1
ATOM 2584 C C . GLN A 1 347 ? -20.517 -1.737 -0.627 1.00 80.56 347 GLN A C 1
ATOM 2586 O O . GLN A 1 347 ? -20.035 -0.785 -1.238 1.00 80.56 347 GLN A O 1
ATOM 2591 N N . ASP A 1 348 ? -21.832 -1.876 -0.484 1.00 73.25 348 ASP A N 1
ATOM 2592 C CA . ASP A 1 348 ? -22.790 -0.878 -0.963 1.00 73.25 348 ASP A CA 1
ATOM 2593 C C . ASP A 1 348 ? -22.831 0.313 0.007 1.00 73.25 348 ASP A C 1
ATOM 2595 O O . ASP A 1 348 ? -23.585 0.283 0.984 1.00 73.25 348 ASP A O 1
ATOM 2599 N N . SER A 1 349 ? -21.956 1.305 -0.234 1.00 71.06 349 SER A N 1
ATOM 2600 C CA . SER A 1 349 ? -21.808 2.595 0.482 1.00 71.06 349 SER A CA 1
ATOM 2601 C C . SER A 1 349 ? -21.739 2.518 2.014 1.00 71.06 349 SER A C 1
ATOM 2603 O O . SER A 1 349 ? -21.954 3.515 2.708 1.00 71.06 349 SER A O 1
ATOM 2605 N N . GLY A 1 350 ? -21.505 1.325 2.553 1.00 80.94 350 GLY A N 1
ATOM 2606 C CA . GLY A 1 350 ? -21.381 1.106 3.980 1.00 80.94 350 GLY A CA 1
ATOM 2607 C C . GLY A 1 350 ? -19.944 1.260 4.449 1.00 80.94 350 GLY A C 1
ATOM 2608 O O . GLY A 1 350 ? -19.031 1.113 3.651 1.00 80.94 350 GLY A O 1
ATOM 2609 N N . SER A 1 351 ? -19.737 1.505 5.735 1.00 87.50 351 SER A N 1
ATOM 2610 C CA . SER A 1 351 ? -18.437 1.456 6.408 1.00 87.50 351 SER A CA 1
ATOM 2611 C C . SER A 1 351 ? -18.508 0.389 7.491 1.00 87.50 351 SER A C 1
ATOM 2613 O O . SER A 1 351 ? -19.459 0.374 8.272 1.00 87.50 351 SER A O 1
ATOM 2615 N N . VAL A 1 352 ? -17.537 -0.519 7.532 1.00 90.81 352 VAL A N 1
ATOM 2616 C CA . VAL A 1 352 ? -17.409 -1.462 8.650 1.00 90.81 352 VAL A CA 1
ATOM 2617 C C . VAL A 1 352 ? -16.764 -0.720 9.814 1.00 90.81 352 VAL A C 1
ATOM 2619 O O . VAL A 1 352 ? -15.796 0.007 9.616 1.00 90.81 352 VAL A O 1
ATOM 2622 N N . LEU A 1 353 ? -17.340 -0.876 11.000 1.00 89.31 353 LEU A N 1
ATOM 2623 C CA . LEU A 1 353 ? -16.866 -0.262 12.234 1.00 89.31 353 LEU A CA 1
ATOM 2624 C C . LEU A 1 353 ? -15.859 -1.168 12.946 1.00 89.31 353 LEU A C 1
ATOM 2626 O O . LEU A 1 353 ? -14.835 -0.683 13.408 1.00 89.31 353 LEU A O 1
ATOM 2630 N N . GLY A 1 354 ? -16.129 -2.476 12.993 1.00 91.31 354 GLY A N 1
ATOM 2631 C CA . GLY A 1 354 ? -15.250 -3.476 13.597 1.00 91.31 354 GLY A CA 1
ATOM 2632 C C . GLY A 1 354 ? -15.969 -4.788 13.893 1.00 91.31 354 GLY A C 1
ATOM 2633 O O . GLY A 1 354 ? -17.051 -5.041 13.356 1.00 91.31 354 GLY A O 1
ATOM 2634 N N . VAL A 1 355 ? -15.363 -5.626 14.734 1.00 93.19 355 VAL A N 1
ATOM 2635 C CA . VAL A 1 355 ? -15.930 -6.914 15.158 1.00 93.19 355 VAL A CA 1
ATOM 2636 C C . VAL A 1 355 ? -16.828 -6.717 16.382 1.00 93.19 355 VAL A C 1
ATOM 2638 O O . VAL A 1 355 ? -16.429 -6.121 17.377 1.00 93.19 355 VAL A O 1
ATOM 2641 N N . TRP A 1 356 ? -18.051 -7.233 16.312 1.00 94.12 356 TRP A N 1
ATOM 2642 C CA . TRP A 1 356 ? -19.006 -7.331 17.410 1.00 94.12 356 TRP A CA 1
ATOM 2643 C C . TRP A 1 356 ? -19.478 -8.780 17.522 1.00 94.12 356 TRP A C 1
ATOM 2645 O O . TRP A 1 356 ? -20.182 -9.282 16.639 1.00 94.12 356 TRP A O 1
ATOM 2655 N N . LYS A 1 357 ? -19.085 -9.454 18.610 1.00 92.31 357 LYS A N 1
ATOM 2656 C CA . LYS A 1 357 ? -19.282 -10.899 18.799 1.00 92.31 357 LYS A CA 1
ATOM 2657 C C . LYS A 1 357 ? -18.682 -11.676 17.613 1.00 92.31 357 LYS A C 1
ATOM 2659 O O . LYS A 1 357 ? -17.508 -11.531 17.303 1.00 92.31 357 LYS A O 1
ATOM 2664 N N . ASP A 1 358 ? -19.487 -12.472 16.920 1.00 93.94 358 ASP A N 1
ATOM 2665 C CA . ASP A 1 358 ? -19.125 -13.252 15.733 1.00 93.94 358 ASP A CA 1
ATOM 2666 C C . ASP A 1 358 ? -19.444 -12.521 14.410 1.00 93.94 358 ASP A C 1
ATOM 2668 O O . ASP A 1 358 ? -19.575 -13.146 13.350 1.00 93.94 358 ASP A O 1
ATOM 2672 N N . LYS A 1 359 ? -19.649 -11.198 14.454 1.00 95.69 359 LYS A N 1
ATOM 2673 C CA . LYS A 1 359 ? -20.142 -10.404 13.319 1.00 95.69 359 LYS A CA 1
ATOM 2674 C C . LYS A 1 359 ? -19.303 -9.161 13.098 1.00 95.69 359 LYS A C 1
ATOM 2676 O O . LYS A 1 359 ? -18.712 -8.608 14.013 1.00 95.69 359 LYS A O 1
ATOM 2681 N N . LEU A 1 360 ? -19.317 -8.663 11.874 1.00 94.88 360 LEU A N 1
ATOM 2682 C CA . LEU A 1 360 ? -18.846 -7.326 11.560 1.00 94.88 360 LEU A CA 1
ATOM 2683 C C . LEU A 1 360 ? -19.978 -6.342 11.756 1.00 94.88 360 LEU A C 1
ATOM 2685 O O . LEU A 1 360 ? -21.007 -6.452 11.089 1.00 94.88 360 LEU A O 1
ATOM 2689 N N . LEU A 1 361 ? -19.777 -5.366 12.628 1.00 94.75 361 LEU A N 1
ATOM 2690 C CA . LEU A 1 361 ? -20.674 -4.236 12.774 1.00 94.75 361 LEU A CA 1
ATOM 2691 C C . LEU A 1 361 ? -20.376 -3.224 11.673 1.00 94.75 361 LEU A C 1
ATOM 2693 O O . LEU A 1 361 ? -19.225 -2.860 11.441 1.00 94.75 361 LEU A O 1
ATOM 2697 N N . ALA A 1 362 ? -21.407 -2.763 10.979 1.00 93.31 362 ALA A N 1
ATOM 2698 C CA . ALA A 1 362 ? -21.255 -1.837 9.872 1.00 93.31 362 ALA A CA 1
ATOM 2699 C C . ALA A 1 362 ? -22.405 -0.841 9.811 1.00 93.31 362 ALA A C 1
ATOM 2701 O O . ALA A 1 362 ? -23.494 -1.048 10.352 1.00 93.31 362 ALA A O 1
ATOM 2702 N N . VAL A 1 363 ? -22.163 0.255 9.107 1.00 91.69 363 VAL A N 1
ATOM 2703 C CA . VAL A 1 363 ? -23.134 1.324 8.902 1.00 91.69 363 VAL A CA 1
ATOM 2704 C C . VAL A 1 363 ? -23.299 1.610 7.432 1.00 91.69 363 VAL A C 1
ATOM 2706 O O . VAL A 1 363 ? -22.339 1.512 6.686 1.00 91.69 363 VAL A O 1
ATOM 2709 N N . ARG A 1 364 ? -24.500 1.992 7.005 1.00 90.38 364 ARG A N 1
ATOM 2710 C CA . ARG A 1 364 ? -24.781 2.422 5.630 1.00 90.38 364 ARG A CA 1
ATOM 2711 C C . ARG A 1 364 ? -25.535 3.738 5.658 1.00 90.38 364 ARG A C 1
ATOM 2713 O O . ARG A 1 364 ? -26.587 3.830 6.289 1.00 90.38 364 ARG A O 1
ATOM 2720 N N . GLN A 1 365 ? -25.017 4.747 4.967 1.00 88.06 365 GLN A N 1
ATOM 2721 C CA . GLN A 1 365 ? -25.740 5.999 4.768 1.00 88.06 365 GLN A CA 1
ATOM 2722 C C . GLN A 1 365 ? -26.691 5.872 3.577 1.00 88.06 365 GLN A C 1
ATOM 2724 O O . GLN A 1 365 ? -26.301 5.461 2.482 1.00 88.06 365 GLN A O 1
ATOM 2729 N N . VAL A 1 366 ? -27.956 6.226 3.790 1.00 88.94 366 VAL A N 1
ATOM 2730 C CA . VAL A 1 366 ? -28.992 6.182 2.753 1.00 88.94 366 VAL A CA 1
ATOM 2731 C C . VAL A 1 366 ? -29.811 7.466 2.726 1.00 88.94 366 VAL A C 1
ATOM 2733 O O . VAL A 1 366 ? -29.903 8.183 3.728 1.00 88.94 366 VAL A O 1
ATOM 2736 N N . LYS A 1 367 ? -30.461 7.737 1.589 1.00 86.50 367 LYS A N 1
ATOM 2737 C CA . LYS A 1 367 ? -31.398 8.860 1.473 1.00 86.50 367 LYS A CA 1
ATOM 2738 C C . LYS A 1 367 ? -32.666 8.564 2.276 1.00 86.50 367 LYS A C 1
ATOM 2740 O O . LYS A 1 367 ? -33.379 7.590 2.032 1.00 86.50 367 LYS A O 1
ATOM 2745 N N . GLY A 1 368 ? -32.944 9.413 3.253 1.00 84.19 368 GLY A N 1
ATOM 2746 C CA . GLY A 1 368 ? -34.135 9.363 4.086 1.00 84.19 368 GLY A CA 1
ATOM 2747 C C . GLY A 1 368 ? -35.349 10.059 3.488 1.00 84.19 368 GLY A C 1
ATOM 2748 O O . GLY A 1 368 ? -35.303 10.600 2.380 1.00 84.19 368 GLY A O 1
ATOM 2749 N N . PRO A 1 369 ? -36.456 10.103 4.252 1.00 80.19 369 PRO A N 1
ATOM 2750 C CA . PRO A 1 369 ? -37.584 10.965 3.928 1.00 80.19 369 PRO A CA 1
ATOM 2751 C C . PRO A 1 369 ? -37.104 12.411 3.748 1.00 80.19 369 PRO A C 1
ATOM 2753 O O . PRO A 1 369 ? -36.351 12.914 4.579 1.00 80.19 369 PRO A O 1
ATOM 2756 N N . LYS A 1 370 ? -37.562 13.080 2.683 1.00 83.00 370 LYS A N 1
ATOM 2757 C CA . LYS A 1 370 ? -37.152 14.451 2.314 1.00 83.00 370 LYS A CA 1
ATOM 2758 C C . LYS A 1 370 ? -35.674 14.599 1.905 1.00 83.00 370 LYS A C 1
ATOM 2760 O O . LYS A 1 370 ? -35.166 15.711 1.901 1.00 83.00 370 LYS A O 1
ATOM 2765 N N . GLY A 1 371 ? -34.985 13.502 1.575 1.00 82.25 371 GLY A N 1
ATOM 2766 C CA . GLY A 1 371 ? -33.600 13.531 1.086 1.00 82.25 371 GLY A CA 1
ATOM 2767 C C . GLY A 1 371 ? -32.532 13.700 2.170 1.00 82.25 371 GLY A C 1
ATOM 2768 O O . GLY A 1 371 ? -31.350 13.727 1.845 1.00 82.25 371 GLY A O 1
ATOM 2769 N N . LEU A 1 372 ? -32.919 13.772 3.447 1.00 84.06 372 LEU A N 1
ATOM 2770 C CA . LEU A 1 372 ? -31.968 13.865 4.557 1.00 84.06 372 LEU A CA 1
ATOM 2771 C C . LEU A 1 372 ? -31.213 12.539 4.738 1.00 84.06 372 LEU A C 1
ATOM 2773 O O . LEU A 1 372 ? -31.848 11.485 4.655 1.00 84.06 372 LEU A O 1
ATOM 2777 N N . PRO A 1 373 ? -29.899 12.551 5.014 1.00 85.00 373 PRO A N 1
ATOM 2778 C CA . PRO A 1 373 ? -29.146 11.327 5.253 1.00 85.00 373 PRO A CA 1
ATOM 2779 C C . PRO A 1 373 ? -29.645 10.600 6.505 1.00 85.00 373 PRO A C 1
ATOM 2781 O O . PRO A 1 373 ? -29.916 11.212 7.537 1.00 85.00 373 PRO A O 1
ATOM 2784 N N . VAL A 1 374 ? -29.767 9.277 6.410 1.00 88.88 374 VAL A N 1
ATOM 2785 C CA . VAL A 1 374 ? -30.119 8.389 7.526 1.00 88.88 374 VAL A CA 1
ATOM 2786 C C . VAL A 1 374 ? -29.076 7.292 7.595 1.00 88.88 374 VAL A C 1
ATOM 2788 O O . VAL A 1 374 ? -28.740 6.699 6.569 1.00 88.88 374 VAL A O 1
ATOM 2791 N N . THR A 1 375 ? -28.618 6.975 8.799 1.00 91.00 375 THR A N 1
ATOM 2792 C CA . THR A 1 375 ? -27.651 5.897 9.000 1.00 91.00 375 THR A CA 1
ATOM 2793 C C . THR A 1 375 ? -28.381 4.617 9.369 1.00 91.00 375 THR A C 1
ATOM 2795 O O . THR A 1 375 ? -29.168 4.574 10.317 1.00 91.00 375 THR A O 1
ATOM 2798 N N . TRP A 1 376 ? -28.156 3.565 8.595 1.00 93.31 376 TRP A N 1
ATOM 2799 C CA . TRP A 1 376 ? -28.598 2.212 8.903 1.00 93.31 376 TRP A CA 1
ATOM 2800 C C . TRP A 1 376 ? -27.473 1.478 9.606 1.00 93.31 376 TRP A C 1
ATOM 2802 O O . TRP A 1 376 ? -26.335 1.538 9.153 1.00 93.31 376 TRP A O 1
ATOM 2812 N N . LEU A 1 377 ? -27.806 0.788 10.690 1.00 94.06 377 LEU A N 1
ATOM 2813 C CA . LEU A 1 377 ? -26.894 -0.088 11.403 1.00 94.06 377 LEU A CA 1
ATOM 2814 C C . LEU A 1 377 ? -27.163 -1.526 10.970 1.00 94.06 377 LEU A C 1
ATOM 2816 O O . LEU A 1 377 ? -28.317 -1.971 10.940 1.00 94.06 377 LEU A O 1
ATOM 2820 N N . MET A 1 378 ? -26.102 -2.236 10.621 1.00 95.38 378 MET A N 1
ATOM 2821 C CA . MET A 1 378 ? -26.157 -3.580 10.065 1.00 95.38 378 MET A CA 1
ATOM 2822 C C . MET A 1 378 ? -25.016 -4.434 10.591 1.00 95.38 378 MET A C 1
ATOM 2824 O O . MET A 1 378 ? -24.032 -3.923 11.121 1.00 95.38 378 MET A O 1
ATOM 2828 N N . THR A 1 379 ? -25.164 -5.739 10.419 1.00 95.69 379 THR A N 1
ATOM 2829 C CA . THR A 1 379 ? -24.096 -6.697 10.644 1.00 95.69 379 THR A CA 1
ATOM 2830 C C . THR A 1 379 ? -23.878 -7.584 9.439 1.00 95.69 379 THR A C 1
ATOM 2832 O O . THR A 1 379 ? -24.794 -7.784 8.641 1.00 95.69 379 THR A O 1
ATOM 2835 N N . TYR A 1 380 ? -22.669 -8.126 9.338 1.00 95.88 380 TYR A N 1
ATOM 2836 C CA . TYR A 1 380 ? -22.336 -9.247 8.469 1.00 95.88 380 TYR A CA 1
ATOM 2837 C C . TYR A 1 380 ? -21.801 -10.376 9.342 1.00 95.88 380 TYR A C 1
ATOM 2839 O O . TYR A 1 380 ? -20.881 -10.135 10.121 1.00 95.88 380 TYR A O 1
ATOM 2847 N N . GLY A 1 381 ? -22.348 -11.587 9.251 1.00 96.75 381 GLY A N 1
ATOM 2848 C CA . GLY A 1 381 ? -21.730 -12.733 9.922 1.00 96.75 381 GLY A CA 1
ATOM 2849 C C . GLY A 1 381 ? -20.295 -12.907 9.427 1.00 96.75 381 GLY A C 1
ATOM 2850 O O . GLY A 1 381 ? -20.052 -12.869 8.218 1.00 96.75 381 GLY A O 1
ATOM 2851 N N . ILE A 1 382 ? -19.322 -13.034 10.338 1.00 95.81 382 ILE A N 1
ATOM 2852 C CA . ILE A 1 382 ? -17.916 -13.023 9.915 1.00 95.81 382 ILE A CA 1
ATOM 2853 C C . ILE A 1 382 ? -17.591 -14.255 9.059 1.00 95.81 382 ILE A C 1
ATOM 2855 O O . ILE A 1 382 ? -16.862 -14.146 8.079 1.00 95.81 382 ILE A O 1
ATOM 2859 N N . GLN A 1 383 ? -18.213 -15.401 9.351 1.00 96.69 383 GLN A N 1
ATOM 2860 C CA . GLN A 1 383 ? -17.971 -16.666 8.651 1.00 96.69 383 GLN A CA 1
ATOM 2861 C C . GLN A 1 383 ? -18.806 -16.852 7.375 1.00 96.69 383 GLN A C 1
ATOM 2863 O O . GLN A 1 383 ? -18.321 -17.476 6.434 1.00 96.69 383 GLN A O 1
ATOM 2868 N N . ASP A 1 384 ? -20.031 -16.321 7.317 1.00 96.56 384 ASP A N 1
ATOM 2869 C CA . ASP A 1 384 ? -21.001 -16.591 6.239 1.00 96.56 384 ASP A CA 1
ATOM 2870 C C . ASP A 1 384 ? -21.377 -15.360 5.389 1.00 96.56 384 ASP A C 1
ATOM 2872 O O . ASP A 1 384 ? -21.970 -15.500 4.317 1.00 96.56 384 ASP A O 1
ATOM 2876 N N . GLY A 1 385 ? -21.029 -14.153 5.840 1.00 95.75 385 GLY A N 1
ATOM 2877 C CA . GLY A 1 385 ? -21.352 -12.897 5.170 1.00 95.75 385 GLY A CA 1
ATOM 2878 C C . GLY A 1 385 ? -22.844 -12.547 5.195 1.00 95.75 385 GLY A C 1
ATOM 2879 O O . GLY A 1 385 ? -23.268 -11.639 4.460 1.00 95.75 385 GLY A O 1
ATOM 2880 N N . GLU A 1 386 ? -23.653 -13.247 6.004 1.00 95.81 386 GLU A N 1
ATOM 2881 C CA . GLU A 1 386 ? -25.091 -13.006 6.106 1.00 95.81 386 GLU A CA 1
ATOM 2882 C C . GLU A 1 386 ? -25.324 -11.586 6.633 1.00 95.81 386 GLU A C 1
ATOM 2884 O O . GLU A 1 386 ? -24.884 -11.232 7.724 1.00 95.81 386 GLU A O 1
ATOM 2889 N N . GLU A 1 387 ? -26.015 -10.754 5.846 1.00 94.56 387 GLU A N 1
ATOM 2890 C CA . GLU A 1 387 ? -26.346 -9.390 6.261 1.00 94.56 387 GLU A CA 1
ATOM 2891 C C . GLU A 1 387 ? -27.631 -9.358 7.061 1.00 94.56 387 GLU A C 1
ATOM 2893 O O . GLU A 1 387 ? -28.674 -9.848 6.618 1.00 94.56 387 GLU A O 1
ATOM 2898 N N . ARG A 1 388 ? -27.556 -8.696 8.212 1.00 95.88 388 ARG A N 1
ATOM 2899 C CA . ARG A 1 388 ? -28.707 -8.418 9.062 1.00 95.88 388 ARG A CA 1
ATOM 2900 C C . ARG A 1 388 ? -28.789 -6.932 9.329 1.00 95.88 388 ARG A C 1
ATOM 2902 O O . ARG A 1 388 ? -27.783 -6.257 9.529 1.00 95.88 388 ARG A O 1
ATOM 2909 N N . THR A 1 389 ? -30.003 -6.404 9.339 1.00 96.19 389 THR A N 1
ATOM 2910 C CA . THR A 1 389 ? -30.235 -4.998 9.669 1.00 96.19 389 THR A CA 1
ATOM 2911 C C . THR A 1 389 ? -30.671 -4.886 11.120 1.00 96.19 389 THR A C 1
ATOM 2913 O O . THR A 1 389 ? -31.704 -5.431 11.508 1.00 96.19 389 THR A O 1
ATOM 2916 N N . ILE A 1 390 ? -29.906 -4.141 11.915 1.00 96.69 390 ILE A N 1
ATOM 2917 C CA . ILE A 1 390 ? -30.233 -3.856 13.316 1.00 96.69 390 ILE A CA 1
ATOM 2918 C C . ILE A 1 390 ? -31.333 -2.791 13.390 1.00 96.69 390 ILE A C 1
ATOM 2920 O O . ILE A 1 390 ? -32.309 -2.926 14.130 1.00 96.69 390 ILE A O 1
ATOM 2924 N N . GLY A 1 391 ? -31.199 -1.722 12.604 1.00 95.62 391 GLY A N 1
ATOM 2925 C CA . GLY A 1 391 ? -32.161 -0.627 12.583 1.00 95.62 391 GLY A CA 1
ATOM 2926 C C . GLY A 1 391 ? -31.606 0.628 11.924 1.00 95.62 391 GLY A C 1
ATOM 2927 O O . GLY A 1 391 ? -30.594 0.590 11.231 1.00 95.62 391 GLY A O 1
ATOM 2928 N N . ARG A 1 392 ? -32.281 1.761 12.132 1.00 93.56 392 ARG A N 1
ATOM 2929 C CA . ARG A 1 392 ? -31.840 3.070 11.626 1.00 93.56 392 ARG A CA 1
ATOM 2930 C C . ARG A 1 392 ? -31.757 4.128 12.718 1.00 93.56 392 ARG A C 1
ATOM 2932 O O . ARG A 1 392 ? -32.620 4.187 13.599 1.00 93.56 392 ARG A O 1
ATOM 2939 N N . ILE A 1 393 ? -30.782 5.017 12.581 1.00 91.69 393 ILE A N 1
ATOM 2940 C CA . ILE A 1 393 ? -30.555 6.192 13.421 1.00 91.69 393 ILE A CA 1
ATOM 2941 C C . ILE A 1 393 ? -30.873 7.424 12.565 1.00 91.69 393 ILE A C 1
ATOM 2943 O O . ILE A 1 393 ? -30.253 7.654 11.532 1.00 91.69 393 ILE A O 1
ATOM 2947 N N . ALA A 1 394 ? -31.912 8.172 12.949 1.00 79.25 394 ALA A N 1
ATOM 2948 C CA . ALA A 1 394 ? -32.465 9.266 12.138 1.00 79.25 394 ALA A CA 1
ATOM 2949 C C . ALA A 1 394 ? -31.985 10.665 12.542 1.00 79.25 394 ALA A C 1
ATOM 2951 O O . ALA A 1 394 ? -32.270 11.627 11.843 1.00 79.25 394 ALA A O 1
ATOM 2952 N N . GLU A 1 395 ? -31.330 10.783 13.694 1.00 70.44 395 GLU A N 1
ATOM 2953 C CA . GLU A 1 395 ? -31.040 12.068 14.348 1.00 70.44 395 GLU A CA 1
ATOM 2954 C C . GLU A 1 395 ? -29.624 12.576 14.063 1.00 70.44 395 GLU A C 1
ATOM 2956 O O . GLU A 1 395 ? -29.232 13.630 14.553 1.00 70.44 395 GLU A O 1
ATOM 2961 N N . ILE A 1 396 ? -28.854 11.822 13.282 1.00 63.19 396 ILE A N 1
ATOM 2962 C CA . ILE A 1 396 ? -27.436 12.057 13.072 1.00 63.19 396 ILE A CA 1
ATOM 2963 C C . ILE A 1 396 ? -27.190 11.844 11.579 1.00 63.19 396 ILE A C 1
ATOM 2965 O O . ILE A 1 396 ? -27.477 10.763 11.063 1.00 63.19 396 ILE A O 1
ATOM 2969 N N . GLY A 1 397 ? -26.660 12.852 10.882 1.00 60.72 397 GLY A N 1
ATOM 2970 C CA . GLY A 1 397 ? -25.992 12.641 9.595 1.00 60.72 397 GLY A CA 1
ATOM 2971 C C . GLY A 1 397 ? -24.697 11.874 9.849 1.00 60.72 397 GLY A C 1
ATOM 2972 O O . GLY A 1 397 ? -23.618 12.452 9.757 1.00 60.72 397 GLY A O 1
ATOM 2973 N N . ALA A 1 398 ? -24.814 10.634 10.340 1.00 57.50 398 ALA A N 1
ATOM 2974 C CA . ALA A 1 398 ? -23.752 10.012 11.104 1.00 57.50 398 ALA A CA 1
ATOM 2975 C C . ALA A 1 398 ? -22.628 9.588 10.176 1.00 57.50 398 ALA A C 1
ATOM 2977 O O . ALA A 1 398 ? -22.756 8.598 9.455 1.00 57.50 398 ALA A O 1
ATOM 2978 N N . GLN A 1 399 ? -21.552 10.358 10.179 1.00 66.50 399 GLN A N 1
ATOM 2979 C CA . GLN A 1 399 ? -20.302 9.970 9.564 1.00 66.50 399 GLN A CA 1
ATOM 2980 C C . GLN A 1 399 ? -19.601 8.915 10.451 1.00 66.50 399 GLN A C 1
ATOM 2982 O O . GLN A 1 399 ? -19.788 8.951 11.671 1.00 66.50 399 GLN A O 1
ATOM 2987 N N . PRO A 1 400 ? -18.817 7.975 9.892 1.00 63.69 400 PRO A N 1
ATOM 2988 C CA . PRO A 1 400 ? -18.137 6.923 10.662 1.00 63.69 400 PRO A CA 1
ATOM 2989 C C . PRO A 1 400 ? -17.278 7.431 11.838 1.00 63.69 400 PRO A C 1
ATOM 2991 O O . PRO A 1 400 ? -17.186 6.773 12.866 1.00 63.69 400 PRO A O 1
ATOM 2994 N N . GLN A 1 401 ? -16.731 8.645 11.766 1.00 70.50 401 GLN A N 1
ATOM 2995 C CA . GLN A 1 401 ? -15.979 9.283 12.861 1.00 70.50 401 GLN A CA 1
ATOM 2996 C C . GLN A 1 401 ? -16.825 9.697 14.083 1.00 70.50 401 GLN A C 1
ATOM 2998 O O . GLN A 1 401 ? -16.350 10.402 14.976 1.00 70.50 401 GLN A O 1
ATOM 3003 N N . LEU A 1 402 ? -18.111 9.350 14.098 1.00 77.75 402 LEU A N 1
ATOM 3004 C CA . LEU A 1 402 ? -18.999 9.571 15.233 1.00 77.75 402 LEU A CA 1
ATOM 3005 C C . LEU A 1 402 ? -19.182 8.316 16.086 1.00 77.75 402 LEU A C 1
ATOM 3007 O O . LEU A 1 402 ? -19.857 8.400 17.101 1.00 77.75 402 LEU A O 1
ATOM 3011 N N . PHE A 1 403 ? -18.613 7.166 15.726 1.00 81.69 403 PHE A N 1
ATOM 3012 C CA . PHE A 1 403 ? -18.658 5.985 16.590 1.00 81.69 403 PHE A CA 1
ATOM 3013 C C . PHE A 1 403 ? -17.571 6.071 17.661 1.00 81.69 403 PHE A C 1
ATOM 3015 O O . PHE A 1 403 ? -16.418 6.352 17.354 1.00 81.69 403 PHE A O 1
ATOM 3022 N N . VAL A 1 404 ? -17.970 5.860 18.915 1.00 83.31 404 VAL A N 1
ATOM 3023 C CA . VAL A 1 404 ? -17.075 5.864 20.083 1.00 83.31 404 VAL A CA 1
ATOM 3024 C C . VAL A 1 404 ? -16.617 4.439 20.399 1.00 83.31 404 VAL A C 1
ATOM 3026 O O . VAL A 1 404 ? -15.447 4.222 20.676 1.00 83.31 404 VAL A O 1
ATOM 3029 N N . GLY A 1 405 ? -17.530 3.467 20.311 1.00 90.56 405 GLY A N 1
ATOM 3030 C CA . GLY A 1 405 ? -17.268 2.045 20.544 1.00 90.56 405 GLY A CA 1
ATOM 3031 C C . GLY A 1 405 ? -18.570 1.250 20.681 1.00 90.56 405 GLY A C 1
ATOM 3032 O O . GLY A 1 405 ? -19.662 1.790 20.465 1.00 90.56 405 GLY A O 1
ATOM 3033 N N . TRP A 1 406 ? -18.475 -0.027 21.044 1.00 94.44 406 TRP A N 1
ATOM 3034 C CA . TRP A 1 406 ? -19.621 -0.894 21.337 1.00 94.44 406 TRP A CA 1
ATOM 3035 C C . TRP A 1 406 ? -19.270 -1.964 22.377 1.00 94.44 406 TRP A C 1
ATOM 3037 O O . TRP A 1 406 ? -18.108 -2.322 22.542 1.00 94.44 406 TRP A O 1
ATOM 3047 N N . ASP A 1 407 ? -20.293 -2.474 23.057 1.00 94.56 407 ASP A N 1
ATOM 3048 C CA . ASP A 1 407 ? -20.239 -3.705 23.849 1.00 94.56 407 ASP A CA 1
ATOM 3049 C C . ASP A 1 407 ? -21.245 -4.734 23.306 1.00 94.56 407 ASP A C 1
ATOM 3051 O O . ASP A 1 407 ? -21.755 -4.612 22.187 1.00 94.56 407 ASP A O 1
ATOM 3055 N N . ASP A 1 408 ? -21.531 -5.773 24.088 1.00 94.56 408 ASP A N 1
ATOM 3056 C CA . ASP A 1 408 ? -22.470 -6.824 23.710 1.00 94.56 408 ASP A CA 1
ATOM 3057 C C . ASP A 1 408 ? -23.914 -6.339 23.528 1.00 94.56 408 ASP A C 1
ATOM 3059 O O . ASP A 1 408 ? -24.649 -6.945 22.738 1.00 94.56 408 ASP A O 1
ATOM 3063 N N . ASP A 1 409 ? -24.292 -5.251 24.202 1.00 96.81 409 ASP A N 1
ATOM 3064 C CA . ASP A 1 409 ? -25.668 -4.776 24.344 1.00 96.81 409 ASP A CA 1
ATOM 3065 C C . ASP A 1 409 ? -25.914 -3.428 23.664 1.00 96.81 409 ASP A C 1
ATOM 3067 O O . ASP A 1 409 ? -27.070 -3.043 23.455 1.00 96.81 409 ASP A O 1
ATOM 3071 N N . ARG A 1 410 ? -24.870 -2.635 23.402 1.00 96.94 410 ARG A N 1
ATOM 3072 C CA . ARG A 1 410 ? -24.992 -1.223 23.026 1.00 96.94 410 ARG A CA 1
ATOM 3073 C C . ARG A 1 410 ? -23.889 -0.773 22.083 1.00 96.94 410 ARG A C 1
ATOM 3075 O O . ARG A 1 410 ? -22.742 -1.195 22.154 1.00 96.94 410 ARG A O 1
ATOM 3082 N N . ILE A 1 411 ? -24.256 0.183 21.238 1.00 95.00 411 ILE A N 1
ATOM 3083 C CA . ILE A 1 411 ? -23.331 0.989 20.447 1.00 95.00 411 ILE A CA 1
ATOM 3084 C C . ILE A 1 411 ? -23.361 2.429 20.954 1.00 95.00 411 ILE A C 1
ATOM 3086 O O . ILE A 1 411 ? -24.435 2.985 21.215 1.00 95.00 411 ILE A O 1
ATOM 3090 N N . TYR A 1 412 ? -22.180 3.029 21.066 1.00 94.00 412 TYR A N 1
ATOM 3091 C CA . TYR A 1 412 ? -21.974 4.375 21.582 1.00 94.00 412 TYR A CA 1
ATOM 3092 C C . TYR A 1 412 ? -21.567 5.304 20.444 1.00 94.00 412 TYR A C 1
ATOM 3094 O O . TYR A 1 412 ? -20.614 5.041 19.708 1.00 94.00 412 TYR A O 1
ATOM 3102 N N . LEU A 1 413 ? -22.318 6.390 20.277 1.00 91.50 413 LEU A N 1
ATOM 3103 C CA . LEU A 1 413 ? -22.074 7.390 19.248 1.00 91.50 413 LEU A CA 1
ATOM 3104 C C . LEU A 1 413 ? -21.837 8.748 19.889 1.00 91.50 413 LEU A C 1
ATOM 3106 O O . LEU A 1 413 ? -22.592 9.179 20.756 1.00 91.50 413 LEU A O 1
ATOM 3110 N N . ARG A 1 414 ? -20.846 9.462 19.381 1.00 87.88 414 ARG A N 1
ATOM 3111 C CA . ARG A 1 414 ? -20.646 10.876 19.617 1.00 87.88 414 ARG A CA 1
ATOM 3112 C C . ARG A 1 414 ? -21.652 11.682 18.809 1.00 87.88 414 ARG A C 1
ATOM 3114 O O . ARG A 1 414 ? -21.950 11.389 17.649 1.00 87.88 414 ARG A O 1
ATOM 3121 N N . ARG A 1 415 ? -22.118 12.767 19.405 1.00 86.56 415 ARG A N 1
ATOM 3122 C CA . ARG A 1 415 ? -22.921 13.787 18.753 1.00 86.56 415 ARG A CA 1
ATOM 3123 C C . ARG A 1 415 ? -22.288 15.145 19.003 1.00 86.56 415 ARG A C 1
ATOM 3125 O O . ARG A 1 415 ? -22.085 15.543 20.143 1.00 86.56 415 ARG A O 1
ATOM 3132 N N . SER A 1 416 ? -21.999 15.860 17.925 1.00 82.44 416 SER A N 1
ATOM 3133 C CA . SER A 1 416 ? -21.594 17.262 17.999 1.00 82.44 416 SER A CA 1
ATOM 3134 C C . SER A 1 416 ? -22.843 18.145 18.053 1.00 82.44 416 SER A C 1
ATOM 3136 O O . SER A 1 416 ? -23.777 17.945 17.272 1.00 82.44 416 SER A O 1
ATOM 3138 N N . GLY A 1 417 ? -22.868 19.107 18.973 1.00 78.88 417 GLY A N 1
ATOM 3139 C CA . GLY A 1 417 ? -23.919 20.117 19.091 1.00 78.88 417 GLY A CA 1
ATOM 3140 C C . GLY A 1 417 ? -23.342 21.477 19.485 1.00 78.88 417 GLY A C 1
ATOM 3141 O O . GLY A 1 417 ? -22.226 21.556 19.994 1.00 78.88 417 GLY A O 1
ATOM 3142 N N . GLU A 1 418 ? -24.108 22.549 19.266 1.00 78.81 418 GLU A N 1
ATOM 3143 C CA . GLU A 1 418 ? -23.703 23.932 19.590 1.00 78.81 418 GLU A CA 1
ATOM 3144 C C . GLU A 1 418 ? -23.367 24.120 21.081 1.00 78.81 418 GLU A C 1
ATOM 3146 O O . GLU A 1 418 ? -22.538 24.946 21.442 1.00 78.81 418 GLU A O 1
ATOM 3151 N N . SER A 1 419 ? -23.974 23.314 21.955 1.00 75.81 419 SER A N 1
ATOM 3152 C CA . SER A 1 419 ? -23.770 23.329 23.407 1.00 75.81 419 SER A CA 1
ATOM 3153 C C . SER A 1 419 ? -22.635 22.410 23.900 1.00 75.81 419 SER A C 1
ATOM 3155 O O . SER A 1 419 ? -22.548 22.132 25.102 1.00 75.81 419 SER A O 1
ATOM 3157 N N . GLY A 1 420 ? -21.792 21.905 22.997 1.00 78.81 420 GLY A N 1
ATOM 3158 C CA . GLY A 1 420 ? -20.761 20.899 23.271 1.00 78.81 420 GLY A CA 1
ATOM 3159 C C . GLY A 1 420 ? -21.154 19.491 22.810 1.00 78.81 420 GLY A C 1
ATOM 3160 O O . GLY A 1 420 ? -22.269 19.262 22.333 1.00 78.81 420 GLY A O 1
ATOM 3161 N N . GLY A 1 421 ? -20.215 18.549 22.922 1.00 86.06 421 GLY A N 1
ATOM 3162 C CA . GLY A 1 421 ? -20.434 17.149 22.560 1.00 86.06 421 GLY A CA 1
ATOM 3163 C C . GLY A 1 421 ? -21.388 16.408 23.510 1.00 86.06 421 GLY A C 1
ATOM 3164 O O . GLY A 1 421 ? -21.569 16.781 24.675 1.00 86.06 421 GLY A O 1
ATOM 3165 N N . SER A 1 422 ? -21.998 15.333 23.016 1.00 90.75 422 SER A N 1
ATOM 3166 C CA . SER A 1 422 ? -22.644 14.301 23.833 1.00 90.75 422 SER A CA 1
ATOM 3167 C C . SER A 1 422 ? -22.283 12.900 23.341 1.00 90.75 422 SER A C 1
ATOM 3169 O O . SER A 1 422 ? -21.920 12.709 22.177 1.00 90.75 422 SER A O 1
ATOM 3171 N N . VAL A 1 423 ? -22.401 11.909 24.224 1.00 92.38 423 VAL A N 1
ATOM 3172 C CA . VAL A 1 423 ? -22.380 10.483 23.881 1.00 92.38 423 VAL A CA 1
ATOM 3173 C C . VAL A 1 423 ? -23.791 9.929 24.012 1.00 92.38 423 VAL A C 1
ATOM 3175 O O . VAL A 1 423 ? -24.490 10.169 24.997 1.00 92.38 423 VAL A O 1
ATOM 3178 N N . VAL A 1 424 ? -24.219 9.179 23.004 1.00 94.12 424 VAL A N 1
ATOM 3179 C CA . VAL A 1 424 ? -25.546 8.580 22.899 1.00 94.12 424 VAL A CA 1
ATOM 3180 C C . VAL A 1 424 ? -25.401 7.074 22.761 1.00 94.12 424 VAL A C 1
ATOM 3182 O O . VAL A 1 424 ? -24.690 6.601 21.875 1.00 94.12 424 VAL A O 1
ATOM 3185 N N . ALA A 1 425 ? -26.130 6.323 23.580 1.00 96.00 425 ALA A N 1
ATOM 3186 C CA . ALA A 1 425 ? -26.179 4.870 23.481 1.00 96.00 425 ALA A CA 1
ATOM 3187 C C . ALA A 1 425 ? -27.437 4.395 22.750 1.00 96.00 425 ALA A C 1
ATOM 3189 O O . ALA A 1 425 ? -28.550 4.876 23.003 1.00 96.00 425 ALA A O 1
ATOM 3190 N N . TYR A 1 426 ? -27.274 3.393 21.889 1.00 96.25 426 TYR A N 1
ATOM 3191 C CA . TYR A 1 426 ? -28.377 2.668 21.261 1.00 96.25 426 TYR A CA 1
ATOM 3192 C C . TYR A 1 426 ? -28.250 1.176 21.558 1.00 96.25 426 TYR A C 1
ATOM 3194 O O . TYR A 1 426 ? -27.142 0.651 21.485 1.00 96.25 426 TYR A O 1
ATOM 3202 N N . PRO A 1 427 ? -29.360 0.480 21.856 1.00 96.81 427 PRO A N 1
ATOM 3203 C CA . PRO A 1 427 ? -29.321 -0.950 22.110 1.00 96.81 427 PRO A CA 1
ATOM 3204 C C . PRO A 1 427 ? -29.008 -1.730 20.826 1.00 96.81 427 PRO A C 1
ATOM 3206 O O . PRO A 1 427 ? -29.576 -1.453 19.762 1.00 96.81 427 PRO A O 1
ATOM 3209 N N . LEU A 1 428 ? -28.150 -2.734 20.957 1.00 95.88 428 LEU A N 1
ATOM 3210 C CA . LEU A 1 428 ? -27.875 -3.772 19.978 1.00 95.88 428 LEU A CA 1
ATOM 3211 C C . LEU A 1 428 ? -28.709 -5.014 20.335 1.00 95.88 428 LEU A C 1
ATOM 3213 O O . LEU A 1 428 ? -28.712 -5.446 21.483 1.00 95.88 428 LEU A O 1
ATOM 3217 N N . PRO A 1 429 ? -29.476 -5.583 19.393 1.00 94.75 429 PRO A N 1
ATOM 3218 C CA . PRO A 1 429 ? -30.287 -6.762 19.666 1.00 94.75 429 PRO A CA 1
ATOM 3219 C C . PRO A 1 429 ? -29.427 -8.031 19.667 1.00 94.75 429 PRO A C 1
ATOM 3221 O O . PRO A 1 429 ? -28.654 -8.227 18.736 1.00 94.75 429 PRO A O 1
ATOM 3224 N N . ASP A 1 430 ? -29.664 -8.966 20.590 1.00 91.81 430 ASP A N 1
ATOM 3225 C CA . ASP A 1 430 ? -28.927 -10.247 20.659 1.00 91.81 430 ASP A CA 1
ATOM 3226 C C . ASP A 1 430 ? -28.930 -11.046 19.348 1.00 91.81 430 ASP A C 1
ATOM 3228 O O . ASP A 1 430 ? -27.968 -11.727 19.009 1.00 91.81 430 ASP A O 1
ATOM 3232 N N . SER A 1 431 ? -30.008 -10.928 18.569 1.00 90.44 431 SER A N 1
ATOM 3233 C CA . SER A 1 431 ? -30.152 -11.575 17.255 1.00 90.44 431 SER A CA 1
ATOM 3234 C C . SER A 1 431 ? -29.192 -11.052 16.176 1.00 90.44 431 SER A C 1
ATOM 3236 O O . SER A 1 431 ? -29.095 -11.646 15.098 1.00 90.44 431 SER A O 1
ATOM 3238 N N . GLY A 1 432 ? -28.531 -9.919 16.412 1.00 90.50 432 GLY A N 1
ATOM 3239 C CA . GLY A 1 432 ? -27.736 -9.209 15.412 1.00 90.50 432 GLY A CA 1
ATOM 3240 C C . GLY A 1 432 ? -28.555 -8.451 14.362 1.00 90.50 432 GLY A C 1
ATOM 3241 O O . GLY A 1 432 ? -27.982 -7.904 13.419 1.00 90.50 432 GLY A O 1
ATOM 3242 N N . GLY A 1 433 ? -29.882 -8.395 14.522 1.00 93.94 433 GLY A N 1
ATOM 3243 C CA . GLY A 1 433 ? -30.815 -7.756 13.596 1.00 93.94 433 GLY A CA 1
ATOM 3244 C C . GLY A 1 433 ? -31.688 -8.763 12.847 1.00 93.94 433 GLY A C 1
ATOM 3245 O O . GLY A 1 433 ? -31.672 -9.959 13.126 1.00 93.94 433 GLY A O 1
ATOM 3246 N N . ASP A 1 434 ? -32.470 -8.270 11.886 1.00 94.69 434 ASP A N 1
ATOM 3247 C CA . ASP A 1 434 ? -33.322 -9.111 11.041 1.00 94.69 434 ASP A CA 1
ATOM 3248 C C . ASP A 1 434 ? -32.784 -9.247 9.609 1.00 94.69 434 ASP A C 1
ATOM 3250 O O . ASP A 1 434 ? -32.040 -8.397 9.121 1.00 94.69 434 ASP A O 1
ATOM 3254 N N . THR A 1 435 ? -33.172 -10.327 8.931 1.00 93.00 435 THR A N 1
ATOM 3255 C CA . THR A 1 435 ? -32.719 -10.686 7.575 1.00 93.00 435 THR A CA 1
ATOM 3256 C C . THR A 1 435 ? -33.571 -10.059 6.465 1.00 93.00 435 THR A C 1
ATOM 3258 O O . THR A 1 435 ? -33.419 -10.393 5.284 1.00 93.00 435 THR A O 1
ATOM 3261 N N . ARG A 1 436 ? -34.513 -9.160 6.799 1.00 92.81 436 ARG A N 1
ATOM 3262 C CA . ARG A 1 436 ? -35.389 -8.562 5.785 1.00 92.81 436 ARG A CA 1
ATOM 3263 C C . ARG A 1 436 ? -34.575 -7.648 4.880 1.00 92.81 436 ARG A C 1
ATOM 3265 O O . ARG A 1 436 ? -33.751 -6.856 5.326 1.00 92.81 436 ARG A O 1
ATOM 3272 N N . ARG A 1 437 ? -34.871 -7.700 3.581 1.00 86.94 437 ARG A N 1
ATOM 3273 C CA . ARG A 1 437 ? -34.298 -6.766 2.610 1.00 86.94 437 ARG A CA 1
ATOM 3274 C C . ARG A 1 437 ? -35.054 -5.447 2.663 1.00 86.94 437 ARG A C 1
ATOM 3276 O O . ARG A 1 437 ? -36.236 -5.382 2.321 1.00 86.94 437 ARG A O 1
ATOM 3283 N N . TYR A 1 438 ? -34.356 -4.396 3.067 1.00 88.06 438 TYR A N 1
ATOM 3284 C CA . TYR A 1 438 ? -34.871 -3.036 3.049 1.00 88.06 438 TYR A CA 1
ATOM 3285 C C . TYR A 1 438 ? -34.447 -2.351 1.754 1.00 88.06 438 TYR A C 1
ATOM 3287 O O . TYR A 1 438 ? -33.273 -2.357 1.389 1.00 88.06 438 TYR A O 1
ATOM 3295 N N . GLY A 1 439 ? -35.409 -1.767 1.042 1.00 79.69 439 GLY A N 1
ATOM 3296 C CA . GLY A 1 439 ? -35.092 -0.933 -0.110 1.00 79.69 439 GLY A CA 1
ATOM 3297 C C . GLY A 1 439 ? -34.593 0.421 0.378 1.00 79.69 439 GLY A C 1
ATOM 3298 O O . GLY A 1 439 ? -35.256 1.067 1.183 1.00 79.69 439 GLY A O 1
ATOM 3299 N N . ALA A 1 440 ? -33.443 0.873 -0.096 1.00 77.69 440 ALA A N 1
ATOM 3300 C CA . ALA A 1 440 ? -33.088 2.282 -0.042 1.00 77.69 440 ALA A CA 1
ATOM 3301 C C . ALA A 1 440 ? -32.131 2.617 -1.170 1.00 77.69 440 ALA A C 1
ATOM 3303 O O . ALA A 1 440 ? -31.389 1.763 -1.654 1.00 77.69 440 ALA A O 1
ATOM 3304 N N . GLU A 1 441 ? -32.177 3.874 -1.583 1.00 76.25 441 GLU A N 1
ATOM 3305 C CA . GLU A 1 441 ? -31.165 4.429 -2.458 1.00 76.25 441 GLU A CA 1
ATOM 3306 C C . GLU A 1 441 ? -29.954 4.796 -1.583 1.00 76.25 441 GLU A C 1
ATOM 3308 O O . GLU A 1 441 ? -30.091 5.651 -0.693 1.00 76.25 441 GLU A O 1
ATOM 3313 N N . PRO A 1 442 ? -28.801 4.123 -1.757 1.00 75.38 442 PRO A N 1
ATOM 3314 C CA . PRO A 1 442 ? -27.583 4.512 -1.064 1.00 75.38 442 PRO A CA 1
ATOM 3315 C C . PRO A 1 442 ? -27.233 5.957 -1.424 1.00 75.38 442 PRO A C 1
ATOM 3317 O O . PRO A 1 442 ? -27.470 6.403 -2.550 1.00 75.38 442 PRO A O 1
ATOM 3320 N N . ILE A 1 443 ? -26.691 6.702 -0.461 1.00 73.31 443 ILE A N 1
ATOM 3321 C CA . ILE A 1 443 ? -26.085 7.993 -0.786 1.00 73.31 443 ILE A CA 1
ATOM 3322 C C . ILE A 1 443 ? -24.790 7.672 -1.536 1.00 73.31 443 ILE A C 1
ATOM 3324 O O . ILE A 1 443 ? -23.987 6.898 -1.008 1.00 73.31 443 ILE A O 1
ATOM 3328 N N . PRO A 1 444 ? -24.596 8.186 -2.765 1.00 66.75 444 PRO A N 1
ATOM 3329 C CA . PRO A 1 444 ? -23.333 7.998 -3.460 1.00 66.75 444 PRO A CA 1
ATOM 3330 C C . PRO A 1 444 ? -22.209 8.546 -2.579 1.00 66.75 444 PRO A C 1
ATOM 3332 O O . PRO A 1 444 ? -22.318 9.648 -2.038 1.00 66.75 444 PRO A O 1
ATOM 3335 N N . VAL A 1 445 ? -21.162 7.745 -2.391 1.00 66.81 445 VAL A N 1
ATOM 3336 C CA . VAL A 1 445 ? -19.949 8.195 -1.707 1.00 66.81 445 VAL A CA 1
ATOM 3337 C C . VAL A 1 445 ? -19.366 9.332 -2.545 1.00 66.81 445 VAL A C 1
ATOM 3339 O O . VAL A 1 445 ? -19.375 9.247 -3.772 1.00 66.81 445 VAL A O 1
ATOM 3342 N N . ALA A 1 446 ? -18.912 10.414 -1.909 1.00 60.75 446 ALA A N 1
ATOM 3343 C CA . ALA A 1 446 ? -18.296 11.525 -2.628 1.00 60.75 446 ALA A CA 1
ATOM 3344 C C . ALA A 1 446 ? -17.150 10.994 -3.514 1.00 60.75 446 ALA A C 1
ATOM 3346 O O . ALA A 1 446 ? -16.221 10.378 -3.000 1.00 60.75 446 ALA A O 1
ATOM 3347 N N . GLY A 1 447 ? -17.263 11.185 -4.832 1.00 63.19 447 GLY A N 1
ATOM 3348 C CA . GLY A 1 447 ? -16.307 10.691 -5.832 1.00 63.19 447 GLY A CA 1
ATOM 3349 C C . GLY A 1 447 ? -16.728 9.428 -6.598 1.00 63.19 447 GLY A C 1
ATOM 3350 O O . GLY A 1 447 ? -16.206 9.206 -7.683 1.00 63.19 447 GLY A O 1
ATOM 3351 N N . ASP A 1 448 ? -17.700 8.643 -6.116 1.00 60.97 448 ASP A N 1
ATOM 3352 C CA . ASP A 1 448 ? -18.205 7.480 -6.861 1.00 60.97 448 ASP A CA 1
ATOM 3353 C C . ASP A 1 448 ? -19.431 7.874 -7.708 1.00 60.97 448 ASP A C 1
ATOM 3355 O O . ASP A 1 448 ? -20.496 8.180 -7.149 1.00 60.97 448 ASP A O 1
ATOM 3359 N N . PRO A 1 449 ? -19.357 7.836 -9.054 1.00 61.38 449 PRO A N 1
ATOM 3360 C CA . PRO A 1 449 ? -20.521 8.098 -9.885 1.00 61.38 449 PRO A CA 1
ATOM 3361 C C . PRO A 1 449 ? -21.600 7.036 -9.610 1.00 61.38 449 PRO A C 1
ATOM 3363 O O . PRO A 1 449 ? -21.304 5.832 -9.605 1.00 61.38 449 PRO A O 1
ATOM 3366 N N . PRO A 1 450 ? -22.868 7.435 -9.380 1.00 64.25 450 PRO A N 1
ATOM 3367 C CA . PRO A 1 450 ? -23.936 6.488 -9.098 1.00 64.25 450 PRO A CA 1
ATOM 3368 C C . PRO A 1 450 ? -24.050 5.495 -10.253 1.00 64.25 450 PRO A C 1
ATOM 3370 O O . PRO A 1 450 ? -24.180 5.900 -11.408 1.00 64.25 450 PRO A O 1
ATOM 3373 N N . LEU A 1 451 ? -24.039 4.194 -9.940 1.00 64.88 451 LEU A N 1
ATOM 3374 C CA . LEU A 1 451 ? -24.222 3.143 -10.940 1.00 64.88 451 LEU A CA 1
ATOM 3375 C C . LEU A 1 451 ? -25.557 3.346 -11.662 1.00 64.88 451 LEU A C 1
ATOM 3377 O O . LEU A 1 451 ? -26.628 2.997 -11.150 1.00 64.88 451 LEU A O 1
ATOM 3381 N N . LYS A 1 452 ? -25.503 3.892 -12.878 1.00 67.19 452 LYS A N 1
ATOM 3382 C CA . LYS A 1 452 ? -26.694 4.065 -13.710 1.00 67.19 452 LYS A CA 1
ATOM 3383 C C . LYS A 1 452 ? -27.197 2.674 -14.104 1.00 67.19 452 LYS A C 1
ATOM 3385 O O . LYS A 1 452 ? -26.514 1.916 -14.789 1.00 67.19 452 LYS A O 1
ATOM 3390 N N . LYS A 1 453 ? -28.404 2.314 -13.651 1.00 67.12 453 LYS A N 1
ATOM 3391 C CA . LYS A 1 453 ? -29.032 1.010 -13.952 1.00 67.12 453 LYS A CA 1
ATOM 3392 C C . LYS A 1 453 ? -29.431 0.870 -15.426 1.00 67.12 453 LYS A C 1
ATOM 3394 O O . LYS A 1 453 ? -29.522 -0.246 -15.932 1.00 67.12 453 LYS A O 1
ATOM 3399 N N . HIS A 1 454 ? -29.639 1.987 -16.119 1.00 69.94 454 HIS A N 1
ATOM 3400 C CA . HIS A 1 454 ? -30.095 2.036 -17.508 1.00 69.94 454 HIS A CA 1
ATOM 3401 C C . HIS A 1 454 ? -28.983 2.502 -18.457 1.00 69.94 454 HIS A C 1
ATOM 3403 O O . HIS A 1 454 ? -28.052 3.187 -18.047 1.00 69.94 454 HIS A O 1
ATOM 3409 N N . GLY A 1 455 ? -29.094 2.139 -19.738 1.00 82.12 455 GLY A N 1
ATOM 3410 C CA . GLY A 1 455 ? -28.196 2.605 -20.806 1.00 82.12 455 GLY A CA 1
ATOM 3411 C C . GLY A 1 455 ? -27.067 1.645 -21.189 1.00 82.12 455 GLY A C 1
ATOM 3412 O O . GLY A 1 455 ? -26.392 1.878 -22.188 1.00 82.12 455 GLY A O 1
ATOM 3413 N N . TRP A 1 456 ? -26.886 0.557 -20.444 1.00 90.12 456 TRP A N 1
ATOM 3414 C CA . TRP A 1 456 ? -25.923 -0.487 -20.780 1.00 90.12 456 TRP A CA 1
ATOM 3415 C C . TRP A 1 456 ? -26.398 -1.336 -21.956 1.00 90.12 456 TRP A C 1
ATOM 3417 O O . TRP A 1 456 ? -27.565 -1.728 -22.022 1.00 90.12 456 TRP A O 1
ATOM 3427 N N . ARG A 1 457 ? -25.482 -1.649 -22.866 1.00 94.12 457 ARG A N 1
ATOM 3428 C CA . ARG A 1 457 ? -25.733 -2.445 -24.069 1.00 94.12 457 ARG A CA 1
ATOM 3429 C C . ARG A 1 457 ? -25.213 -3.870 -23.898 1.00 94.12 457 ARG A C 1
ATOM 3431 O O . ARG A 1 457 ? -24.393 -4.164 -23.029 1.00 94.12 457 ARG A O 1
ATOM 3438 N N . LYS A 1 458 ? -25.699 -4.780 -24.750 1.00 93.81 458 LYS A N 1
ATOM 3439 C CA . LYS A 1 458 ? -25.157 -6.141 -24.841 1.00 93.81 458 LYS A CA 1
ATOM 3440 C C . LYS A 1 458 ? -23.674 -6.055 -25.223 1.00 93.81 458 LYS A C 1
ATOM 3442 O O . LYS A 1 458 ? -23.350 -5.439 -26.231 1.00 93.81 458 LYS A O 1
ATOM 3447 N N . GLY A 1 459 ? -22.811 -6.683 -24.427 1.00 92.62 459 GLY A N 1
ATOM 3448 C CA . GLY A 1 459 ? -21.361 -6.695 -24.637 1.00 92.62 459 GLY A CA 1
ATOM 3449 C C . GLY A 1 459 ? -20.580 -5.639 -23.849 1.00 92.62 459 GLY A C 1
ATOM 3450 O O . GLY A 1 459 ? -19.358 -5.768 -23.784 1.00 92.62 459 GLY A O 1
ATOM 3451 N N . ASP A 1 460 ? -21.248 -4.660 -23.222 1.00 94.69 460 ASP A N 1
ATOM 3452 C CA . ASP A 1 460 ? -20.578 -3.721 -22.316 1.00 94.69 460 ASP A CA 1
ATOM 3453 C C . ASP A 1 460 ? -20.071 -4.459 -21.066 1.00 94.69 460 ASP A C 1
ATOM 3455 O O . ASP A 1 460 ? -20.810 -5.214 -20.422 1.00 94.69 460 ASP A O 1
ATOM 3459 N N . VAL A 1 461 ? -18.820 -4.197 -20.698 1.00 93.88 461 VAL A N 1
ATOM 3460 C CA . VAL A 1 461 ? -18.186 -4.709 -19.483 1.00 93.88 461 VAL A CA 1
ATOM 3461 C C . VAL A 1 461 ? -18.642 -3.877 -18.294 1.00 93.88 461 VAL A C 1
ATOM 3463 O O . VAL A 1 461 ? -18.635 -2.644 -18.332 1.00 93.88 461 VAL A O 1
ATOM 3466 N N . ARG A 1 462 ? -19.042 -4.555 -17.221 1.00 91.00 462 ARG A N 1
ATOM 3467 C CA . ARG A 1 462 ? -19.489 -3.914 -15.984 1.00 91.00 462 ARG A CA 1
ATOM 3468 C C . ARG A 1 462 ? -18.313 -3.662 -15.032 1.00 91.00 462 ARG A C 1
ATOM 3470 O O . ARG A 1 462 ? -17.337 -4.411 -15.085 1.00 91.00 462 ARG A O 1
ATOM 3477 N N . PRO A 1 463 ? -18.387 -2.653 -14.143 1.00 87.62 463 PRO A N 1
ATOM 3478 C CA . PRO A 1 463 ? -17.287 -2.334 -13.229 1.00 87.62 463 PRO A CA 1
ATOM 3479 C C . PRO A 1 463 ? -16.838 -3.504 -12.344 1.00 87.62 463 PRO A C 1
ATOM 3481 O O . PRO A 1 463 ? -15.651 -3.666 -12.098 1.00 87.62 463 PRO A O 1
ATOM 3484 N N . ASP A 1 464 ? -17.764 -4.356 -11.909 1.00 82.94 464 ASP A N 1
ATOM 3485 C CA . ASP A 1 464 ? -17.477 -5.564 -11.129 1.00 82.94 464 ASP A CA 1
ATOM 3486 C C . ASP A 1 464 ? -16.705 -6.627 -11.925 1.00 82.94 464 ASP A C 1
ATOM 3488 O O . ASP A 1 464 ? -15.824 -7.281 -11.367 1.00 82.94 464 ASP A O 1
ATOM 3492 N N . ALA A 1 465 ? -16.979 -6.758 -13.227 1.00 87.62 465 ALA A N 1
ATOM 3493 C CA . ALA A 1 465 ? -16.213 -7.627 -14.119 1.00 87.62 465 ALA A CA 1
ATOM 3494 C C . ALA A 1 465 ? -14.807 -7.066 -14.410 1.00 87.62 465 ALA A C 1
ATOM 3496 O O . ALA A 1 465 ? -13.860 -7.831 -14.563 1.00 87.62 465 ALA A O 1
ATOM 3497 N N . ALA A 1 466 ? -14.659 -5.738 -14.449 1.00 90.56 466 ALA A N 1
ATOM 3498 C CA . ALA A 1 466 ? -13.380 -5.069 -14.683 1.00 90.56 466 ALA A CA 1
ATOM 3499 C C . ALA A 1 466 ? -12.464 -5.034 -13.445 1.00 90.56 466 ALA A C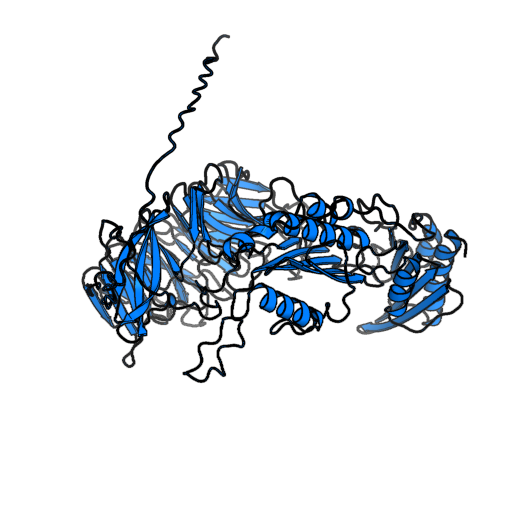 1
ATOM 3501 O O . ALA A 1 466 ? -11.246 -5.086 -13.596 1.00 90.56 466 ALA A O 1
ATOM 3502 N N . ALA A 1 467 ? -13.032 -4.984 -12.234 1.00 85.12 467 ALA A N 1
ATOM 3503 C CA . ALA A 1 467 ? -12.295 -4.748 -10.986 1.00 85.12 467 ALA A CA 1
ATOM 3504 C C . ALA A 1 467 ? -11.160 -5.750 -10.704 1.00 85.12 467 ALA A C 1
ATOM 3506 O O . ALA A 1 467 ? -10.193 -5.395 -10.044 1.00 85.12 467 ALA A O 1
ATOM 3507 N N . ASN A 1 468 ? -11.268 -6.987 -11.203 1.00 85.88 468 ASN A N 1
ATOM 3508 C CA . ASN A 1 468 ? -10.247 -8.027 -11.011 1.00 85.88 468 ASN A CA 1
ATOM 3509 C C . ASN A 1 468 ? -9.568 -8.441 -12.325 1.00 85.88 468 ASN A C 1
ATOM 3511 O O . ASN A 1 468 ? -8.790 -9.388 -12.338 1.00 85.88 468 ASN A O 1
ATOM 3515 N N . ALA A 1 469 ? -9.837 -7.750 -13.439 1.00 92.94 469 ALA A N 1
ATOM 3516 C CA . ALA A 1 469 ? -9.267 -8.120 -14.736 1.00 92.94 469 ALA A CA 1
ATOM 3517 C C . ALA A 1 469 ? -7.734 -8.004 -14.754 1.00 92.94 469 ALA A C 1
ATOM 3519 O O . ALA A 1 469 ? -7.072 -8.749 -15.467 1.00 92.94 469 ALA A O 1
ATOM 3520 N N . CYS A 1 470 ? -7.167 -7.119 -13.929 1.00 93.31 470 CYS A N 1
ATOM 3521 C CA . CYS A 1 470 ? -5.722 -6.980 -13.783 1.00 93.31 470 CYS A CA 1
ATOM 3522 C C . CYS A 1 470 ? -5.043 -8.244 -13.234 1.00 93.31 470 CYS A C 1
ATOM 3524 O O . CYS A 1 470 ? -3.880 -8.481 -13.530 1.00 93.31 470 CYS A O 1
ATOM 3526 N N . GLU A 1 471 ? -5.747 -9.093 -12.478 1.00 93.50 471 GLU A N 1
ATOM 3527 C CA . GLU A 1 471 ? -5.165 -10.318 -11.909 1.00 93.50 471 GLU A CA 1
ATOM 3528 C C . GLU A 1 471 ? -4.757 -11.331 -12.993 1.00 93.50 471 GLU A C 1
ATOM 3530 O O . GLU A 1 471 ? -4.030 -12.278 -12.702 1.00 93.50 471 GLU A O 1
ATOM 3535 N N . ALA A 1 472 ? -5.182 -11.113 -14.244 1.00 95.94 472 ALA A N 1
ATOM 3536 C CA . ALA A 1 472 ? -4.774 -11.904 -15.397 1.00 95.94 472 ALA A CA 1
ATOM 3537 C C . ALA A 1 472 ? -3.310 -11.695 -15.814 1.00 95.94 472 ALA A C 1
ATOM 3539 O O . ALA A 1 472 ? -2.789 -12.532 -16.547 1.00 95.94 472 ALA A O 1
ATOM 3540 N N . VAL A 1 473 ? -2.638 -10.624 -15.358 1.00 96.25 473 VAL A N 1
ATOM 3541 C CA . VAL A 1 473 ? -1.232 -10.351 -15.706 1.00 96.25 473 VAL A CA 1
ATOM 3542 C C . VAL A 1 473 ? -0.366 -11.566 -15.392 1.00 96.25 473 VAL A C 1
ATOM 3544 O O . VAL A 1 473 ? -0.189 -11.965 -14.236 1.00 96.25 473 VAL A O 1
ATOM 3547 N N . SER A 1 474 ? 0.209 -12.140 -16.441 1.00 95.06 474 SER A N 1
ATOM 3548 C CA . SER A 1 474 ? 0.883 -13.424 -16.370 1.00 95.06 474 SER A CA 1
ATOM 3549 C C . SER A 1 474 ? 2.199 -13.357 -15.587 1.00 95.06 474 SER A C 1
ATOM 3551 O O . SER A 1 474 ? 2.898 -12.334 -15.569 1.00 95.06 474 SER A O 1
ATOM 3553 N N . PRO A 1 475 ? 2.639 -14.495 -15.014 1.00 95.12 475 PRO A N 1
ATOM 3554 C CA . PRO A 1 475 ? 3.996 -14.648 -14.502 1.00 95.12 475 PRO A CA 1
ATOM 3555 C C . PRO A 1 475 ? 5.081 -14.260 -15.512 1.00 95.12 475 PRO A C 1
ATOM 3557 O O . PRO A 1 475 ? 6.165 -13.856 -15.105 1.00 95.12 475 PRO A O 1
ATOM 3560 N N . THR A 1 476 ? 4.822 -14.388 -16.816 1.00 93.56 476 THR A N 1
ATOM 3561 C CA . THR A 1 476 ? 5.765 -14.007 -17.876 1.00 93.56 476 THR A CA 1
ATOM 3562 C C . THR A 1 476 ? 6.031 -12.504 -17.860 1.00 93.56 476 THR A C 1
ATOM 3564 O O . THR A 1 476 ? 7.192 -12.104 -17.762 1.00 93.56 476 THR A O 1
ATOM 3567 N N . ALA A 1 477 ? 4.981 -11.675 -17.860 1.00 94.75 477 ALA A N 1
ATOM 3568 C CA . ALA A 1 477 ? 5.114 -10.221 -17.761 1.00 94.75 477 ALA A CA 1
ATOM 3569 C C . ALA A 1 477 ? 5.836 -9.808 -16.464 1.00 94.75 477 ALA A C 1
ATOM 3571 O O . ALA A 1 477 ? 6.808 -9.048 -16.486 1.00 94.75 477 ALA A O 1
ATOM 3572 N N . GLN A 1 478 ? 5.433 -10.397 -15.333 1.00 94.31 478 GLN A N 1
ATOM 3573 C CA . GLN A 1 478 ? 6.032 -10.112 -14.025 1.00 94.31 478 GLN A CA 1
ATOM 3574 C C . GLN A 1 478 ? 7.516 -10.529 -13.952 1.00 94.31 478 GLN A C 1
ATOM 3576 O O . GLN A 1 478 ? 8.338 -9.818 -13.370 1.00 94.31 478 GLN A O 1
ATOM 3581 N N . LYS A 1 479 ? 7.899 -11.668 -14.551 1.00 92.31 479 LYS A N 1
ATOM 3582 C CA . LYS A 1 479 ? 9.298 -12.139 -14.607 1.00 92.31 479 LYS A CA 1
ATOM 3583 C C . LYS A 1 479 ? 10.166 -11.240 -15.480 1.00 92.31 479 LYS A C 1
ATOM 3585 O O . LYS A 1 479 ? 11.309 -10.983 -15.104 1.00 92.31 479 LYS A O 1
ATOM 3590 N N . SER A 1 480 ? 9.636 -10.731 -16.594 1.00 90.81 480 SER A N 1
ATOM 3591 C CA . SER A 1 480 ? 10.340 -9.761 -17.445 1.00 90.81 480 SER A CA 1
ATOM 3592 C C . SER A 1 480 ? 10.686 -8.480 -16.682 1.00 90.81 480 SER A C 1
ATOM 3594 O O . SER A 1 480 ? 11.801 -7.977 -16.822 1.00 90.81 480 SER A O 1
ATOM 3596 N N . MET A 1 481 ? 9.796 -8.045 -15.785 1.00 92.69 481 MET A N 1
ATOM 3597 C CA . MET A 1 481 ? 10.024 -6.928 -14.857 1.00 92.69 481 MET A CA 1
ATOM 3598 C C . MET A 1 481 ? 10.772 -7.314 -13.577 1.00 92.69 481 MET A C 1
ATOM 3600 O O . MET A 1 481 ? 11.071 -6.452 -12.760 1.00 92.69 481 MET A O 1
ATOM 3604 N N . ARG A 1 482 ? 11.096 -8.599 -13.385 1.00 90.25 482 ARG A N 1
ATOM 3605 C CA . ARG A 1 482 ? 11.711 -9.156 -12.165 1.00 90.25 482 ARG A CA 1
ATOM 3606 C C . ARG A 1 482 ? 10.930 -8.896 -10.869 1.00 90.25 482 ARG A C 1
ATOM 3608 O O . ARG A 1 482 ? 11.508 -9.056 -9.801 1.00 90.25 482 ARG A O 1
ATOM 3615 N N . VAL A 1 483 ? 9.641 -8.579 -10.969 1.00 90.12 483 VAL A N 1
ATOM 3616 C CA . VAL A 1 483 ? 8.713 -8.395 -9.835 1.00 90.12 483 VAL A CA 1
ATOM 3617 C C . VAL A 1 483 ? 7.945 -9.679 -9.489 1.00 90.12 483 VAL A C 1
ATOM 3619 O O . VAL A 1 483 ? 7.170 -9.722 -8.540 1.00 90.12 483 VAL A O 1
ATOM 3622 N N . TYR A 1 484 ? 8.155 -10.756 -10.257 1.00 90.44 484 TYR A N 1
ATOM 3623 C CA . TYR A 1 484 ? 7.566 -12.066 -9.975 1.00 90.44 484 TYR A CA 1
ATOM 3624 C C . TYR A 1 484 ? 8.238 -12.755 -8.785 1.00 90.44 484 TYR A C 1
ATOM 3626 O O . TYR A 1 484 ? 9.472 -12.858 -8.714 1.00 90.44 484 TYR A O 1
ATOM 3634 N N . ARG A 1 485 ? 7.419 -13.377 -7.936 1.00 87.75 485 ARG A N 1
ATOM 3635 C CA . ARG A 1 485 ? 7.834 -14.459 -7.038 1.00 87.75 485 ARG A CA 1
ATOM 3636 C C . ARG A 1 485 ? 6.768 -15.542 -7.028 1.00 87.75 485 ARG A C 1
ATOM 3638 O O . ARG A 1 485 ? 5.571 -15.270 -7.061 1.00 87.75 485 ARG A O 1
ATOM 3645 N N . GLU A 1 486 ? 7.227 -16.781 -6.970 1.00 89.81 486 GLU A N 1
ATOM 3646 C CA . GLU A 1 486 ? 6.345 -17.935 -6.901 1.00 89.81 486 GLU A CA 1
ATOM 3647 C C . GLU A 1 486 ? 5.542 -17.929 -5.594 1.00 89.81 486 GLU A C 1
ATOM 3649 O O . GLU A 1 486 ? 6.092 -17.694 -4.520 1.00 89.81 486 GLU A O 1
ATOM 3654 N N . GLY A 1 487 ? 4.234 -18.169 -5.697 1.00 86.88 487 GLY A N 1
ATOM 3655 C CA . GLY A 1 487 ? 3.333 -18.234 -4.546 1.00 86.88 487 GLY A CA 1
ATOM 3656 C C . GLY A 1 487 ? 2.904 -16.885 -3.957 1.00 86.88 487 GLY A C 1
ATOM 3657 O O . GLY A 1 487 ? 2.196 -16.886 -2.952 1.00 86.88 487 GLY A O 1
ATOM 3658 N N . MET A 1 488 ? 3.288 -15.745 -4.549 1.00 89.69 488 MET A N 1
ATOM 3659 C CA . MET A 1 488 ? 2.747 -14.446 -4.130 1.00 89.69 488 MET A CA 1
ATOM 3660 C C . MET A 1 488 ? 1.331 -14.229 -4.675 1.00 89.69 488 MET A C 1
ATOM 3662 O O . MET A 1 488 ? 1.076 -14.537 -5.842 1.00 89.69 488 MET A O 1
ATOM 3666 N N . PRO A 1 489 ? 0.406 -13.700 -3.856 1.00 92.19 489 PRO A N 1
ATOM 3667 C CA . PRO A 1 489 ? -0.916 -13.326 -4.333 1.00 92.19 489 PRO A CA 1
ATOM 3668 C C . PRO A 1 489 ? -0.844 -12.087 -5.241 1.00 92.19 489 PRO A C 1
ATOM 3670 O O . PRO A 1 489 ? 0.129 -11.330 -5.175 1.00 92.19 489 PRO A O 1
ATOM 3673 N N . PRO A 1 490 ? -1.880 -11.830 -6.058 1.00 92.12 490 PRO A N 1
ATOM 3674 C CA . PRO A 1 490 ? -1.960 -10.588 -6.816 1.00 92.12 490 PRO A CA 1
ATOM 3675 C C . PRO A 1 490 ? -2.035 -9.363 -5.878 1.00 92.12 490 PRO A C 1
ATOM 3677 O O . PRO A 1 490 ? -2.571 -9.469 -4.768 1.00 92.12 490 PRO A O 1
ATOM 3680 N N . PRO A 1 491 ? -1.529 -8.194 -6.303 1.00 92.31 491 PRO A N 1
ATOM 3681 C CA . PRO A 1 491 ? -1.629 -6.947 -5.554 1.00 92.31 491 PRO A CA 1
ATOM 3682 C C . PRO A 1 491 ? -3.051 -6.388 -5.537 1.00 92.31 491 PRO A C 1
ATOM 3684 O O . PRO A 1 491 ? -3.802 -6.475 -6.507 1.00 92.31 491 PRO A O 1
ATOM 3687 N N . ALA A 1 492 ? -3.417 -5.786 -4.408 1.00 90.25 492 ALA A N 1
ATOM 3688 C CA . ALA A 1 492 ? -4.733 -5.216 -4.143 1.00 90.25 492 ALA A CA 1
ATOM 3689 C C . ALA A 1 492 ? -5.070 -4.007 -5.028 1.00 90.25 492 ALA A C 1
ATOM 3691 O O . ALA A 1 492 ? -6.245 -3.706 -5.243 1.00 90.25 492 ALA A O 1
ATOM 3692 N N . ASP A 1 493 ? -4.051 -3.307 -5.516 1.00 87.44 493 ASP A N 1
ATOM 3693 C CA . ASP A 1 493 ? -4.149 -2.120 -6.362 1.00 87.44 493 ASP A CA 1
ATOM 3694 C C . ASP A 1 493 ? -3.717 -2.371 -7.814 1.00 87.44 493 ASP A C 1
ATOM 3696 O O . ASP A 1 493 ? -3.667 -1.421 -8.600 1.00 87.44 493 ASP A O 1
ATOM 3700 N N . CYS A 1 494 ? -3.481 -3.640 -8.176 1.00 92.56 494 CYS A N 1
ATOM 3701 C CA . CYS A 1 494 ? -2.972 -4.053 -9.482 1.00 92.56 494 CYS A CA 1
ATOM 3702 C C . CYS A 1 494 ? -1.566 -3.502 -9.800 1.00 92.56 494 CYS A C 1
ATOM 3704 O O . CYS A 1 494 ? -1.245 -3.324 -10.978 1.00 92.56 494 CYS A O 1
ATOM 3706 N N . ALA A 1 495 ? -0.745 -3.220 -8.778 1.00 92.88 495 ALA A N 1
ATOM 3707 C CA . ALA A 1 495 ? 0.644 -2.792 -8.925 1.00 92.88 495 ALA A CA 1
ATOM 3708 C C . ALA A 1 495 ? 1.618 -3.820 -8.320 1.00 92.88 495 ALA A C 1
ATOM 3710 O O . ALA A 1 495 ? 1.662 -4.050 -7.111 1.00 92.88 495 ALA A O 1
ATOM 3711 N N . TRP A 1 496 ? 2.408 -4.467 -9.176 1.00 93.12 496 TRP A N 1
ATOM 3712 C CA . TRP A 1 496 ? 3.523 -5.322 -8.777 1.00 93.12 496 TRP A CA 1
ATOM 3713 C C . TRP A 1 496 ? 4.763 -4.450 -8.626 1.00 93.12 496 TRP A C 1
ATOM 3715 O O . TRP A 1 496 ? 5.406 -4.091 -9.614 1.00 93.12 496 TRP A O 1
ATOM 3725 N N . GLU A 1 497 ? 5.080 -4.112 -7.382 1.00 90.94 497 GLU A N 1
ATOM 3726 C CA . GLU A 1 497 ? 6.180 -3.215 -7.044 1.00 90.94 497 GLU A CA 1
ATOM 3727 C C . GLU A 1 497 ? 7.265 -3.918 -6.221 1.00 90.94 497 GLU A C 1
ATOM 3729 O O . GLU A 1 497 ? 6.972 -4.643 -5.269 1.00 90.94 497 GLU A O 1
ATOM 3734 N N . GLU A 1 498 ? 8.523 -3.640 -6.556 1.00 88.44 498 GLU A N 1
ATOM 3735 C CA . GLU A 1 498 ? 9.693 -3.857 -5.705 1.00 88.44 498 GLU A CA 1
ATOM 3736 C C . GLU A 1 498 ? 10.403 -2.508 -5.540 1.00 88.44 498 GLU A C 1
ATOM 3738 O O . GLU A 1 498 ? 10.800 -1.899 -6.531 1.00 88.44 498 GLU A O 1
ATOM 3743 N N . ARG A 1 499 ? 10.573 -2.035 -4.300 1.00 83.00 499 ARG A N 1
ATOM 3744 C CA . ARG A 1 499 ? 11.326 -0.808 -3.976 1.00 83.00 499 ARG A CA 1
ATOM 3745 C C . ARG A 1 499 ? 12.441 -1.123 -2.991 1.00 83.00 499 ARG A C 1
ATOM 3747 O O . ARG A 1 499 ? 12.232 -1.943 -2.096 1.00 83.00 499 ARG A O 1
ATOM 3754 N N . ASP A 1 500 ? 13.594 -0.474 -3.141 1.00 69.94 500 ASP A N 1
ATOM 3755 C CA . ASP A 1 500 ? 14.787 -0.525 -2.269 1.00 69.94 500 ASP A CA 1
ATOM 3756 C C . ASP A 1 500 ? 15.479 -1.893 -2.095 1.00 69.94 500 ASP A C 1
ATOM 3758 O O . ASP A 1 500 ? 16.695 -1.954 -1.903 1.00 69.94 500 ASP A O 1
ATOM 3762 N N . ALA A 1 501 ? 14.750 -3.006 -2.177 1.00 58.12 501 ALA A N 1
ATOM 3763 C CA . ALA A 1 501 ? 15.206 -4.345 -1.831 1.00 58.12 501 ALA A CA 1
ATOM 3764 C C . ALA A 1 501 ? 14.779 -5.402 -2.859 1.00 58.12 501 ALA A C 1
ATOM 3766 O O . ALA A 1 501 ? 13.756 -5.246 -3.516 1.00 58.12 501 ALA A O 1
ATOM 3767 N N . PRO A 1 502 ? 15.531 -6.512 -2.980 1.00 56.50 502 PRO A N 1
ATOM 3768 C CA . PRO A 1 502 ? 16.816 -6.785 -2.328 1.00 56.50 502 PRO A CA 1
ATOM 3769 C C . PRO A 1 502 ? 18.017 -6.098 -3.013 1.00 56.50 502 PRO A C 1
ATOM 3771 O O . PRO A 1 502 ? 19.156 -6.456 -2.722 1.00 56.50 502 PRO A O 1
ATOM 3774 N N . ARG A 1 503 ? 17.794 -5.186 -3.978 1.00 67.50 503 ARG A N 1
ATOM 3775 C CA . ARG A 1 503 ? 18.843 -4.756 -4.925 1.00 67.50 503 ARG A CA 1
ATOM 3776 C C . ARG A 1 503 ? 18.892 -3.253 -5.250 1.00 67.50 503 ARG A C 1
ATOM 3778 O O . ARG A 1 503 ? 19.439 -2.905 -6.289 1.00 67.50 503 ARG A O 1
ATOM 3785 N N . HIS A 1 504 ? 18.321 -2.387 -4.406 1.00 76.56 504 HIS A N 1
ATOM 3786 C CA . HIS A 1 504 ? 18.283 -0.922 -4.594 1.00 76.56 504 HIS A CA 1
ATOM 3787 C C . HIS A 1 504 ? 17.885 -0.479 -6.014 1.00 76.56 504 HIS A C 1
ATOM 3789 O O . HIS A 1 504 ? 18.465 0.428 -6.612 1.00 76.56 504 HIS A O 1
ATOM 3795 N N . ALA A 1 505 ? 16.892 -1.170 -6.554 1.00 84.19 505 ALA A N 1
ATOM 3796 C CA . ALA A 1 505 ? 16.213 -0.797 -7.772 1.00 84.19 505 ALA A CA 1
ATOM 3797 C C . ALA A 1 505 ? 14.734 -0.649 -7.432 1.00 84.19 505 ALA A C 1
ATOM 3799 O O . ALA A 1 505 ? 14.211 -1.422 -6.624 1.00 84.19 505 ALA A O 1
ATOM 3800 N N . GLU A 1 506 ? 14.083 0.316 -8.059 1.00 89.69 506 GLU A N 1
ATOM 3801 C CA . GLU A 1 506 ? 12.636 0.379 -8.113 1.00 89.69 506 GLU A CA 1
ATOM 3802 C C . GLU A 1 506 ? 12.168 -0.303 -9.389 1.00 89.69 506 GLU A C 1
ATOM 3804 O O . GLU A 1 506 ? 12.740 -0.131 -10.468 1.00 89.69 506 GLU A O 1
ATOM 3809 N N . ARG A 1 507 ? 11.151 -1.141 -9.260 1.00 92.62 507 ARG A N 1
ATOM 3810 C CA . ARG A 1 507 ? 10.516 -1.820 -10.381 1.00 92.62 507 ARG A CA 1
ATOM 3811 C C . ARG A 1 507 ? 9.031 -1.803 -10.118 1.00 92.62 507 ARG A C 1
ATOM 3813 O O . ARG A 1 507 ? 8.592 -2.249 -9.064 1.00 92.62 507 ARG A O 1
ATOM 3820 N N . GLU A 1 508 ? 8.279 -1.316 -11.081 1.00 94.31 508 GLU A N 1
ATOM 3821 C CA . GLU A 1 508 ? 6.831 -1.249 -11.017 1.00 94.31 508 GLU A CA 1
ATOM 3822 C C . GLU A 1 508 ? 6.274 -1.789 -12.325 1.00 94.31 508 GLU A C 1
ATOM 3824 O O . GLU A 1 508 ? 6.659 -1.351 -13.407 1.00 94.31 508 GLU A O 1
ATOM 3829 N N . LEU A 1 509 ? 5.348 -2.731 -12.220 1.00 96.19 509 LEU A N 1
ATOM 3830 C CA . LEU A 1 509 ? 4.401 -3.050 -13.275 1.00 96.19 509 LEU A CA 1
ATOM 3831 C C . LEU A 1 509 ? 3.019 -2.767 -12.697 1.00 96.19 509 LEU A C 1
ATOM 3833 O O . LEU A 1 509 ? 2.643 -3.410 -11.726 1.00 96.19 509 LEU A O 1
ATOM 3837 N N . SER A 1 510 ? 2.267 -1.824 -13.248 1.00 95.50 510 SER A N 1
ATOM 3838 C CA . SER A 1 510 ? 0.935 -1.486 -12.754 1.00 95.50 510 SER A CA 1
ATOM 3839 C C . SER A 1 510 ? -0.098 -1.467 -13.872 1.00 95.50 510 SER A C 1
ATOM 3841 O O . SER A 1 510 ? 0.170 -1.070 -15.005 1.00 95.50 510 SER A O 1
ATOM 3843 N N . VAL A 1 511 ? -1.301 -1.948 -13.557 1.00 96.00 511 VAL A N 1
ATOM 3844 C CA . VAL A 1 511 ? -2.434 -2.009 -14.484 1.00 96.00 511 VAL A CA 1
ATOM 3845 C C . VAL A 1 511 ? -3.616 -1.269 -13.883 1.00 96.00 511 VAL A C 1
ATOM 3847 O O . VAL A 1 511 ? -4.032 -1.534 -12.761 1.00 96.00 511 VAL A O 1
ATOM 3850 N N . THR A 1 512 ? -4.215 -0.368 -14.653 1.00 93.94 512 THR A N 1
ATOM 3851 C CA . THR A 1 512 ? -5.466 0.300 -14.286 1.00 93.94 512 THR A CA 1
ATOM 3852 C C . THR A 1 512 ? -6.534 -0.021 -15.322 1.00 93.94 512 THR A C 1
ATOM 3854 O O . THR A 1 512 ? -6.348 0.220 -16.514 1.00 93.94 512 THR A O 1
ATOM 3857 N N . VAL A 1 513 ? -7.662 -0.572 -14.868 1.00 94.62 513 VAL A N 1
ATOM 3858 C CA . VAL A 1 513 ? -8.797 -0.946 -15.719 1.00 94.62 513 VAL A CA 1
ATOM 3859 C C . VAL A 1 513 ? -10.003 -0.097 -15.339 1.00 94.62 513 VAL A C 1
ATOM 3861 O O . VAL A 1 513 ? -10.499 -0.184 -14.218 1.00 94.62 513 VAL A O 1
ATOM 3864 N N . THR A 1 514 ? -10.515 0.681 -16.290 1.00 93.56 514 THR A N 1
ATOM 3865 C CA . THR A 1 514 ? -11.668 1.564 -16.070 1.00 93.56 514 THR A CA 1
ATOM 3866 C C . THR A 1 514 ? -12.814 1.163 -16.985 1.00 93.56 514 THR A C 1
ATOM 3868 O O . THR A 1 514 ? -12.738 1.334 -18.202 1.00 93.56 514 THR A O 1
ATOM 3871 N N . ALA A 1 515 ? -13.899 0.643 -16.405 1.00 93.50 515 ALA A N 1
ATOM 3872 C CA . ALA A 1 515 ? -15.147 0.390 -17.122 1.00 93.50 515 ALA A CA 1
ATOM 3873 C C . ALA A 1 515 ? -16.017 1.653 -17.126 1.00 93.50 515 ALA A C 1
ATOM 3875 O O . ALA A 1 515 ? -16.617 2.018 -16.112 1.00 93.50 515 ALA A O 1
ATOM 3876 N N . HIS A 1 516 ? -16.108 2.306 -18.281 1.00 92.69 516 HIS A N 1
ATOM 3877 C CA . HIS A 1 516 ? -16.871 3.541 -18.442 1.00 92.69 516 HIS A CA 1
ATOM 3878 C C . HIS A 1 516 ? -18.370 3.253 -18.423 1.00 92.69 516 HIS A C 1
ATOM 3880 O O . HIS A 1 516 ? -18.836 2.278 -19.023 1.00 92.69 516 HIS A O 1
ATOM 3886 N N . GLN A 1 517 ? -19.128 4.105 -17.733 1.00 91.25 517 GLN A N 1
ATOM 3887 C CA . GLN A 1 517 ? -20.577 3.968 -17.588 1.00 91.25 517 GLN A CA 1
ATOM 3888 C C . GLN A 1 517 ? -21.328 4.806 -18.642 1.00 91.25 517 GLN A C 1
ATOM 3890 O O . GLN A 1 517 ? -20.815 5.828 -19.105 1.00 91.25 517 GLN A O 1
ATOM 3895 N N . PRO A 1 518 ? -22.563 4.426 -19.023 1.00 90.56 518 PRO A N 1
ATOM 3896 C CA . PRO A 1 518 ? -23.401 5.261 -19.880 1.00 90.56 518 PRO A CA 1
ATOM 3897 C C . PRO A 1 518 ? -23.668 6.649 -19.267 1.00 90.56 518 PRO A C 1
ATOM 3899 O O . PRO A 1 518 ? -23.966 6.765 -18.084 1.00 90.56 518 PRO A O 1
ATOM 3902 N N . GLY A 1 519 ? -23.648 7.702 -20.083 1.00 82.06 519 GLY A N 1
ATOM 3903 C CA . GLY A 1 519 ? -24.094 9.049 -19.719 1.00 82.06 519 GLY A CA 1
ATOM 3904 C C . GLY A 1 519 ? -23.065 9.969 -19.054 1.00 82.06 519 GLY A C 1
ATOM 3905 O O . GLY A 1 519 ? -23.514 10.956 -18.499 1.00 82.06 519 GLY A O 1
ATOM 3906 N N . GLY A 1 520 ? -21.761 9.653 -19.083 1.00 66.25 520 GLY A N 1
ATOM 3907 C CA . GLY A 1 520 ? -20.635 10.560 -18.758 1.00 66.25 520 GLY A CA 1
ATOM 3908 C C . GLY A 1 520 ? -20.642 11.269 -17.386 1.00 66.25 520 GLY A C 1
ATOM 3909 O O . GLY A 1 520 ? -21.611 11.200 -16.634 1.00 66.25 520 GLY A O 1
ATOM 3910 N N . GLU A 1 521 ? -19.542 11.954 -17.062 1.00 59.62 521 GLU A N 1
ATOM 3911 C CA . GLU A 1 521 ? -19.422 12.831 -15.877 1.00 59.62 521 GLU A CA 1
ATOM 3912 C C . GLU A 1 521 ? -19.842 14.280 -16.190 1.00 59.62 521 GLU A C 1
ATOM 3914 O O . GLU A 1 521 ? -20.502 14.919 -15.381 1.00 59.62 521 GLU A O 1
ATOM 3919 N N . GLU A 1 522 ? -19.590 14.762 -17.413 1.00 57.78 522 GLU A N 1
ATOM 3920 C CA . GLU A 1 522 ? -19.878 16.142 -17.858 1.00 57.78 522 GLU A CA 1
ATOM 3921 C C . GLU A 1 522 ? -21.381 16.478 -18.018 1.00 57.78 522 GLU A C 1
ATOM 3923 O O . GLU A 1 522 ? -21.740 17.608 -18.345 1.00 57.78 522 GLU A O 1
ATOM 3928 N N . GLU A 1 523 ? -22.291 15.519 -17.820 1.00 54.97 523 GLU A N 1
ATOM 3929 C CA . GLU A 1 523 ? -23.732 15.737 -18.026 1.00 54.97 523 GLU A CA 1
ATOM 3930 C C . GLU A 1 523 ? -24.447 16.354 -16.801 1.00 54.97 523 GLU A C 1
ATOM 3932 O O . GLU A 1 523 ? -25.648 16.619 -16.889 1.00 54.97 523 GLU A O 1
ATOM 3937 N N . SER A 1 524 ? -23.759 16.607 -15.671 1.00 53.72 524 SER A N 1
ATOM 3938 C CA . SER A 1 524 ? -24.410 17.097 -14.439 1.00 53.72 524 SER A CA 1
ATOM 3939 C C . SER A 1 524 ? -24.717 18.597 -14.408 1.00 53.72 524 SER A C 1
ATOM 3941 O O . SER A 1 524 ? -25.704 18.980 -13.784 1.00 53.72 524 SER A O 1
ATOM 3943 N N . ASP A 1 525 ? -23.949 19.444 -15.100 1.00 54.88 525 ASP A N 1
ATOM 3944 C CA . ASP A 1 525 ? -23.952 20.884 -14.775 1.00 54.88 525 ASP A CA 1
ATOM 3945 C C . ASP A 1 525 ? -24.783 21.767 -15.722 1.00 54.88 525 ASP A C 1
ATOM 3947 O O . ASP A 1 525 ? -24.970 22.953 -15.461 1.00 54.88 525 ASP A O 1
ATOM 3951 N N . SER A 1 526 ? -25.340 21.217 -16.808 1.00 53.34 526 SER A N 1
ATOM 3952 C CA . SER A 1 526 ? -26.080 22.016 -17.809 1.00 53.34 526 SER A CA 1
ATOM 3953 C C . SER A 1 526 ? -27.435 21.446 -18.244 1.00 53.34 526 SER A C 1
ATOM 3955 O O . SER A 1 526 ? -28.039 21.926 -19.209 1.00 53.34 526 SER A O 1
ATOM 3957 N N . ALA A 1 527 ? -27.965 20.446 -17.534 1.00 49.75 527 ALA A N 1
ATOM 3958 C CA . ALA A 1 527 ? -29.261 19.865 -17.865 1.00 49.75 527 ALA A CA 1
ATOM 3959 C C . ALA A 1 527 ? -30.410 20.839 -17.546 1.00 49.75 527 ALA A C 1
ATOM 3961 O O . ALA A 1 527 ? -30.805 21.038 -16.398 1.00 49.75 527 ALA A O 1
ATOM 3962 N N . THR A 1 528 ? -30.992 21.420 -18.593 1.00 55.88 528 THR A N 1
ATOM 3963 C CA . THR A 1 528 ? -32.295 22.084 -18.518 1.00 55.88 528 THR A CA 1
ATOM 3964 C C . THR A 1 528 ? -33.365 21.043 -18.131 1.00 55.88 528 THR A C 1
ATOM 3966 O O . THR A 1 528 ? -33.360 19.949 -18.698 1.00 55.88 528 THR A O 1
ATOM 3969 N N . PRO A 1 529 ? -34.302 21.332 -17.202 1.00 56.44 529 PRO A N 1
ATOM 3970 C CA . PRO A 1 529 ? -35.100 20.305 -16.508 1.00 56.44 529 PRO A CA 1
ATOM 3971 C C . PRO A 1 529 ? -36.084 19.474 -17.352 1.00 56.44 529 PRO A C 1
ATOM 3973 O O . PRO A 1 529 ? -36.767 18.614 -16.803 1.00 56.44 529 PRO A O 1
ATOM 3976 N N . THR A 1 530 ? -36.231 19.729 -18.653 1.00 64.94 530 THR A N 1
ATOM 3977 C CA . THR A 1 530 ? -37.397 19.260 -19.424 1.00 64.94 530 THR A CA 1
ATOM 3978 C C . THR A 1 530 ? -37.077 18.379 -20.634 1.00 64.94 530 THR A C 1
ATOM 3980 O O . THR A 1 530 ? -38.001 17.889 -21.279 1.00 64.94 530 THR A O 1
ATOM 3983 N N . GLY A 1 531 ? -35.804 18.107 -20.941 1.00 63.50 531 GLY A N 1
ATOM 3984 C CA . GLY A 1 531 ? -35.421 17.260 -22.077 1.00 63.50 531 GLY A CA 1
ATOM 3985 C C . GLY A 1 531 ? -34.949 15.869 -21.655 1.00 63.50 531 GLY A C 1
ATOM 3986 O O . GLY A 1 531 ? -33.864 15.732 -21.099 1.00 63.50 531 GLY A O 1
ATOM 3987 N N . SER A 1 532 ? -35.702 14.813 -21.977 1.00 61.88 532 SER A N 1
ATOM 3988 C CA . SER A 1 532 ? -35.256 13.420 -21.829 1.00 61.88 532 SER A CA 1
ATOM 3989 C C . SER A 1 532 ? -34.125 13.103 -22.820 1.00 61.88 532 SER A C 1
ATOM 3991 O O . SER A 1 532 ? -34.356 12.537 -23.895 1.00 61.88 532 SER A O 1
ATOM 3993 N N . ARG A 1 533 ? -32.889 13.501 -22.508 1.00 73.19 533 ARG A N 1
ATOM 3994 C CA . ARG A 1 533 ? -31.726 13.169 -23.338 1.00 73.19 533 ARG A CA 1
ATOM 3995 C C . ARG A 1 533 ? -31.406 11.683 -23.163 1.00 73.19 533 ARG A C 1
ATOM 3997 O O . ARG A 1 533 ? -31.328 11.180 -22.045 1.00 73.19 533 ARG A O 1
ATOM 4004 N N . LYS A 1 534 ? -31.263 10.952 -24.274 1.00 79.88 534 LYS A N 1
ATOM 4005 C CA . LYS A 1 534 ? -30.810 9.553 -24.228 1.00 79.88 534 LYS A CA 1
ATOM 4006 C C . LYS A 1 534 ? -29.382 9.534 -23.662 1.00 79.88 534 LYS A C 1
ATOM 4008 O O . LYS A 1 534 ? -28.557 10.272 -24.198 1.00 79.88 534 LYS A O 1
ATOM 4013 N N . PRO A 1 535 ? -29.076 8.704 -22.646 1.00 83.81 535 PRO A N 1
ATOM 4014 C CA . PRO A 1 535 ? -27.745 8.674 -22.051 1.00 83.81 535 PRO A CA 1
ATOM 4015 C C . PRO A 1 535 ? -26.701 8.308 -23.107 1.00 83.81 535 PRO A C 1
ATOM 4017 O O . PRO A 1 535 ? -26.906 7.387 -23.907 1.00 83.81 535 PRO A O 1
ATOM 4020 N N . THR A 1 536 ? -25.577 9.024 -23.100 1.00 89.50 536 THR A N 1
ATOM 4021 C CA . THR A 1 536 ? -24.443 8.741 -23.988 1.00 89.50 536 THR A CA 1
ATOM 4022 C C . THR A 1 536 ? -23.993 7.281 -23.818 1.00 89.50 536 THR A C 1
ATOM 4024 O O . THR A 1 536 ? -23.791 6.843 -22.687 1.00 89.50 536 THR A O 1
ATOM 4027 N N . PRO A 1 537 ? -23.826 6.486 -24.890 1.00 92.88 537 PRO A N 1
ATOM 4028 C CA . PRO A 1 537 ? -23.411 5.088 -24.762 1.00 92.88 537 PRO A CA 1
ATOM 4029 C C . PRO A 1 537 ? -22.049 4.940 -24.071 1.00 92.88 537 PRO A C 1
ATOM 4031 O O . PRO A 1 537 ? -21.137 5.716 -24.351 1.00 92.88 537 PRO A O 1
ATOM 4034 N N . ALA A 1 538 ? -21.883 3.904 -23.245 1.00 92.12 538 ALA A N 1
ATOM 4035 C CA . ALA A 1 538 ? -20.646 3.635 -22.502 1.00 92.12 538 ALA A CA 1
ATOM 4036 C C . ALA A 1 538 ? -19.397 3.569 -23.408 1.00 92.12 538 ALA A C 1
ATOM 4038 O O . ALA A 1 538 ? -18.363 4.153 -23.099 1.00 92.12 538 ALA A O 1
ATOM 4039 N N . VAL A 1 539 ? -19.517 2.943 -24.585 1.00 95.19 539 VAL A N 1
ATOM 4040 C CA . VAL A 1 539 ? -18.448 2.900 -25.602 1.00 95.19 539 VAL A CA 1
ATOM 4041 C C . VAL A 1 539 ? -18.032 4.291 -26.095 1.00 95.19 539 VAL A C 1
ATOM 4043 O O . VAL A 1 539 ? -16.858 4.531 -26.359 1.00 95.19 539 VAL A O 1
ATOM 4046 N N . THR A 1 540 ? -18.971 5.234 -26.206 1.00 94.88 540 THR A N 1
ATOM 4047 C CA . THR A 1 540 ? -18.678 6.610 -26.631 1.00 94.88 540 THR A CA 1
ATOM 4048 C C . THR A 1 540 ? -17.941 7.368 -25.531 1.00 94.88 540 THR A C 1
ATOM 4050 O O . THR A 1 540 ? -17.003 8.105 -25.834 1.00 94.88 540 THR A O 1
ATOM 4053 N N . VAL A 1 541 ? -18.316 7.144 -24.265 1.00 92.88 541 VAL A N 1
ATOM 4054 C CA . VAL A 1 541 ? -17.601 7.689 -23.099 1.00 92.88 541 VAL A CA 1
ATOM 4055 C C . VAL A 1 541 ? -16.168 7.155 -23.065 1.00 92.88 541 VAL A C 1
ATOM 4057 O O . VAL A 1 541 ? -15.233 7.948 -23.036 1.00 92.88 541 VAL A O 1
ATOM 4060 N N . ALA A 1 542 ? -15.979 5.839 -23.218 1.00 93.50 542 ALA A N 1
ATOM 4061 C CA . ALA A 1 542 ? -14.651 5.227 -23.280 1.00 93.50 542 ALA A CA 1
ATOM 4062 C C . ALA A 1 542 ? -13.801 5.757 -24.447 1.00 93.50 542 ALA A C 1
ATOM 4064 O O . ALA A 1 542 ? -12.612 6.008 -24.280 1.00 93.50 542 ALA A O 1
ATOM 4065 N N . LYS A 1 543 ? -14.398 5.982 -25.629 1.00 95.81 543 LYS A N 1
ATOM 4066 C CA . LYS A 1 543 ? -13.715 6.618 -26.774 1.00 95.81 543 LYS A CA 1
ATOM 4067 C C . LYS A 1 543 ? -13.282 8.054 -26.478 1.00 95.81 543 LYS A C 1
ATOM 4069 O O . LYS A 1 543 ? -12.221 8.475 -26.933 1.00 95.81 543 LYS A O 1
ATOM 4074 N N . LYS A 1 544 ? -14.093 8.834 -25.755 1.00 93.56 544 LYS A N 1
ATOM 4075 C CA . LYS A 1 544 ? -13.704 10.181 -25.304 1.00 93.56 544 LYS A CA 1
ATOM 4076 C C . LYS A 1 544 ? -12.552 10.087 -24.303 1.00 93.56 544 LYS A C 1
ATOM 4078 O O . LYS A 1 544 ? -11.512 10.670 -24.578 1.00 93.56 544 LYS A O 1
ATOM 4083 N N . ALA A 1 545 ? -12.693 9.281 -23.251 1.00 90.69 545 ALA A N 1
ATOM 4084 C CA . ALA A 1 545 ? -11.663 9.088 -22.231 1.00 90.69 545 ALA A CA 1
ATOM 4085 C C . ALA A 1 545 ? -10.325 8.617 -22.826 1.00 90.69 545 ALA A C 1
ATOM 4087 O O . ALA A 1 545 ? -9.281 9.181 -22.520 1.00 90.69 545 ALA A O 1
ATOM 4088 N N . PHE A 1 546 ? -10.355 7.654 -23.754 1.00 93.69 546 PHE A N 1
ATOM 4089 C CA . PHE A 1 546 ? -9.165 7.212 -24.479 1.00 93.69 546 PHE A CA 1
ATOM 4090 C C . PHE A 1 546 ? -8.492 8.371 -25.227 1.00 93.69 546 PHE A C 1
ATOM 4092 O O . PHE A 1 546 ? -7.280 8.554 -25.118 1.00 93.69 546 PHE A O 1
ATOM 4099 N N . ARG A 1 547 ? -9.254 9.183 -25.974 1.00 93.00 547 ARG A N 1
ATOM 4100 C CA . ARG A 1 547 ? -8.712 10.345 -26.700 1.00 93.00 547 ARG A CA 1
ATOM 4101 C C . ARG A 1 547 ? -8.196 11.437 -25.765 1.00 93.00 547 ARG A C 1
ATOM 4103 O O . ARG A 1 547 ? -7.163 12.021 -26.066 1.00 93.00 547 ARG A O 1
ATOM 4110 N N . ASP A 1 548 ? -8.884 11.702 -24.659 1.00 89.31 548 ASP A N 1
ATOM 4111 C CA . ASP A 1 548 ? -8.501 12.719 -23.673 1.00 89.31 548 ASP A CA 1
ATOM 4112 C C . ASP A 1 548 ? -7.186 12.343 -22.979 1.00 89.31 548 ASP A C 1
ATOM 4114 O O . ASP A 1 548 ? -6.243 13.136 -22.997 1.00 89.31 548 ASP A O 1
ATOM 4118 N N . ALA A 1 549 ? -7.062 11.089 -22.532 1.00 86.00 549 ALA A N 1
ATOM 4119 C CA . ALA A 1 549 ? -5.819 10.555 -21.975 1.00 86.00 549 ALA A CA 1
ATOM 4120 C C . ALA A 1 549 ? -4.648 10.628 -22.974 1.00 86.00 549 ALA A C 1
ATOM 4122 O O . ALA A 1 549 ? -3.526 10.947 -22.599 1.00 86.00 549 ALA A O 1
ATOM 4123 N N . GLY A 1 550 ? -4.906 10.419 -24.271 1.00 83.06 550 GLY A N 1
ATOM 4124 C CA . GLY A 1 550 ? -3.885 10.568 -25.320 1.00 83.06 550 GLY A CA 1
ATOM 4125 C C . GLY A 1 550 ? -3.4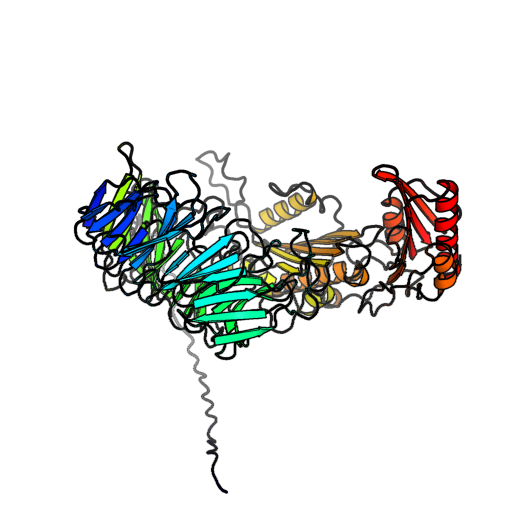62 11.998 -25.633 1.00 83.06 550 GLY A C 1
ATOM 4126 O O . GLY A 1 550 ? -2.557 12.187 -26.426 1.00 83.06 550 GLY A O 1
ATOM 4127 N N . ARG A 1 551 ? -4.128 13.007 -25.068 1.00 84.31 551 ARG A N 1
ATOM 4128 C CA . ARG A 1 551 ? -3.742 14.418 -25.218 1.00 84.31 551 ARG A CA 1
ATOM 4129 C C . ARG A 1 551 ? -3.023 14.950 -23.978 1.00 84.31 551 ARG A C 1
ATOM 4131 O O . ARG A 1 551 ? -2.896 16.163 -23.841 1.00 84.31 551 ARG A O 1
ATOM 4138 N N . GLY A 1 552 ? -2.640 14.068 -23.049 1.00 77.38 552 GLY A N 1
ATOM 4139 C CA . GLY A 1 552 ? -2.070 14.452 -21.754 1.00 77.38 552 GLY A CA 1
ATOM 4140 C C . GLY A 1 552 ? -3.056 15.196 -20.845 1.00 77.38 552 GLY A C 1
ATOM 4141 O O . GLY A 1 552 ? -2.636 15.864 -19.907 1.00 77.38 552 GLY A O 1
ATOM 4142 N N . LYS A 1 553 ? -4.365 15.123 -21.128 1.00 66.94 553 LYS A N 1
ATOM 4143 C CA . LYS A 1 553 ? -5.420 15.691 -20.281 1.00 66.94 553 LYS A CA 1
ATOM 4144 C C . LYS A 1 553 ? -5.964 14.599 -19.369 1.00 66.94 553 LYS A C 1
ATOM 4146 O O . LYS A 1 553 ? -7.023 14.038 -19.643 1.00 66.94 553 LYS A O 1
ATOM 4151 N N . ILE A 1 554 ? -5.216 14.273 -18.325 1.00 62.28 554 ILE A N 1
ATOM 4152 C CA . ILE A 1 554 ? -5.741 13.492 -17.207 1.00 62.28 554 ILE A CA 1
ATOM 4153 C C . ILE A 1 554 ? -5.848 14.470 -16.040 1.00 62.28 554 ILE A C 1
ATOM 4155 O O . ILE A 1 554 ? -4.854 15.031 -15.591 1.00 62.28 554 ILE A O 1
ATOM 4159 N N . GLU A 1 555 ? -7.079 14.787 -15.647 1.00 51.06 555 GLU A N 1
ATOM 4160 C CA . GLU A 1 555 ? -7.348 15.707 -14.544 1.00 51.06 555 GLU A CA 1
ATOM 4161 C C . GLU A 1 555 ? -6.904 15.040 -13.229 1.00 51.06 555 GLU A C 1
ATOM 4163 O O . GLU A 1 555 ? -7.328 13.921 -12.944 1.00 51.06 555 GLU A O 1
ATOM 4168 N N . ASN A 1 556 ? -6.086 15.740 -12.428 1.00 52.53 556 ASN A N 1
ATOM 4169 C CA . ASN A 1 556 ? -5.566 15.341 -11.101 1.00 52.53 556 ASN A CA 1
ATOM 4170 C C . ASN A 1 556 ? -4.304 14.456 -11.048 1.00 52.53 556 ASN A C 1
ATOM 4172 O O . ASN A 1 556 ? -4.002 13.917 -9.987 1.00 52.53 556 ASN A O 1
ATOM 4176 N N . GLU A 1 557 ? -3.563 14.328 -12.143 1.00 55.88 557 GLU A N 1
ATOM 4177 C CA . GLU A 1 557 ? -2.293 13.591 -12.187 1.00 55.88 557 GLU A CA 1
ATOM 4178 C C . GLU A 1 557 ? -1.100 14.580 -12.211 1.00 55.88 557 GLU A C 1
ATOM 4180 O O . GLU A 1 557 ? -1.195 15.649 -12.826 1.00 55.88 557 GLU A O 1
ATOM 4185 N N . ASP A 1 558 ? -0.013 14.274 -11.485 1.00 57.38 558 ASP A N 1
ATOM 4186 C CA . ASP A 1 558 ? 1.182 15.132 -11.361 1.00 57.38 558 ASP A CA 1
ATOM 4187 C C . ASP A 1 558 ? 1.792 15.429 -12.750 1.00 57.38 558 ASP A C 1
ATOM 4189 O O . ASP A 1 558 ? 1.588 14.681 -13.708 1.00 57.38 558 ASP A O 1
ATOM 4193 N N . GLU A 1 559 ? 2.548 16.527 -12.911 1.00 56.56 559 GLU A N 1
ATOM 4194 C CA . GLU A 1 559 ? 3.070 16.946 -14.231 1.00 56.56 559 GLU A CA 1
ATOM 4195 C C . GLU A 1 559 ? 3.904 15.868 -14.950 1.00 56.56 559 GLU A C 1
ATOM 4197 O O . GLU A 1 559 ? 3.956 15.855 -16.185 1.00 56.56 559 GLU A O 1
ATOM 4202 N N . ASP A 1 560 ? 4.463 14.928 -14.188 1.00 55.69 560 ASP A N 1
ATOM 4203 C CA . ASP A 1 560 ? 5.211 13.763 -14.660 1.00 55.69 560 ASP A CA 1
ATOM 4204 C C . ASP A 1 560 ? 4.336 12.707 -15.376 1.00 55.69 560 ASP A C 1
ATOM 4206 O O . ASP A 1 560 ? 4.867 11.754 -15.946 1.00 55.69 560 ASP A O 1
ATOM 4210 N N . GLU A 1 561 ? 3.004 12.858 -15.411 1.00 59.88 561 GLU A N 1
ATOM 4211 C CA . GLU A 1 561 ? 2.065 11.901 -16.025 1.00 59.88 561 GLU A CA 1
ATOM 4212 C C . GLU A 1 561 ? 1.534 12.315 -17.413 1.00 59.88 561 GLU A C 1
ATOM 4214 O O . GLU A 1 561 ? 0.770 11.568 -18.034 1.00 59.88 561 GLU A O 1
ATOM 4219 N N . LYS A 1 562 ? 2.013 13.430 -17.994 1.00 62.16 562 LYS A N 1
ATOM 4220 C CA . LYS A 1 562 ? 1.694 13.856 -19.385 1.00 62.16 562 LYS A CA 1
ATOM 4221 C C . LYS A 1 562 ? 2.272 12.939 -20.485 1.00 62.16 562 LYS A C 1
ATOM 4223 O O . LYS A 1 562 ? 2.181 13.250 -21.672 1.00 62.16 562 LYS A O 1
ATOM 4228 N N . VAL A 1 563 ? 2.813 11.784 -20.105 1.00 64.44 563 VAL A N 1
ATOM 4229 C CA . VAL A 1 563 ? 3.621 10.854 -20.911 1.00 64.44 563 VAL A CA 1
ATOM 4230 C C . VAL A 1 563 ? 2.900 10.291 -22.146 1.00 64.44 563 VAL A C 1
ATOM 4232 O O . VAL A 1 563 ? 3.563 9.839 -23.070 1.00 64.44 563 VAL A O 1
ATOM 4235 N N . LEU A 1 564 ? 1.564 10.339 -22.228 1.00 77.25 564 LEU A N 1
ATOM 4236 C CA . LEU A 1 564 ? 0.808 9.820 -23.382 1.00 77.25 564 LEU A CA 1
ATOM 4237 C C . LEU A 1 564 ? 0.475 10.860 -24.467 1.00 77.25 564 LEU A C 1
ATOM 4239 O O . LEU A 1 564 ? -0.182 10.498 -25.444 1.00 77.25 564 LEU A O 1
ATOM 4243 N N . ALA A 1 565 ? 0.897 12.122 -24.325 1.00 74.00 565 ALA A N 1
ATOM 4244 C CA . ALA A 1 565 ? 0.662 13.149 -25.349 1.00 74.00 565 ALA A CA 1
ATOM 4245 C C . ALA A 1 565 ? 1.376 12.842 -26.684 1.00 74.00 565 ALA A C 1
ATOM 4247 O O . ALA A 1 565 ? 0.829 13.132 -27.746 1.00 74.00 565 ALA A O 1
ATOM 4248 N N . ASP A 1 566 ? 2.537 12.180 -26.619 1.00 79.88 566 ASP A N 1
ATOM 4249 C CA . ASP A 1 566 ? 3.372 11.795 -27.769 1.00 79.88 566 ASP A CA 1
ATOM 4250 C C . ASP A 1 566 ? 3.272 10.289 -28.097 1.00 79.88 566 ASP A C 1
ATOM 4252 O O . ASP A 1 566 ? 4.220 9.668 -28.583 1.00 79.88 566 ASP A O 1
ATOM 4256 N N . ALA A 1 567 ? 2.132 9.669 -27.781 1.00 87.56 567 ALA A N 1
ATOM 4257 C CA . ALA A 1 567 ? 1.939 8.230 -27.931 1.00 87.56 567 ALA A CA 1
ATOM 4258 C C . ALA A 1 567 ? 1.792 7.775 -29.390 1.00 87.56 567 ALA A C 1
ATOM 4260 O O . ALA A 1 567 ? 1.066 8.371 -30.188 1.00 87.56 567 ALA A O 1
ATOM 4261 N N . HIS A 1 568 ? 2.428 6.648 -29.706 1.00 91.88 568 HIS A N 1
ATOM 4262 C CA . HIS A 1 568 ? 2.363 5.990 -31.011 1.00 91.88 568 HIS A CA 1
ATOM 4263 C C . HIS A 1 568 ? 1.175 5.032 -31.063 1.00 91.88 568 HIS A C 1
ATOM 4265 O O . HIS A 1 568 ? 0.936 4.347 -30.068 1.00 91.88 568 HIS A O 1
ATOM 4271 N N . PRO A 1 569 ? 0.426 4.947 -32.178 1.00 93.75 569 PRO A N 1
ATOM 4272 C CA . PRO A 1 569 ? -0.588 3.913 -32.359 1.00 93.75 569 PRO A CA 1
ATOM 4273 C C . PRO A 1 569 ? 0.019 2.512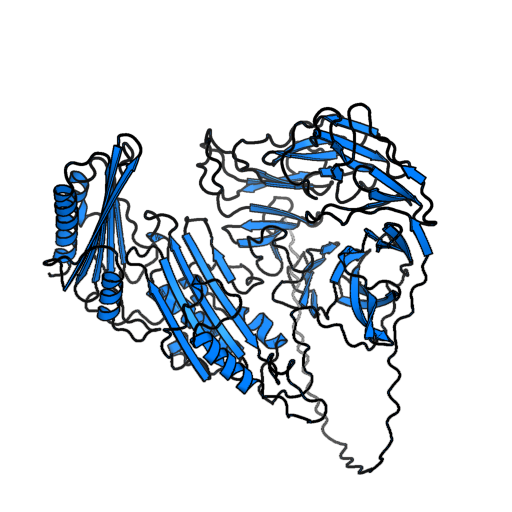 -32.241 1.00 93.75 569 PRO A C 1
ATOM 4275 O O . PRO A 1 569 ? 1.119 2.269 -32.734 1.00 93.75 569 PRO A O 1
ATOM 4278 N N . LEU A 1 570 ? -0.719 1.596 -31.617 1.00 93.94 570 LEU A N 1
ATOM 4279 C CA . LEU A 1 570 ? -0.317 0.205 -31.449 1.00 93.94 570 LEU A CA 1
ATOM 4280 C C . LEU A 1 570 ? -1.420 -0.710 -31.985 1.00 93.94 570 LEU A C 1
ATOM 4282 O O . LEU A 1 570 ? -2.543 -0.708 -31.479 1.00 93.94 570 LEU A O 1
ATOM 4286 N N . ASP A 1 571 ? -1.098 -1.476 -33.023 1.00 92.75 571 ASP A N 1
ATOM 4287 C CA . ASP A 1 571 ? -2.040 -2.393 -33.664 1.00 92.75 571 ASP A CA 1
ATOM 4288 C C . ASP A 1 571 ? -2.139 -3.727 -32.906 1.00 92.75 571 ASP A C 1
ATOM 4290 O O . ASP A 1 571 ? -1.234 -4.126 -32.176 1.00 92.75 571 ASP A O 1
ATOM 4294 N N . GLY A 1 572 ? -3.253 -4.442 -33.091 1.00 92.06 572 GLY A N 1
ATOM 4295 C CA . GLY A 1 572 ? -3.432 -5.806 -32.572 1.00 92.06 572 GLY A CA 1
ATOM 4296 C C . GLY A 1 572 ? -3.844 -5.917 -31.098 1.00 92.06 572 GLY A C 1
ATOM 4297 O O . GLY A 1 572 ? -4.086 -7.028 -30.628 1.00 92.06 572 GLY A O 1
ATOM 4298 N N . LEU A 1 573 ? -3.980 -4.798 -30.376 1.00 94.88 573 LEU A N 1
ATOM 4299 C CA . LEU A 1 573 ? -4.358 -4.773 -28.959 1.00 94.88 573 LEU A CA 1
ATOM 4300 C C . LEU A 1 573 ? -5.656 -3.987 -28.732 1.00 94.88 573 LEU A C 1
ATOM 4302 O O . LEU A 1 573 ? -5.674 -2.760 -28.675 1.00 94.88 573 LEU A O 1
ATOM 4306 N N . GLY A 1 574 ? -6.759 -4.714 -28.547 1.00 95.81 574 GLY A N 1
ATOM 4307 C CA . GLY A 1 574 ? -8.078 -4.122 -28.322 1.00 95.81 574 GLY A CA 1
ATOM 4308 C C . GLY A 1 574 ? -8.662 -3.484 -29.586 1.00 95.81 574 GLY A C 1
ATOM 4309 O O . GLY A 1 574 ? -8.353 -3.883 -30.703 1.00 95.81 574 GLY A O 1
ATOM 4310 N N . ASP A 1 575 ? -9.550 -2.508 -29.405 1.00 96.69 575 ASP A N 1
ATOM 4311 C CA . ASP A 1 575 ? -10.166 -1.774 -30.515 1.00 96.69 575 ASP A CA 1
ATOM 4312 C C . ASP A 1 575 ? -9.254 -0.637 -31.012 1.00 96.69 575 ASP A C 1
ATOM 4314 O O . ASP A 1 575 ? -9.260 -0.304 -32.192 1.00 96.69 575 ASP A O 1
ATOM 4318 N N . GLU A 1 576 ? -8.544 0.004 -30.081 1.00 96.62 576 GLU A N 1
ATOM 4319 C CA . GLU A 1 576 ? -7.580 1.086 -30.294 1.00 96.62 576 GLU A CA 1
ATOM 4320 C C . GLU A 1 576 ? -6.536 0.986 -29.177 1.00 96.62 576 GLU A C 1
ATOM 4322 O O . GLU A 1 576 ? -6.915 0.902 -28.005 1.00 96.62 576 GLU A O 1
ATOM 4327 N N . ALA A 1 577 ? -5.248 1.054 -29.503 1.00 96.81 577 ALA A N 1
ATOM 4328 C CA . ALA A 1 577 ? -4.191 1.166 -28.509 1.00 96.81 577 ALA A CA 1
ATOM 4329 C C . ALA A 1 577 ? -3.133 2.179 -28.929 1.00 96.81 577 ALA A C 1
ATOM 4331 O O . ALA A 1 577 ? -3.007 2.547 -30.099 1.00 96.81 577 ALA A O 1
ATOM 4332 N N . LYS A 1 578 ? -2.411 2.677 -27.932 1.00 96.19 578 LYS A N 1
ATOM 4333 C CA . LYS A 1 578 ? -1.261 3.550 -28.111 1.00 96.19 578 LYS A CA 1
ATOM 4334 C C . LYS A 1 578 ? -0.259 3.362 -26.991 1.00 96.19 578 LYS A C 1
ATOM 4336 O O . LYS A 1 578 ? -0.625 2.908 -25.903 1.00 96.19 578 LYS A O 1
ATOM 4341 N N . SER A 1 579 ? 0.972 3.759 -27.250 1.00 95.69 579 SER A N 1
ATOM 4342 C CA . SER A 1 579 ? 2.074 3.520 -26.335 1.00 95.69 579 SER A CA 1
ATOM 4343 C C . SER A 1 579 ? 3.156 4.580 -26.407 1.00 95.69 579 SER A C 1
ATOM 4345 O O . SER A 1 579 ? 3.407 5.182 -27.452 1.00 95.69 579 SER A O 1
ATOM 4347 N N . THR A 1 580 ? 3.838 4.761 -25.286 1.00 94.19 580 THR A N 1
ATOM 4348 C CA . THR A 1 580 ? 5.118 5.455 -25.198 1.00 94.19 580 THR A CA 1
ATOM 4349 C C . THR A 1 580 ? 6.131 4.586 -24.479 1.00 94.19 580 THR A C 1
ATOM 4351 O O . THR A 1 580 ? 5.792 3.697 -23.697 1.00 94.19 580 THR A O 1
ATOM 4354 N N . ALA A 1 581 ? 7.394 4.829 -24.795 1.00 94.06 581 ALA A N 1
ATOM 4355 C CA . ALA A 1 581 ? 8.523 4.127 -24.229 1.00 94.06 581 ALA A CA 1
ATOM 4356 C C . ALA A 1 581 ? 9.668 5.130 -24.098 1.00 94.06 581 ALA A C 1
ATOM 4358 O O . ALA A 1 581 ? 9.980 5.829 -25.064 1.00 94.06 581 ALA A O 1
ATOM 4359 N N . ASN A 1 582 ? 10.254 5.224 -22.908 1.00 90.88 582 ASN A N 1
ATOM 4360 C CA . ASN A 1 582 ? 11.338 6.155 -22.618 1.00 90.88 582 ASN A CA 1
ATOM 4361 C C . ASN A 1 582 ? 12.477 5.409 -21.920 1.00 90.88 582 ASN A C 1
ATOM 4363 O O . ASN A 1 582 ? 12.237 4.665 -20.972 1.00 90.88 582 ASN A O 1
ATOM 4367 N N . ASP A 1 583 ? 13.712 5.649 -22.350 1.00 90.50 583 ASP A N 1
ATOM 4368 C CA . ASP A 1 583 ? 14.936 5.159 -21.706 1.00 90.50 583 ASP A CA 1
ATOM 4369 C C . ASP A 1 583 ? 15.859 6.353 -21.478 1.00 90.50 583 ASP A C 1
ATOM 4371 O O . ASP A 1 583 ? 15.998 7.217 -22.347 1.00 90.50 583 ASP A O 1
ATOM 4375 N N . SER A 1 584 ? 16.508 6.413 -20.318 1.00 87.56 584 SER A N 1
ATOM 4376 C CA . SER A 1 584 ? 17.523 7.434 -20.079 1.00 87.56 584 SER A CA 1
ATOM 4377 C C . SER A 1 584 ? 18.843 7.060 -20.757 1.00 87.56 584 SER A C 1
ATOM 4379 O O . SER A 1 584 ? 19.217 5.884 -20.841 1.00 87.56 584 SER A O 1
ATOM 4381 N N . ALA A 1 585 ? 19.631 8.060 -21.163 1.00 83.12 585 ALA A N 1
ATOM 4382 C CA . ALA A 1 585 ? 20.990 7.841 -21.673 1.00 83.12 585 ALA A CA 1
ATOM 4383 C C . ALA A 1 585 ? 21.854 7.023 -20.705 1.00 83.12 585 ALA A C 1
ATOM 4385 O O . ALA A 1 585 ? 22.546 6.085 -21.108 1.00 83.12 585 ALA A O 1
ATOM 4386 N N . ARG A 1 586 ? 21.714 7.293 -19.401 1.00 85.12 586 ARG A N 1
ATOM 4387 C CA . ARG A 1 586 ? 22.386 6.543 -18.329 1.00 85.12 586 ARG A CA 1
ATOM 4388 C C . ARG A 1 586 ? 21.872 5.106 -18.203 1.00 85.12 586 ARG A C 1
ATOM 4390 O O . ARG A 1 586 ? 22.559 4.252 -17.645 1.00 85.12 586 ARG A O 1
ATOM 4397 N N . GLY A 1 587 ? 20.659 4.827 -18.682 1.00 82.50 587 GLY A N 1
ATOM 4398 C CA . GLY A 1 587 ? 19.951 3.565 -18.480 1.00 82.50 587 GLY A CA 1
ATOM 4399 C C . GLY A 1 587 ? 19.573 3.306 -17.034 1.00 82.50 587 GLY A C 1
ATOM 4400 O O . GLY A 1 587 ? 19.242 2.179 -16.696 1.00 82.50 587 GLY A O 1
ATOM 4401 N N . THR A 1 588 ? 19.653 4.311 -16.171 1.00 86.19 588 THR A N 1
ATOM 4402 C CA . THR A 1 588 ? 19.218 4.197 -14.781 1.00 86.19 588 THR A CA 1
ATOM 4403 C C . THR A 1 588 ? 17.710 4.278 -14.653 1.00 86.19 588 THR A C 1
ATOM 4405 O O . THR A 1 588 ? 17.217 3.991 -13.579 1.00 86.19 588 THR A O 1
ATOM 4408 N N . TRP A 1 589 ? 16.987 4.664 -15.703 1.00 91.00 589 TRP A N 1
ATOM 4409 C CA . TRP A 1 589 ? 15.538 4.764 -15.690 1.00 91.00 589 TRP A CA 1
ATOM 4410 C C . TRP A 1 589 ? 14.978 4.325 -17.040 1.00 91.00 589 TRP A C 1
ATOM 4412 O O . TRP A 1 589 ? 15.478 4.743 -18.087 1.00 91.00 589 TRP A O 1
ATOM 4422 N N . GLN A 1 590 ? 13.957 3.479 -16.991 1.00 92.56 590 GLN A N 1
ATOM 4423 C CA . GLN A 1 590 ? 13.209 2.963 -18.129 1.00 92.56 590 GLN A CA 1
ATOM 4424 C C . GLN A 1 590 ? 11.723 3.052 -17.822 1.00 92.56 590 GLN A C 1
ATOM 4426 O O . GLN A 1 590 ? 11.298 2.765 -16.699 1.00 92.56 590 GLN A O 1
ATOM 4431 N N . SER A 1 591 ? 10.922 3.372 -18.830 1.00 95.12 591 SER A N 1
ATOM 4432 C CA . SER A 1 591 ? 9.472 3.276 -18.733 1.00 95.12 591 SER A CA 1
ATOM 4433 C C . SER A 1 591 ? 8.817 2.855 -20.045 1.00 95.12 591 SER A C 1
ATOM 4435 O O . SER A 1 591 ? 9.329 3.106 -21.139 1.00 95.12 591 SER A O 1
ATOM 4437 N N . ALA A 1 592 ? 7.661 2.213 -19.918 1.00 95.81 592 ALA A N 1
ATOM 4438 C CA . ALA A 1 592 ? 6.696 1.980 -20.979 1.00 95.81 592 ALA A CA 1
ATOM 4439 C C . ALA A 1 592 ? 5.288 2.251 -20.428 1.00 95.81 592 ALA A C 1
ATOM 4441 O O . ALA A 1 592 ? 4.920 1.699 -19.389 1.00 95.81 592 ALA A O 1
ATOM 4442 N N . ASP A 1 593 ? 4.507 3.089 -21.108 1.00 95.62 593 ASP A N 1
ATOM 4443 C CA . ASP A 1 593 ? 3.101 3.362 -20.782 1.00 95.62 593 ASP A CA 1
ATOM 4444 C C . ASP A 1 593 ? 2.252 2.996 -22.000 1.00 95.62 593 ASP A C 1
ATOM 4446 O O . ASP A 1 593 ? 2.500 3.465 -23.112 1.00 95.62 593 ASP A O 1
ATOM 4450 N N . LEU A 1 594 ? 1.281 2.109 -21.808 1.00 96.44 594 LEU A N 1
ATOM 4451 C CA . LEU A 1 594 ? 0.351 1.686 -22.842 1.00 96.44 594 LEU A CA 1
ATOM 4452 C C . LEU A 1 594 ? -1.061 2.026 -22.397 1.00 96.44 594 LEU A C 1
ATOM 4454 O O . LEU A 1 594 ? -1.455 1.754 -21.265 1.00 96.44 594 LEU A O 1
ATOM 4458 N N . LEU A 1 595 ? -1.862 2.524 -23.329 1.00 96.50 595 LEU A N 1
ATOM 4459 C CA . LEU A 1 595 ? -3.295 2.680 -23.155 1.00 96.50 595 LEU A CA 1
ATOM 4460 C C . LEU A 1 595 ? -4.000 1.945 -24.286 1.00 96.50 595 LEU A C 1
ATOM 4462 O O . LEU A 1 595 ? -3.769 2.254 -25.452 1.00 96.50 595 LEU A O 1
ATOM 4466 N N . ALA A 1 596 ? -4.909 1.038 -23.947 1.00 97.38 596 ALA A N 1
ATOM 4467 C CA . ALA A 1 596 ? -5.819 0.421 -24.900 1.00 97.38 596 ALA A CA 1
ATOM 4468 C C . ALA A 1 596 ? -7.273 0.669 -24.521 1.00 97.38 596 ALA A C 1
ATOM 4470 O O . ALA A 1 596 ? -7.627 0.848 -23.352 1.00 97.38 596 ALA A O 1
ATOM 4471 N N . ARG A 1 597 ? -8.137 0.633 -25.526 1.00 97.62 597 ARG A N 1
ATOM 4472 C CA . ARG A 1 597 ? -9.585 0.626 -25.375 1.00 97.62 597 ARG A CA 1
ATOM 4473 C C . ARG A 1 597 ? -10.127 -0.678 -25.936 1.00 97.62 597 ARG A C 1
ATOM 4475 O O . ARG A 1 597 ? -9.833 -1.029 -27.071 1.00 97.62 597 ARG A O 1
ATOM 4482 N N . HIS A 1 598 ? -10.992 -1.343 -25.183 1.00 97.81 598 HIS A N 1
ATOM 4483 C CA . HIS A 1 598 ? -11.797 -2.450 -25.688 1.00 97.81 598 HIS A CA 1
ATOM 4484 C C . HIS A 1 598 ? -13.248 -2.234 -25.280 1.00 97.81 598 HIS A C 1
ATOM 4486 O O . HIS A 1 598 ? -13.572 -2.174 -24.091 1.00 97.81 598 HIS A O 1
ATOM 4492 N N . ARG A 1 599 ? -14.137 -2.067 -26.266 1.00 96.69 599 ARG A N 1
ATOM 4493 C CA . ARG A 1 599 ? -15.543 -1.705 -26.041 1.00 96.69 599 ARG A CA 1
ATOM 4494 C C . ARG A 1 599 ? -15.637 -0.448 -25.162 1.00 96.69 599 ARG A C 1
ATOM 4496 O O . ARG A 1 599 ? -15.129 0.610 -25.543 1.00 96.69 599 ARG A O 1
ATOM 4503 N N . ASN A 1 600 ? -16.291 -0.549 -24.004 1.00 96.62 600 ASN A N 1
ATOM 4504 C CA . ASN A 1 600 ? -16.459 0.519 -23.021 1.00 96.62 600 ASN A CA 1
ATOM 4505 C C . ASN A 1 600 ? -15.390 0.533 -21.910 1.00 96.62 600 ASN A C 1
ATOM 4507 O O . ASN A 1 600 ? -15.581 1.221 -20.909 1.00 96.62 600 ASN A O 1
ATOM 4511 N N . VAL A 1 601 ? -14.298 -0.217 -22.050 1.00 97.00 601 VAL A N 1
ATOM 4512 C CA . VAL A 1 601 ? -13.212 -0.271 -21.062 1.00 97.00 601 VAL A CA 1
ATOM 4513 C C . VAL A 1 601 ? -11.968 0.400 -21.619 1.00 97.00 601 VAL A C 1
ATOM 4515 O O . VAL A 1 601 ? -11.656 0.249 -22.802 1.00 97.00 601 VAL A O 1
ATOM 4518 N N . THR A 1 602 ? -11.245 1.112 -20.761 1.00 96.88 602 THR A N 1
ATOM 4519 C CA . THR A 1 602 ? -9.857 1.514 -21.011 1.00 96.88 602 THR A CA 1
ATOM 4520 C C . THR A 1 602 ? -8.930 0.760 -20.067 1.00 96.88 602 THR A C 1
ATOM 4522 O O . THR A 1 602 ? -9.215 0.674 -18.872 1.00 96.88 602 THR A O 1
ATOM 4525 N N . VAL A 1 603 ? -7.834 0.226 -20.599 1.00 97.25 603 VAL A N 1
ATOM 4526 C CA . VAL A 1 603 ? -6.780 -0.467 -19.849 1.00 97.25 603 VAL A CA 1
ATOM 4527 C C . VAL A 1 603 ? -5.495 0.333 -20.013 1.00 97.25 603 VAL A C 1
ATOM 4529 O O . VAL A 1 603 ? -5.035 0.508 -21.140 1.00 97.25 603 VAL A O 1
ATOM 4532 N N . ARG A 1 604 ? -4.935 0.829 -18.908 1.00 96.19 604 ARG A N 1
ATOM 4533 C CA . ARG A 1 604 ? -3.620 1.479 -18.865 1.00 96.19 604 ARG A CA 1
ATOM 4534 C C . ARG A 1 604 ? -2.627 0.534 -18.205 1.00 96.19 604 ARG A C 1
ATOM 4536 O O . ARG A 1 604 ? -2.921 0.027 -17.123 1.00 96.19 604 ARG A O 1
ATOM 4543 N N . VAL A 1 605 ? -1.482 0.308 -18.831 1.00 96.94 605 VAL A N 1
ATOM 4544 C CA . VAL A 1 605 ? -0.379 -0.478 -18.272 1.00 96.94 605 VAL A CA 1
ATOM 4545 C C . VAL A 1 605 ? 0.849 0.406 -18.197 1.00 96.94 605 VAL A C 1
ATOM 4547 O O . VAL A 1 605 ? 1.292 0.914 -19.221 1.00 96.94 605 VAL A O 1
ATOM 4550 N N . LYS A 1 606 ? 1.409 0.550 -17.000 1.00 96.12 606 LYS A N 1
ATOM 4551 C CA . LYS A 1 606 ? 2.689 1.216 -16.776 1.00 96.12 606 LYS A CA 1
ATOM 4552 C C . LYS A 1 606 ? 3.714 0.176 -16.360 1.00 96.12 606 LYS A C 1
ATOM 4554 O O . LYS A 1 606 ? 3.464 -0.628 -15.467 1.00 96.12 606 LYS A O 1
ATOM 4559 N N . ALA A 1 607 ? 4.872 0.201 -16.992 1.00 96.62 607 ALA A N 1
ATOM 4560 C CA . ALA A 1 607 ? 6.043 -0.525 -16.542 1.00 96.62 607 ALA A CA 1
ATOM 4561 C C . ALA A 1 607 ? 7.175 0.482 -16.362 1.00 96.62 607 ALA A C 1
ATOM 4563 O O . ALA A 1 607 ? 7.478 1.234 -17.284 1.00 96.62 607 ALA A O 1
ATOM 4564 N N . ARG A 1 608 ? 7.785 0.516 -15.181 1.00 95.12 608 ARG A N 1
ATOM 4565 C CA . ARG A 1 608 ? 8.880 1.426 -14.840 1.00 95.12 608 ARG A CA 1
ATOM 4566 C C . ARG A 1 608 ? 9.975 0.662 -14.122 1.00 95.12 608 ARG A C 1
ATOM 4568 O O . ARG A 1 608 ? 9.697 -0.192 -13.280 1.00 95.12 608 ARG A O 1
ATOM 4575 N N . THR A 1 609 ? 11.221 0.985 -14.432 1.00 93.25 609 THR A N 1
ATOM 4576 C CA . THR A 1 609 ? 12.368 0.507 -13.663 1.00 93.25 609 THR A CA 1
ATOM 4577 C C . THR A 1 609 ? 13.335 1.644 -13.425 1.00 93.25 609 THR A C 1
ATOM 4579 O O . THR A 1 609 ? 13.584 2.440 -14.326 1.00 93.25 609 THR A O 1
ATOM 4582 N N . GLU A 1 610 ? 13.895 1.711 -12.226 1.00 91.69 610 GLU A N 1
ATOM 4583 C CA . GLU A 1 610 ? 14.861 2.726 -11.844 1.00 91.69 610 GLU A CA 1
ATOM 4584 C C . GLU A 1 610 ? 15.971 2.123 -10.985 1.00 91.69 610 GLU A C 1
ATOM 4586 O O . GLU A 1 610 ? 15.719 1.400 -10.025 1.00 91.69 610 GLU A O 1
ATOM 4591 N N . ALA A 1 611 ? 17.221 2.395 -11.336 1.00 88.31 611 ALA A N 1
ATOM 4592 C CA . ALA A 1 611 ? 18.373 2.077 -10.517 1.00 88.31 611 ALA A CA 1
ATOM 4593 C C . ALA A 1 611 ? 18.652 3.283 -9.615 1.00 88.31 611 ALA A C 1
ATOM 4595 O O . ALA A 1 611 ? 19.076 4.330 -10.102 1.00 88.31 611 ALA A O 1
ATOM 4596 N N . LEU A 1 612 ? 18.465 3.119 -8.302 1.00 83.69 612 LEU A N 1
ATOM 4597 C CA . LEU A 1 612 ? 18.665 4.192 -7.315 1.00 83.69 612 LEU A CA 1
ATOM 4598 C C . LEU A 1 612 ? 20.144 4.585 -7.153 1.00 83.69 612 LEU A C 1
ATOM 4600 O O . LEU A 1 612 ? 20.475 5.591 -6.532 1.00 83.69 612 LEU A O 1
ATOM 4604 N N . SER A 1 613 ? 21.052 3.774 -7.695 1.00 79.81 613 SER A N 1
ATOM 4605 C CA . SER A 1 613 ? 22.485 4.035 -7.740 1.00 79.81 613 SER A CA 1
ATOM 4606 C C . SER A 1 613 ? 23.059 3.546 -9.065 1.00 79.81 613 SER A C 1
ATOM 4608 O O . SER A 1 613 ? 22.629 2.522 -9.605 1.00 79.81 613 SER A O 1
ATOM 4610 N N . SER A 1 614 ? 24.066 4.257 -9.579 1.00 71.19 614 SER A N 1
ATOM 4611 C CA . SER A 1 614 ? 24.778 3.891 -10.803 1.00 71.19 614 SER A CA 1
ATOM 4612 C C . SER A 1 614 ? 25.312 2.454 -10.736 1.00 71.19 614 SER A C 1
ATOM 4614 O O . SER A 1 614 ? 25.016 1.674 -11.640 1.00 71.19 614 SER A O 1
ATOM 4616 N N . GLY A 1 615 ? 25.967 2.059 -9.641 1.00 71.38 615 GLY A N 1
ATOM 4617 C CA . GLY A 1 615 ? 26.583 0.732 -9.478 1.00 71.38 615 GLY A CA 1
ATOM 4618 C C . GLY A 1 615 ? 25.628 -0.465 -9.531 1.00 71.38 615 GLY A C 1
ATOM 4619 O O . GLY A 1 615 ? 26.064 -1.616 -9.576 1.00 71.38 615 GLY A O 1
ATOM 4620 N N . LEU A 1 616 ? 24.316 -0.218 -9.524 1.00 74.62 616 LEU A N 1
ATOM 4621 C CA . LEU A 1 616 ? 23.273 -1.244 -9.440 1.00 74.62 616 LEU A CA 1
ATOM 4622 C C . LEU A 1 616 ? 22.405 -1.313 -10.693 1.00 74.62 616 LEU A C 1
ATOM 4624 O O . LEU A 1 616 ? 21.366 -1.966 -10.720 1.00 74.62 616 LEU A O 1
ATOM 4628 N N . TRP A 1 617 ? 22.883 -0.708 -11.773 1.00 81.12 617 TRP A N 1
ATOM 4629 C CA . TRP A 1 617 ? 22.259 -0.789 -13.084 1.00 81.12 617 TRP A CA 1
ATOM 4630 C C . TRP A 1 617 ? 22.027 -2.229 -13.574 1.00 81.12 617 TRP A C 1
ATOM 4632 O O . TRP A 1 617 ? 21.010 -2.512 -14.201 1.00 81.12 617 TRP A O 1
ATOM 4642 N N . GLY A 1 618 ? 22.891 -3.181 -13.204 1.00 81.31 618 GLY A N 1
ATOM 4643 C CA . GLY A 1 618 ? 22.698 -4.598 -13.541 1.00 81.31 618 GLY A CA 1
ATOM 4644 C C . GLY A 1 618 ? 21.440 -5.240 -12.928 1.00 81.31 618 GLY A C 1
ATOM 4645 O O . GLY A 1 618 ? 21.052 -6.378 -13.245 1.00 81.31 618 GLY A O 1
ATOM 4646 N N . GLU A 1 619 ? 20.783 -4.515 -12.032 1.00 83.75 619 GLU A N 1
ATOM 4647 C CA . GLU A 1 619 ? 19.600 -4.966 -11.333 1.00 83.75 619 GLU A CA 1
ATOM 4648 C C . GLU A 1 619 ? 18.305 -4.507 -11.995 1.00 83.75 619 GLU A C 1
ATOM 4650 O O . GLU A 1 619 ? 17.277 -5.146 -11.760 1.00 83.75 619 GLU A O 1
ATOM 4655 N N . VAL A 1 620 ? 18.328 -3.522 -12.894 1.00 87.50 620 VAL A N 1
ATOM 4656 C CA . VAL A 1 620 ? 17.141 -3.144 -13.670 1.00 87.50 620 VAL A CA 1
ATOM 4657 C C . VAL A 1 620 ? 17.031 -3.949 -14.976 1.00 87.50 620 VAL A C 1
ATOM 4659 O O . VAL A 1 620 ? 18.039 -4.247 -15.624 1.00 87.50 620 VAL A O 1
ATOM 4662 N N . PRO A 1 621 ? 15.820 -4.384 -15.365 1.00 90.19 621 PRO A N 1
ATOM 4663 C CA . PRO A 1 621 ? 15.553 -4.874 -16.713 1.00 90.19 621 PRO A CA 1
ATOM 4664 C C . PRO A 1 621 ? 15.921 -3.831 -17.788 1.00 90.19 621 PRO A C 1
ATOM 4666 O O . PRO A 1 621 ? 15.633 -2.653 -17.610 1.00 90.19 621 PRO A O 1
ATOM 4669 N N . PRO A 1 622 ? 16.516 -4.232 -18.925 1.00 90.25 622 PRO A N 1
ATOM 4670 C CA . PRO A 1 622 ? 16.725 -3.317 -20.045 1.00 90.25 622 PRO A CA 1
ATOM 4671 C C . PRO A 1 622 ? 15.393 -2.924 -20.706 1.00 90.25 622 PRO A C 1
ATOM 4673 O O . PRO A 1 622 ? 14.426 -3.689 -20.661 1.00 90.25 622 PRO A O 1
ATOM 4676 N N . GLN A 1 623 ? 15.377 -1.775 -21.392 1.00 92.12 623 GLN A N 1
ATOM 4677 C CA . GLN A 1 623 ? 14.180 -1.153 -21.979 1.00 92.12 623 GLN A CA 1
ATOM 4678 C C . GLN A 1 623 ? 13.286 -2.127 -22.762 1.00 92.12 623 GLN A C 1
ATOM 4680 O O . GLN A 1 623 ? 12.095 -2.224 -22.490 1.00 92.12 623 GLN A O 1
ATOM 4685 N N . HIS A 1 624 ? 13.845 -2.929 -23.672 1.00 90.50 624 HIS A N 1
ATOM 4686 C CA . HIS A 1 624 ? 13.050 -3.860 -24.483 1.00 90.50 624 HIS A CA 1
ATOM 4687 C C . HIS A 1 624 ? 12.271 -4.898 -23.646 1.00 90.50 624 HIS A C 1
ATOM 4689 O O . HIS A 1 624 ? 11.223 -5.375 -24.075 1.00 90.50 624 HIS A O 1
ATOM 4695 N N . ARG A 1 625 ? 12.747 -5.252 -22.441 1.00 91.69 625 ARG A N 1
ATOM 4696 C CA . ARG A 1 625 ? 12.004 -6.130 -21.520 1.00 91.69 625 ARG A CA 1
ATOM 4697 C C . ARG A 1 625 ? 10.903 -5.396 -20.784 1.00 91.69 625 ARG A C 1
ATOM 4699 O O . ARG A 1 625 ? 9.868 -6.007 -20.536 1.00 91.69 625 ARG A O 1
ATOM 4706 N N . VAL A 1 626 ? 11.130 -4.129 -20.443 1.00 94.25 626 VAL A N 1
ATOM 4707 C CA . VAL A 1 626 ? 10.102 -3.249 -19.874 1.00 94.25 626 VAL A CA 1
ATOM 4708 C C . VAL A 1 626 ? 8.954 -3.114 -20.875 1.00 94.25 626 VAL A C 1
ATOM 4710 O O . VAL A 1 626 ? 7.805 -3.382 -20.531 1.00 94.25 626 VAL A O 1
ATOM 4713 N N . GLU A 1 627 ? 9.275 -2.852 -22.144 1.00 94.69 627 GLU A N 1
ATOM 4714 C CA . GLU A 1 627 ? 8.306 -2.807 -23.245 1.00 94.69 627 GLU A CA 1
ATOM 4715 C C . GLU A 1 627 ? 7.565 -4.137 -23.436 1.00 94.69 627 GLU A C 1
ATOM 4717 O O . GLU A 1 627 ? 6.334 -4.167 -23.484 1.00 94.69 627 GLU A O 1
ATOM 4722 N N . ALA A 1 628 ? 8.297 -5.255 -23.501 1.00 92.56 628 ALA A N 1
ATOM 4723 C CA . ALA A 1 628 ? 7.699 -6.576 -23.685 1.00 92.56 628 ALA A CA 1
ATOM 4724 C C . ALA A 1 628 ? 6.799 -6.982 -22.507 1.00 92.56 628 ALA A C 1
ATOM 4726 O O . ALA A 1 628 ? 5.733 -7.563 -22.718 1.00 92.56 628 ALA A O 1
ATOM 4727 N N . ALA A 1 629 ? 7.194 -6.664 -21.271 1.00 94.44 629 ALA A N 1
ATOM 4728 C CA . ALA A 1 629 ? 6.384 -6.920 -20.086 1.00 94.44 629 ALA A CA 1
ATOM 4729 C C . ALA A 1 629 ? 5.082 -6.122 -20.107 1.00 94.44 629 ALA A C 1
ATOM 4731 O O . ALA A 1 629 ? 4.022 -6.685 -19.846 1.00 94.44 629 ALA A O 1
ATOM 4732 N N . ALA A 1 630 ? 5.161 -4.836 -20.449 1.00 96.31 630 ALA A N 1
ATOM 4733 C CA . ALA A 1 630 ? 4.007 -3.956 -20.509 1.00 96.31 630 ALA A CA 1
ATOM 4734 C C . ALA A 1 630 ? 3.026 -4.387 -21.617 1.00 96.31 630 ALA A C 1
ATOM 4736 O O . ALA A 1 630 ? 1.821 -4.473 -21.377 1.00 96.31 630 ALA A O 1
ATOM 4737 N N . ARG A 1 631 ? 3.542 -4.774 -22.796 1.00 95.56 631 ARG A N 1
ATOM 4738 C CA . ARG A 1 631 ? 2.741 -5.355 -23.890 1.00 95.56 631 ARG A CA 1
ATOM 4739 C C . ARG A 1 631 ? 2.060 -6.660 -23.475 1.00 95.56 631 ARG A C 1
ATOM 4741 O O . ARG A 1 631 ? 0.857 -6.800 -23.670 1.00 95.56 631 ARG A O 1
ATOM 4748 N N . THR A 1 632 ? 2.809 -7.578 -22.860 1.00 95.50 632 THR A N 1
ATOM 4749 C CA . THR A 1 632 ? 2.285 -8.876 -22.394 1.00 95.50 632 THR A CA 1
ATOM 4750 C C . THR A 1 632 ? 1.199 -8.676 -21.335 1.00 95.50 632 THR A C 1
ATOM 4752 O O . THR A 1 632 ? 0.116 -9.234 -21.454 1.00 95.50 632 THR A O 1
ATOM 4755 N N . ALA A 1 633 ? 1.443 -7.817 -20.340 1.00 96.50 633 ALA A N 1
ATOM 4756 C CA . ALA A 1 633 ? 0.463 -7.500 -19.305 1.00 96.50 633 ALA A CA 1
ATOM 4757 C C . ALA A 1 633 ? -0.822 -6.891 -19.891 1.00 96.50 633 ALA A C 1
ATOM 4759 O O . ALA A 1 633 ? -1.919 -7.240 -19.460 1.00 96.50 633 ALA A O 1
ATOM 4760 N N . LEU A 1 634 ? -0.705 -6.011 -20.892 1.00 97.12 634 LEU A N 1
ATOM 4761 C CA . LEU A 1 634 ? -1.866 -5.452 -21.580 1.00 97.12 634 LEU A CA 1
ATOM 4762 C C . LEU A 1 634 ? -2.646 -6.533 -22.344 1.00 97.12 634 LEU A C 1
ATOM 4764 O O . LEU A 1 634 ? -3.871 -6.586 -22.237 1.00 97.12 634 LEU A O 1
ATOM 4768 N N . ALA A 1 635 ? -1.946 -7.395 -23.085 1.00 96.94 635 ALA A N 1
ATOM 4769 C CA . ALA A 1 635 ? -2.534 -8.519 -23.810 1.00 96.94 635 ALA A CA 1
ATOM 4770 C C . ALA A 1 635 ? -3.313 -9.459 -22.874 1.00 96.94 635 ALA A C 1
ATOM 4772 O O . ALA A 1 635 ? -4.483 -9.742 -23.135 1.00 96.94 635 ALA A O 1
ATOM 4773 N N . ASP A 1 636 ? -2.698 -9.861 -21.758 1.00 96.62 636 ASP A N 1
ATOM 4774 C CA . ASP A 1 636 ? -3.299 -10.747 -20.754 1.00 96.62 636 ASP A CA 1
ATOM 4775 C C . ASP A 1 636 ? -4.625 -10.174 -20.212 1.00 96.62 636 ASP A C 1
ATOM 4777 O O . ASP A 1 636 ? -5.645 -10.862 -20.123 1.00 96.62 636 ASP A O 1
ATOM 4781 N N . VAL A 1 637 ? -4.634 -8.877 -19.886 1.00 97.38 637 VAL A N 1
ATOM 4782 C CA . VAL A 1 637 ? -5.807 -8.190 -19.321 1.00 97.38 637 VAL A CA 1
ATOM 4783 C C . VAL A 1 637 ? -6.901 -7.985 -20.368 1.00 97.38 637 VAL A C 1
ATOM 4785 O O . VAL A 1 637 ? -8.085 -8.126 -20.058 1.00 97.38 637 VAL A O 1
ATOM 4788 N N . LEU A 1 638 ? -6.539 -7.675 -21.614 1.00 97.31 638 LEU A N 1
ATOM 4789 C CA . LEU A 1 638 ? -7.497 -7.553 -22.714 1.00 97.31 638 LEU A CA 1
ATOM 4790 C C . LEU A 1 638 ? -8.164 -8.899 -23.042 1.00 97.31 638 LEU A C 1
ATOM 4792 O O . LEU A 1 638 ? -9.381 -8.930 -23.233 1.00 97.31 638 LEU A O 1
ATOM 4796 N N . GLU A 1 639 ? -7.410 -10.003 -23.045 1.00 96.38 639 GLU A N 1
ATOM 4797 C CA . GLU A 1 639 ? -7.948 -11.360 -23.240 1.00 96.38 639 GLU A CA 1
ATOM 4798 C C . GLU A 1 639 ? -8.937 -11.720 -22.116 1.00 96.38 639 GLU A C 1
ATOM 4800 O O . GLU A 1 639 ? -10.058 -12.157 -22.392 1.00 96.38 639 GLU A O 1
ATOM 4805 N N . GLN A 1 640 ? -8.601 -11.411 -20.856 1.00 96.31 640 GLN A N 1
ATOM 4806 C CA . GLN A 1 640 ? -9.508 -11.580 -19.710 1.00 96.31 640 GLN A CA 1
ATOM 4807 C C . GLN A 1 640 ? -10.807 -10.761 -19.839 1.00 96.31 640 GLN A C 1
ATOM 4809 O O . GLN A 1 640 ? -11.858 -11.166 -19.335 1.00 96.31 640 GLN A O 1
ATOM 4814 N N . LEU A 1 641 ? -10.759 -9.616 -20.524 1.00 96.50 641 LEU A N 1
ATOM 4815 C CA . LEU A 1 641 ? -11.919 -8.770 -20.830 1.00 96.50 641 LEU A CA 1
ATOM 4816 C C . LEU A 1 641 ? -12.685 -9.215 -22.093 1.00 96.50 641 LEU A C 1
ATOM 4818 O O . LEU A 1 641 ? -13.697 -8.599 -22.446 1.00 96.50 641 LEU A O 1
ATOM 4822 N N . GLY A 1 642 ? -12.249 -10.294 -22.749 1.00 96.25 642 GLY A N 1
ATOM 4823 C CA . GLY A 1 642 ? -12.893 -10.883 -23.923 1.00 96.25 642 GLY A CA 1
ATOM 4824 C C . GLY A 1 642 ? -12.509 -10.236 -25.255 1.00 96.25 642 GLY A C 1
ATOM 4825 O O . GLY A 1 642 ? -13.304 -10.303 -26.199 1.00 96.25 642 GLY A O 1
ATOM 4826 N N . ALA A 1 643 ? -11.342 -9.589 -25.329 1.00 96.62 643 ALA A N 1
ATOM 4827 C CA . ALA A 1 643 ? -10.741 -9.179 -26.593 1.00 96.62 643 ALA A CA 1
ATOM 4828 C C . ALA A 1 643 ? -10.044 -10.369 -27.269 1.00 96.62 643 ALA A C 1
ATOM 4830 O O . ALA A 1 643 ? -9.447 -11.214 -26.605 1.00 96.62 643 ALA A O 1
ATOM 4831 N N . GLU A 1 644 ? -10.081 -10.415 -28.599 1.00 96.44 644 GLU A N 1
ATOM 4832 C CA . GLU A 1 644 ? -9.270 -11.354 -29.373 1.00 96.44 644 GLU A CA 1
ATOM 4833 C C . GLU A 1 644 ? -7.864 -10.770 -29.528 1.00 96.44 644 GLU A C 1
ATOM 4835 O O . GLU A 1 644 ? -7.674 -9.785 -30.239 1.00 96.44 644 GLU A O 1
ATOM 4840 N N . VAL A 1 645 ? -6.887 -11.359 -28.836 1.00 95.50 645 VAL A N 1
ATOM 4841 C CA . VAL A 1 645 ? -5.488 -10.925 -28.888 1.00 95.50 645 VAL A CA 1
ATOM 4842 C C . VAL A 1 645 ? -4.665 -11.966 -29.659 1.00 95.50 645 VAL A C 1
ATOM 4844 O O . VAL A 1 645 ? -4.628 -13.134 -29.253 1.00 95.50 645 VAL A O 1
ATOM 4847 N N . PRO A 1 646 ? -4.013 -11.601 -30.783 1.00 93.06 646 PRO A N 1
ATOM 4848 C CA . PRO A 1 646 ? -3.202 -12.537 -31.557 1.00 93.06 646 PRO A CA 1
ATOM 4849 C C . PRO A 1 646 ? -2.096 -13.186 -30.716 1.00 93.06 646 PRO A C 1
ATOM 4851 O O . PRO A 1 646 ? -1.498 -12.561 -29.846 1.00 93.06 646 PRO A O 1
ATOM 4854 N N . ALA A 1 647 ? -1.750 -14.444 -31.005 1.00 89.31 647 ALA A N 1
ATOM 4855 C CA . ALA A 1 647 ? -0.708 -15.149 -30.251 1.00 89.31 647 ALA A CA 1
ATOM 4856 C C . ALA A 1 647 ? 0.670 -14.460 -30.320 1.00 89.31 647 ALA A C 1
ATOM 4858 O O . ALA A 1 647 ? 1.436 -14.547 -29.362 1.00 89.31 647 ALA A O 1
ATOM 4859 N N . SER A 1 648 ? 0.958 -13.750 -31.415 1.00 82.69 648 SER A N 1
ATOM 4860 C CA . SER A 1 648 ? 2.169 -12.940 -31.587 1.00 82.69 648 SER A CA 1
ATOM 4861 C C . SER A 1 648 ? 2.285 -11.806 -30.569 1.00 82.69 648 SER A C 1
ATOM 4863 O O . SER A 1 648 ? 3.394 -11.457 -30.189 1.00 82.69 648 SER A O 1
ATOM 4865 N N . GLU A 1 649 ? 1.158 -11.273 -30.096 1.00 83.62 649 GLU A N 1
ATOM 4866 C CA . GLU A 1 649 ? 1.108 -10.207 -29.090 1.00 83.62 649 GLU A CA 1
ATOM 4867 C C . GLU A 1 649 ? 1.393 -10.719 -27.671 1.00 83.62 649 GLU A C 1
ATOM 4869 O O . GLU A 1 649 ? 1.733 -9.938 -26.786 1.00 83.62 649 GLU A O 1
ATOM 4874 N N . ARG A 1 650 ? 1.257 -12.035 -27.453 1.00 78.31 650 ARG A N 1
ATOM 4875 C CA . ARG A 1 650 ? 1.467 -12.700 -26.153 1.00 78.31 650 ARG A CA 1
ATOM 4876 C C . ARG A 1 650 ? 2.875 -13.249 -25.981 1.00 78.31 650 ARG A C 1
ATOM 4878 O O . ARG A 1 650 ? 3.331 -13.463 -24.860 1.00 78.31 650 ARG A O 1
ATOM 4885 N N . ALA A 1 651 ? 3.547 -13.550 -27.088 1.00 77.56 651 ALA A N 1
ATOM 4886 C CA . ALA A 1 651 ? 4.932 -13.969 -27.037 1.00 77.56 651 ALA A CA 1
ATOM 4887 C C . ALA A 1 651 ? 5.793 -12.773 -26.617 1.00 77.56 651 ALA A C 1
ATOM 4889 O O . ALA A 1 651 ? 5.603 -11.662 -27.109 1.00 77.56 651 ALA A O 1
ATOM 4890 N N . LEU A 1 652 ? 6.774 -13.010 -25.741 1.00 74.19 652 LEU A N 1
ATOM 4891 C CA . LEU A 1 652 ? 7.864 -12.055 -25.577 1.00 74.19 652 LEU A CA 1
ATOM 4892 C C . LEU A 1 652 ? 8.541 -11.939 -26.940 1.00 74.19 652 LEU A C 1
ATOM 4894 O O . LEU A 1 652 ? 9.238 -12.864 -27.357 1.00 74.19 652 LEU A O 1
ATOM 4898 N N . ALA A 1 653 ? 8.264 -10.846 -27.650 1.00 70.06 653 ALA A N 1
ATOM 4899 C CA . ALA A 1 653 ? 8.866 -10.598 -28.943 1.00 70.06 653 ALA A CA 1
ATOM 4900 C C . ALA A 1 653 ? 10.382 -10.640 -28.765 1.00 70.06 653 ALA A C 1
ATOM 4902 O O . ALA A 1 653 ? 10.932 -9.948 -27.900 1.00 70.06 653 ALA A O 1
ATOM 4903 N N . GLU A 1 654 ? 11.055 -11.476 -29.555 1.00 78.94 654 GLU A N 1
ATOM 4904 C CA . GLU A 1 654 ? 12.505 -11.426 -29.575 1.00 78.94 654 GLU A CA 1
ATOM 4905 C C . GLU A 1 654 ? 12.920 -10.020 -30.019 1.00 78.94 654 GLU A C 1
ATOM 4907 O O . GLU A 1 654 ? 12.333 -9.476 -30.962 1.00 78.94 654 GLU A O 1
ATOM 4912 N N . PRO A 1 655 ? 13.893 -9.398 -29.337 1.00 80.81 655 PRO A N 1
ATOM 4913 C CA . PRO A 1 655 ? 14.375 -8.088 -29.731 1.00 80.81 655 PRO A CA 1
ATOM 4914 C C . PRO A 1 655 ? 14.986 -8.201 -31.133 1.00 80.81 655 PRO A C 1
ATOM 4916 O O . PRO A 1 655 ? 16.076 -8.754 -31.308 1.00 80.81 655 PRO A O 1
ATOM 4919 N N . THR A 1 656 ? 14.269 -7.702 -32.139 1.00 84.44 656 THR A N 1
ATOM 4920 C CA . THR A 1 656 ? 14.672 -7.723 -33.551 1.00 84.44 656 THR A CA 1
ATOM 4921 C C . THR A 1 656 ? 15.332 -6.405 -33.945 1.00 84.44 656 THR A C 1
ATOM 4923 O O . THR A 1 656 ? 15.312 -5.435 -33.191 1.00 84.44 656 THR A O 1
ATOM 4926 N N . GLY A 1 657 ? 15.995 -6.389 -35.100 1.00 85.75 657 GLY A N 1
ATOM 4927 C CA . GLY A 1 657 ? 16.649 -5.192 -35.618 1.00 85.75 657 GLY A CA 1
ATOM 4928 C C . GLY A 1 657 ? 17.982 -4.841 -34.950 1.00 85.75 657 GLY A C 1
ATOM 4929 O O . GLY A 1 657 ? 18.411 -5.427 -33.944 1.00 85.75 657 GLY A O 1
ATOM 4930 N N . GLY A 1 658 ? 18.647 -3.863 -35.567 1.00 90.12 658 GLY A N 1
ATOM 4931 C CA . GLY A 1 658 ? 20.000 -3.434 -35.226 1.00 90.12 658 GLY A CA 1
ATOM 4932 C C . GLY A 1 658 ? 21.092 -4.306 -35.855 1.00 90.12 658 GLY A C 1
ATOM 4933 O O . GLY A 1 658 ? 20.973 -5.525 -35.944 1.00 90.12 658 GLY A O 1
ATOM 4934 N N . LYS A 1 659 ? 22.187 -3.671 -36.289 1.00 91.50 659 LYS A N 1
ATOM 4935 C CA . LYS A 1 659 ? 23.371 -4.375 -36.816 1.00 91.50 659 LYS A CA 1
ATOM 4936 C C . LYS A 1 659 ? 24.120 -5.102 -35.699 1.00 91.50 659 LYS A C 1
ATOM 4938 O O . LYS A 1 659 ? 24.712 -6.152 -35.930 1.00 91.50 659 LYS A O 1
ATOM 4943 N N . ILE A 1 660 ? 24.113 -4.524 -34.499 1.00 89.94 660 ILE A N 1
ATOM 4944 C CA . ILE A 1 660 ? 24.757 -5.084 -33.316 1.00 89.94 660 ILE A CA 1
ATOM 4945 C C . ILE A 1 660 ? 23.668 -5.710 -32.450 1.00 89.94 660 ILE A C 1
ATOM 4947 O O . ILE A 1 660 ? 22.780 -5.013 -31.963 1.00 89.94 660 ILE A O 1
ATOM 4951 N N . THR A 1 661 ? 23.733 -7.028 -32.283 1.00 89.44 661 THR A N 1
ATOM 4952 C CA . THR A 1 661 ? 22.764 -7.815 -31.505 1.00 89.44 661 THR A CA 1
ATOM 4953 C C . THR A 1 661 ? 23.324 -8.288 -30.167 1.00 89.44 661 THR A C 1
ATOM 4955 O O . THR A 1 661 ? 22.562 -8.751 -29.333 1.00 89.44 661 THR A O 1
ATOM 4958 N N . GLU A 1 662 ? 24.634 -8.160 -29.949 1.00 91.31 662 GLU A N 1
ATOM 4959 C CA . GLU A 1 662 ? 25.315 -8.558 -28.717 1.00 91.31 662 GLU A CA 1
ATOM 4960 C C . GLU A 1 662 ? 26.392 -7.526 -28.362 1.00 91.31 662 GLU A C 1
ATOM 4962 O O . GLU A 1 662 ? 27.181 -7.093 -29.210 1.00 91.31 662 GLU A O 1
ATOM 4967 N N . ALA A 1 663 ? 26.425 -7.127 -27.096 1.00 90.38 663 ALA A N 1
ATOM 4968 C CA . ALA A 1 663 ? 27.427 -6.247 -26.536 1.00 90.38 663 ALA A CA 1
ATOM 4969 C C . ALA A 1 663 ? 28.601 -7.067 -25.975 1.00 90.38 663 ALA A C 1
ATOM 4971 O O . ALA A 1 663 ? 28.452 -8.004 -25.197 1.00 90.38 663 ALA A O 1
ATOM 4972 N N . LYS A 1 664 ? 29.810 -6.691 -26.380 1.00 92.00 664 LYS A N 1
ATOM 4973 C CA . LYS A 1 664 ? 31.074 -7.304 -25.977 1.00 92.00 664 LYS A CA 1
ATOM 4974 C C . LYS A 1 664 ? 31.409 -6.958 -24.519 1.00 92.00 664 LYS A C 1
ATOM 4976 O O . LYS A 1 664 ? 31.319 -5.784 -24.162 1.00 92.00 664 LYS A O 1
ATOM 4981 N N . PRO A 1 665 ? 31.931 -7.909 -23.720 1.00 92.44 665 PRO A N 1
ATOM 4982 C CA . PRO A 1 665 ? 32.333 -7.652 -22.336 1.00 92.44 665 PRO A CA 1
ATOM 4983 C C . PRO A 1 665 ? 33.309 -6.471 -22.192 1.00 92.44 665 PRO A C 1
ATOM 4985 O O . PRO A 1 665 ? 34.327 -6.407 -22.894 1.00 92.44 665 PRO A O 1
ATOM 4988 N N . LEU A 1 666 ? 33.017 -5.553 -21.260 1.00 92.31 666 LEU A N 1
ATOM 4989 C CA . LEU A 1 666 ? 33.773 -4.303 -21.077 1.00 92.31 666 LEU A CA 1
ATOM 4990 C C . LEU A 1 666 ? 34.894 -4.399 -20.039 1.00 92.31 666 LEU A C 1
ATOM 4992 O O . LEU A 1 666 ? 35.999 -3.922 -20.297 1.00 92.31 666 LEU A O 1
ATOM 4996 N N . CYS A 1 667 ? 34.645 -5.028 -18.884 1.00 94.50 667 CYS A N 1
ATOM 4997 C CA . CYS A 1 667 ? 35.570 -4.973 -17.745 1.00 94.50 667 CYS A CA 1
ATOM 4998 C C . CYS A 1 667 ? 36.979 -5.487 -18.063 1.00 94.50 667 CYS A C 1
ATOM 5000 O O . CYS A 1 667 ? 37.979 -4.894 -17.661 1.00 94.50 667 CYS A O 1
ATOM 5002 N N . SER A 1 668 ? 37.080 -6.606 -18.782 1.00 94.12 668 SER A N 1
ATOM 5003 C CA . SER A 1 668 ? 38.373 -7.171 -19.180 1.00 94.12 668 SER A CA 1
ATOM 5004 C C . SER A 1 668 ? 39.073 -6.316 -20.236 1.00 94.12 668 SER A C 1
ATOM 5006 O O . SER A 1 668 ? 40.299 -6.225 -20.232 1.00 94.12 668 SER A O 1
ATOM 5008 N N . ARG A 1 669 ? 38.299 -5.670 -21.111 1.00 95.00 669 ARG A N 1
ATOM 5009 C CA . ARG A 1 669 ? 38.790 -4.877 -22.239 1.00 95.00 669 ARG A CA 1
ATOM 5010 C C . ARG A 1 669 ? 39.348 -3.524 -21.812 1.00 95.00 669 ARG A C 1
ATOM 5012 O O . ARG A 1 669 ? 40.348 -3.103 -22.377 1.00 95.00 669 ARG A O 1
ATOM 5019 N N . LEU A 1 670 ? 38.709 -2.879 -20.838 1.00 96.75 670 LEU A N 1
ATOM 5020 C CA . LEU A 1 670 ? 39.063 -1.541 -20.350 1.00 96.75 670 LEU A CA 1
ATOM 5021 C C . LEU A 1 670 ? 39.961 -1.567 -19.109 1.00 96.75 670 LEU A C 1
ATOM 5023 O O . LEU A 1 670 ? 40.224 -0.530 -18.508 1.00 96.75 670 LEU A O 1
ATOM 5027 N N . ARG A 1 671 ? 40.429 -2.751 -18.692 1.00 95.50 671 ARG A N 1
ATOM 5028 C CA . ARG A 1 671 ? 41.210 -2.921 -17.461 1.00 95.50 671 ARG A CA 1
ATOM 5029 C C . ARG A 1 671 ? 42.453 -2.027 -17.423 1.00 95.50 671 ARG A C 1
ATOM 5031 O O . ARG A 1 671 ? 42.769 -1.498 -16.364 1.00 95.50 671 ARG A O 1
ATOM 5038 N N . SER A 1 672 ? 43.162 -1.887 -18.544 1.00 95.31 672 SER A N 1
ATOM 5039 C CA . SER A 1 672 ? 44.408 -1.110 -18.599 1.00 95.31 672 SER A CA 1
ATOM 5040 C C . SER A 1 672 ? 44.140 0.388 -18.491 1.00 95.31 672 SER A C 1
ATOM 5042 O O . SER A 1 672 ? 44.833 1.089 -17.759 1.00 95.31 672 SER A O 1
ATOM 5044 N N . GLU A 1 673 ? 43.137 0.874 -19.214 1.00 96.69 673 GLU A N 1
ATOM 5045 C CA . GLU A 1 673 ? 42.720 2.270 -19.226 1.00 96.69 673 GLU A CA 1
ATOM 5046 C C . GLU A 1 673 ? 42.165 2.661 -17.849 1.00 96.69 673 GLU A C 1
ATOM 5048 O O . GLU A 1 673 ? 42.609 3.643 -17.255 1.00 96.69 673 GLU A O 1
ATOM 5053 N N . ALA A 1 674 ? 41.281 1.833 -17.286 1.00 95.81 674 ALA A N 1
ATOM 5054 C CA . ALA A 1 674 ? 40.713 2.049 -15.962 1.00 95.81 674 ALA A CA 1
ATOM 5055 C C . ALA A 1 674 ? 41.777 2.039 -14.854 1.00 95.81 674 ALA A C 1
ATOM 5057 O O . ALA A 1 674 ? 41.718 2.880 -13.965 1.00 95.81 674 ALA A O 1
ATOM 5058 N N . ALA A 1 675 ? 42.789 1.166 -14.926 1.00 94.88 675 ALA A N 1
ATOM 5059 C CA . ALA A 1 675 ? 43.887 1.159 -13.955 1.00 94.88 675 ALA A CA 1
ATOM 5060 C C . ALA A 1 675 ? 44.700 2.468 -13.957 1.00 94.88 675 ALA A C 1
ATOM 5062 O O . ALA A 1 675 ? 45.224 2.861 -12.915 1.00 94.88 675 ALA A O 1
ATOM 5063 N N . GLY A 1 676 ? 44.795 3.150 -15.106 1.00 94.38 676 GLY A N 1
ATOM 5064 C CA . GLY A 1 676 ? 45.425 4.468 -15.208 1.00 94.38 676 GLY A CA 1
ATOM 5065 C C . GLY A 1 676 ? 44.548 5.607 -14.674 1.00 94.38 676 GLY A C 1
ATOM 5066 O O . GLY A 1 676 ? 45.063 6.541 -14.061 1.00 94.38 676 GLY A O 1
ATOM 5067 N N . LEU A 1 677 ? 43.230 5.526 -14.882 1.00 93.94 677 LEU A N 1
ATOM 5068 C CA . LEU A 1 677 ? 42.272 6.577 -14.505 1.00 93.94 677 LEU A CA 1
ATOM 5069 C C . LEU A 1 677 ? 41.790 6.483 -13.052 1.00 93.94 677 LEU A C 1
ATOM 5071 O O . LEU A 1 677 ? 41.524 7.511 -12.421 1.00 93.94 677 LEU A O 1
ATOM 5075 N N . VAL A 1 678 ? 41.690 5.262 -12.527 1.00 93.88 678 VAL A N 1
ATOM 5076 C CA . VAL A 1 678 ? 41.220 4.936 -11.176 1.00 93.88 678 VAL A CA 1
ATOM 5077 C C . VAL A 1 678 ? 42.196 3.935 -10.526 1.00 93.88 678 VAL A C 1
ATOM 5079 O O . VAL A 1 678 ? 41.898 2.744 -10.402 1.00 93.88 678 VAL A O 1
ATOM 5082 N N . PRO A 1 679 ? 43.407 4.376 -10.129 1.00 91.56 679 PRO A N 1
ATOM 5083 C CA . PRO A 1 679 ? 44.416 3.477 -9.576 1.00 91.56 679 PRO A CA 1
ATOM 5084 C C . PRO A 1 679 ? 43.921 2.741 -8.326 1.00 91.56 679 PRO A C 1
ATOM 5086 O O . PRO A 1 679 ? 43.380 3.347 -7.404 1.00 91.56 679 PRO A O 1
ATOM 5089 N N . GLY A 1 680 ? 44.131 1.424 -8.289 1.00 90.50 680 GLY A N 1
ATOM 5090 C CA . GLY A 1 680 ? 43.724 0.570 -7.168 1.00 90.50 680 GLY A CA 1
ATOM 5091 C C . GLY A 1 680 ? 42.253 0.141 -7.175 1.00 90.50 680 GLY A C 1
ATOM 5092 O O . GLY A 1 680 ? 41.886 -0.712 -6.368 1.00 90.50 680 GLY A O 1
ATOM 5093 N N . ALA A 1 681 ? 41.429 0.656 -8.094 1.00 91.25 681 ALA A N 1
ATOM 5094 C CA . ALA A 1 681 ? 40.050 0.205 -8.232 1.00 91.25 681 ALA A CA 1
ATOM 5095 C C . ALA A 1 681 ? 39.950 -1.221 -8.773 1.00 91.25 681 ALA A C 1
ATOM 5097 O O . ALA A 1 681 ? 40.710 -1.651 -9.649 1.00 91.25 681 ALA A O 1
ATOM 5098 N N . LYS A 1 682 ? 38.950 -1.948 -8.277 1.00 91.88 682 LYS A N 1
ATOM 5099 C CA . LYS A 1 682 ? 38.548 -3.243 -8.830 1.00 91.88 682 LYS A CA 1
ATOM 5100 C C . LYS A 1 682 ? 37.424 -3.015 -9.830 1.00 91.88 682 LYS A C 1
ATOM 5102 O O . LYS A 1 682 ? 36.530 -2.215 -9.591 1.00 91.88 682 LYS A O 1
ATOM 5107 N N . ALA A 1 683 ? 37.478 -3.742 -10.941 1.00 92.88 683 ALA A N 1
ATOM 5108 C CA . ALA A 1 683 ? 36.387 -3.765 -11.902 1.00 92.88 683 ALA A CA 1
ATOM 5109 C C . ALA A 1 683 ? 35.181 -4.489 -11.288 1.00 92.88 683 ALA A C 1
ATOM 5111 O O . ALA A 1 683 ? 35.306 -5.649 -10.882 1.00 92.88 683 ALA A O 1
ATOM 5112 N N . GLN A 1 684 ? 34.030 -3.834 -11.268 1.00 91.19 684 GLN A N 1
ATOM 5113 C CA . GLN A 1 684 ? 32.743 -4.428 -10.952 1.00 91.19 684 GLN A CA 1
ATOM 5114 C C . GLN A 1 684 ? 31.944 -4.574 -12.246 1.00 91.19 684 GLN A C 1
ATOM 5116 O O . GLN A 1 684 ? 31.603 -3.589 -12.893 1.00 91.19 684 GLN A O 1
ATOM 5121 N N . ASP A 1 685 ? 31.642 -5.814 -12.626 1.00 90.69 685 ASP A N 1
ATOM 5122 C CA . ASP A 1 685 ? 30.758 -6.082 -13.760 1.00 90.69 685 ASP A CA 1
ATOM 5123 C C . ASP A 1 685 ? 29.321 -5.706 -13.384 1.00 90.69 685 ASP A C 1
ATOM 5125 O O . ASP A 1 685 ? 28.703 -6.336 -12.518 1.00 90.69 685 ASP A O 1
ATOM 5129 N N . THR A 1 686 ? 28.811 -4.656 -14.024 1.00 87.88 686 THR A N 1
ATOM 5130 C CA . THR A 1 686 ? 27.449 -4.146 -13.832 1.00 87.88 686 THR A CA 1
ATOM 5131 C C . THR A 1 686 ? 26.493 -4.635 -14.918 1.00 87.88 686 THR A C 1
ATOM 5133 O O . THR A 1 686 ? 25.351 -4.188 -14.980 1.00 87.88 686 THR A O 1
ATOM 5136 N N . THR A 1 687 ? 26.907 -5.597 -15.750 1.00 88.62 687 THR A N 1
ATOM 5137 C CA . THR A 1 687 ? 26.055 -6.229 -16.766 1.00 88.62 687 THR A CA 1
ATOM 5138 C C . THR A 1 687 ? 24.781 -6.826 -16.140 1.00 88.62 687 THR A C 1
ATOM 5140 O O . THR A 1 687 ? 24.869 -7.563 -15.150 1.00 88.62 687 THR A O 1
ATOM 5143 N N . PRO A 1 688 ? 23.578 -6.563 -16.697 1.00 80.12 688 PRO A N 1
ATOM 5144 C CA . PRO A 1 688 ? 22.337 -7.040 -16.107 1.00 80.12 688 PRO A CA 1
ATOM 5145 C C . PRO A 1 688 ? 22.256 -8.557 -15.919 1.00 80.12 688 PRO A C 1
ATOM 5147 O O . PRO A 1 688 ? 22.243 -9.332 -16.875 1.00 80.12 688 PRO A O 1
ATOM 5150 N N . ARG A 1 689 ? 22.107 -9.004 -14.664 1.00 70.94 689 ARG A N 1
ATOM 5151 C CA . ARG A 1 689 ? 22.037 -10.435 -14.311 1.00 70.94 689 ARG A CA 1
ATOM 5152 C C . ARG A 1 689 ? 20.770 -11.082 -14.866 1.00 70.94 689 ARG A C 1
ATOM 5154 O O . ARG A 1 689 ? 19.689 -10.850 -14.342 1.00 70.94 689 ARG A O 1
ATOM 5161 N N . GLY A 1 690 ? 20.889 -11.913 -15.900 1.00 62.66 690 GLY A N 1
ATOM 5162 C CA . GLY A 1 690 ? 19.741 -12.504 -16.602 1.00 62.66 690 GLY A CA 1
ATOM 5163 C C . GLY A 1 690 ? 19.349 -11.770 -17.889 1.00 62.66 690 GLY A C 1
ATOM 5164 O O . GLY A 1 690 ? 18.310 -12.099 -18.469 1.00 62.66 690 GLY A O 1
ATOM 5165 N N . GLY A 1 691 ? 20.166 -10.813 -18.348 1.00 59.28 691 GLY A N 1
ATOM 5166 C CA . GLY A 1 691 ? 20.190 -10.313 -19.727 1.00 59.28 691 GLY A CA 1
ATOM 5167 C C . GLY A 1 691 ? 20.698 -11.393 -20.684 1.00 59.28 691 GLY A C 1
ATOM 5168 O O . GLY A 1 691 ? 21.814 -11.330 -21.179 1.00 59.28 691 GLY A O 1
ATOM 5169 N N . ALA A 1 692 ? 19.895 -12.440 -20.870 1.00 52.84 692 ALA A N 1
ATOM 5170 C CA . ALA A 1 692 ? 20.211 -13.587 -21.719 1.00 52.84 692 ALA A CA 1
ATOM 5171 C C . ALA A 1 692 ? 20.350 -13.232 -23.212 1.00 52.84 692 ALA A C 1
ATOM 5173 O O . ALA A 1 692 ? 20.816 -14.061 -23.981 1.00 52.84 692 ALA A O 1
ATOM 5174 N N . ASP A 1 693 ? 19.954 -12.025 -23.619 1.00 75.19 693 ASP A N 1
ATOM 5175 C CA . ASP A 1 693 ? 20.070 -11.545 -24.995 1.00 75.19 693 ASP A CA 1
ATOM 5176 C C . ASP A 1 693 ? 21.409 -10.843 -25.275 1.00 75.19 693 ASP A C 1
ATOM 5178 O O . ASP A 1 693 ? 21.688 -10.510 -26.420 1.00 75.19 693 ASP A O 1
ATOM 5182 N N . GLY A 1 694 ? 22.240 -10.599 -24.250 1.00 85.56 694 GLY A N 1
ATOM 5183 C CA . GLY A 1 694 ? 23.604 -10.085 -24.412 1.00 85.56 694 GLY A CA 1
ATOM 5184 C C . GLY A 1 694 ? 23.710 -8.653 -24.947 1.00 85.56 694 GLY A C 1
ATOM 5185 O O . GLY A 1 694 ? 24.815 -8.159 -25.125 1.00 85.56 694 GLY A O 1
ATOM 5186 N N . ARG A 1 695 ? 22.602 -7.941 -25.181 1.00 90.44 695 ARG A N 1
ATOM 5187 C CA . ARG A 1 695 ? 22.579 -6.600 -25.802 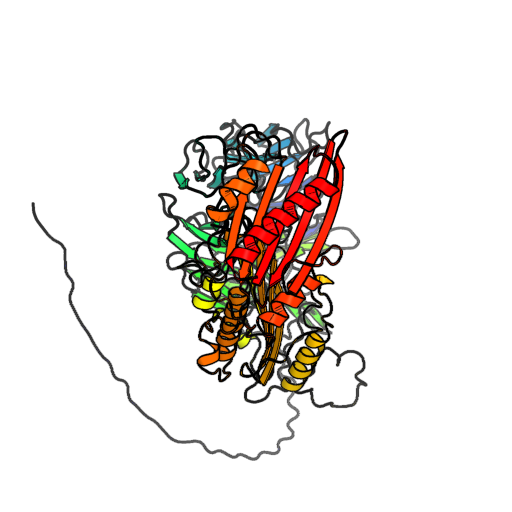1.00 90.44 695 ARG A CA 1
ATOM 5188 C C . ARG A 1 695 ? 23.117 -5.476 -24.920 1.00 90.44 695 ARG A C 1
ATOM 5190 O O . ARG A 1 695 ? 23.286 -4.354 -25.385 1.00 90.44 695 ARG A O 1
ATOM 5197 N N . VAL A 1 696 ? 23.334 -5.732 -23.640 1.00 90.06 696 VAL A N 1
ATOM 5198 C CA . VAL A 1 696 ? 23.578 -4.699 -22.638 1.00 90.06 696 VAL A CA 1
ATOM 5199 C C . VAL A 1 696 ? 24.707 -5.164 -21.728 1.00 90.06 696 VAL A C 1
ATOM 5201 O O . VAL A 1 696 ? 24.643 -6.269 -21.202 1.00 90.06 696 VAL A O 1
ATOM 5204 N N . THR A 1 697 ? 25.737 -4.340 -21.539 1.00 92.25 697 THR A N 1
ATOM 5205 C CA . THR A 1 697 ? 26.898 -4.648 -20.683 1.00 92.25 697 THR A CA 1
ATOM 5206 C C . THR A 1 697 ? 27.425 -3.382 -20.015 1.00 92.25 697 THR A C 1
ATOM 5208 O O . THR A 1 697 ? 27.289 -2.280 -20.552 1.00 92.25 697 THR A O 1
ATOM 5211 N N . GLY A 1 698 ? 27.997 -3.530 -18.825 1.00 91.81 698 GLY A N 1
ATOM 5212 C CA . GLY A 1 698 ? 28.474 -2.416 -18.016 1.00 91.81 698 GLY A CA 1
ATOM 5213 C C . GLY A 1 698 ? 29.690 -2.803 -17.194 1.00 91.81 698 GLY A C 1
ATOM 5214 O O . GLY A 1 698 ? 29.903 -3.978 -16.891 1.00 91.81 698 GLY A O 1
ATOM 5215 N N . CYS A 1 699 ? 30.508 -1.816 -16.862 1.00 93.75 699 CYS A N 1
ATOM 5216 C CA . CYS A 1 699 ? 31.575 -1.983 -15.903 1.00 93.75 699 CYS A CA 1
ATOM 5217 C C . CYS A 1 699 ? 31.833 -0.692 -15.136 1.00 93.75 699 CYS A C 1
ATOM 5219 O O . CYS A 1 699 ? 31.924 0.384 -15.735 1.00 93.75 699 CYS A O 1
ATOM 5221 N N . ASP A 1 700 ? 32.011 -0.844 -13.832 1.00 93.06 700 ASP A N 1
ATOM 5222 C CA . ASP A 1 700 ? 32.240 0.253 -12.907 1.00 93.06 700 ASP A CA 1
ATOM 5223 C C . ASP A 1 700 ? 33.584 0.018 -12.199 1.00 93.06 700 ASP A C 1
ATOM 5225 O O . ASP A 1 700 ? 33.954 -1.116 -11.877 1.00 93.06 700 ASP A O 1
ATOM 5229 N N . TRP A 1 701 ? 34.347 1.087 -11.987 1.00 94.00 701 TRP A N 1
ATOM 5230 C CA . TRP A 1 701 ? 35.614 1.071 -11.263 1.00 94.00 701 TRP A CA 1
ATOM 5231 C C . TRP A 1 701 ? 35.582 2.138 -10.179 1.00 94.00 701 TRP A C 1
ATOM 5233 O O . TRP A 1 701 ? 35.562 3.336 -10.468 1.00 94.00 701 TRP A O 1
ATOM 5243 N N . GLU A 1 702 ? 35.635 1.676 -8.935 1.00 89.12 702 GLU A N 1
ATOM 5244 C CA . GLU A 1 702 ? 35.709 2.499 -7.732 1.00 89.12 702 GLU A CA 1
ATOM 5245 C C . GLU A 1 702 ? 36.843 1.975 -6.838 1.00 89.12 702 GLU A C 1
ATOM 5247 O O . GLU A 1 702 ? 37.085 0.764 -6.758 1.00 89.12 702 GLU A O 1
ATOM 5252 N N . SER A 1 703 ? 37.597 2.882 -6.216 1.00 84.44 703 SER A N 1
ATOM 5253 C CA . SER A 1 703 ? 38.691 2.514 -5.315 1.00 84.44 703 SER A CA 1
ATOM 5254 C C . SER A 1 703 ? 38.196 2.422 -3.874 1.00 84.44 703 SER A C 1
ATOM 5256 O O . SER A 1 703 ? 37.677 3.390 -3.327 1.00 84.44 703 SER A O 1
ATOM 5258 N N . ASP A 1 704 ? 38.448 1.278 -3.226 1.00 79.31 704 ASP A N 1
ATOM 5259 C CA . ASP A 1 704 ? 38.136 1.058 -1.803 1.00 79.31 704 ASP A CA 1
ATOM 5260 C C . ASP A 1 704 ? 38.836 2.095 -0.891 1.00 79.31 704 ASP A C 1
ATOM 5262 O O . ASP A 1 704 ? 38.350 2.410 0.195 1.00 79.31 704 ASP A O 1
ATOM 5266 N N . ALA A 1 705 ? 40.002 2.605 -1.314 1.00 78.75 705 ALA A N 1
ATOM 5267 C CA . ALA A 1 705 ? 40.823 3.535 -0.536 1.00 78.75 705 ALA A CA 1
ATOM 5268 C C . ALA A 1 705 ? 40.404 5.004 -0.704 1.00 78.75 705 ALA A C 1
ATOM 5270 O O . ALA A 1 705 ? 40.689 5.827 0.165 1.00 78.75 705 ALA A O 1
ATOM 5271 N N . ASP A 1 706 ? 39.765 5.330 -1.827 1.00 78.88 706 ASP A N 1
ATOM 5272 C CA . ASP A 1 706 ? 39.372 6.684 -2.188 1.00 78.88 706 ASP A CA 1
ATOM 5273 C C . ASP A 1 706 ? 38.191 6.620 -3.176 1.00 78.88 706 ASP A C 1
ATOM 5275 O O . ASP A 1 706 ? 38.416 6.363 -4.359 1.00 78.88 706 ASP A O 1
ATOM 5279 N N . PRO A 1 707 ? 36.939 6.863 -2.742 1.00 74.19 707 PRO A N 1
ATOM 5280 C CA . PRO A 1 707 ? 35.774 6.826 -3.631 1.00 74.19 707 PRO A CA 1
ATOM 5281 C C . PRO A 1 707 ? 35.720 8.045 -4.569 1.00 74.19 707 PRO A C 1
ATOM 5283 O O . PRO A 1 707 ? 34.731 8.269 -5.267 1.00 74.19 707 PRO A O 1
ATOM 5286 N N . THR A 1 708 ? 36.743 8.910 -4.551 1.00 81.50 708 THR A N 1
ATOM 5287 C CA . THR A 1 708 ? 36.729 10.145 -5.325 1.00 81.50 708 THR A CA 1
ATOM 5288 C C . THR A 1 708 ? 36.917 9.948 -6.830 1.00 81.50 708 THR A C 1
ATOM 5290 O O . THR A 1 708 ? 36.155 10.588 -7.561 1.00 81.50 708 THR A O 1
ATOM 5293 N N . PRO A 1 709 ? 37.872 9.139 -7.342 1.00 88.31 709 PRO A N 1
ATOM 5294 C CA . PRO A 1 709 ? 37.866 8.715 -8.732 1.00 88.31 709 PRO A CA 1
ATOM 5295 C C . PRO A 1 709 ? 36.856 7.578 -8.940 1.00 88.31 709 PRO A C 1
ATOM 5297 O O . PRO A 1 709 ? 36.954 6.518 -8.325 1.00 88.31 709 PRO A O 1
ATOM 5300 N N . HIS A 1 710 ? 35.921 7.786 -9.856 1.00 92.31 710 HIS A N 1
ATOM 5301 C CA . HIS A 1 710 ? 34.928 6.797 -10.247 1.00 92.31 710 HIS A CA 1
ATOM 5302 C C . HIS A 1 710 ? 34.787 6.806 -11.767 1.00 92.31 710 HIS A C 1
ATOM 5304 O O . HIS A 1 710 ? 34.614 7.866 -12.370 1.00 92.31 710 HIS A O 1
ATOM 5310 N N . LEU A 1 711 ? 34.891 5.630 -12.386 1.00 95.38 711 LEU A N 1
ATOM 5311 C CA . LEU A 1 711 ? 34.686 5.440 -13.820 1.00 95.38 711 LEU A CA 1
ATOM 5312 C C . LEU A 1 711 ? 33.554 4.437 -14.027 1.00 95.38 711 LEU A C 1
ATOM 5314 O O . LEU A 1 711 ? 33.655 3.295 -13.590 1.00 95.38 711 LEU A O 1
ATOM 5318 N N . THR A 1 712 ? 32.511 4.840 -14.742 1.00 95.12 712 THR A N 1
ATOM 5319 C CA . THR A 1 712 ? 31.433 3.960 -15.205 1.00 95.12 712 THR A CA 1
ATOM 5320 C C . THR A 1 712 ? 31.432 3.927 -16.721 1.00 95.12 712 THR A C 1
ATOM 5322 O O . THR A 1 712 ? 31.441 4.968 -17.378 1.00 95.12 712 THR A O 1
ATOM 5325 N N . VAL A 1 713 ? 31.377 2.725 -17.292 1.00 95.56 713 VAL A N 1
ATOM 5326 C CA . VAL A 1 713 ? 31.249 2.533 -18.737 1.00 95.56 713 VAL A CA 1
ATOM 5327 C C . VAL A 1 713 ? 30.129 1.554 -19.026 1.00 95.56 713 VAL A C 1
ATOM 5329 O O . VAL A 1 713 ? 30.125 0.439 -18.511 1.00 95.56 713 VAL A O 1
ATOM 5332 N N . ARG A 1 714 ? 29.185 1.950 -19.880 1.00 94.38 714 ARG A N 1
ATOM 5333 C CA . ARG A 1 714 ? 28.047 1.117 -20.284 1.00 94.38 714 ARG A CA 1
ATOM 5334 C C . ARG A 1 714 ? 27.910 1.099 -21.787 1.00 94.38 714 ARG A C 1
ATOM 5336 O O . ARG A 1 714 ? 28.188 2.087 -22.465 1.00 94.38 714 ARG A O 1
ATOM 5343 N N . VAL A 1 715 ? 27.452 -0.033 -22.296 1.00 94.38 715 VAL A N 1
ATOM 5344 C CA . VAL A 1 715 ? 27.138 -0.220 -23.705 1.00 94.38 715 VAL A CA 1
ATOM 5345 C C . VAL A 1 715 ? 25.768 -0.863 -23.832 1.00 94.38 715 VAL A C 1
ATOM 5347 O O . VAL A 1 715 ? 25.476 -1.866 -23.177 1.00 94.38 715 VAL A O 1
ATOM 5350 N N . LYS A 1 716 ? 24.939 -0.279 -24.697 1.00 93.75 716 LYS A N 1
ATOM 5351 C CA . LYS A 1 716 ? 23.603 -0.765 -25.040 1.00 93.75 716 LYS A CA 1
ATOM 5352 C C . LYS A 1 716 ? 23.505 -0.953 -26.551 1.00 93.75 716 LYS A C 1
ATOM 5354 O O . LYS A 1 716 ? 23.740 -0.014 -27.301 1.00 93.75 716 LYS A O 1
ATOM 5359 N N . ALA A 1 717 ? 23.131 -2.140 -26.997 1.00 94.12 717 ALA A N 1
ATOM 5360 C CA . ALA A 1 717 ? 22.785 -2.439 -28.378 1.00 94.12 717 ALA A CA 1
ATOM 5361 C C . ALA A 1 717 ? 21.256 -2.471 -28.504 1.00 94.12 717 ALA A C 1
ATOM 5363 O O . ALA A 1 717 ? 20.610 -3.489 -28.232 1.00 94.12 717 ALA A O 1
ATOM 5364 N N . LEU A 1 718 ? 20.663 -1.335 -28.869 1.00 93.62 718 LEU A N 1
ATOM 5365 C CA . LEU A 1 718 ? 19.209 -1.182 -28.876 1.00 93.62 718 LEU A CA 1
ATOM 5366 C C . LEU A 1 718 ? 18.585 -2.016 -30.012 1.00 93.62 718 LEU A C 1
ATOM 5368 O O . LEU A 1 718 ? 19.152 -2.046 -31.107 1.00 93.62 718 LEU A O 1
ATOM 5372 N N . PRO A 1 719 ? 17.483 -2.748 -29.769 1.00 94.56 719 PRO A N 1
ATOM 5373 C CA . PRO A 1 719 ? 16.667 -3.365 -30.818 1.00 94.56 719 PRO A CA 1
ATOM 5374 C C . PRO A 1 719 ? 15.639 -2.379 -31.378 1.00 94.56 719 PRO A C 1
ATOM 5376 O O . PRO A 1 719 ? 15.512 -1.275 -30.862 1.00 94.56 719 PRO A O 1
ATOM 5379 N N . ASP A 1 720 ? 14.882 -2.777 -32.397 1.00 94.62 720 ASP A N 1
ATOM 5380 C CA . ASP A 1 720 ? 13.662 -2.078 -32.809 1.00 94.62 720 ASP A CA 1
ATOM 5381 C C . ASP A 1 720 ? 12.642 -2.090 -31.653 1.00 94.62 720 ASP A C 1
ATOM 5383 O O . ASP A 1 720 ? 12.552 -3.067 -30.904 1.00 94.62 720 ASP A O 1
ATOM 5387 N N . SER A 1 721 ? 11.886 -1.001 -31.484 1.00 94.00 721 SER A N 1
ATOM 5388 C CA . SER A 1 721 ? 10.925 -0.868 -30.387 1.00 94.00 721 SER A CA 1
ATOM 5389 C C . SER A 1 721 ? 9.576 -1.417 -30.837 1.00 94.00 721 SER A C 1
ATOM 5391 O O . SER A 1 721 ? 8.936 -0.823 -31.714 1.00 94.00 721 SER A O 1
ATOM 5393 N N . PRO A 1 722 ? 9.093 -2.514 -30.230 1.00 89.94 722 PRO A N 1
ATOM 5394 C CA . PRO A 1 722 ? 7.775 -3.051 -30.536 1.00 89.94 722 PRO A CA 1
ATOM 5395 C C . PRO A 1 722 ? 6.623 -2.103 -30.178 1.00 89.94 722 PRO A C 1
ATOM 5397 O O . PRO A 1 722 ? 5.522 -2.310 -30.680 1.00 89.94 722 PRO A O 1
ATOM 5400 N N . LEU A 1 723 ? 6.845 -1.118 -29.299 1.00 92.19 723 LEU A N 1
ATOM 5401 C CA . LEU A 1 723 ? 5.805 -0.190 -28.842 1.00 92.19 723 LEU A CA 1
ATOM 5402 C C . LEU A 1 723 ? 5.749 1.113 -29.634 1.00 92.19 723 LEU A C 1
ATOM 5404 O O . LEU A 1 723 ? 4.684 1.708 -29.756 1.00 92.19 723 LEU A O 1
ATOM 5408 N N . THR A 1 724 ? 6.880 1.594 -30.137 1.00 91.94 724 THR A N 1
ATOM 5409 C CA . THR A 1 724 ? 6.927 2.874 -30.866 1.00 91.94 724 THR A CA 1
ATOM 5410 C C . THR A 1 724 ? 7.088 2.686 -32.371 1.00 91.94 724 THR A C 1
ATOM 5412 O O . THR A 1 724 ? 6.996 3.651 -33.123 1.00 91.94 724 THR A O 1
ATOM 5415 N N . GLY A 1 725 ? 7.381 1.461 -32.829 1.00 91.62 725 GLY A N 1
ATOM 5416 C CA . GLY A 1 725 ? 7.719 1.171 -34.226 1.00 91.62 725 GLY A CA 1
ATOM 5417 C C . GLY A 1 725 ? 9.047 1.791 -34.677 1.00 91.62 725 GLY A C 1
ATOM 5418 O O . GLY A 1 725 ? 9.398 1.716 -35.856 1.00 91.62 725 GLY A O 1
ATOM 5419 N N . ARG A 1 726 ? 9.799 2.421 -33.764 1.00 93.88 726 ARG A N 1
ATOM 5420 C CA . ARG A 1 726 ? 11.087 3.046 -34.068 1.00 93.88 726 ARG A CA 1
ATOM 5421 C C . ARG A 1 726 ? 12.138 1.978 -34.335 1.00 93.88 726 ARG A C 1
ATOM 5423 O O . ARG A 1 726 ? 12.273 1.013 -33.581 1.00 93.88 726 ARG A O 1
ATOM 5430 N N . SER A 1 727 ? 12.946 2.210 -35.365 1.00 95.19 727 SER A N 1
ATOM 5431 C CA . SER A 1 727 ? 14.114 1.374 -35.627 1.00 95.19 727 SER A CA 1
ATOM 5432 C C . SER A 1 727 ? 15.148 1.482 -34.502 1.00 95.19 727 SER A C 1
ATOM 5434 O O . SER A 1 727 ? 15.239 2.492 -33.797 1.00 95.19 727 SER A O 1
ATOM 5436 N N . ALA A 1 728 ? 15.973 0.451 -34.376 1.00 95.44 728 ALA A N 1
ATOM 5437 C CA . ALA A 1 728 ? 17.094 0.351 -33.454 1.00 95.44 728 ALA A CA 1
ATOM 5438 C C . ALA A 1 728 ? 18.045 1.558 -33.536 1.00 95.44 728 ALA A C 1
ATOM 5440 O O . ALA A 1 728 ? 18.494 2.082 -32.517 1.00 95.44 728 ALA A O 1
ATOM 5441 N N . ALA A 1 729 ? 18.332 2.030 -34.754 1.00 96.00 729 ALA A N 1
ATOM 5442 C CA . ALA A 1 729 ? 19.184 3.195 -34.979 1.00 96.00 729 ALA A CA 1
ATOM 5443 C C . ALA A 1 729 ? 18.512 4.497 -34.519 1.00 96.00 729 ALA A C 1
ATOM 5445 O O . ALA A 1 729 ? 19.166 5.326 -33.891 1.00 96.00 729 ALA A O 1
ATOM 5446 N N . LYS A 1 730 ? 17.204 4.656 -34.775 1.00 96.06 730 LYS A N 1
ATOM 5447 C CA . LYS A 1 730 ? 16.471 5.862 -34.369 1.00 96.06 730 LYS A CA 1
ATOM 5448 C C . LYS A 1 730 ? 16.343 5.975 -32.852 1.00 96.06 730 LYS A C 1
ATOM 5450 O O . LYS A 1 730 ? 16.495 7.062 -32.310 1.00 96.06 730 LYS A O 1
ATOM 5455 N N . GLN A 1 731 ? 16.120 4.862 -32.158 1.00 94.19 731 GLN A N 1
ATOM 5456 C CA . GLN A 1 731 ? 16.141 4.865 -30.694 1.00 94.19 731 GLN A CA 1
ATOM 5457 C C . GLN A 1 731 ? 17.517 5.250 -30.150 1.00 94.19 731 GLN A C 1
ATOM 5459 O O . GLN A 1 731 ? 17.606 6.047 -29.223 1.00 94.19 731 GLN A O 1
ATOM 5464 N N . ALA A 1 732 ? 18.596 4.727 -30.739 1.00 94.94 732 ALA A N 1
ATOM 5465 C CA . ALA A 1 732 ? 19.946 5.085 -30.313 1.00 94.94 732 ALA A CA 1
ATOM 5466 C C . ALA A 1 732 ? 20.231 6.580 -30.523 1.00 94.94 732 ALA A C 1
ATOM 5468 O O . ALA A 1 732 ? 20.864 7.200 -29.673 1.00 94.94 732 ALA A O 1
ATOM 5469 N N . GLU A 1 733 ? 19.743 7.156 -31.625 1.00 96.00 733 GLU A N 1
ATOM 5470 C CA . GLU A 1 733 ? 19.815 8.595 -31.908 1.00 96.00 733 GLU A CA 1
ATOM 5471 C C . GLU A 1 733 ? 19.100 9.406 -30.819 1.00 96.00 733 GLU A C 1
ATOM 5473 O O . GLU A 1 733 ? 19.709 10.273 -30.207 1.00 96.00 733 GLU A O 1
ATOM 5478 N N . GLU A 1 734 ? 17.851 9.069 -30.487 1.00 93.94 734 GLU A N 1
ATOM 5479 C CA . GLU A 1 734 ? 17.076 9.770 -29.450 1.00 93.94 734 GLU A CA 1
ATOM 5480 C C . GLU A 1 734 ? 17.727 9.690 -28.062 1.00 93.94 734 GLU A C 1
ATOM 5482 O O . GLU A 1 734 ? 17.733 10.672 -27.314 1.00 93.94 734 GLU A O 1
ATOM 5487 N N . VAL A 1 735 ? 18.324 8.545 -27.722 1.00 93.00 735 VAL A N 1
ATOM 5488 C CA . VAL A 1 735 ? 19.067 8.376 -26.467 1.00 93.00 735 VAL A CA 1
ATOM 5489 C C . VAL A 1 735 ? 20.285 9.305 -26.410 1.00 93.00 735 VAL A C 1
ATOM 5491 O O . VAL A 1 735 ? 20.567 9.867 -25.354 1.00 93.00 735 VAL A O 1
ATOM 5494 N N . VAL A 1 736 ? 21.000 9.504 -27.523 1.00 95.12 736 VAL A N 1
ATOM 5495 C CA . VAL A 1 736 ? 22.115 10.463 -27.565 1.00 95.12 736 VAL A CA 1
ATOM 5496 C C . VAL A 1 736 ? 21.607 11.897 -27.592 1.00 95.12 736 VAL A C 1
ATOM 5498 O O . VAL A 1 736 ? 22.096 12.705 -26.815 1.00 95.12 736 VAL A O 1
ATOM 5501 N N . THR A 1 737 ? 20.605 12.225 -28.408 1.00 93.81 737 THR A N 1
ATOM 5502 C CA . THR A 1 737 ? 20.053 13.585 -28.510 1.00 93.81 737 THR A CA 1
ATOM 5503 C C . THR A 1 737 ? 19.460 14.079 -27.184 1.00 93.81 737 THR A C 1
ATOM 5505 O O . THR A 1 737 ? 19.570 15.264 -26.875 1.00 93.81 737 THR A O 1
ATOM 5508 N N . SER A 1 738 ? 18.861 13.185 -26.390 1.00 89.88 738 SER A N 1
ATOM 5509 C CA . SER A 1 738 ? 18.325 13.500 -25.055 1.00 89.88 738 SER A CA 1
ATOM 5510 C C . SER A 1 738 ? 19.393 13.614 -23.963 1.00 89.88 738 SER A C 1
ATOM 5512 O O . SER A 1 738 ? 19.081 14.072 -22.866 1.00 89.88 738 SER A O 1
ATOM 5514 N N . ALA A 1 739 ? 20.639 13.210 -24.233 1.00 93.25 739 ALA A N 1
ATOM 5515 C CA . ALA A 1 739 ? 21.724 13.361 -23.277 1.00 93.25 739 ALA A CA 1
ATOM 5516 C C . ALA A 1 739 ? 22.154 14.831 -23.150 1.00 93.25 739 ALA A C 1
ATOM 5518 O O . ALA A 1 739 ? 22.260 15.570 -24.134 1.00 93.25 739 ALA A O 1
ATOM 5519 N N . ASP A 1 740 ? 22.472 15.239 -21.927 1.00 92.94 740 ASP A N 1
ATOM 5520 C CA . ASP A 1 740 ? 22.991 16.570 -21.650 1.00 92.94 740 ASP A CA 1
ATOM 5521 C C . ASP A 1 740 ? 24.367 16.809 -22.302 1.00 92.94 740 ASP A C 1
ATOM 5523 O O . ASP A 1 740 ? 25.087 15.896 -22.718 1.00 92.94 740 ASP A O 1
ATOM 5527 N N . GLY A 1 741 ? 24.753 18.082 -22.394 1.00 95.06 741 GLY A N 1
ATOM 5528 C CA . GLY A 1 741 ? 26.052 18.493 -22.923 1.00 95.06 741 GLY A CA 1
ATOM 5529 C C . GLY A 1 741 ? 26.044 18.921 -24.389 1.00 95.06 741 GLY A C 1
ATOM 5530 O O . GLY A 1 741 ? 25.006 18.990 -25.046 1.00 95.06 741 GLY A O 1
ATOM 5531 N N . GLY A 1 742 ? 27.228 19.292 -24.880 1.00 96.50 742 GLY A N 1
ATOM 5532 C CA . GLY A 1 742 ? 27.424 19.776 -26.250 1.00 96.50 742 GLY A CA 1
ATOM 5533 C C . GLY A 1 742 ? 27.816 18.656 -27.210 1.00 96.50 742 GLY A C 1
ATOM 5534 O O . GLY A 1 742 ? 28.452 17.688 -26.792 1.00 96.50 742 GLY A O 1
ATOM 5535 N N . GLU A 1 743 ? 27.478 18.816 -28.490 1.00 97.25 743 GLU A N 1
ATOM 5536 C CA . GLU A 1 743 ? 27.868 17.890 -29.560 1.00 97.25 743 GLU A CA 1
ATOM 5537 C C . GLU A 1 743 ? 29.393 17.716 -29.647 1.00 97.25 743 GLU A C 1
ATOM 5539 O O . GLU A 1 743 ? 30.176 18.649 -29.427 1.00 97.25 743 GLU A O 1
ATOM 5544 N N . LEU A 1 744 ? 29.818 16.500 -29.980 1.00 97.12 744 LEU A N 1
ATOM 5545 C CA . LEU A 1 744 ? 31.212 16.102 -30.079 1.00 97.12 744 LEU A CA 1
ATOM 5546 C C . LEU A 1 744 ? 31.426 15.262 -31.343 1.00 97.12 744 LEU A C 1
ATOM 5548 O O . LEU A 1 744 ? 30.841 14.198 -31.504 1.00 97.12 744 LEU A O 1
ATOM 5552 N N . SER A 1 745 ? 32.315 15.713 -32.227 1.00 96.19 745 SER A N 1
ATOM 5553 C CA . SER A 1 745 ? 32.647 15.002 -33.464 1.00 96.19 745 SER A CA 1
ATOM 5554 C C . SER A 1 745 ? 33.763 13.966 -33.280 1.00 96.19 745 SER A C 1
ATOM 5556 O O . SER A 1 745 ? 34.613 14.082 -32.391 1.00 96.19 745 SER A O 1
ATOM 5558 N N . GLY A 1 746 ? 33.787 12.957 -34.160 1.00 94.69 746 GLY A N 1
ATOM 5559 C CA . GLY A 1 746 ? 34.839 11.932 -34.211 1.00 94.69 746 GLY A CA 1
ATOM 5560 C C . GLY A 1 746 ? 34.655 10.762 -33.236 1.00 94.69 746 GLY A C 1
ATOM 5561 O O . GLY A 1 746 ? 35.647 10.134 -32.859 1.00 94.69 746 GLY A O 1
ATOM 5562 N N . PHE A 1 747 ? 33.417 10.497 -32.806 1.00 94.50 747 PHE A N 1
ATOM 5563 C CA . PHE A 1 747 ? 33.044 9.396 -31.911 1.00 94.50 747 PHE A CA 1
ATOM 5564 C C . PHE A 1 747 ? 31.765 8.733 -32.428 1.00 94.50 747 PHE A C 1
ATOM 5566 O O . PHE A 1 747 ? 30.670 9.068 -31.990 1.00 94.50 747 PHE A O 1
ATOM 5573 N N . GLY A 1 748 ? 31.938 7.812 -33.373 1.00 94.62 748 GLY A N 1
ATOM 5574 C CA . GLY A 1 748 ? 30.842 7.159 -34.082 1.00 94.62 748 GLY A CA 1
ATOM 5575 C C . GLY A 1 748 ? 30.013 8.121 -34.935 1.00 94.62 748 GLY A C 1
ATOM 5576 O O . GLY A 1 748 ? 30.547 9.109 -35.448 1.00 94.62 748 GLY A O 1
ATOM 5577 N N . ASP A 1 749 ? 28.721 7.830 -35.070 1.00 95.31 749 ASP A N 1
ATOM 5578 C CA . ASP A 1 749 ? 27.766 8.634 -35.839 1.00 95.31 749 ASP A CA 1
ATOM 5579 C C . ASP A 1 749 ? 27.452 9.973 -35.152 1.00 95.31 749 ASP A C 1
ATOM 5581 O O . ASP A 1 749 ? 27.266 10.992 -35.814 1.00 95.31 749 ASP A O 1
ATOM 5585 N N . GLU A 1 750 ? 27.350 9.964 -33.821 1.00 97.12 750 GLU A N 1
ATOM 5586 C CA . GLU A 1 750 ? 26.919 11.104 -33.010 1.00 97.12 750 GLU A CA 1
ATOM 5587 C C . GLU A 1 750 ? 27.445 10.957 -31.581 1.00 97.12 750 GLU A C 1
ATOM 5589 O O . GLU A 1 750 ? 27.432 9.858 -31.024 1.00 97.12 750 GLU A O 1
ATOM 5594 N N . ALA A 1 751 ? 27.871 12.052 -30.952 1.00 97.81 751 ALA A N 1
ATOM 5595 C CA . ALA A 1 751 ? 28.225 12.042 -29.540 1.00 97.81 751 ALA A CA 1
ATOM 5596 C C . ALA A 1 751 ? 27.956 13.383 -28.859 1.00 97.81 751 ALA A C 1
ATOM 5598 O O . ALA A 1 751 ? 27.983 14.441 -29.491 1.00 97.81 751 ALA A O 1
ATOM 5599 N N . ARG A 1 752 ? 27.756 13.334 -27.541 1.00 98.00 752 ARG A N 1
ATOM 5600 C CA . ARG A 1 752 ? 27.601 14.494 -26.659 1.00 98.00 752 ARG A CA 1
ATOM 5601 C C . ARG A 1 752 ? 28.512 14.365 -25.446 1.00 98.00 752 ARG A C 1
ATOM 5603 O O . ARG A 1 752 ? 28.803 13.259 -24.988 1.00 98.00 752 ARG A O 1
ATOM 5610 N N . LEU A 1 753 ? 28.990 15.505 -24.954 1.00 97.69 753 LEU A N 1
ATOM 5611 C CA . LEU A 1 753 ? 29.865 15.595 -23.789 1.00 97.69 753 LEU A CA 1
ATOM 5612 C C . LEU A 1 753 ? 29.341 16.645 -22.807 1.00 97.69 753 LEU A C 1
ATOM 5614 O O . LEU A 1 753 ? 29.471 17.858 -23.025 1.00 97.69 753 LEU A O 1
ATOM 5618 N N . GLU A 1 754 ? 28.782 16.153 -21.710 1.00 96.88 754 GLU A N 1
ATOM 5619 C CA . GLU A 1 754 ? 28.405 16.927 -20.537 1.00 96.88 754 GLU A CA 1
ATOM 5620 C C . GLU A 1 754 ? 29.636 17.153 -19.654 1.00 96.88 754 GLU A C 1
ATOM 5622 O O . GLU A 1 754 ? 30.483 16.274 -19.477 1.00 96.88 754 GLU A O 1
ATOM 5627 N N . ARG A 1 755 ? 29.756 18.364 -19.108 1.00 95.88 755 ARG A N 1
ATOM 5628 C CA . ARG A 1 755 ? 30.846 18.736 -18.205 1.00 95.88 755 ARG A CA 1
ATOM 5629 C C . ARG A 1 755 ? 30.254 19.393 -16.979 1.00 95.88 755 ARG A C 1
ATOM 5631 O O . ARG A 1 755 ? 29.984 20.595 -17.002 1.00 95.88 755 ARG A O 1
ATOM 5638 N N . ASP A 1 756 ? 30.120 18.621 -15.918 1.00 92.81 756 ASP A N 1
ATOM 5639 C CA . ASP A 1 756 ? 29.690 19.123 -14.629 1.00 92.81 756 ASP A CA 1
ATOM 5640 C C . ASP A 1 756 ? 30.895 19.362 -13.707 1.00 92.81 756 ASP A C 1
ATOM 5642 O O . ASP A 1 756 ? 31.927 18.678 -13.731 1.00 92.81 756 ASP A O 1
ATOM 5646 N N . SER A 1 757 ? 30.795 20.408 -12.899 1.00 88.94 757 SER A N 1
ATOM 5647 C CA . SER A 1 757 ? 31.778 20.697 -11.869 1.00 88.94 757 SER A CA 1
ATOM 5648 C C . SER A 1 757 ? 31.117 21.424 -10.718 1.00 88.94 757 SER A C 1
ATOM 5650 O O . SER A 1 757 ? 30.663 22.557 -10.885 1.00 88.94 757 SER A O 1
ATOM 5652 N N . PHE A 1 758 ? 31.179 20.832 -9.531 1.00 88.69 758 PHE A N 1
ATOM 5653 C CA . PHE A 1 758 ? 30.727 21.475 -8.308 1.00 88.69 758 PHE A CA 1
ATOM 5654 C C . PHE A 1 758 ? 31.871 21.569 -7.297 1.00 88.69 758 PHE A C 1
ATOM 5656 O O . PHE A 1 758 ? 32.779 20.734 -7.238 1.00 88.69 758 PHE A O 1
ATOM 5663 N N . ARG A 1 759 ? 31.861 22.632 -6.491 1.00 85.69 759 ARG A N 1
ATOM 5664 C CA . ARG A 1 759 ? 32.803 22.788 -5.377 1.00 85.69 759 ARG A CA 1
ATOM 5665 C C . ARG A 1 759 ? 32.118 22.382 -4.087 1.00 85.69 759 ARG A C 1
ATOM 5667 O O . ARG A 1 759 ? 31.060 22.907 -3.758 1.00 85.69 759 ARG A O 1
ATOM 5674 N N . HIS A 1 760 ? 32.767 21.511 -3.328 1.00 80.44 760 HIS A N 1
ATOM 5675 C CA . HIS A 1 760 ? 32.385 21.223 -1.955 1.00 80.44 760 HIS A CA 1
ATOM 5676 C C . HIS A 1 760 ? 33.569 21.552 -1.049 1.00 80.44 760 HIS A C 1
ATOM 5678 O O . HIS A 1 760 ? 34.588 20.856 -1.041 1.00 80.44 760 HIS A O 1
ATOM 5684 N N . LYS A 1 761 ? 33.440 22.644 -0.287 1.00 86.88 761 LYS A N 1
ATOM 5685 C CA . LYS A 1 761 ? 34.537 23.240 0.494 1.00 86.88 761 LYS A CA 1
ATOM 5686 C C . LYS A 1 761 ? 35.719 23.612 -0.422 1.00 86.88 761 LYS A C 1
ATOM 5688 O O . LYS A 1 761 ? 35.519 24.243 -1.456 1.00 86.88 761 LYS A O 1
ATOM 5693 N N . ALA A 1 762 ? 36.940 23.239 -0.040 1.00 85.94 762 ALA A N 1
ATOM 5694 C CA . ALA A 1 762 ? 38.153 23.477 -0.819 1.00 85.94 762 ALA A CA 1
ATOM 5695 C C . ALA A 1 762 ? 38.341 22.488 -1.983 1.00 85.94 762 ALA A C 1
ATOM 5697 O O . ALA A 1 762 ? 39.200 22.714 -2.832 1.00 85.94 762 ALA A O 1
ATOM 5698 N N . ASN A 1 763 ? 37.547 21.415 -2.040 1.00 84.56 763 ASN A N 1
ATOM 5699 C CA . ASN A 1 763 ? 37.695 20.388 -3.058 1.00 84.56 763 ASN A CA 1
ATOM 5700 C C . ASN A 1 763 ? 36.761 20.668 -4.239 1.00 84.56 763 ASN A C 1
ATOM 5702 O O . ASN A 1 763 ? 35.586 21.013 -4.076 1.00 84.56 763 ASN A O 1
ATOM 5706 N N . MET A 1 764 ? 37.292 20.503 -5.445 1.00 85.56 764 MET A N 1
ATOM 5707 C CA . MET A 1 764 ? 36.522 20.591 -6.681 1.00 85.56 764 MET A CA 1
ATOM 5708 C C . MET A 1 764 ? 36.250 19.174 -7.170 1.00 85.56 764 MET A C 1
ATOM 5710 O O . MET A 1 764 ? 37.192 18.433 -7.463 1.00 85.56 764 MET A O 1
ATOM 5714 N N . ASN A 1 765 ? 34.974 18.819 -7.250 1.00 88.00 765 ASN A N 1
ATOM 5715 C CA . ASN A 1 765 ? 34.523 17.631 -7.949 1.00 88.00 765 ASN A CA 1
ATOM 5716 C C . ASN A 1 765 ? 34.277 18.016 -9.410 1.00 88.00 765 ASN A C 1
ATOM 5718 O O . ASN A 1 765 ? 33.714 19.077 -9.703 1.00 88.00 765 ASN A O 1
ATOM 5722 N N . ARG A 1 766 ? 34.763 17.187 -10.327 1.00 93.06 766 ARG A N 1
ATOM 5723 C CA . ARG A 1 766 ? 34.415 17.280 -11.739 1.00 93.06 766 ARG A CA 1
ATOM 5724 C C . ARG A 1 766 ? 33.859 15.945 -12.180 1.00 93.06 766 ARG A C 1
ATOM 5726 O O . ARG A 1 766 ? 34.478 14.919 -11.897 1.00 93.06 766 ARG A O 1
ATOM 5733 N N . ASN A 1 767 ? 32.752 16.004 -12.905 1.00 94.38 767 ASN A N 1
ATOM 5734 C CA . ASN A 1 767 ? 32.165 14.860 -13.567 1.00 94.38 767 ASN A CA 1
ATOM 5735 C C . ASN A 1 767 ? 32.017 15.161 -15.057 1.00 94.38 767 ASN A C 1
ATOM 5737 O O . ASN A 1 767 ? 31.460 16.191 -15.436 1.00 94.38 767 ASN A O 1
ATOM 5741 N N . HIS A 1 768 ? 32.580 14.309 -15.905 1.00 96.19 768 HIS A N 1
ATOM 5742 C CA . HIS A 1 768 ? 32.422 14.418 -17.349 1.00 96.19 768 HIS A CA 1
ATOM 5743 C C . HIS A 1 768 ? 31.703 13.169 -17.850 1.00 96.19 768 HIS A C 1
ATOM 5745 O O . HIS A 1 768 ? 32.179 12.050 -17.647 1.00 96.19 768 HIS A O 1
ATOM 5751 N N . THR A 1 769 ? 30.591 13.382 -18.546 1.00 96.88 769 THR A N 1
ATOM 5752 C CA . THR A 1 769 ? 29.756 12.311 -19.089 1.00 96.88 769 THR A CA 1
ATOM 5753 C C . THR A 1 769 ? 29.775 12.407 -20.610 1.00 96.88 769 THR A C 1
ATOM 5755 O O . THR A 1 769 ? 29.387 13.423 -21.184 1.00 96.88 769 THR A O 1
ATOM 5758 N N . LEU A 1 770 ? 30.243 11.354 -21.276 1.00 97.81 770 LEU A N 1
ATOM 5759 C CA . LEU A 1 770 ? 30.242 11.212 -22.730 1.00 97.81 770 LEU A CA 1
ATOM 5760 C C . LEU A 1 770 ? 29.228 10.142 -23.128 1.00 97.81 770 LEU A C 1
ATOM 5762 O O . LEU A 1 770 ? 29.326 8.997 -22.686 1.00 97.81 770 LEU A O 1
ATOM 5766 N N . VAL A 1 771 ? 28.295 10.506 -24.004 1.00 97.69 771 VAL A N 1
ATOM 5767 C CA . VAL A 1 771 ? 27.347 9.573 -24.623 1.00 97.69 771 VAL A CA 1
ATOM 5768 C C . VAL A 1 771 ? 27.587 9.581 -26.127 1.00 97.69 771 VAL A C 1
ATOM 5770 O O . VAL A 1 771 ? 27.573 10.645 -26.736 1.00 97.69 771 VAL A O 1
ATOM 5773 N N . ALA A 1 772 ? 27.858 8.423 -26.723 1.00 97.44 772 ALA A N 1
ATOM 5774 C CA . ALA A 1 772 ? 28.152 8.283 -28.149 1.00 97.44 772 ALA A CA 1
ATOM 5775 C C . ALA A 1 772 ? 27.324 7.167 -28.785 1.00 97.44 772 ALA A C 1
ATOM 5777 O O . ALA A 1 772 ? 26.969 6.195 -28.117 1.00 97.44 772 ALA A O 1
ATOM 5778 N N . ARG A 1 773 ? 27.059 7.285 -30.085 1.00 96.56 773 ARG A N 1
ATOM 5779 C CA . ARG A 1 773 ? 26.302 6.324 -30.887 1.00 96.56 773 ARG A CA 1
ATOM 5780 C C . ARG A 1 773 ? 27.116 5.814 -32.067 1.00 96.56 773 ARG A C 1
ATOM 5782 O O . ARG A 1 773 ? 27.800 6.585 -32.724 1.00 96.56 773 ARG A O 1
ATOM 5789 N N . GLU A 1 774 ? 26.968 4.528 -32.368 1.00 96.56 774 GLU A N 1
ATOM 5790 C CA . GLU A 1 774 ? 27.462 3.878 -33.591 1.00 96.56 774 GLU A CA 1
ATOM 5791 C C . GLU A 1 774 ? 26.372 2.929 -34.109 1.00 96.56 774 GLU A C 1
ATOM 5793 O O . GLU A 1 774 ? 26.138 1.854 -33.545 1.00 96.56 774 GLU A O 1
ATOM 5798 N N . GLY A 1 775 ? 25.637 3.338 -35.143 1.00 95.69 775 GLY A N 1
ATOM 5799 C CA . GLY A 1 775 ? 24.443 2.634 -35.600 1.00 95.69 775 GLY A CA 1
ATOM 5800 C C . GLY A 1 775 ? 23.386 2.539 -34.495 1.00 95.69 775 GLY A C 1
ATOM 5801 O O . GLY A 1 775 ? 22.810 3.550 -34.093 1.00 95.69 775 GLY A O 1
ATOM 5802 N N . ASN A 1 776 ? 23.131 1.314 -34.017 1.00 96.44 776 ASN A N 1
ATOM 5803 C CA . ASN A 1 776 ? 22.216 1.020 -32.906 1.00 96.44 776 ASN A CA 1
ATOM 5804 C C . ASN A 1 776 ? 22.916 0.822 -31.546 1.00 96.44 776 ASN A C 1
ATOM 5806 O O . ASN A 1 776 ? 22.273 0.432 -30.568 1.00 96.44 776 ASN A O 1
ATOM 5810 N N . LEU A 1 777 ? 24.231 1.035 -31.487 1.00 96.19 777 LEU A N 1
ATOM 5811 C CA . LEU A 1 777 ? 25.003 1.003 -30.253 1.00 96.19 777 LEU A CA 1
ATOM 5812 C C . LEU A 1 777 ? 24.957 2.369 -29.577 1.00 96.19 777 LEU A C 1
ATOM 5814 O O . LEU A 1 777 ? 25.214 3.371 -30.235 1.00 96.19 777 LEU A O 1
ATOM 5818 N N . VAL A 1 778 ? 24.738 2.395 -28.268 1.00 96.44 778 VAL A N 1
ATOM 5819 C CA . VAL A 1 778 ? 24.956 3.560 -27.408 1.00 96.44 778 VAL A CA 1
ATOM 5820 C C . VAL A 1 778 ? 26.057 3.221 -26.410 1.00 96.44 778 VAL A C 1
ATOM 5822 O O . VAL A 1 778 ? 25.992 2.201 -25.720 1.00 96.44 778 VAL A O 1
ATOM 5825 N N . VAL A 1 779 ? 27.067 4.080 -26.334 1.00 96.69 779 VAL A N 1
ATOM 5826 C CA . VAL A 1 779 ? 28.185 4.018 -25.393 1.00 96.69 779 VAL A CA 1
ATOM 5827 C C . VAL A 1 779 ? 28.045 5.169 -24.409 1.00 96.69 779 VAL A C 1
ATOM 5829 O O . VAL A 1 779 ? 27.994 6.325 -24.812 1.00 96.69 779 VAL A O 1
ATOM 5832 N N . TYR A 1 780 ? 28.018 4.849 -23.123 1.00 96.38 780 TYR A N 1
ATOM 5833 C CA . TYR A 1 780 ? 27.970 5.806 -22.025 1.00 96.38 780 TYR A CA 1
ATOM 5834 C C . TYR A 1 780 ? 29.261 5.699 -21.213 1.00 96.38 780 TYR A C 1
ATOM 5836 O O . TYR A 1 780 ? 29.616 4.608 -20.766 1.00 96.38 780 TYR A O 1
ATOM 5844 N N . VAL A 1 781 ? 29.957 6.815 -21.020 1.00 97.06 781 VAL A N 1
ATOM 5845 C CA . VAL A 1 781 ? 31.170 6.922 -20.202 1.00 97.06 781 VAL A CA 1
ATOM 5846 C C . VAL A 1 781 ? 30.970 8.054 -19.208 1.00 97.06 781 VAL A C 1
ATOM 5848 O O . VAL A 1 781 ? 30.791 9.196 -19.611 1.00 97.06 781 VAL A O 1
ATOM 5851 N N . ASP A 1 782 ? 31.041 7.750 -17.923 1.00 95.94 782 ASP A N 1
ATOM 5852 C CA . ASP A 1 782 ? 30.976 8.725 -16.838 1.00 95.94 782 ASP A CA 1
ATOM 5853 C C . ASP A 1 782 ? 32.264 8.638 -16.032 1.00 95.94 782 ASP A C 1
ATOM 5855 O O . ASP A 1 782 ? 32.634 7.559 -15.561 1.00 95.94 782 ASP A O 1
ATOM 5859 N N . TYR A 1 783 ? 32.983 9.754 -15.942 1.00 95.88 783 TYR A N 1
ATOM 5860 C CA . TYR A 1 783 ? 34.227 9.834 -15.192 1.00 95.88 783 TYR A CA 1
ATOM 5861 C C . TYR A 1 783 ? 34.179 11.004 -14.221 1.00 95.88 783 TYR A C 1
ATOM 5863 O O . TYR A 1 783 ? 34.249 12.178 -14.606 1.00 95.88 783 TYR A O 1
ATOM 5871 N N . GLN A 1 784 ? 34.122 10.648 -12.944 1.00 93.19 784 GLN A N 1
ATOM 5872 C CA . GLN A 1 784 ? 34.118 11.571 -11.830 1.00 93.19 784 GLN A CA 1
ATOM 5873 C C . GLN A 1 784 ? 35.464 11.523 -11.116 1.00 93.19 784 GLN A C 1
ATOM 5875 O O . GLN A 1 784 ? 36.010 10.448 -10.865 1.00 93.19 784 GLN A O 1
ATOM 5880 N N . ARG A 1 785 ? 36.003 12.688 -10.744 1.00 91.38 785 ARG A N 1
ATOM 5881 C CA . ARG A 1 785 ? 37.204 12.759 -9.907 1.00 91.38 785 ARG A CA 1
ATOM 5882 C C . ARG A 1 785 ? 37.253 14.027 -9.068 1.00 91.38 785 ARG A C 1
ATOM 5884 O O . ARG A 1 785 ? 36.940 15.123 -9.538 1.00 91.38 785 ARG A O 1
ATOM 5891 N N . TRP A 1 786 ? 37.718 13.898 -7.829 1.00 85.88 786 TRP A N 1
ATOM 5892 C CA . TRP A 1 786 ? 38.026 15.052 -6.989 1.00 85.88 786 TRP A CA 1
ATOM 5893 C C . TRP A 1 786 ? 39.466 15.510 -7.203 1.00 85.88 786 TRP A C 1
ATOM 5895 O O . TRP A 1 786 ? 40.367 14.703 -7.421 1.00 85.88 786 TRP A O 1
ATOM 5905 N N . ASN A 1 787 ? 39.685 16.824 -7.133 1.00 82.44 787 ASN A N 1
ATOM 5906 C CA . ASN A 1 787 ? 41.015 17.443 -7.186 1.00 82.44 787 ASN A CA 1
ATOM 5907 C C . ASN A 1 787 ? 41.830 17.097 -8.456 1.00 82.44 787 ASN A C 1
ATOM 5909 O O . ASN A 1 787 ? 43.058 17.160 -8.450 1.00 82.44 787 ASN A O 1
ATOM 5913 N N . HIS A 1 788 ? 41.154 16.766 -9.564 1.00 71.81 788 HIS A N 1
ATOM 5914 C CA . HIS A 1 788 ? 41.811 16.417 -10.825 1.00 71.81 788 HIS A CA 1
ATOM 5915 C C . HIS A 1 788 ? 42.414 17.625 -11.566 1.00 71.81 788 HIS A C 1
ATOM 5917 O O . HIS A 1 788 ? 41.779 18.692 -11.606 1.00 71.81 788 HIS A O 1
ATOM 5923 N N . PRO A 1 789 ? 43.574 17.479 -12.246 1.00 67.06 789 PRO A N 1
ATOM 5924 C CA . PRO A 1 789 ? 44.083 18.504 -13.154 1.00 67.06 789 PRO A CA 1
ATOM 5925 C C . PRO A 1 789 ? 43.113 18.733 -14.325 1.00 67.06 789 PRO A C 1
ATOM 5927 O O . PRO A 1 789 ? 42.537 17.786 -14.831 1.00 67.06 789 PRO A O 1
ATOM 5930 N N . THR A 1 790 ? 42.930 20.010 -14.698 1.00 88.62 790 THR A N 1
ATOM 5931 C CA . THR A 1 790 ? 42.224 20.625 -15.861 1.00 88.62 790 THR A CA 1
ATOM 5932 C C . THR A 1 790 ? 41.014 19.910 -16.514 1.00 88.62 790 THR A C 1
ATOM 5934 O O . THR A 1 790 ? 40.982 18.706 -16.711 1.00 88.62 790 THR A O 1
ATOM 5937 N N . LYS A 1 791 ? 39.990 20.675 -16.933 1.00 90.00 791 LYS A N 1
ATOM 5938 C CA . LYS A 1 791 ? 38.826 20.117 -17.657 1.00 90.00 791 LYS A CA 1
ATOM 5939 C C . LYS A 1 791 ? 39.265 19.363 -18.924 1.00 90.00 791 LYS A C 1
ATOM 5941 O O . LYS A 1 791 ? 38.707 18.326 -19.249 1.00 90.00 791 LYS A O 1
ATOM 5946 N N . SER A 1 792 ? 40.320 19.849 -19.579 1.00 93.88 792 SER A N 1
ATOM 5947 C CA . SER A 1 792 ? 40.902 19.246 -20.778 1.00 93.88 792 SER A CA 1
ATOM 5948 C C . SER A 1 792 ? 41.442 17.832 -20.562 1.00 93.88 792 SER A C 1
ATOM 5950 O O . SER A 1 792 ? 41.371 17.026 -21.485 1.00 93.88 792 SER A O 1
ATOM 5952 N N . GLN A 1 793 ? 41.963 17.516 -19.370 1.00 93.94 793 GLN A N 1
ATOM 5953 C CA . GLN A 1 793 ? 42.439 16.163 -19.080 1.00 93.94 793 GLN A CA 1
ATOM 5954 C C . GLN A 1 793 ? 41.263 15.191 -18.927 1.00 93.94 793 GLN A C 1
ATOM 5956 O O . GLN A 1 793 ? 41.265 14.169 -19.600 1.00 93.94 793 GLN A O 1
ATOM 5961 N N . LEU A 1 794 ? 40.224 15.540 -18.149 1.00 94.00 794 LEU A N 1
ATOM 5962 C CA . LEU A 1 794 ? 39.009 14.709 -18.051 1.00 94.00 794 LEU A CA 1
ATOM 5963 C C . LEU A 1 794 ? 38.378 14.482 -19.428 1.00 94.00 794 LEU A C 1
ATOM 5965 O O . LEU A 1 794 ? 38.010 13.358 -19.750 1.00 94.00 794 LEU A O 1
ATOM 5969 N N . ASP A 1 795 ? 38.298 15.531 -20.257 1.00 96.00 795 ASP A N 1
ATOM 5970 C CA . ASP A 1 795 ? 37.851 15.424 -21.649 1.00 96.00 795 ASP A CA 1
ATOM 5971 C C . ASP A 1 795 ? 38.676 14.395 -22.434 1.00 96.00 795 ASP A C 1
ATOM 5973 O O . ASP A 1 795 ? 38.108 13.607 -23.185 1.00 96.00 795 ASP A O 1
ATOM 5977 N N . ALA A 1 796 ? 40.006 14.419 -22.315 1.00 96.12 796 ALA A N 1
ATOM 5978 C CA . ALA A 1 796 ? 40.880 13.478 -23.010 1.00 96.12 796 ALA A CA 1
ATOM 5979 C C . ALA A 1 796 ? 40.675 12.039 -22.514 1.00 96.12 796 ALA A C 1
ATOM 5981 O O . ALA A 1 796 ? 40.629 11.119 -23.332 1.00 96.12 796 ALA A O 1
ATOM 5982 N N . ASP A 1 797 ? 40.487 11.866 -21.207 1.00 96.12 797 ASP A N 1
ATOM 5983 C CA . ASP A 1 797 ? 40.313 10.570 -20.555 1.00 96.12 797 ASP A CA 1
ATOM 5984 C C . ASP A 1 797 ? 38.990 9.903 -20.970 1.00 96.12 797 ASP A C 1
ATOM 5986 O O . ASP A 1 797 ? 39.000 8.771 -21.463 1.00 96.12 797 ASP A O 1
ATOM 5990 N N . VAL A 1 798 ? 37.853 10.613 -20.888 1.00 96.94 798 VAL A N 1
ATOM 5991 C CA . VAL A 1 798 ? 36.549 10.056 -21.319 1.00 96.94 798 VAL A CA 1
ATOM 5992 C C . VAL A 1 798 ? 36.533 9.740 -22.813 1.00 96.94 798 VAL A C 1
ATOM 5994 O O . VAL A 1 798 ? 35.992 8.718 -23.235 1.00 96.94 798 VAL A O 1
ATOM 5997 N N . LYS A 1 799 ? 37.199 10.570 -23.627 1.00 97.50 799 LYS A N 1
ATOM 5998 C CA . LYS A 1 799 ? 37.354 10.347 -25.070 1.00 97.50 799 LYS A CA 1
ATOM 5999 C C . LYS A 1 799 ? 38.212 9.118 -25.370 1.00 97.50 799 LYS A C 1
ATOM 6001 O O . LYS A 1 799 ? 37.889 8.351 -26.278 1.00 97.50 799 LYS A O 1
ATOM 6006 N N . LEU A 1 800 ? 39.306 8.919 -24.637 1.00 96.88 800 LEU A N 1
ATOM 6007 C CA . LEU A 1 800 ? 40.158 7.740 -24.788 1.00 96.88 800 LEU A CA 1
ATOM 6008 C C . LEU A 1 800 ? 39.355 6.460 -24.530 1.00 96.88 800 LEU A C 1
ATOM 6010 O O . LEU A 1 800 ? 39.365 5.552 -25.364 1.00 96.88 800 LEU A O 1
ATOM 6014 N N . VAL A 1 801 ? 38.615 6.426 -23.419 1.00 97.62 801 VAL A N 1
ATOM 6015 C CA . VAL A 1 801 ? 37.759 5.291 -23.050 1.00 97.62 801 VAL A CA 1
ATOM 6016 C C . VAL A 1 801 ? 36.680 5.054 -24.111 1.00 97.62 801 VAL A C 1
ATOM 6018 O O . VAL A 1 801 ? 36.549 3.934 -24.602 1.00 97.62 801 VAL A O 1
ATOM 6021 N N . ALA A 1 802 ? 35.966 6.098 -24.545 1.00 97.25 802 ALA A N 1
ATOM 6022 C CA . ALA A 1 802 ? 34.916 5.980 -25.558 1.00 97.25 802 ALA A CA 1
ATOM 6023 C C . ALA A 1 802 ? 35.435 5.405 -26.890 1.00 97.25 802 ALA A C 1
ATOM 6025 O O . ALA A 1 802 ? 34.851 4.462 -27.421 1.00 97.25 802 ALA A O 1
ATOM 6026 N N . ARG A 1 803 ? 36.578 5.890 -27.405 1.00 97.00 803 ARG A N 1
ATOM 6027 C CA . ARG A 1 803 ? 37.209 5.339 -28.628 1.00 97.00 803 ARG A CA 1
ATOM 6028 C C . ARG A 1 803 ? 37.590 3.877 -28.471 1.00 97.00 803 ARG A C 1
ATOM 6030 O O . ARG A 1 803 ? 37.428 3.081 -29.397 1.00 97.00 803 ARG A O 1
ATOM 6037 N N . ARG A 1 804 ? 38.109 3.508 -27.298 1.00 96.56 804 ARG A N 1
ATOM 6038 C CA . ARG A 1 804 ? 38.490 2.126 -27.011 1.00 96.56 804 ARG A CA 1
ATOM 6039 C C . ARG A 1 804 ? 37.285 1.190 -27.046 1.00 96.56 804 ARG A C 1
ATOM 6041 O O . ARG A 1 804 ? 37.404 0.073 -27.547 1.00 96.56 804 ARG A O 1
ATOM 6048 N N . VAL A 1 805 ? 36.139 1.651 -26.550 1.00 96.50 805 VAL A N 1
ATOM 6049 C CA . VAL A 1 805 ? 34.876 0.913 -26.637 1.00 96.50 805 VAL A CA 1
ATOM 6050 C C . VAL A 1 805 ? 34.385 0.842 -28.082 1.00 96.50 805 VAL A C 1
ATOM 6052 O O . VAL A 1 805 ? 34.160 -0.260 -28.570 1.00 96.50 805 VAL A O 1
ATOM 6055 N N . LEU A 1 806 ? 34.272 1.974 -28.781 1.00 95.94 806 LEU A N 1
ATOM 6056 C CA . LEU A 1 806 ? 33.733 2.044 -30.148 1.00 95.94 806 LEU A CA 1
ATOM 6057 C C . LEU A 1 806 ? 34.550 1.216 -31.155 1.00 95.94 806 LEU A C 1
ATOM 6059 O O . LEU A 1 806 ? 33.985 0.394 -31.874 1.00 95.94 806 LEU A O 1
ATOM 6063 N N . SER A 1 807 ? 35.885 1.301 -31.107 1.00 95.00 807 SER A N 1
ATOM 6064 C CA . SER A 1 807 ? 36.779 0.500 -31.968 1.00 95.00 807 SER A CA 1
ATOM 6065 C C . SER A 1 807 ? 36.594 -1.012 -31.802 1.00 95.00 807 SER A C 1
ATOM 6067 O O . SER A 1 807 ? 36.905 -1.787 -32.707 1.00 95.00 807 SER A O 1
ATOM 6069 N N . ALA A 1 808 ? 36.040 -1.469 -30.673 1.00 93.44 808 ALA A N 1
ATOM 6070 C CA . ALA A 1 808 ? 35.704 -2.874 -30.490 1.00 93.44 808 ALA A CA 1
ATOM 6071 C C . ALA A 1 808 ? 34.548 -3.333 -31.391 1.00 93.44 808 ALA A C 1
ATOM 6073 O O . ALA A 1 808 ? 34.418 -4.540 -31.595 1.00 93.44 808 ALA A O 1
ATOM 6074 N N . TYR A 1 809 ? 33.727 -2.426 -31.920 1.00 91.81 809 TYR A N 1
ATOM 6075 C CA . TYR A 1 809 ? 32.540 -2.721 -32.731 1.00 91.81 809 TYR A CA 1
ATOM 6076 C C . TYR A 1 809 ? 32.698 -2.363 -34.217 1.00 91.81 809 TYR A C 1
ATOM 6078 O O . TYR A 1 809 ? 31.773 -2.606 -34.987 1.00 91.81 809 TYR A O 1
ATOM 6086 N N . GLY A 1 810 ? 33.889 -1.916 -34.637 1.00 78.44 810 GLY A N 1
ATOM 6087 C CA . GLY A 1 810 ? 34.239 -1.734 -36.050 1.00 78.44 810 GLY A CA 1
ATOM 6088 C C . GLY A 1 810 ? 34.098 -0.311 -36.596 1.00 78.44 810 GLY A C 1
ATOM 6089 O O . GLY A 1 810 ? 33.848 -0.182 -37.791 1.00 78.44 810 GLY A O 1
ATOM 6090 N N . SER A 1 811 ? 34.264 0.708 -35.741 1.00 57.25 811 SER A N 1
ATOM 6091 C CA . SER A 1 811 ? 34.396 2.129 -36.112 1.00 57.25 811 SER A CA 1
ATOM 6092 C C . SER A 1 811 ? 35.827 2.522 -36.468 1.00 57.25 811 SER A C 1
ATOM 6094 O O . SER A 1 811 ? 36.719 2.126 -35.671 1.00 57.25 811 SER A O 1
#